Protein AF-A0A917FSA8-F1 (afdb_monomer)

Organism: NCBI:txid1446479

Nearest PDB structures (foldseek):
  3hv8-assembly1_A  TM=9.553E-01  e=1.264E-20  Pseudomonas aeruginosa PAO1
  4ag0-assembly1_B  TM=9.369E-01  e=8.246E-21  Pseudomonas aeruginosa
  3sy8-assembly1_B  TM=5.715E-01  e=2.129E-18  Pseudomonas aeruginosa PAO1
  3sy8-assembly1_C  TM=6.032E-01  e=5.531E-17  Pseudomonas aeruginosa PAO1
  3sy8-assembly1_D  TM=7.973E-01  e=9.256E-14  Pseudomonas aeruginosa PAO1

Sequence (854 aa):
MNAVPTARDNPDMRGLAARITGYCGSHWDINAVWQLRHDVRAAMAAGASDAAGLGALGAIEAVLDGCVAGNRLPGPDERDELQDLAGRVVLHRSADAPAAPDAVDGLVQAAPLQASAEQRFETPPLAYWRRWSDGAEAPALPAGPGPAPDPIQNEPPARMARMNDTSSRKPGNGDGEARFQYQRIYHLTGNGPLSLEVDQLLDQAGLNLELLDNEDDLAELLQALPADLLLVDAEFADRIDKIGTLIAGYRRQNPKYLTAVQILPADIDAGTATERFAMMDALISGSADARGIIARIDQILRFGKSDRYRVLIVEDDRSQAMFAEGILRNAEIGTKVLLDAVNLLPTVKSFKPDLILMDLNMPGASGIELTGLLRQSSEFRNIPIVFLSGESDEDRQMDALEAGGDDFLEKPIRPRRLIAAVQNRIKRHRALQGGGEQAPHDSGLIRRSDMLKLLEARIGAEDQALLFIEINGMNLLKDRLGLSELESLMQEFSAFLAQACDPRPVARFGDASYTLLYQGDCGDAALTAYAEDLRRRVMAQKFEIKGQSVEFRLQIGVCRLSHAKGSTGILINAGERIARQARGEPSGVAVFTPQSSSEVLREEALIRLMADAGHNDCLSHIYQPIVAVAGGSEKQFQTLLRMRDDEGNLVPAAEFIPIAERSDLIVTVDRWSLAKAVSTLAERQAGGDPIKLFVNQSSVTLLDEGQSAWLKNLLKAHSIPQNSLVIEINHNDALLNQQSIREFCQGLIYDGVQFCLSRYNPRNDDADLLESLPISYVKLADRLTSDLARQEVRDQIKALADGAHRRGVEVIGHCIEDAQSAATLWMSGIDFIQGNLVHSASASLEFGFDQSVL

Radius of gyration: 35.79 Å; Cα contacts (8 Å, |Δi|>4): 1157; chains: 1; bounding box: 94×88×105 Å

InterPro domains:
  IPR000160 GGDEF domain [PS50887] (462-594)
  IPR000160 GGDEF domain [SM00267] (425-593)
  IPR001633 EAL domain [PF00563] (615-838)
  IPR001633 EAL domain [PS50883] (603-854)
  IPR001633 EAL domain [SM00052] (602-846)
  IPR001633 EAL domain [cd01948] (623-837)
  IPR001789 Signal transduction response regulator, receiver domain [PF00072] (311-423)
  IPR001789 Signal transduction response regulator, receiver domain [PS50110] (310-426)
  IPR001789 Signal transduction response regulator, receiver domain [SM00448] (309-422)
  IPR011006 CheY-like superfamily [SSF52172] (308-434)
  IPR029787 Nucleotide cyclase [SSF55073] (447-589)
  IPR035919 EAL domain superfamily [G3DSA:3.20.20.450] (607-851)
  IPR035919 EAL domain superfamily [SSF141868] (610-840)
  IPR043128 Reverse transcriptase/Diguanylate cyclase domain [G3DSA:3.30.70.270] (443-606)

Foldseek 3Di:
DDDDDDPDPDPDLVVVLVVLVVCVPPDHDPVSVVVLVVVLVVLLVVLQPDPVSLVSLVSSLVSLVVVLVPPPDPDPVVSVVSVVSSVVSVVSSPDPDDDDDDDDDDDDPPDPPPPDDPDDDPDDPPCNVCVPDPPDDDDDDDDDDDDDDDDDDDDDDDDDDDDDDDDDDDDDDDPDPCPQVDAEEEEQDPPDPQVVLLVVVCVVVVHNYDYHPDVVVVLVCLVVDDHQEYEYEQVCLVVLVVNLVSQVVSCVVDVNHYAYEYEHEQPDDPVVVCVSNVSHQYYHYPVDHSVRVVVVVCVPVVVDHPPQAEEEEEALDPVLQVVLVVLCVVVVHHYDYDNDLVCVVVCCVVRVHLAYEFEQDDPPDGSLVSLLVQCVDPVRVLRAYEYEYQDPPVVSVVSSVLSPHPYYAYPVHDSVRSNVVSVVSSVVSCLVVDDDPDPDPQQLADEPVVVLVVLLVCQQPQQKKKKKKFWPPLVVVCVVQPDVQSVVLVSVVSSVLNVLQPPWHKYAPDPGIIITMDGGDPDPVVVLVSVLVSQVSQQVDWGATPNDTDGIGMAIEMEGSSPQSNDPSSRVVNRVVQSVVLVPPPSSYGYDDPDDPVRVVVLVQLLVCLVCVVPDVQKDWWWFFKAFQQFDDAQETETFIWGQTPVRDTDGCVSRVVSCVVSVSQLSVLVSQLLVLLVVQLVCVVVVRHHAYEGEHELVNLLDPCSLVVSLVSCVVSVGDAQRYEYEDEQVSCQVCVVSNQVSQVSCVVVRYAYEYECDDDDPPGDPSLVRHRHAEYEHHPVLLVPLVDPVSLQVLLVVLVVCVVSNHAYEYEQDDDPVSSVSSVVSNHGIYTHVVQNDTGSDSDDCSNPDHD

Secondary structure (DSSP, 8-state):
-PPPPPS-----HHHHHHHHHHHHHSS--HHHHHHHHHHHHHHHHTT--SHHHHHHHHHHHHHHHHHHHSS--S-HHHHHHHHHHHHHHHHHHT---------------------------SS--TTGGGGS-TTPPPPPPPPPPPPPPPPPP-PPP-----------------TTSTTSTT-EEEEE----HHHHHHHHHHHHTT-EEEEESSHHHHHHHHHHS--SEEEE-GGGGGGHHHHHHHHHHHHHH-SSPPEEEEEEPTT--HHHHHHHTTTSSEEEETTS-HHHHHHHHHHHHHH------EEEEE-S-HHHHHHHHHHHHHTT-EEEEE--GGGHHHHHHHH--SEEEEESEETTEEHHHHHHHHHH-TTTTTS-EEEEES---HHHHHHHHHTT-SEEEESSPPHHHHHHHHHHHHHHHHHHHSS-----TTS-PBPHHHHHHHHHTTTT-TTEEEEEEEETTHHHHHHHH-HHHHHHHHHHHHHHHHHHHTTS-EEE-SSSEEEEEEES---HHHHHHHHHHHHHHHHHPPEEETTEEE---EEEEEEEGGGGTT-HHHHHHHHHHHHHHTTSSTTSEEE-PPPPHHHHHHHHHHHHHHHTTTTS--EEEEEEE-EETT-----EEEEEEEEE-TT--EEEHHHHHHHHHHTT-HHHHHHHHHHHHHHHHHHHHHTT---EEEEE--HHHHTSTTHHHHHHHHHHHHTPPTT-EEEEEEHHHHHHTHHHHHHHHHHHHTTT-EEEEEEE---TTS--HHHHS--SEEEEPHHHHH-TTSHHHHHHHHHHHHHHHTTT-EEEE----SHHHHHHHHHTT-SEE-STTT---BS-----TTT---

Structure (mmCIF, N/CA/C/O backbone):
data_AF-A0A917FSA8-F1
#
_entry.id   AF-A0A917FSA8-F1
#
loop_
_atom_site.group_PDB
_atom_site.id
_atom_site.type_symbol
_atom_site.label_atom_id
_atom_site.label_alt_id
_atom_site.label_comp_id
_atom_site.label_asym_id
_atom_site.label_entity_id
_atom_site.label_seq_id
_atom_site.pdbx_PDB_ins_code
_atom_site.Cartn_x
_atom_site.Cartn_y
_atom_site.Cartn_z
_atom_site.occupancy
_atom_site.B_iso_or_equiv
_atom_site.auth_seq_id
_atom_site.auth_comp_id
_atom_site.auth_asym_id
_atom_site.auth_atom_id
_atom_site.pdbx_PDB_model_num
ATOM 1 N N . MET A 1 1 ? -9.778 -43.072 24.836 1.00 31.38 1 MET A N 1
ATOM 2 C CA . MET A 1 1 ? -9.049 -44.129 24.104 1.00 31.38 1 MET A CA 1
ATOM 3 C C . MET A 1 1 ? -8.585 -43.508 22.800 1.00 31.38 1 MET A C 1
ATOM 5 O O . MET A 1 1 ? -9.339 -43.500 21.840 1.00 31.38 1 MET A O 1
ATOM 9 N N . ASN A 1 2 ? -7.408 -42.885 22.827 1.00 24.94 2 ASN A N 1
ATOM 10 C CA . ASN A 1 2 ? -6.806 -42.246 21.659 1.00 24.94 2 ASN A CA 1
ATOM 11 C C . ASN A 1 2 ? -5.881 -43.261 20.990 1.00 24.94 2 ASN A C 1
ATOM 13 O O . ASN A 1 2 ? -5.062 -43.883 21.667 1.00 24.94 2 ASN A O 1
ATOM 17 N N . ALA A 1 3 ? -6.057 -43.451 19.686 1.00 26.02 3 ALA A N 1
ATOM 18 C CA . ALA A 1 3 ? -5.178 -44.268 18.869 1.00 26.02 3 ALA A CA 1
ATOM 19 C C . ALA A 1 3 ? -3.818 -43.566 18.736 1.00 26.02 3 ALA A C 1
ATOM 21 O O . ALA A 1 3 ? -3.742 -42.420 18.299 1.00 26.02 3 ALA A O 1
ATOM 22 N N . VAL A 1 4 ? -2.767 -44.267 19.152 1.00 27.05 4 VAL A N 1
ATOM 23 C CA . VAL A 1 4 ? -1.362 -43.904 18.949 1.00 27.05 4 VAL A CA 1
ATOM 24 C C . VAL A 1 4 ? -1.005 -44.192 17.480 1.00 27.05 4 VAL A C 1
ATOM 26 O O . VAL A 1 4 ? -1.333 -45.286 17.009 1.00 27.05 4 VAL A O 1
ATOM 29 N N . PRO A 1 5 ? -0.355 -43.274 16.740 1.00 26.09 5 PRO A N 1
ATOM 30 C CA . PRO A 1 5 ? 0.115 -43.549 15.384 1.00 26.09 5 PRO A CA 1
ATOM 31 C C . PRO A 1 5 ? 1.249 -44.584 15.408 1.00 26.09 5 PRO A C 1
ATOM 33 O O . PRO A 1 5 ? 2.185 -44.488 16.197 1.00 26.09 5 PRO A O 1
ATOM 36 N N . THR A 1 6 ? 1.152 -45.594 14.547 1.00 27.88 6 THR A N 1
ATOM 37 C CA . THR A 1 6 ? 2.125 -46.682 14.390 1.00 27.88 6 THR A CA 1
ATOM 38 C C . THR A 1 6 ? 3.403 -46.235 13.675 1.00 27.88 6 THR A C 1
ATOM 40 O O . THR A 1 6 ? 3.336 -45.548 12.660 1.00 27.88 6 THR A O 1
ATOM 43 N N . ALA A 1 7 ? 4.545 -46.721 14.167 1.00 31.36 7 ALA A N 1
ATOM 44 C CA . ALA A 1 7 ? 5.908 -46.517 13.675 1.00 31.36 7 ALA A CA 1
ATOM 45 C C . ALA A 1 7 ? 6.132 -46.951 12.210 1.00 31.36 7 ALA A C 1
ATOM 47 O O . ALA A 1 7 ? 6.525 -48.088 11.940 1.00 31.36 7 ALA A O 1
ATOM 48 N N . ARG A 1 8 ? 5.913 -46.042 11.252 1.00 29.48 8 ARG A N 1
ATOM 49 C CA . ARG A 1 8 ? 6.356 -46.230 9.858 1.00 29.48 8 ARG A CA 1
ATOM 50 C C . ARG A 1 8 ? 7.076 -45.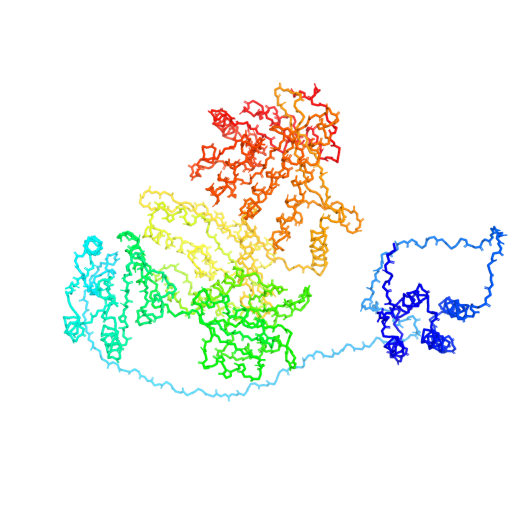052 9.201 1.00 29.48 8 ARG A C 1
ATOM 52 O O . ARG A 1 8 ? 7.517 -45.224 8.073 1.00 29.48 8 ARG A O 1
ATOM 59 N N . ASP A 1 9 ? 7.334 -43.969 9.928 1.00 34.25 9 ASP A N 1
ATOM 60 C CA . ASP A 1 9 ? 8.157 -42.851 9.448 1.00 34.25 9 ASP A CA 1
ATOM 61 C C . ASP A 1 9 ? 9.472 -42.782 10.240 1.00 34.25 9 ASP A C 1
ATOM 63 O O . ASP A 1 9 ? 9.688 -41.884 11.049 1.00 34.25 9 ASP A O 1
ATOM 67 N N . ASN A 1 10 ? 10.341 -43.782 10.058 1.00 39.03 10 ASN A N 1
ATOM 68 C CA . ASN A 1 10 ? 11.721 -43.727 10.549 1.00 39.03 10 ASN A CA 1
ATOM 69 C C . ASN A 1 10 ? 12.629 -43.340 9.362 1.00 39.03 10 ASN A C 1
ATOM 71 O O . ASN A 1 10 ? 12.599 -44.055 8.353 1.00 39.03 10 ASN A O 1
ATOM 75 N N . PRO A 1 11 ? 13.389 -42.226 9.421 1.00 40.94 11 PRO A N 1
ATOM 76 C CA . PRO A 1 11 ? 14.255 -41.780 8.332 1.00 40.94 11 PRO A CA 1
ATOM 77 C C . PRO A 1 11 ? 15.267 -42.862 7.942 1.00 40.94 11 PRO A C 1
ATOM 79 O O . PRO A 1 11 ? 15.727 -43.645 8.768 1.00 40.94 11 PRO A O 1
ATOM 82 N N . ASP A 1 12 ? 15.595 -42.911 6.653 1.00 44.84 12 ASP A N 1
ATOM 83 C CA . ASP A 1 12 ? 16.422 -43.932 6.011 1.00 44.84 12 ASP A CA 1
ATOM 84 C C . ASP A 1 12 ? 17.805 -44.110 6.684 1.00 44.84 12 ASP A C 1
ATOM 86 O O . ASP A 1 12 ? 18.799 -43.461 6.341 1.00 44.84 12 ASP A O 1
ATOM 90 N N . MET A 1 13 ? 17.870 -45.024 7.660 1.00 43.47 13 MET A N 1
ATOM 91 C CA . MET A 1 13 ? 19.068 -45.364 8.441 1.00 43.47 13 MET A CA 1
ATOM 92 C C . MET A 1 13 ? 20.200 -45.955 7.576 1.00 43.47 13 MET A C 1
ATOM 94 O O . MET A 1 13 ? 21.367 -45.895 7.965 1.00 43.47 13 MET A O 1
ATOM 98 N N . ARG A 1 14 ? 19.902 -46.489 6.378 1.00 40.47 14 ARG A N 1
ATOM 99 C CA . ARG A 1 14 ? 20.936 -46.911 5.410 1.00 40.47 14 ARG A CA 1
ATOM 100 C C . ARG A 1 14 ? 21.582 -45.710 4.722 1.00 40.47 14 ARG A C 1
ATOM 102 O O . ARG A 1 14 ? 22.794 -45.720 4.505 1.00 40.47 14 ARG A O 1
ATOM 109 N N . GLY A 1 15 ? 20.797 -44.668 4.446 1.00 42.53 15 GLY A N 1
ATOM 110 C CA . GLY A 1 15 ? 21.296 -43.377 3.977 1.00 42.53 15 GLY A CA 1
ATOM 111 C C . GLY A 1 15 ? 22.234 -42.715 4.988 1.00 42.53 15 GLY A C 1
ATOM 112 O O . GLY A 1 15 ? 23.253 -42.153 4.595 1.00 42.53 15 GLY A O 1
ATOM 113 N N . LEU A 1 16 ? 21.954 -42.852 6.290 1.00 45.69 16 LEU A N 1
ATOM 114 C CA . LEU A 1 16 ? 22.818 -42.342 7.359 1.00 45.69 16 LEU A CA 1
ATOM 115 C C . LEU A 1 16 ? 24.219 -42.977 7.310 1.00 45.69 16 LEU A C 1
ATOM 117 O O . LEU A 1 16 ? 25.209 -42.259 7.218 1.00 45.69 16 LEU A O 1
ATOM 121 N N . ALA A 1 17 ? 24.320 -44.310 7.272 1.00 44.66 17 ALA A N 1
ATOM 122 C CA . ALA A 1 17 ? 25.611 -45.006 7.214 1.00 44.66 17 ALA A CA 1
ATOM 123 C C . ALA A 1 17 ? 26.429 -44.656 5.952 1.00 44.66 17 ALA A C 1
ATOM 125 O O . ALA A 1 17 ? 27.648 -44.472 6.027 1.00 44.66 17 ALA A O 1
ATOM 126 N N . ALA A 1 18 ? 25.765 -44.509 4.798 1.00 45.25 18 ALA A N 1
ATOM 127 C CA . ALA A 1 18 ? 26.407 -44.094 3.550 1.00 45.25 18 ALA A CA 1
ATOM 128 C C . ALA A 1 18 ? 26.937 -42.650 3.618 1.00 45.25 18 ALA A C 1
ATOM 130 O O . ALA A 1 18 ? 28.059 -42.393 3.178 1.00 45.25 18 ALA A O 1
ATOM 131 N N . ARG A 1 19 ? 26.176 -41.728 4.230 1.00 49.44 19 ARG A N 1
ATOM 132 C CA . ARG A 1 19 ? 26.605 -40.340 4.467 1.00 49.44 19 ARG A CA 1
ATOM 133 C C . ARG A 1 19 ? 27.818 -40.277 5.392 1.00 49.44 19 ARG A C 1
ATOM 135 O O . ARG A 1 19 ? 28.802 -39.636 5.041 1.00 49.44 19 ARG A O 1
ATOM 142 N N . ILE A 1 20 ? 27.796 -40.998 6.516 1.00 49.31 20 ILE A N 1
ATOM 143 C CA . ILE A 1 20 ? 28.912 -41.010 7.480 1.00 49.31 20 ILE A CA 1
ATOM 144 C C . ILE A 1 20 ? 30.190 -41.564 6.830 1.00 49.31 20 ILE A C 1
ATOM 146 O O . ILE A 1 20 ? 31.263 -40.980 6.964 1.00 49.31 20 ILE A O 1
ATOM 150 N N . THR A 1 21 ? 30.070 -42.643 6.051 1.00 47.84 21 THR A N 1
ATOM 151 C CA . THR A 1 21 ? 31.205 -43.220 5.309 1.00 47.84 21 THR A CA 1
ATOM 152 C C . THR A 1 21 ? 31.764 -42.235 4.272 1.00 47.84 21 THR A C 1
ATOM 154 O O . THR A 1 21 ? 32.981 -42.153 4.098 1.00 47.84 21 THR A O 1
ATOM 157 N N . GLY A 1 22 ? 30.892 -41.454 3.621 1.00 47.66 22 GLY A N 1
ATOM 158 C CA . GLY A 1 22 ? 31.278 -40.368 2.717 1.00 47.66 22 GLY A CA 1
ATOM 159 C C . GLY A 1 22 ? 32.086 -39.272 3.416 1.00 47.66 22 GLY A C 1
ATOM 160 O O . GLY A 1 22 ? 33.169 -38.927 2.948 1.00 47.66 22 GLY A O 1
ATOM 161 N N . TYR A 1 23 ? 31.625 -38.795 4.576 1.00 47.72 23 TYR A N 1
ATOM 162 C CA . TYR A 1 23 ? 32.303 -37.741 5.342 1.00 47.72 23 TYR A CA 1
ATOM 163 C C . TYR A 1 23 ? 33.694 -38.150 5.849 1.00 47.72 23 TYR A C 1
ATOM 165 O O . TYR A 1 23 ? 34.617 -37.338 5.854 1.00 47.72 23 TYR A O 1
ATOM 173 N N . CYS A 1 24 ? 33.897 -39.416 6.225 1.00 44.81 24 CYS A N 1
ATOM 174 C CA . CYS A 1 24 ? 35.211 -39.896 6.667 1.00 44.81 24 CYS A CA 1
ATOM 175 C C . CYS A 1 24 ? 36.199 -40.154 5.510 1.00 44.81 24 CYS A C 1
ATOM 177 O O . CYS A 1 24 ? 37.411 -40.224 5.738 1.00 44.81 24 CYS A O 1
ATOM 179 N N . GLY A 1 25 ? 35.706 -40.309 4.275 1.00 42.56 25 GLY A N 1
ATOM 180 C CA . GLY A 1 25 ? 36.510 -40.688 3.110 1.00 42.56 25 GLY A CA 1
ATOM 181 C C . GLY A 1 25 ? 37.272 -39.541 2.437 1.00 42.56 25 GLY A C 1
ATOM 182 O O . GLY A 1 25 ? 38.325 -39.788 1.847 1.00 42.56 25 GLY A O 1
ATOM 183 N N . SER A 1 26 ? 36.788 -38.297 2.532 1.00 39.66 26 SER A N 1
ATOM 184 C CA . SER A 1 26 ? 37.217 -37.203 1.639 1.00 39.66 26 SER A CA 1
ATOM 185 C C . SER A 1 26 ? 37.678 -35.907 2.320 1.00 39.66 26 SER A C 1
ATOM 187 O O . SER A 1 26 ? 37.675 -34.876 1.664 1.00 39.66 26 SER A O 1
ATOM 189 N N . HIS A 1 27 ? 38.169 -35.989 3.565 1.00 43.22 27 HIS A N 1
ATOM 190 C CA . HIS A 1 27 ? 38.633 -34.895 4.455 1.00 43.22 27 HIS A CA 1
ATOM 191 C C . HIS A 1 27 ? 37.622 -34.574 5.565 1.00 43.22 27 HIS A C 1
ATOM 193 O O . HIS A 1 27 ? 36.422 -34.543 5.331 1.00 43.22 27 HIS A O 1
ATOM 199 N N . TRP A 1 28 ? 38.132 -34.401 6.791 1.00 43.38 28 TRP A N 1
ATOM 200 C CA . TRP A 1 28 ? 37.326 -34.223 8.003 1.00 43.38 28 TRP A CA 1
ATOM 201 C C . TRP A 1 28 ? 36.492 -32.939 7.940 1.00 43.38 28 TRP A C 1
ATOM 203 O O . TRP A 1 28 ? 37.047 -31.859 7.748 1.00 43.38 28 TRP A O 1
ATOM 213 N N . ASP A 1 29 ? 35.184 -33.069 8.167 1.00 45.50 29 ASP A N 1
ATOM 214 C CA . ASP A 1 29 ? 34.230 -31.965 8.287 1.00 45.50 29 ASP A CA 1
ATOM 215 C C . ASP A 1 29 ? 33.667 -31.939 9.717 1.00 45.50 29 ASP A C 1
ATOM 217 O O . ASP A 1 29 ? 33.065 -32.906 10.187 1.00 45.50 29 ASP A O 1
ATOM 221 N N . ILE A 1 30 ? 33.878 -30.833 10.430 1.00 42.94 30 ILE A N 1
ATOM 222 C CA . ILE A 1 30 ? 33.397 -30.659 11.805 1.00 42.94 30 ILE A CA 1
ATOM 223 C C . ILE A 1 30 ? 31.862 -30.592 11.877 1.00 42.94 30 ILE A C 1
ATOM 225 O O . ILE A 1 30 ? 31.276 -31.007 12.879 1.00 42.94 30 ILE A O 1
ATOM 229 N N . ASN A 1 31 ? 31.202 -30.178 10.788 1.00 42.06 31 ASN A N 1
ATOM 230 C CA . ASN A 1 31 ? 29.746 -30.200 10.676 1.00 42.06 31 ASN A CA 1
ATOM 231 C C . ASN A 1 31 ? 29.219 -31.637 10.644 1.00 42.06 31 ASN A C 1
ATOM 233 O O . ASN A 1 31 ? 28.158 -31.910 11.199 1.00 42.06 31 ASN A O 1
ATOM 237 N N . ALA A 1 32 ? 29.983 -32.579 10.079 1.00 48.00 32 ALA A N 1
ATOM 238 C CA . ALA A 1 32 ? 29.602 -33.987 10.050 1.00 48.00 32 ALA A CA 1
ATOM 239 C C . ALA A 1 32 ? 29.567 -34.600 11.457 1.00 48.00 32 ALA A C 1
ATOM 241 O O . ALA A 1 32 ? 28.665 -35.376 11.753 1.00 48.00 32 ALA A O 1
ATOM 242 N N . VAL A 1 33 ? 30.489 -34.221 12.351 1.00 49.19 33 VAL A N 1
ATOM 243 C CA . VAL A 1 33 ? 30.496 -34.675 13.758 1.00 49.19 33 VAL A CA 1
ATOM 244 C C . VAL A 1 33 ? 29.308 -34.095 14.527 1.00 49.19 3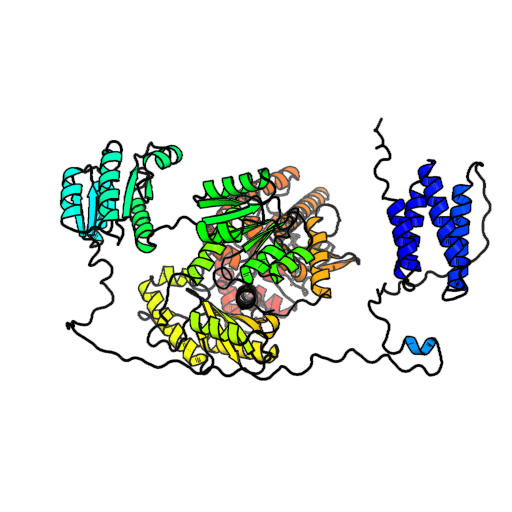3 VAL A C 1
ATOM 246 O O . VAL A 1 33 ? 28.673 -34.790 15.322 1.00 49.19 33 VAL A O 1
ATOM 249 N N . TRP A 1 34 ? 28.970 -32.832 14.264 1.00 48.22 34 TRP A N 1
ATOM 250 C CA . TRP A 1 34 ? 27.841 -32.164 14.908 1.00 48.22 34 TRP A CA 1
ATOM 251 C C . TRP A 1 34 ? 26.495 -32.742 14.446 1.00 48.22 34 TRP A C 1
ATOM 253 O O . TRP A 1 34 ? 25.637 -33.057 15.273 1.00 48.22 34 TRP A O 1
ATOM 263 N N . GLN A 1 35 ? 26.351 -32.986 13.141 1.00 50.59 35 GLN A N 1
ATOM 264 C CA . GLN A 1 35 ? 25.185 -33.645 12.556 1.00 50.59 35 GLN A CA 1
ATOM 265 C C . GLN A 1 35 ? 25.058 -35.094 13.052 1.00 50.59 35 GLN A C 1
ATOM 267 O O . GLN A 1 35 ? 23.983 -35.506 13.477 1.00 50.59 35 GLN A O 1
ATOM 272 N N . LEU A 1 36 ? 26.170 -35.838 13.119 1.00 52.66 36 LEU A N 1
ATOM 273 C CA . LEU A 1 36 ? 26.217 -37.193 13.678 1.00 52.66 36 LEU A CA 1
ATOM 274 C C . LEU A 1 36 ? 25.746 -37.217 15.139 1.00 52.66 36 LEU A C 1
ATOM 276 O O . LEU A 1 36 ? 24.978 -38.090 15.534 1.00 52.66 36 LEU A O 1
ATOM 280 N N . ARG A 1 37 ? 26.166 -36.238 15.950 1.00 53.41 37 ARG A N 1
ATOM 281 C CA . ARG A 1 37 ? 25.733 -36.099 17.348 1.00 53.41 37 ARG A CA 1
ATOM 282 C C . ARG A 1 37 ? 24.230 -35.843 17.454 1.00 53.41 37 ARG A C 1
ATOM 284 O O . ARG A 1 37 ? 23.590 -36.374 18.365 1.00 53.41 37 ARG A O 1
ATOM 291 N N . HIS A 1 38 ? 23.679 -35.028 16.558 1.00 52.69 38 HIS A N 1
ATOM 292 C CA . HIS A 1 38 ? 22.249 -34.743 16.503 1.00 52.69 38 HIS A CA 1
ATOM 293 C C . HIS A 1 38 ? 21.449 -35.990 16.096 1.00 52.69 38 HIS A C 1
ATOM 295 O O . HIS A 1 38 ? 20.512 -36.371 16.797 1.00 52.69 38 HIS A O 1
ATOM 301 N N . ASP A 1 39 ? 21.896 -36.694 15.057 1.00 53.06 39 ASP A N 1
ATOM 302 C CA . ASP A 1 39 ? 21.232 -37.884 14.521 1.00 53.06 39 ASP A CA 1
ATOM 303 C C . ASP A 1 39 ? 21.292 -39.074 15.499 1.00 53.06 39 ASP A C 1
ATOM 305 O O . ASP A 1 39 ? 20.298 -39.775 15.688 1.00 53.06 39 ASP A O 1
ATOM 309 N N . VAL A 1 40 ? 22.414 -39.271 16.207 1.00 55.44 40 VAL A N 1
ATOM 310 C CA . VAL A 1 40 ? 22.535 -40.288 17.271 1.00 55.44 40 VAL A CA 1
ATOM 311 C C . VAL A 1 40 ? 21.614 -39.968 18.448 1.00 55.44 40 VAL A C 1
ATOM 313 O O . VAL A 1 40 ? 20.966 -40.869 18.982 1.00 55.44 40 VAL A O 1
ATOM 316 N N . ARG A 1 41 ? 21.504 -38.694 18.847 1.00 54.88 41 ARG A N 1
ATOM 317 C CA . ARG A 1 41 ? 20.565 -38.271 19.901 1.00 54.88 41 ARG A CA 1
ATOM 318 C C . ARG A 1 41 ? 19.114 -38.488 19.486 1.00 54.88 41 ARG A C 1
ATOM 320 O O . ARG A 1 41 ? 18.344 -38.996 20.297 1.00 54.88 41 ARG A O 1
ATOM 327 N N . ALA A 1 42 ? 18.763 -38.155 18.246 1.00 51.03 42 ALA A N 1
ATOM 328 C CA . ALA A 1 42 ? 17.433 -38.395 17.696 1.00 51.03 42 ALA A CA 1
ATOM 329 C C . ALA A 1 42 ? 17.106 -39.900 17.651 1.00 51.03 42 ALA A C 1
ATOM 331 O O . ALA A 1 42 ? 16.026 -40.306 18.079 1.00 51.03 42 ALA A O 1
ATOM 332 N N . ALA A 1 43 ? 18.060 -40.744 17.243 1.00 52.47 43 ALA A N 1
ATOM 333 C CA . ALA A 1 43 ? 17.900 -42.199 17.216 1.00 52.47 43 ALA A CA 1
ATOM 334 C C . ALA A 1 43 ? 17.772 -42.825 18.620 1.00 52.47 43 ALA A C 1
ATOM 336 O O . ALA A 1 43 ? 16.959 -43.728 18.816 1.00 52.47 43 ALA A O 1
ATOM 337 N N . MET A 1 44 ? 18.530 -42.338 19.611 1.00 52.91 44 MET A N 1
ATOM 338 C CA . MET A 1 44 ? 18.415 -42.787 21.009 1.00 52.91 44 MET A CA 1
ATOM 339 C C . MET A 1 44 ? 17.087 -42.339 21.640 1.00 52.91 44 MET A C 1
ATOM 341 O O . MET A 1 44 ? 16.455 -43.114 22.354 1.00 52.91 44 MET A O 1
ATOM 345 N N . ALA A 1 45 ? 16.627 -41.119 21.334 1.00 51.31 45 ALA A N 1
ATOM 346 C CA . ALA A 1 45 ? 15.348 -40.586 21.808 1.00 51.31 45 ALA A CA 1
ATOM 347 C C . ALA A 1 45 ? 14.131 -41.316 21.209 1.00 51.31 45 ALA A C 1
ATOM 349 O O . ALA A 1 45 ? 13.094 -41.413 21.864 1.00 51.31 45 ALA A O 1
ATOM 350 N N . ALA A 1 46 ? 14.260 -41.866 19.997 1.00 50.34 46 ALA A N 1
ATOM 351 C CA . ALA A 1 46 ? 13.197 -42.604 19.314 1.00 50.34 46 ALA A CA 1
ATOM 352 C C . ALA A 1 46 ? 12.958 -44.030 19.858 1.00 50.34 46 ALA A C 1
ATOM 354 O O . ALA A 1 46 ? 12.020 -44.690 19.415 1.00 50.34 46 ALA A O 1
ATOM 355 N N . GLY A 1 47 ? 13.762 -44.516 20.816 1.00 52.25 47 GLY A N 1
ATOM 356 C CA . GLY A 1 47 ? 13.518 -45.789 21.506 1.00 52.25 47 GLY A CA 1
ATOM 357 C C . GLY A 1 47 ? 13.499 -46.994 20.560 1.00 52.25 47 GLY A C 1
ATOM 358 O O . GLY A 1 47 ? 12.482 -47.678 20.427 1.00 52.25 47 GLY A O 1
ATOM 359 N N . ALA A 1 48 ? 14.622 -47.245 19.887 1.00 49.12 48 ALA A N 1
ATOM 360 C CA . ALA A 1 48 ? 14.767 -48.299 18.890 1.00 49.12 48 ALA A CA 1
ATOM 361 C C . ALA A 1 48 ? 14.673 -49.708 19.522 1.00 49.12 48 ALA A C 1
ATOM 363 O O . ALA A 1 48 ? 15.670 -50.330 19.876 1.00 49.12 48 ALA A O 1
ATOM 364 N N . SER A 1 49 ? 13.444 -50.191 19.696 1.00 46.78 49 SER A N 1
ATOM 365 C CA . SER A 1 49 ? 13.094 -51.454 20.363 1.00 46.78 49 SER A CA 1
ATOM 366 C C . SER A 1 49 ? 12.913 -52.630 19.390 1.00 46.78 49 SER A C 1
ATOM 368 O O . SER A 1 49 ? 12.567 -53.733 19.812 1.00 46.78 49 SER A O 1
ATOM 370 N N . ASP A 1 50 ? 13.168 -52.430 18.092 1.00 48.81 50 ASP A N 1
ATOM 371 C CA . ASP A 1 50 ? 13.095 -53.465 17.061 1.00 48.81 50 ASP A CA 1
ATOM 372 C C . ASP A 1 50 ? 14.482 -53.903 16.542 1.00 48.81 50 ASP A C 1
ATOM 374 O O . ASP A 1 50 ? 15.506 -53.233 16.703 1.00 48.81 50 ASP A O 1
ATOM 378 N N . ALA A 1 51 ? 14.533 -55.080 15.909 1.00 47.69 51 ALA A N 1
ATOM 379 C CA . ALA A 1 51 ? 15.779 -55.669 15.407 1.00 47.69 51 ALA A CA 1
ATOM 380 C C . ALA A 1 51 ? 16.461 -54.818 14.312 1.00 47.69 51 ALA A C 1
ATOM 382 O O . ALA A 1 51 ? 17.671 -54.931 14.108 1.00 47.69 51 ALA A O 1
ATOM 383 N N . ALA A 1 52 ? 15.700 -53.967 13.613 1.00 45.28 52 ALA A N 1
ATOM 384 C CA . ALA A 1 52 ? 16.213 -53.063 12.587 1.00 45.28 52 ALA A CA 1
ATOM 385 C C . ALA A 1 52 ? 16.932 -51.853 13.206 1.00 45.28 52 ALA A C 1
ATOM 387 O O . ALA A 1 52 ? 18.022 -51.491 12.761 1.00 45.28 52 ALA A O 1
ATOM 388 N N . GLY A 1 53 ? 16.369 -51.283 14.269 1.00 50.69 53 GLY A N 1
ATOM 389 C CA . GLY A 1 53 ? 16.949 -50.200 15.048 1.00 50.69 53 GLY A CA 1
ATOM 390 C C . GLY A 1 53 ? 18.214 -50.606 15.808 1.00 50.69 53 GLY A C 1
ATOM 391 O O . GLY A 1 53 ? 19.215 -49.891 15.760 1.00 50.69 53 GLY A O 1
ATOM 392 N N . LEU A 1 54 ? 18.225 -51.805 16.403 1.00 53.44 54 LEU A N 1
ATOM 393 C CA . LEU A 1 54 ? 19.429 -52.408 16.999 1.00 53.44 54 LEU A CA 1
ATOM 394 C C . LEU A 1 54 ? 20.535 -52.655 15.957 1.00 53.44 54 LEU A C 1
ATOM 396 O O . LEU A 1 54 ? 21.716 -52.453 16.244 1.00 53.44 54 LEU A O 1
ATOM 400 N N . GLY A 1 55 ? 20.166 -53.054 14.734 1.00 51.56 55 GLY A N 1
ATOM 401 C CA . GLY A 1 55 ? 21.103 -53.207 13.618 1.00 51.56 55 GLY A CA 1
ATOM 402 C C . GLY A 1 55 ? 21.702 -51.878 13.144 1.00 51.56 55 GLY A C 1
ATOM 403 O O . GLY A 1 55 ? 22.890 -51.818 12.834 1.00 51.56 55 GLY A O 1
ATOM 404 N N . ALA A 1 56 ? 20.906 -50.805 13.129 1.00 52.03 56 ALA A N 1
ATOM 405 C CA . ALA A 1 56 ? 21.361 -49.466 12.766 1.00 52.03 56 ALA A CA 1
ATOM 406 C C . ALA A 1 56 ? 22.279 -48.848 13.837 1.00 52.03 56 ALA A C 1
ATOM 408 O O . ALA A 1 56 ? 23.319 -48.292 13.490 1.00 52.03 56 ALA A O 1
ATOM 409 N N . LEU A 1 57 ? 21.962 -49.026 15.127 1.00 55.56 57 LEU A N 1
ATOM 410 C CA . LEU A 1 57 ? 22.858 -48.653 16.230 1.00 55.56 57 LEU A CA 1
ATOM 411 C C . LEU A 1 57 ? 24.195 -49.406 16.145 1.00 55.56 57 LEU A C 1
ATOM 413 O O . LEU A 1 57 ? 25.241 -48.789 16.306 1.00 55.56 57 LEU A O 1
ATOM 417 N N . GLY A 1 58 ? 24.180 -50.699 15.793 1.00 56.59 58 GLY A N 1
ATOM 418 C CA . GLY A 1 58 ? 25.404 -51.479 15.571 1.00 56.59 58 GLY A CA 1
ATOM 419 C C . GLY A 1 58 ? 26.236 -51.023 14.361 1.00 56.59 58 GLY A C 1
ATOM 420 O O . GLY A 1 58 ? 27.460 -51.125 14.384 1.00 56.59 58 GLY A O 1
ATOM 421 N N . ALA A 1 59 ? 25.602 -50.490 13.310 1.00 55.81 59 ALA A N 1
ATOM 422 C CA . ALA A 1 59 ? 26.313 -49.898 12.174 1.00 55.81 59 ALA A CA 1
ATOM 423 C C . ALA A 1 59 ? 26.958 -48.549 12.539 1.00 55.81 59 ALA A C 1
ATOM 425 O O . ALA A 1 59 ? 28.082 -48.281 12.123 1.00 55.81 59 ALA A O 1
ATOM 426 N N . ILE A 1 60 ? 26.273 -47.726 13.340 1.00 57.91 60 ILE A N 1
ATOM 427 C CA . ILE A 1 60 ? 26.801 -46.458 13.865 1.00 57.91 60 ILE A CA 1
ATOM 428 C C . ILE A 1 60 ? 27.982 -46.719 14.814 1.00 57.91 60 ILE A C 1
ATOM 430 O O . ILE A 1 60 ? 29.018 -46.071 14.685 1.00 57.91 60 ILE A O 1
ATOM 434 N N . GLU A 1 61 ? 27.854 -47.703 15.710 1.00 60.25 61 GLU A N 1
ATOM 435 C CA . GLU A 1 61 ? 28.908 -48.169 16.625 1.00 60.25 61 GLU A CA 1
ATOM 436 C C . GLU A 1 61 ? 30.176 -48.577 15.855 1.00 60.25 61 GLU A C 1
ATOM 438 O O . GLU A 1 61 ? 31.255 -48.059 16.127 1.00 60.25 61 GLU A O 1
ATOM 443 N N . ALA A 1 62 ? 30.046 -49.409 14.814 1.00 59.16 62 ALA A N 1
ATOM 444 C CA . ALA A 1 62 ? 31.183 -49.857 14.006 1.00 59.16 62 ALA A CA 1
ATOM 445 C C . ALA A 1 62 ? 31.914 -48.712 13.277 1.00 59.16 62 ALA A C 1
ATOM 447 O O . ALA A 1 62 ? 33.129 -48.777 13.073 1.00 59.16 62 ALA A O 1
ATOM 448 N N . VAL A 1 63 ? 31.188 -47.663 12.873 1.00 57.88 63 VAL A N 1
ATOM 449 C CA . VAL A 1 63 ? 31.781 -46.484 12.229 1.00 57.88 63 VAL A CA 1
ATOM 450 C C . VAL A 1 63 ? 32.475 -45.587 13.255 1.00 57.88 63 VAL A C 1
ATOM 452 O O . VAL A 1 63 ? 33.605 -45.168 13.010 1.00 57.88 63 VAL A O 1
ATOM 455 N N . LEU A 1 64 ? 31.858 -45.352 14.420 1.00 59.03 64 LEU A N 1
ATOM 456 C CA . LEU A 1 64 ? 32.465 -44.603 15.527 1.00 59.03 64 LEU A CA 1
ATOM 457 C C . LEU A 1 64 ? 33.748 -45.279 16.036 1.00 59.03 64 LEU A C 1
ATOM 459 O O . LEU A 1 64 ? 34.771 -44.609 16.175 1.00 59.03 64 LEU A O 1
ATOM 463 N N . ASP A 1 65 ? 33.737 -46.602 16.214 1.00 61.25 65 ASP A N 1
ATOM 464 C CA . ASP A 1 65 ? 34.921 -47.380 16.595 1.00 61.25 65 ASP A CA 1
ATOM 465 C C . ASP A 1 65 ? 36.026 -47.292 15.535 1.00 61.25 65 ASP A C 1
ATOM 467 O O . ASP A 1 65 ? 37.204 -47.138 15.867 1.00 61.25 65 ASP A O 1
ATOM 471 N N . GLY A 1 66 ? 35.661 -47.319 14.248 1.00 59.34 66 GLY A N 1
ATOM 472 C CA . GLY A 1 66 ? 36.593 -47.094 13.141 1.00 59.34 66 GLY A CA 1
ATOM 473 C C . GLY A 1 66 ? 37.221 -45.695 13.158 1.00 59.34 66 GLY A C 1
ATOM 474 O O . GLY A 1 66 ? 38.419 -45.554 12.895 1.00 59.34 66 GLY A O 1
ATOM 475 N N . CYS A 1 67 ? 36.445 -44.668 13.515 1.00 55.56 67 CYS A N 1
ATOM 476 C CA . CYS A 1 67 ? 36.914 -43.289 13.662 1.00 55.56 67 CYS A CA 1
ATOM 477 C C . CYS A 1 67 ? 37.842 -43.101 14.871 1.00 55.56 67 CYS A C 1
ATOM 479 O O . CYS A 1 67 ? 38.831 -42.380 14.755 1.00 55.56 67 CYS A O 1
ATOM 481 N N . VAL A 1 68 ? 37.557 -43.754 16.004 1.00 55.88 68 VAL A N 1
ATOM 482 C CA . VAL A 1 68 ? 38.378 -43.689 17.228 1.00 55.88 68 VAL A CA 1
ATOM 483 C C . VAL A 1 68 ? 39.669 -44.505 17.088 1.00 55.88 68 VAL A C 1
ATOM 485 O O . VAL A 1 68 ? 40.732 -44.062 17.528 1.00 55.88 68 VAL A O 1
ATOM 488 N N . ALA A 1 69 ? 39.609 -45.678 16.447 1.00 55.88 69 ALA A N 1
ATOM 489 C CA . ALA A 1 69 ? 40.779 -46.518 16.177 1.00 55.88 69 ALA A CA 1
ATOM 490 C C . ALA A 1 69 ? 41.677 -45.947 15.061 1.00 55.88 69 ALA A C 1
ATOM 492 O O . ALA A 1 69 ? 42.889 -46.185 15.043 1.00 55.88 69 ALA A O 1
ATOM 493 N N . GLY A 1 70 ? 41.103 -45.178 14.129 1.00 54.38 70 GLY A N 1
ATOM 494 C CA . GLY A 1 70 ? 41.838 -44.419 13.125 1.00 54.38 70 GLY A CA 1
ATOM 495 C C . GLY A 1 70 ? 42.537 -43.216 13.759 1.00 54.38 70 GLY A C 1
ATOM 496 O O . GLY A 1 70 ? 41.899 -42.331 14.311 1.00 54.38 70 GLY A O 1
ATOM 497 N N . ASN A 1 71 ? 43.864 -43.134 13.655 1.00 46.09 71 ASN A N 1
ATOM 498 C CA . ASN A 1 71 ? 44.684 -42.110 14.322 1.00 46.09 71 ASN A CA 1
ATOM 499 C C . ASN A 1 71 ? 44.562 -40.689 13.695 1.00 46.09 71 ASN A C 1
ATOM 501 O O . ASN A 1 71 ? 45.559 -39.988 13.542 1.00 46.09 71 ASN A O 1
ATOM 505 N N . ARG A 1 72 ? 43.359 -40.279 13.272 1.00 49.31 72 ARG A N 1
ATOM 506 C CA . ARG A 1 72 ? 43.049 -39.027 12.558 1.00 49.31 72 ARG A CA 1
ATOM 507 C C . ARG A 1 72 ? 42.053 -38.131 13.311 1.00 49.31 72 ARG A C 1
ATOM 509 O O . ARG A 1 72 ? 41.304 -37.409 12.670 1.00 49.31 72 ARG A O 1
ATOM 516 N N . LEU A 1 73 ? 42.032 -38.169 14.642 1.00 50.25 73 LEU A N 1
ATOM 517 C CA . LEU A 1 73 ? 41.248 -37.217 15.439 1.00 50.25 73 LEU A CA 1
ATOM 518 C C . LEU A 1 73 ? 42.092 -35.979 15.803 1.00 50.25 73 LEU A C 1
ATOM 520 O O . LEU A 1 73 ? 43.289 -36.150 16.049 1.00 50.25 73 LEU A O 1
ATOM 524 N N . PRO A 1 74 ? 41.520 -34.755 15.817 1.00 40.78 74 PRO A N 1
ATOM 525 C CA . PRO A 1 74 ? 42.285 -33.502 15.902 1.00 40.78 74 PRO A CA 1
ATOM 526 C C . PRO A 1 74 ? 42.960 -33.249 17.260 1.00 40.78 74 PRO A C 1
ATOM 528 O O . PRO A 1 74 ? 43.894 -32.449 17.324 1.00 40.78 74 PRO A O 1
ATOM 531 N N . GLY A 1 75 ? 42.528 -33.940 18.318 1.00 50.75 75 GLY A N 1
ATOM 532 C CA . GLY A 1 75 ? 43.020 -33.769 19.680 1.00 50.75 75 GLY A CA 1
ATOM 533 C C . GLY A 1 75 ? 42.542 -34.878 20.633 1.00 50.75 75 GLY A C 1
ATOM 534 O O . GLY A 1 75 ? 41.771 -35.757 20.234 1.00 50.75 75 GLY A O 1
ATOM 535 N N . PRO A 1 76 ? 43.070 -34.908 21.871 1.00 51.12 76 PRO A N 1
ATOM 536 C CA . PRO A 1 76 ? 42.682 -35.878 22.896 1.00 51.12 76 PRO A CA 1
ATOM 537 C C . PRO A 1 76 ? 41.257 -35.649 23.428 1.00 51.12 76 PRO A C 1
ATOM 539 O O . PRO A 1 76 ? 40.556 -36.628 23.660 1.00 51.12 76 PRO A O 1
ATOM 542 N N . ASP A 1 77 ? 40.793 -34.400 23.521 1.00 51.50 77 ASP A N 1
ATOM 543 C CA . ASP A 1 77 ? 39.465 -34.072 24.059 1.00 51.50 77 ASP A CA 1
ATOM 544 C C . ASP A 1 77 ? 38.339 -34.565 23.130 1.00 51.50 77 ASP A C 1
ATOM 546 O O . ASP A 1 77 ? 37.364 -35.166 23.578 1.00 51.50 77 ASP A O 1
ATOM 550 N N . GLU A 1 78 ? 38.498 -34.416 21.810 1.00 53.41 78 GLU A N 1
ATOM 551 C CA . GLU A 1 78 ? 37.528 -34.913 20.825 1.00 53.41 78 GLU A CA 1
ATOM 552 C C . GLU A 1 78 ? 37.521 -36.446 20.738 1.00 53.41 78 GLU A C 1
ATOM 554 O O . GLU A 1 78 ? 36.503 -37.059 20.403 1.00 53.41 78 GLU A O 1
ATOM 559 N N . ARG A 1 79 ? 38.657 -37.085 21.047 1.00 55.25 79 ARG A N 1
ATOM 560 C CA . ARG A 1 79 ? 38.749 -38.545 21.162 1.00 55.25 79 ARG A CA 1
ATOM 561 C C . ARG A 1 79 ? 37.989 -39.045 22.386 1.00 55.25 79 ARG A C 1
ATOM 563 O O . ARG A 1 79 ? 37.267 -40.033 22.260 1.00 55.25 79 ARG A O 1
ATOM 570 N N . ASP A 1 80 ? 38.117 -38.356 23.514 1.00 56.34 80 ASP A N 1
ATOM 571 C CA . ASP A 1 80 ? 37.413 -38.693 24.750 1.00 56.34 80 ASP A CA 1
ATOM 572 C C . ASP A 1 80 ? 35.895 -38.474 24.600 1.00 56.34 80 ASP A C 1
ATOM 574 O O . ASP A 1 80 ? 35.108 -39.330 25.007 1.00 56.34 80 ASP A O 1
ATOM 578 N N . GLU A 1 81 ? 35.460 -37.402 23.924 1.00 57.72 81 GLU A N 1
ATOM 579 C CA . GLU A 1 81 ? 34.038 -37.169 23.620 1.00 57.72 81 GLU A CA 1
ATOM 580 C C . GLU A 1 81 ? 33.440 -38.230 22.682 1.00 57.72 81 GLU A C 1
ATOM 582 O O . GLU A 1 81 ? 32.313 -38.687 22.896 1.00 57.72 81 GLU A O 1
ATOM 587 N N . LEU A 1 82 ? 34.178 -38.654 21.650 1.00 57.59 82 LEU A N 1
ATOM 588 C CA . LEU A 1 82 ? 33.728 -39.724 20.755 1.00 57.59 82 LEU A CA 1
ATOM 589 C C . LEU A 1 82 ? 33.721 -41.093 21.447 1.00 57.59 82 LEU A C 1
ATOM 591 O O . LEU A 1 82 ? 32.823 -41.892 21.179 1.00 57.59 82 LEU A O 1
ATOM 595 N N . GLN A 1 83 ? 34.661 -41.354 22.362 1.00 60.75 83 GLN A N 1
ATOM 596 C CA . GLN A 1 83 ? 34.645 -42.555 23.205 1.00 60.75 83 GLN A CA 1
ATOM 597 C C . GLN A 1 83 ? 33.468 -42.561 24.187 1.00 60.75 83 GLN A C 1
ATOM 599 O O . GLN A 1 83 ? 32.826 -43.601 24.338 1.00 60.75 83 GLN A O 1
ATOM 604 N N . ASP A 1 84 ? 33.131 -41.424 24.808 1.00 60.72 84 ASP A N 1
ATOM 605 C CA . ASP A 1 84 ? 31.935 -41.297 25.656 1.00 60.72 84 ASP A CA 1
ATOM 606 C C . ASP A 1 84 ? 30.654 -41.532 24.840 1.00 60.72 84 ASP A C 1
ATOM 608 O O . ASP A 1 84 ? 29.766 -42.282 25.253 1.00 60.72 84 ASP A O 1
ATOM 612 N N . LEU A 1 85 ? 30.570 -40.961 23.633 1.00 58.09 85 LEU A N 1
ATOM 613 C CA . LEU A 1 85 ? 29.433 -41.163 22.734 1.00 58.09 85 LEU A CA 1
ATOM 614 C C . LEU A 1 85 ? 29.288 -42.637 22.317 1.00 58.09 85 LEU A C 1
ATOM 616 O O . LEU A 1 85 ? 28.184 -43.182 22.388 1.00 58.09 85 LEU A O 1
ATOM 620 N N . ALA A 1 86 ? 30.388 -43.295 21.938 1.00 60.69 86 ALA A N 1
ATOM 621 C CA . ALA A 1 86 ? 30.403 -44.719 21.603 1.00 60.69 86 ALA A CA 1
ATOM 622 C C . ALA A 1 86 ? 29.981 -45.583 22.807 1.00 60.69 86 ALA A C 1
ATOM 624 O O . ALA A 1 86 ? 29.108 -46.443 22.680 1.00 60.69 86 ALA A O 1
ATOM 625 N N . GLY A 1 87 ? 30.499 -45.289 24.005 1.00 60.22 87 GLY A N 1
ATOM 626 C CA . GLY A 1 87 ? 30.122 -45.980 25.242 1.00 60.22 87 GLY A CA 1
ATOM 627 C C . GLY A 1 87 ? 28.631 -45.857 25.578 1.00 60.22 87 GLY A C 1
ATOM 628 O O . GLY A 1 87 ? 28.001 -46.830 26.002 1.00 60.22 87 GLY A O 1
ATOM 629 N N . ARG A 1 88 ? 28.024 -44.691 25.330 1.00 60.66 88 ARG A N 1
ATOM 630 C CA . ARG A 1 88 ? 26.580 -44.466 25.529 1.00 60.66 88 ARG A CA 1
ATOM 631 C C . ARG A 1 88 ? 25.715 -45.264 24.554 1.00 60.66 88 ARG A C 1
ATOM 633 O O . ARG A 1 88 ? 24.679 -45.784 24.968 1.00 60.66 88 ARG A O 1
ATOM 640 N N . VAL A 1 89 ? 26.143 -45.396 23.296 1.00 58.28 89 VAL A N 1
ATOM 641 C CA . VAL A 1 89 ? 25.462 -46.224 22.282 1.00 58.28 89 VAL A CA 1
ATOM 642 C C . VAL A 1 89 ? 25.493 -47.707 22.682 1.00 58.28 89 VAL A C 1
ATOM 644 O O . VAL A 1 89 ? 24.462 -48.379 22.625 1.00 58.28 89 VAL A O 1
ATOM 647 N N . VAL A 1 90 ? 26.630 -48.197 23.193 1.00 59.19 90 VAL A N 1
ATOM 648 C CA . VAL A 1 90 ? 26.781 -49.570 23.719 1.00 59.19 90 VAL A CA 1
ATOM 649 C C . VAL A 1 90 ? 25.870 -49.824 24.925 1.00 59.19 90 VAL A C 1
ATOM 651 O O . VAL A 1 90 ? 25.195 -50.856 24.996 1.00 59.19 90 VAL A O 1
ATOM 654 N N . LEU A 1 91 ? 25.804 -48.876 25.867 1.00 57.16 91 LEU A N 1
ATOM 655 C CA . LEU A 1 91 ? 24.928 -48.960 27.042 1.00 57.16 91 LEU A CA 1
ATOM 656 C C . LEU A 1 91 ? 23.444 -49.025 26.651 1.00 57.16 91 LEU A C 1
ATOM 658 O O . LEU A 1 91 ? 22.703 -49.823 27.222 1.00 57.16 91 LEU A O 1
ATOM 662 N N . HIS A 1 92 ? 23.016 -48.247 25.652 1.00 55.53 92 HIS A N 1
ATOM 663 C CA . HIS A 1 92 ? 21.639 -48.280 25.144 1.00 55.53 92 HIS A CA 1
ATOM 664 C C . HIS A 1 92 ? 21.294 -49.574 24.396 1.00 55.53 92 HIS A C 1
ATOM 666 O O . HIS A 1 92 ? 20.171 -50.060 24.503 1.00 55.53 92 HIS A O 1
ATOM 672 N N . ARG A 1 93 ? 22.257 -50.182 23.692 1.00 53.00 93 ARG A N 1
ATOM 673 C CA . ARG A 1 93 ? 22.085 -51.488 23.035 1.00 53.00 93 ARG A CA 1
ATOM 674 C C . ARG A 1 93 ? 21.935 -52.650 24.032 1.00 53.00 93 ARG A C 1
ATOM 676 O O . ARG A 1 93 ? 21.376 -53.686 23.682 1.00 53.00 93 ARG A O 1
ATOM 683 N N . SER A 1 94 ? 22.440 -52.487 25.256 1.00 53.72 94 SER A N 1
ATOM 684 C CA . SER A 1 94 ? 22.571 -53.559 26.257 1.00 53.72 94 SER A CA 1
ATOM 685 C C . SER A 1 94 ? 21.415 -53.644 27.270 1.00 53.72 94 SER A C 1
ATOM 687 O O . SER A 1 94 ? 21.482 -54.452 28.197 1.00 53.72 94 SER A O 1
ATOM 689 N N . ALA A 1 95 ? 20.367 -52.823 27.147 1.00 45.59 95 ALA A N 1
ATOM 690 C CA . ALA A 1 95 ? 19.311 -52.723 28.155 1.00 45.59 95 ALA A CA 1
ATOM 691 C C . ALA A 1 95 ? 18.269 -53.858 28.072 1.00 45.59 95 ALA A C 1
ATOM 693 O O . ALA A 1 95 ? 17.222 -53.721 27.447 1.00 45.59 95 ALA A O 1
ATOM 694 N N . ASP A 1 96 ? 18.553 -54.935 28.807 1.00 45.72 96 ASP A N 1
ATOM 695 C CA . ASP A 1 96 ? 17.576 -55.805 29.470 1.00 45.72 96 ASP A CA 1
ATOM 696 C C . ASP A 1 96 ? 18.029 -55.958 30.951 1.00 45.72 96 ASP A C 1
ATOM 698 O O . ASP A 1 96 ? 18.699 -56.927 31.299 1.00 45.72 96 ASP A O 1
ATOM 702 N N . ALA A 1 97 ? 17.783 -54.954 31.821 1.00 27.80 97 ALA A N 1
ATOM 703 C CA . ALA A 1 97 ? 17.909 -55.042 33.299 1.00 27.80 97 ALA A CA 1
ATOM 704 C C . ALA A 1 97 ? 17.304 -53.812 34.051 1.00 27.80 97 ALA A C 1
ATOM 706 O O . ALA A 1 97 ? 17.257 -52.728 33.474 1.00 27.80 97 ALA A O 1
ATOM 707 N N . PRO A 1 98 ? 16.833 -53.954 35.321 1.00 33.41 98 PRO A N 1
ATOM 708 C CA . PRO A 1 98 ? 15.709 -53.191 35.900 1.00 33.41 98 PRO A CA 1
ATOM 709 C C . PRO A 1 98 ? 16.078 -51.998 36.825 1.00 33.41 98 PRO A C 1
ATOM 711 O O . PRO A 1 98 ? 17.241 -51.746 37.117 1.00 33.41 98 PRO A O 1
ATOM 714 N N . ALA A 1 99 ? 15.050 -51.266 37.286 1.00 41.41 99 ALA A N 1
ATOM 715 C CA . ALA A 1 99 ? 15.090 -49.904 37.851 1.00 41.41 99 ALA A CA 1
ATOM 716 C C . ALA A 1 99 ? 15.463 -49.708 39.356 1.00 41.41 99 ALA A C 1
ATOM 718 O O . ALA A 1 99 ? 14.987 -50.458 40.207 1.00 41.41 99 ALA A O 1
ATOM 719 N N . ALA A 1 100 ? 16.134 -48.558 39.614 1.00 33.16 100 ALA A N 1
ATOM 720 C CA . ALA A 1 100 ? 16.218 -47.669 40.818 1.00 33.16 100 ALA A CA 1
ATOM 721 C C . ALA A 1 100 ? 16.963 -48.168 42.099 1.00 33.16 100 ALA A C 1
ATOM 723 O O . ALA A 1 100 ? 17.132 -49.381 42.204 1.00 33.16 100 ALA A O 1
ATOM 724 N N . PRO A 1 101 ? 17.373 -47.333 43.115 1.00 38.72 101 PRO A N 1
ATOM 725 C CA . PRO A 1 101 ? 17.190 -45.871 43.367 1.00 38.72 101 PRO A CA 1
ATOM 726 C C . PRO A 1 101 ? 18.406 -45.060 43.970 1.00 38.72 101 PRO A C 1
ATOM 728 O O . PRO A 1 101 ? 19.414 -45.627 44.373 1.00 38.72 101 PRO A O 1
ATOM 731 N N . ASP A 1 102 ? 18.257 -43.721 44.040 1.00 31.81 102 ASP A N 1
ATOM 732 C CA . ASP A 1 102 ? 18.907 -42.645 44.850 1.00 31.81 102 ASP A CA 1
ATOM 733 C C . ASP A 1 102 ? 20.323 -42.777 45.480 1.00 31.81 102 ASP A C 1
ATOM 735 O O . ASP A 1 102 ? 20.512 -43.525 46.436 1.00 31.81 102 ASP A O 1
ATOM 739 N N . ALA A 1 103 ? 21.253 -41.876 45.090 1.00 25.64 103 ALA A N 1
ATOM 740 C CA . ALA A 1 103 ? 22.164 -41.118 45.986 1.00 25.64 103 ALA A CA 1
ATOM 741 C C . ALA A 1 103 ? 23.003 -40.040 45.239 1.00 25.64 103 ALA A C 1
ATOM 743 O O . ALA A 1 103 ? 24.003 -40.334 44.595 1.00 25.64 103 ALA A O 1
ATOM 744 N N . VAL A 1 104 ? 22.519 -38.798 45.336 1.00 28.92 104 VAL A N 1
ATOM 745 C CA . VAL A 1 104 ? 23.169 -37.487 45.583 1.00 28.92 104 VAL A CA 1
ATOM 746 C C . VAL A 1 104 ? 24.703 -37.309 45.437 1.00 28.92 104 VAL A C 1
ATOM 748 O O . VAL A 1 104 ? 25.490 -38.013 46.058 1.00 28.92 104 VAL A O 1
ATOM 751 N N . ASP A 1 105 ? 25.037 -36.213 44.735 1.00 26.75 105 ASP A N 1
ATOM 752 C CA . ASP A 1 105 ? 26.227 -35.336 44.759 1.00 26.75 105 ASP A CA 1
ATOM 753 C C . ASP A 1 105 ? 27.640 -35.903 44.577 1.00 26.75 105 ASP A C 1
ATOM 755 O O . ASP A 1 105 ? 28.190 -36.604 45.423 1.00 26.75 105 ASP A O 1
ATOM 759 N N . GLY A 1 106 ? 28.321 -35.376 43.550 1.00 22.64 106 GLY A N 1
ATOM 760 C CA . GLY A 1 106 ? 29.781 -35.350 43.537 1.00 22.64 106 GLY A CA 1
ATOM 761 C C . GLY A 1 106 ? 30.444 -35.102 42.186 1.00 22.64 106 GLY A C 1
ATOM 762 O O . GLY A 1 106 ? 31.135 -35.991 41.717 1.00 22.64 106 GLY A O 1
ATOM 763 N N . LEU A 1 107 ? 30.331 -33.867 41.669 1.00 23.47 107 LEU A N 1
ATOM 764 C CA . LEU A 1 107 ? 31.337 -33.171 40.833 1.00 23.47 107 LEU A CA 1
ATOM 765 C C . LEU A 1 107 ? 31.568 -33.764 39.419 1.00 23.47 107 LEU A C 1
ATOM 767 O O . LEU A 1 107 ? 31.898 -34.923 39.246 1.00 23.47 107 LEU A O 1
ATOM 771 N N . VAL A 1 108 ? 31.449 -33.005 38.329 1.00 27.19 108 VAL A N 1
ATOM 772 C CA . VAL A 1 108 ? 32.122 -31.726 38.075 1.00 27.19 108 VAL A CA 1
ATOM 773 C C . VAL A 1 108 ? 31.184 -30.767 37.341 1.00 27.19 108 VAL A C 1
ATOM 775 O O . VAL A 1 108 ? 30.587 -31.103 36.322 1.00 27.19 108 VAL A O 1
ATOM 778 N N . GLN A 1 109 ? 31.105 -29.540 37.858 1.00 29.61 109 GLN A N 1
ATOM 779 C CA . GLN A 1 109 ? 30.678 -28.365 37.108 1.00 29.61 109 GLN A CA 1
ATOM 780 C C . GLN A 1 109 ? 31.572 -28.210 35.868 1.00 29.61 109 GLN A C 1
ATOM 782 O O . GLN A 1 109 ? 32.657 -27.638 35.954 1.00 29.61 109 GLN A O 1
ATOM 787 N N . ALA A 1 110 ? 31.127 -28.697 34.711 1.00 26.06 110 ALA A N 1
ATOM 788 C CA . ALA A 1 110 ? 31.525 -28.070 33.462 1.00 26.06 110 ALA A CA 1
ATOM 789 C C . ALA A 1 110 ? 30.738 -26.757 33.390 1.00 26.06 110 ALA A C 1
ATOM 791 O O . ALA A 1 110 ? 29.507 -26.762 33.462 1.00 26.06 110 ALA A O 1
ATOM 792 N N . ALA A 1 111 ? 31.454 -25.635 33.370 1.00 21.89 111 ALA A N 1
ATOM 793 C CA . ALA A 1 111 ? 30.878 -24.304 33.237 1.00 21.89 111 ALA A CA 1
ATOM 794 C C . ALA A 1 111 ? 29.832 -24.273 32.104 1.00 21.89 111 ALA A C 1
ATOM 796 O O . ALA A 1 111 ? 30.010 -24.984 31.111 1.00 21.89 111 ALA A O 1
ATOM 797 N N . PRO A 1 112 ? 28.771 -23.449 32.192 1.00 24.33 112 PRO A N 1
ATOM 798 C CA . PRO A 1 112 ? 27.997 -23.148 31.001 1.00 24.33 112 PRO A CA 1
ATOM 799 C C . PRO A 1 112 ? 28.987 -22.555 29.997 1.00 24.33 112 PRO A C 1
ATOM 801 O O . PRO A 1 112 ? 29.561 -21.493 30.248 1.00 24.33 112 PRO A O 1
ATOM 804 N N . LEU A 1 113 ? 29.251 -23.267 28.900 1.00 25.97 113 LEU A N 1
ATOM 805 C CA . LEU A 1 113 ? 29.900 -22.663 27.748 1.00 25.97 113 LEU A CA 1
ATOM 806 C C . LEU A 1 113 ? 29.028 -21.462 27.393 1.00 25.97 113 LEU A C 1
ATOM 808 O O . LEU A 1 113 ? 27.860 -21.619 27.034 1.00 25.97 113 LEU A O 1
ATOM 812 N N . GLN A 1 114 ? 29.569 -20.264 27.620 1.00 26.80 114 GLN A N 1
ATOM 813 C CA . GLN A 1 114 ? 28.964 -19.024 27.168 1.00 26.80 114 GLN A CA 1
ATOM 814 C C . GLN A 1 114 ? 28.575 -19.217 25.709 1.00 26.80 114 GLN A C 1
ATOM 816 O O . GLN A 1 114 ? 29.398 -19.669 24.908 1.00 26.80 114 GLN A O 1
ATOM 821 N N . ALA A 1 115 ? 27.326 -18.872 25.401 1.00 33.97 115 ALA A N 1
ATOM 822 C CA . ALA A 1 115 ? 26.841 -18.688 24.050 1.00 33.97 115 ALA A CA 1
ATOM 823 C C . ALA A 1 115 ? 27.815 -17.756 23.317 1.00 33.97 115 ALA A C 1
ATOM 825 O O . ALA A 1 115 ? 27.787 -16.536 23.465 1.00 33.97 115 ALA A O 1
ATOM 826 N N . SER A 1 116 ? 28.747 -18.358 22.593 1.00 27.02 116 SER A N 1
ATOM 827 C CA . SER A 1 116 ? 29.501 -17.704 21.545 1.00 27.02 116 SER A CA 1
ATOM 828 C C . SER A 1 116 ? 28.719 -18.030 20.289 1.00 27.02 116 SER A C 1
ATOM 830 O O . SER A 1 116 ? 28.435 -19.197 20.031 1.00 27.02 116 SER A O 1
ATOM 832 N N . ALA A 1 117 ? 28.282 -16.976 19.602 1.00 31.91 117 ALA A N 1
ATOM 833 C CA . ALA A 1 117 ? 27.522 -17.036 18.366 1.00 31.91 117 ALA A CA 1
ATOM 834 C C . ALA A 1 117 ? 28.007 -18.194 17.483 1.00 31.91 117 ALA A C 1
ATOM 836 O O . ALA A 1 117 ? 29.203 -18.295 17.195 1.00 31.91 117 ALA A O 1
ATOM 837 N N . GLU A 1 118 ? 27.079 -19.072 17.105 1.00 33.03 118 GLU A N 1
ATOM 838 C CA . GLU A 1 118 ? 27.304 -20.210 16.219 1.00 33.03 118 GLU A CA 1
ATOM 839 C C . GLU A 1 118 ? 27.704 -19.695 14.830 1.00 33.03 118 GLU A C 1
ATOM 841 O O . GLU A 1 118 ? 26.900 -19.552 13.915 1.00 33.03 118 GLU A O 1
ATOM 846 N N . GLN A 1 119 ? 28.981 -19.356 14.681 1.00 33.94 119 GLN A N 1
ATOM 847 C CA . GLN A 1 119 ? 29.581 -18.988 13.414 1.00 33.94 119 GLN A CA 1
ATOM 848 C C . GLN A 1 119 ? 29.836 -20.280 12.632 1.00 33.94 119 GLN A C 1
ATOM 850 O O . GLN A 1 119 ? 30.770 -21.030 12.926 1.00 33.94 119 GLN A O 1
ATOM 855 N N . ARG A 1 120 ? 29.009 -20.552 11.618 1.00 32.97 120 ARG A N 1
ATOM 856 C CA . ARG A 1 120 ? 29.393 -21.474 10.545 1.00 32.97 120 ARG A CA 1
ATOM 857 C C . ARG A 1 120 ? 30.559 -20.838 9.789 1.00 32.97 120 ARG A C 1
ATOM 859 O O . ARG A 1 120 ? 30.423 -19.758 9.222 1.00 32.97 120 ARG A O 1
ATOM 866 N N . PHE A 1 121 ? 31.723 -21.480 9.807 1.00 30.38 121 PHE A N 1
ATOM 867 C CA . PHE A 1 121 ? 32.874 -21.033 9.026 1.00 30.38 121 PHE A CA 1
ATOM 868 C C . PHE A 1 121 ? 32.831 -21.687 7.644 1.00 30.38 121 PHE A C 1
ATOM 870 O O . PHE A 1 121 ? 33.229 -22.838 7.487 1.00 30.38 121 PHE A O 1
ATOM 877 N N . GLU A 1 122 ? 32.371 -20.946 6.637 1.00 36.16 122 GLU A N 1
ATOM 878 C CA . GLU A 1 122 ? 32.320 -21.410 5.241 1.00 36.16 122 GLU A CA 1
ATOM 879 C C . GLU A 1 122 ? 33.695 -21.385 4.539 1.00 36.16 122 GLU A C 1
ATOM 881 O O . GLU A 1 122 ? 33.844 -21.883 3.425 1.00 36.16 122 GLU A O 1
ATOM 886 N N . THR A 1 123 ? 34.752 -20.847 5.164 1.00 31.70 123 THR A N 1
ATOM 887 C CA . THR A 1 123 ? 36.132 -20.960 4.645 1.00 31.70 123 THR A CA 1
ATOM 888 C C . THR A 1 123 ? 37.170 -20.792 5.766 1.00 31.70 123 THR A C 1
ATOM 890 O O . THR A 1 123 ? 37.005 -19.908 6.612 1.00 31.70 123 THR A O 1
ATOM 893 N N . PRO A 1 124 ? 38.261 -21.592 5.814 1.00 36.47 124 PRO A N 1
ATOM 894 C CA . PRO A 1 124 ? 39.282 -21.420 6.843 1.00 36.47 124 PRO A CA 1
ATOM 895 C C . PRO A 1 124 ? 40.023 -20.074 6.691 1.00 36.47 124 PRO A C 1
ATOM 897 O O . PRO A 1 124 ? 40.286 -19.648 5.564 1.00 36.47 124 PRO A O 1
ATOM 900 N N . PRO A 1 125 ? 40.437 -19.415 7.795 1.00 42.25 125 PRO A N 1
ATOM 901 C CA . PRO A 1 125 ? 41.192 -18.162 7.741 1.00 42.25 125 PRO A CA 1
ATOM 902 C C . PRO A 1 125 ? 42.476 -18.281 6.907 1.00 42.25 125 PRO A C 1
ATOM 904 O O . PRO A 1 125 ? 43.132 -19.322 6.919 1.00 42.25 125 PRO A O 1
ATOM 907 N N . LEU A 1 126 ? 42.906 -17.178 6.279 1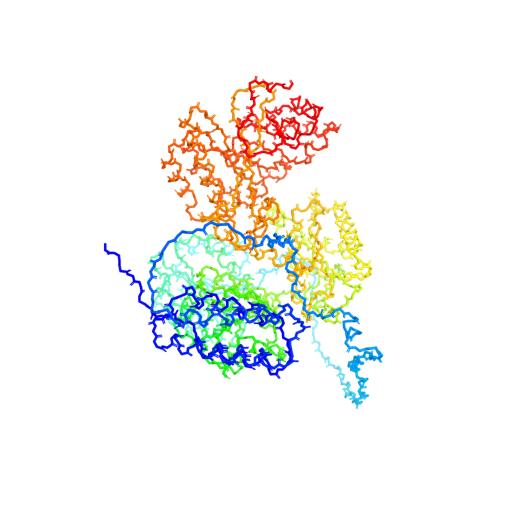.00 36.34 126 LEU A N 1
ATOM 908 C CA . LEU A 1 126 ? 44.035 -17.090 5.326 1.00 36.34 126 LEU A CA 1
ATOM 909 C C . LEU A 1 126 ? 45.401 -17.631 5.824 1.00 36.34 126 LEU A C 1
ATOM 911 O O . LEU A 1 126 ? 46.338 -17.749 5.039 1.00 36.34 126 LEU A O 1
ATOM 915 N N . ALA A 1 127 ? 45.532 -17.992 7.105 1.00 37.59 127 ALA A N 1
ATOM 916 C CA . ALA A 1 127 ? 46.743 -18.551 7.714 1.00 37.59 127 ALA A CA 1
ATOM 917 C C . ALA A 1 127 ? 46.541 -19.914 8.417 1.00 37.59 127 ALA A C 1
ATOM 919 O O . ALA A 1 127 ? 47.452 -20.388 9.096 1.00 37.59 127 ALA A O 1
ATOM 920 N N . TYR A 1 128 ? 45.379 -20.556 8.263 1.00 43.03 128 TYR A N 1
ATOM 921 C CA . TYR A 1 128 ? 45.001 -21.789 8.969 1.00 43.03 128 TYR A CA 1
ATOM 922 C C . TYR A 1 128 ? 45.993 -22.951 8.758 1.00 43.03 128 TYR A C 1
ATOM 924 O O . TYR A 1 128 ? 46.324 -23.675 9.697 1.00 43.03 128 TYR A O 1
ATOM 932 N N . TRP A 1 129 ? 46.567 -23.066 7.558 1.00 38.22 129 TRP A N 1
ATOM 933 C CA . TRP A 1 129 ? 47.523 -24.119 7.185 1.00 38.22 129 TRP A CA 1
ATOM 934 C C . TRP A 1 129 ? 48.853 -24.055 7.956 1.00 38.22 129 TRP A C 1
ATOM 936 O O . TRP A 1 129 ? 49.511 -25.077 8.136 1.00 38.22 129 TRP A O 1
ATOM 946 N N . ARG A 1 130 ? 49.245 -22.875 8.466 1.00 38.72 130 ARG A N 1
ATOM 947 C CA . ARG A 1 130 ? 50.521 -22.684 9.185 1.00 38.72 130 ARG A CA 1
ATOM 948 C C . ARG A 1 130 ? 50.561 -23.359 10.556 1.00 38.72 130 ARG A C 1
ATOM 950 O O . ARG A 1 130 ? 51.637 -23.494 11.122 1.00 38.72 130 ARG A O 1
ATOM 957 N N . ARG A 1 131 ? 49.418 -23.799 11.091 1.00 39.81 131 ARG A N 1
ATOM 958 C CA . ARG A 1 131 ? 49.353 -24.518 12.375 1.00 39.81 131 ARG A CA 1
ATOM 959 C C . ARG A 1 131 ? 49.801 -25.980 12.292 1.00 39.81 131 ARG A C 1
ATOM 961 O O . ARG A 1 131 ? 49.962 -26.602 13.334 1.00 39.81 131 ARG A O 1
ATOM 968 N N . TRP A 1 132 ? 50.009 -26.513 11.087 1.00 38.41 132 TRP A N 1
ATOM 969 C CA . TRP A 1 132 ? 50.200 -27.951 10.872 1.00 38.41 132 TRP A CA 1
ATOM 970 C C . TRP A 1 132 ? 51.594 -28.343 10.341 1.00 38.41 132 TRP A C 1
ATOM 972 O O . TRP A 1 132 ? 51.886 -29.533 10.268 1.00 38.41 132 TRP A O 1
ATOM 982 N N . SER A 1 133 ? 52.482 -27.379 10.048 1.00 35.31 133 SER A N 1
ATOM 983 C CA . SER A 1 133 ? 53.944 -27.577 9.942 1.00 35.31 133 SER A CA 1
ATOM 984 C C . SER A 1 133 ? 54.681 -26.239 9.784 1.00 35.31 133 SER A C 1
ATOM 986 O O . SER A 1 133 ? 54.257 -25.412 8.970 1.00 35.31 133 SER A O 1
ATOM 988 N N . ASP A 1 134 ? 55.816 -26.049 10.462 1.00 37.38 134 ASP A N 1
ATOM 989 C CA . ASP A 1 134 ? 56.702 -24.901 10.220 1.00 37.38 134 ASP A CA 1
ATOM 990 C C . ASP A 1 134 ? 57.287 -24.967 8.794 1.00 37.38 134 ASP A C 1
ATOM 992 O O . ASP A 1 134 ? 58.157 -25.788 8.507 1.00 37.38 134 ASP A O 1
ATOM 996 N N . GLY A 1 135 ? 56.809 -24.097 7.893 1.00 48.38 135 GLY A N 1
ATOM 997 C CA . GLY A 1 135 ? 57.433 -23.847 6.582 1.00 48.38 135 GLY A CA 1
ATOM 998 C C . GLY A 1 135 ? 56.620 -24.152 5.314 1.00 48.38 135 GLY A C 1
ATOM 999 O O . GLY A 1 135 ? 57.198 -24.105 4.233 1.00 48.38 135 GLY A O 1
ATOM 1000 N N . ALA A 1 136 ? 55.315 -24.437 5.382 1.00 35.34 136 ALA A N 1
ATOM 1001 C CA . ALA A 1 136 ? 54.513 -24.660 4.169 1.00 35.34 136 ALA A CA 1
ATOM 1002 C C . ALA A 1 136 ? 54.076 -23.337 3.490 1.00 35.34 136 ALA A C 1
ATOM 1004 O O . ALA A 1 136 ? 53.424 -22.495 4.116 1.00 35.34 136 ALA A O 1
ATOM 1005 N N . GLU A 1 137 ? 54.419 -23.158 2.207 1.00 42.59 137 GLU A N 1
ATOM 1006 C CA . GLU A 1 137 ? 53.928 -22.056 1.361 1.00 42.59 137 GLU A CA 1
ATOM 1007 C C . GLU A 1 137 ? 52.468 -22.271 0.931 1.00 42.59 137 GLU A C 1
ATOM 1009 O O . GLU A 1 137 ? 52.012 -23.398 0.738 1.00 42.59 137 GLU A O 1
ATOM 1014 N N . ALA A 1 138 ? 51.725 -21.166 0.805 1.00 39.69 138 ALA A N 1
ATOM 1015 C CA . ALA A 1 138 ? 50.307 -21.174 0.450 1.00 39.69 138 ALA A CA 1
ATOM 1016 C C . ALA A 1 138 ? 50.081 -21.734 -0.972 1.00 39.69 138 ALA A C 1
ATOM 1018 O O . ALA A 1 138 ? 50.894 -21.467 -1.860 1.00 39.69 138 ALA A O 1
ATOM 1019 N N . PRO A 1 139 ? 48.976 -22.459 -1.230 1.00 37.31 139 PRO A N 1
ATOM 1020 C CA . PRO A 1 139 ? 48.675 -22.920 -2.576 1.00 37.31 139 PRO A CA 1
ATOM 1021 C C . PRO A 1 139 ? 48.356 -21.722 -3.478 1.00 37.31 139 PRO A C 1
ATOM 1023 O O . PRO A 1 139 ? 47.596 -20.829 -3.099 1.00 37.31 139 PRO A O 1
ATOM 1026 N N . ALA A 1 140 ? 48.954 -21.695 -4.670 1.00 37.44 140 ALA A N 1
ATOM 1027 C CA . ALA A 1 140 ? 48.703 -20.650 -5.654 1.00 37.44 140 ALA A CA 1
ATOM 1028 C C . ALA A 1 140 ? 47.257 -20.731 -6.172 1.00 37.44 140 ALA A C 1
ATOM 1030 O O . ALA A 1 140 ? 46.771 -21.807 -6.520 1.00 37.44 140 ALA A O 1
ATOM 1031 N N . LEU A 1 141 ? 46.589 -19.577 -6.228 1.00 34.12 141 LEU A N 1
ATOM 1032 C CA . LEU A 1 141 ? 45.247 -19.424 -6.795 1.00 34.12 141 LEU A CA 1
ATOM 1033 C C . LEU A 1 141 ? 45.224 -19.845 -8.282 1.00 34.12 141 LEU A C 1
ATOM 1035 O O . LEU A 1 141 ? 46.222 -19.640 -8.980 1.00 34.12 141 LEU A O 1
ATOM 1039 N N . PRO A 1 142 ? 44.102 -20.385 -8.800 1.00 33.47 142 PRO A N 1
ATOM 1040 C CA . PRO A 1 142 ? 43.975 -20.698 -10.219 1.00 33.47 142 PRO A CA 1
ATOM 1041 C C . PRO A 1 142 ? 44.124 -19.420 -11.054 1.00 33.47 142 PRO A C 1
ATOM 1043 O O . PRO A 1 142 ? 43.536 -18.386 -10.735 1.00 33.47 142 PRO A O 1
ATOM 1046 N N . ALA A 1 143 ? 44.918 -19.490 -12.122 1.00 35.84 143 ALA A N 1
ATOM 1047 C CA . ALA A 1 143 ? 45.107 -18.381 -13.049 1.00 35.84 143 ALA A CA 1
ATOM 1048 C C . ALA A 1 143 ? 43.776 -17.990 -13.718 1.00 35.84 143 ALA A C 1
ATOM 1050 O O . ALA A 1 143 ? 43.007 -18.857 -14.134 1.00 35.84 143 ALA A O 1
ATOM 1051 N N . GLY A 1 144 ? 43.525 -16.682 -13.825 1.00 38.28 144 GLY A N 1
ATOM 1052 C CA . GLY A 1 144 ? 42.364 -16.126 -14.523 1.00 38.28 144 GLY A CA 1
ATOM 1053 C C . GLY A 1 144 ? 42.306 -16.499 -16.015 1.00 38.28 144 GLY A C 1
ATOM 1054 O O . GLY A 1 144 ? 43.257 -17.072 -16.556 1.00 38.28 144 GLY A O 1
ATOM 1055 N N . PRO A 1 145 ? 41.197 -16.172 -16.705 1.00 35.16 145 PRO A N 1
ATOM 1056 C CA . PRO A 1 145 ? 41.031 -16.513 -18.110 1.00 35.16 145 PRO A CA 1
ATOM 1057 C C . PRO A 1 145 ? 42.103 -15.814 -18.957 1.00 35.16 145 PRO A C 1
ATOM 1059 O O . PRO A 1 145 ? 42.333 -14.612 -18.820 1.00 35.16 145 PRO A O 1
ATOM 1062 N N . GLY A 1 146 ? 42.773 -16.580 -19.822 1.00 36.03 146 GLY A N 1
ATOM 1063 C CA . GLY A 1 146 ? 43.757 -16.063 -20.775 1.00 36.03 146 GLY A CA 1
ATOM 1064 C C . GLY A 1 146 ? 43.140 -15.127 -21.828 1.00 36.03 146 GLY A C 1
ATOM 1065 O O . GLY A 1 146 ? 41.917 -15.074 -21.973 1.00 36.03 146 GLY A O 1
ATOM 1066 N N . PRO A 1 147 ? 43.973 -14.381 -22.577 1.00 33.28 147 PRO A N 1
ATOM 1067 C CA . PRO A 1 147 ? 43.497 -13.424 -23.569 1.00 33.28 147 PRO A CA 1
ATOM 1068 C C . PRO A 1 147 ? 42.776 -14.122 -24.733 1.00 33.28 147 PRO A C 1
ATOM 1070 O O . PRO A 1 147 ? 43.155 -15.215 -25.158 1.00 33.28 147 PRO A O 1
ATOM 1073 N N . ALA A 1 148 ? 41.733 -13.462 -25.241 1.00 31.08 148 ALA A N 1
ATOM 1074 C CA . ALA A 1 148 ? 40.923 -13.903 -26.373 1.00 31.08 148 ALA A CA 1
ATOM 1075 C C . ALA A 1 148 ? 41.742 -13.994 -27.682 1.00 31.08 148 ALA A C 1
ATOM 1077 O O . ALA A 1 148 ? 42.656 -13.190 -27.879 1.00 31.08 148 ALA A O 1
ATOM 1078 N N . PRO A 1 149 ? 41.418 -14.933 -28.592 1.00 35.62 149 PRO A N 1
ATOM 1079 C CA . PRO A 1 149 ? 42.051 -15.016 -29.906 1.00 35.62 149 PRO A CA 1
ATOM 1080 C C . PRO A 1 149 ? 41.581 -13.890 -30.845 1.00 35.62 149 PRO A C 1
ATOM 1082 O O . PRO A 1 149 ? 40.461 -13.391 -30.727 1.00 35.62 149 PRO A O 1
ATOM 1085 N N . ASP A 1 150 ? 42.453 -13.519 -31.789 1.00 32.12 150 ASP A N 1
ATOM 1086 C CA . ASP A 1 150 ? 42.261 -12.421 -32.745 1.00 32.12 150 ASP A CA 1
ATOM 1087 C C . ASP A 1 150 ? 40.998 -12.561 -33.626 1.00 32.12 150 ASP A C 1
ATOM 1089 O O . ASP A 1 150 ? 40.621 -13.672 -34.020 1.00 32.12 150 ASP A O 1
ATOM 1093 N N . PRO A 1 151 ? 40.359 -11.436 -34.006 1.00 31.97 151 PRO A N 1
ATOM 1094 C CA . PRO A 1 151 ? 39.144 -11.442 -34.808 1.00 31.97 151 PRO A CA 1
ATOM 1095 C C . PRO A 1 151 ? 39.411 -11.814 -36.273 1.00 31.97 151 PRO A C 1
ATOM 1097 O O . PRO A 1 151 ? 40.221 -11.201 -36.972 1.00 31.97 151 PRO A O 1
ATOM 1100 N N . ILE A 1 152 ? 38.643 -12.789 -36.760 1.00 32.19 152 ILE A N 1
ATOM 1101 C CA . ILE A 1 152 ? 38.525 -13.140 -38.177 1.00 32.19 152 ILE A CA 1
ATOM 1102 C C . ILE A 1 152 ? 37.869 -11.966 -38.920 1.00 32.19 152 ILE A C 1
ATOM 1104 O O . ILE A 1 152 ? 36.741 -11.572 -38.623 1.00 32.19 152 ILE A O 1
ATOM 1108 N N . GLN A 1 153 ? 38.590 -11.415 -39.895 1.00 31.19 153 GLN A N 1
ATOM 1109 C CA . GLN A 1 153 ? 38.120 -10.376 -40.809 1.00 31.19 153 GLN A CA 1
ATOM 1110 C C . GLN A 1 153 ? 37.113 -10.961 -41.808 1.00 31.19 153 GLN A C 1
ATOM 1112 O O . GLN A 1 153 ? 37.439 -11.914 -42.508 1.00 31.19 153 GLN A O 1
ATOM 1117 N N . ASN A 1 154 ? 35.930 -10.353 -41.925 1.00 31.69 154 ASN A N 1
ATOM 1118 C CA . ASN A 1 154 ? 35.051 -10.528 -43.081 1.00 31.69 154 ASN A CA 1
ATOM 1119 C C . ASN A 1 154 ? 34.596 -9.155 -43.595 1.00 31.69 154 ASN A C 1
ATOM 1121 O O . ASN A 1 154 ? 34.029 -8.349 -42.857 1.00 31.69 154 ASN A O 1
ATOM 1125 N N . GLU A 1 155 ? 34.897 -8.906 -44.869 1.00 28.41 155 GLU A N 1
ATOM 1126 C CA . GLU A 1 155 ? 34.559 -7.706 -45.637 1.00 28.41 155 GLU A CA 1
ATOM 1127 C C . GLU A 1 155 ? 33.040 -7.556 -45.877 1.00 28.41 155 GLU A C 1
ATOM 1129 O O . GLU A 1 155 ? 32.312 -8.551 -45.925 1.00 28.41 155 GLU A O 1
ATOM 1134 N N . PRO A 1 156 ? 32.537 -6.322 -46.083 1.00 28.47 156 PRO A N 1
ATOM 1135 C CA . PRO A 1 156 ? 31.121 -6.063 -46.327 1.00 28.47 156 PRO A CA 1
ATOM 1136 C C . PRO A 1 156 ? 30.761 -6.153 -47.823 1.00 28.47 156 PRO A C 1
ATOM 1138 O O . PRO A 1 156 ? 31.500 -5.622 -48.658 1.00 28.47 156 PRO A O 1
ATOM 1141 N N . PRO A 1 157 ? 29.587 -6.691 -48.210 1.00 30.11 157 PRO A N 1
ATOM 1142 C CA . PRO A 1 157 ? 29.099 -6.509 -49.564 1.00 30.11 157 PRO A CA 1
ATOM 1143 C C . PRO A 1 157 ? 28.375 -5.161 -49.728 1.00 30.11 157 PRO A C 1
ATOM 1145 O O . PRO A 1 157 ? 27.448 -4.801 -49.005 1.00 30.11 157 PRO A O 1
ATOM 1148 N N . ALA A 1 158 ? 28.880 -4.438 -50.724 1.00 27.50 158 ALA A N 1
ATOM 1149 C CA . ALA A 1 158 ? 28.335 -3.366 -51.551 1.00 27.50 158 ALA A CA 1
ATOM 1150 C C . ALA A 1 158 ? 26.900 -2.835 -51.320 1.00 27.50 158 ALA A C 1
ATOM 1152 O O . ALA A 1 158 ? 25.895 -3.539 -51.403 1.00 27.50 158 ALA A O 1
ATOM 1153 N N . ARG A 1 159 ? 26.840 -1.496 -51.245 1.00 28.22 159 ARG A N 1
ATOM 1154 C CA . ARG A 1 159 ? 25.690 -0.633 -51.562 1.00 28.22 159 ARG A CA 1
ATOM 1155 C C . ARG A 1 159 ? 25.139 -0.919 -52.968 1.00 28.22 159 ARG A C 1
ATOM 1157 O O . ARG A 1 159 ? 25.896 -0.868 -53.934 1.00 28.22 159 ARG A O 1
ATOM 1164 N N . MET A 1 160 ? 23.815 -0.999 -53.098 1.00 25.12 160 MET A N 1
ATOM 1165 C CA . MET A 1 160 ? 23.117 -0.597 -54.326 1.00 25.12 160 MET A CA 1
ATOM 1166 C C . MET A 1 160 ? 22.077 0.487 -54.038 1.00 25.12 160 MET A C 1
ATOM 1168 O O . MET A 1 160 ? 21.461 0.543 -52.977 1.00 25.12 160 MET A O 1
ATOM 1172 N N . ALA A 1 161 ? 22.003 1.408 -54.993 1.00 25.84 161 ALA A N 1
ATOM 1173 C CA . ALA A 1 161 ? 21.424 2.732 -54.901 1.00 25.84 161 ALA A CA 1
ATOM 1174 C C . ALA A 1 161 ? 19.938 2.799 -55.298 1.00 25.84 161 ALA A C 1
ATOM 1176 O O . ALA A 1 161 ? 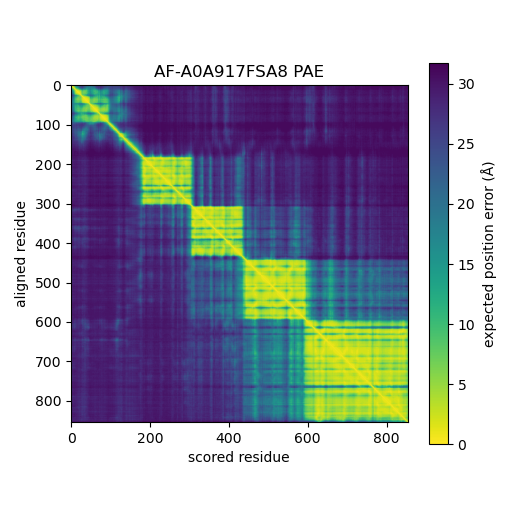19.381 1.896 -55.913 1.00 25.84 161 ALA A O 1
ATOM 1177 N N . ARG A 1 162 ? 19.360 3.944 -54.922 1.00 28.69 162 ARG A N 1
ATOM 1178 C CA . ARG A 1 162 ? 18.007 4.476 -55.151 1.00 28.69 162 ARG A CA 1
ATOM 1179 C C . ARG A 1 162 ? 17.622 4.629 -56.631 1.00 28.69 162 ARG A C 1
ATOM 1181 O O . ARG A 1 162 ? 18.495 4.935 -57.433 1.00 28.69 162 ARG A O 1
ATOM 1188 N N . MET A 1 163 ? 16.311 4.633 -56.911 1.00 23.30 163 MET A N 1
ATOM 1189 C CA . MET A 1 163 ? 15.572 5.622 -57.743 1.00 23.30 163 MET A CA 1
ATOM 1190 C C . MET A 1 163 ? 14.070 5.253 -57.742 1.00 23.30 163 MET A C 1
ATOM 1192 O O . MET A 1 163 ? 13.738 4.104 -58.002 1.00 23.30 163 MET A O 1
ATOM 1196 N N . ASN A 1 164 ? 13.195 6.068 -57.133 1.00 25.19 164 ASN A N 1
ATOM 1197 C CA . ASN A 1 164 ? 12.422 7.206 -57.687 1.00 25.19 164 ASN A CA 1
ATOM 1198 C C . ASN A 1 164 ? 11.329 6.795 -58.692 1.00 25.19 164 ASN A C 1
ATOM 1200 O O . ASN A 1 164 ? 11.675 6.320 -59.765 1.00 25.19 164 ASN A O 1
ATOM 1204 N N . ASP A 1 165 ? 10.048 7.039 -58.371 1.00 25.23 165 ASP A N 1
ATOM 1205 C CA . ASP A 1 165 ? 9.245 8.158 -58.925 1.00 25.23 165 ASP A CA 1
ATOM 1206 C C . ASP A 1 165 ? 7.830 8.203 -58.281 1.00 25.23 165 ASP A C 1
ATOM 1208 O O . ASP A 1 165 ? 7.205 7.169 -58.067 1.00 25.23 165 ASP A O 1
ATOM 1212 N N . THR A 1 166 ? 7.465 9.311 -57.623 1.00 24.52 166 THR A N 1
ATOM 1213 C CA . THR A 1 166 ? 6.550 10.395 -58.070 1.00 24.52 166 THR A CA 1
ATOM 1214 C C . THR A 1 166 ? 5.046 10.101 -57.963 1.00 24.52 166 THR A C 1
ATOM 1216 O O . THR A 1 166 ? 4.436 9.422 -58.774 1.00 24.52 166 THR A O 1
ATOM 1219 N N . SER A 1 167 ? 4.388 10.763 -57.008 1.00 26.31 167 SER A N 1
ATOM 1220 C CA . SER A 1 167 ? 3.284 11.672 -57.341 1.00 26.31 167 SER A CA 1
ATOM 1221 C C . SER A 1 167 ? 2.972 12.599 -56.168 1.00 26.31 167 SER A C 1
ATOM 1223 O O . SER A 1 167 ? 2.985 12.241 -54.995 1.00 26.31 167 SER A O 1
ATOM 1225 N N . SER A 1 168 ? 2.793 13.854 -56.538 1.00 25.88 168 SER A N 1
ATOM 1226 C CA . SER A 1 168 ? 2.647 15.046 -55.727 1.00 25.88 168 SER A CA 1
ATOM 1227 C C . SER A 1 168 ? 1.178 15.345 -55.434 1.00 25.88 168 SER A C 1
ATOM 1229 O O . SER A 1 168 ? 0.359 15.347 -56.350 1.00 25.88 168 SER A O 1
ATOM 1231 N N . ARG A 1 169 ? 0.869 15.733 -54.189 1.00 24.16 169 ARG A N 1
ATOM 1232 C CA . ARG A 1 169 ? -0.056 16.841 -53.868 1.00 24.16 169 ARG A CA 1
ATOM 1233 C C . ARG A 1 169 ? -0.030 17.170 -52.369 1.00 24.16 169 ARG A C 1
ATOM 1235 O O . ARG A 1 169 ? -0.354 16.329 -51.544 1.00 24.16 169 ARG A O 1
ATOM 1242 N N . LYS A 1 170 ? 0.331 18.418 -52.041 1.00 31.83 170 LYS A N 1
ATOM 1243 C CA . LYS A 1 170 ? -0.065 19.104 -50.794 1.00 31.83 170 LYS A CA 1
ATOM 1244 C C . LYS A 1 170 ? -1.533 19.544 -50.928 1.00 31.83 170 LYS A C 1
ATOM 1246 O O . LYS A 1 170 ? -1.934 19.909 -52.036 1.00 31.83 170 LYS A O 1
ATOM 1251 N N . PRO A 1 171 ? -2.317 19.495 -49.844 1.00 30.03 171 PRO A N 1
ATOM 1252 C CA . PRO A 1 171 ? -2.516 20.642 -48.940 1.00 30.03 171 PRO A CA 1
ATOM 1253 C C . PRO A 1 171 ? -2.247 20.205 -47.480 1.00 30.03 171 PRO A C 1
ATOM 1255 O O . PRO A 1 171 ? -2.182 19.018 -47.213 1.00 30.03 171 PRO A O 1
ATOM 1258 N N . GLY A 1 172 ? -1.951 21.031 -46.481 1.00 26.16 172 GLY A N 1
ATOM 1259 C CA . GLY A 1 172 ? -2.376 22.394 -46.183 1.00 26.16 172 GLY A CA 1
ATOM 1260 C C . GLY A 1 172 ? -2.975 22.357 -44.769 1.00 26.16 172 GLY A C 1
ATOM 1261 O O . GLY A 1 172 ? -4.062 21.828 -44.607 1.00 26.16 172 GLY A O 1
ATOM 1262 N N . ASN A 1 173 ? -2.203 22.844 -43.791 1.00 36.56 173 ASN A N 1
ATOM 1263 C CA . ASN A 1 173 ? -2.438 22.952 -42.341 1.00 36.56 173 ASN A CA 1
ATOM 1264 C C . ASN A 1 173 ? -3.876 22.781 -41.810 1.00 36.56 173 ASN A C 1
ATOM 1266 O O . ASN A 1 173 ? -4.751 23.582 -42.138 1.00 36.56 173 ASN A O 1
ATOM 1270 N N . GLY A 1 174 ? -4.034 21.861 -40.849 1.00 28.66 174 GLY A N 1
ATOM 1271 C CA . GLY A 1 174 ? -5.180 21.802 -39.939 1.00 28.66 174 GLY A CA 1
ATOM 1272 C C . GLY A 1 174 ? -5.254 20.508 -39.121 1.00 28.66 174 GLY A C 1
ATOM 1273 O O . GLY A 1 174 ? -6.246 19.800 -39.227 1.00 28.66 174 GLY A O 1
ATOM 1274 N N . ASP A 1 175 ? -4.235 20.173 -38.321 1.00 34.28 175 ASP A N 1
ATOM 1275 C CA . ASP A 1 175 ? -4.226 18.905 -37.573 1.00 34.28 175 ASP A CA 1
ATOM 1276 C C . ASP A 1 175 ? -4.595 19.112 -36.099 1.00 34.28 175 ASP A C 1
ATOM 1278 O O . ASP A 1 175 ? -3.759 19.423 -35.253 1.00 34.28 175 ASP A O 1
ATOM 1282 N N . GLY A 1 176 ? -5.891 18.936 -35.832 1.00 33.47 176 GLY A N 1
ATOM 1283 C CA . GLY A 1 176 ? -6.499 18.854 -34.501 1.00 33.47 176 GLY A CA 1
ATOM 1284 C C . GLY A 1 176 ? -7.908 18.234 -34.494 1.00 33.47 176 GLY A C 1
ATOM 1285 O O . GLY A 1 176 ? -8.314 17.690 -33.476 1.00 33.47 176 GLY A O 1
ATOM 1286 N N . GLU A 1 177 ? -8.634 18.222 -35.623 1.00 31.25 177 GLU A N 1
ATOM 1287 C CA . GLU A 1 177 ? -10.040 17.755 -35.670 1.00 31.25 177 GLU A CA 1
ATOM 1288 C C . GLU A 1 177 ? -10.320 16.570 -36.625 1.00 31.25 177 GLU A C 1
ATOM 1290 O O . GLU A 1 177 ? -11.444 16.083 -36.697 1.00 31.25 177 GLU A O 1
ATOM 1295 N N . ALA A 1 178 ? -9.332 16.026 -37.342 1.00 32.44 178 ALA A N 1
ATOM 1296 C CA . ALA A 1 178 ? -9.598 15.157 -38.499 1.00 32.44 178 ALA A CA 1
ATOM 1297 C C . ALA A 1 178 ? -9.409 13.635 -38.288 1.00 32.44 178 ALA A C 1
ATOM 1299 O O . ALA A 1 178 ? -9.014 12.942 -39.225 1.00 32.44 178 ALA A O 1
ATOM 1300 N N . ARG A 1 179 ? -9.680 13.059 -37.103 1.00 39.19 179 ARG A N 1
ATOM 1301 C CA . ARG A 1 179 ? -9.588 11.583 -36.934 1.00 39.19 179 ARG A CA 1
ATOM 1302 C C . ARG A 1 179 ? -10.866 10.799 -37.253 1.00 39.19 179 ARG A C 1
ATOM 1304 O O . ARG A 1 179 ? -10.756 9.622 -37.577 1.00 39.19 179 ARG A O 1
ATOM 1311 N N . PHE A 1 180 ? -12.036 11.439 -37.262 1.00 39.00 180 PHE A N 1
ATOM 1312 C CA . PHE A 1 180 ? -13.303 10.800 -37.663 1.00 39.00 180 PHE A CA 1
ATOM 1313 C C . PHE A 1 180 ? -13.649 10.971 -39.149 1.00 39.00 180 PHE A C 1
ATOM 1315 O O . PHE A 1 180 ? -14.588 10.360 -39.643 1.00 39.00 180 PHE A O 1
ATOM 1322 N N . GLN A 1 181 ? -12.858 11.739 -39.901 1.00 38.41 181 GLN A N 1
ATOM 1323 C CA . GLN A 1 181 ? -13.240 12.229 -41.229 1.00 38.41 181 GLN A CA 1
ATOM 1324 C C . GLN A 1 181 ? -13.270 11.166 -42.351 1.00 38.41 181 GLN A C 1
ATOM 1326 O O . GLN A 1 181 ? -13.577 11.505 -43.491 1.00 38.41 181 GLN A O 1
ATOM 1331 N N . TYR A 1 182 ? -12.971 9.891 -42.059 1.00 42.88 182 TYR A N 1
ATOM 1332 C CA . TYR A 1 182 ? -12.877 8.833 -43.078 1.00 42.88 182 TYR A CA 1
ATOM 1333 C C . TYR A 1 182 ? -13.407 7.448 -42.665 1.00 42.88 182 TYR A C 1
ATOM 1335 O O . TYR A 1 182 ? -13.223 6.516 -43.443 1.00 42.88 182 TYR A O 1
ATOM 1343 N N . GLN A 1 183 ? -14.048 7.280 -41.498 1.00 61.75 183 GLN A N 1
ATOM 1344 C CA . GLN A 1 183 ? -14.595 5.970 -41.104 1.00 61.75 183 GLN A CA 1
ATOM 1345 C C . GLN A 1 183 ? -16.016 5.788 -41.642 1.00 61.75 183 GLN A C 1
ATOM 1347 O O . GLN A 1 183 ? -16.910 6.563 -41.294 1.00 61.75 183 GLN A O 1
ATOM 1352 N N . ARG A 1 184 ? -16.216 4.780 -42.499 1.00 76.50 184 ARG A N 1
ATOM 1353 C CA . ARG A 1 184 ? -17.536 4.430 -43.043 1.00 76.50 184 ARG A CA 1
ATOM 1354 C C . ARG A 1 184 ? -18.155 3.309 -42.216 1.00 76.50 184 ARG A C 1
ATOM 1356 O O . ARG A 1 184 ? -17.566 2.233 -42.087 1.00 76.50 184 ARG A O 1
ATOM 1363 N N . ILE A 1 185 ? -19.333 3.575 -41.664 1.00 86.00 185 ILE A N 1
ATOM 1364 C CA . ILE A 1 185 ? -20.068 2.678 -40.777 1.00 86.00 185 ILE A CA 1
ATOM 1365 C C . ILE A 1 185 ? -21.329 2.225 -41.492 1.00 86.00 185 ILE A C 1
ATOM 1367 O O . ILE A 1 185 ? -22.126 3.052 -41.920 1.00 86.00 185 ILE A O 1
ATOM 1371 N N . TYR A 1 186 ? -21.517 0.916 -41.590 1.00 90.50 186 TYR A N 1
ATOM 1372 C CA . TYR A 1 186 ? -22.777 0.328 -42.021 1.00 90.50 186 TYR A CA 1
ATOM 1373 C C . TYR A 1 186 ? -23.545 -0.131 -40.797 1.00 90.50 186 TYR A C 1
ATOM 1375 O O . TYR A 1 186 ? -22.982 -0.795 -39.928 1.00 90.50 186 TYR A O 1
ATOM 1383 N N . HIS A 1 187 ? -24.825 0.203 -40.727 1.00 91.31 187 HIS A N 1
ATOM 1384 C CA . HIS A 1 187 ? -25.699 -0.294 -39.680 1.00 91.31 187 HIS A CA 1
ATOM 1385 C C . HIS A 1 187 ? -26.887 -1.012 -40.305 1.00 91.31 187 HIS A C 1
ATOM 1387 O O . HIS A 1 187 ? -27.735 -0.397 -40.944 1.00 91.31 187 HIS A O 1
ATOM 1393 N N . LEU A 1 188 ? -26.916 -2.332 -40.132 1.00 90.06 188 LEU A N 1
ATOM 1394 C CA . LEU A 1 188 ? -28.043 -3.176 -40.495 1.00 90.06 188 LEU A CA 1
ATOM 1395 C C . LEU A 1 188 ? -29.081 -3.084 -39.371 1.00 90.06 188 LEU A C 1
ATOM 1397 O O . LEU A 1 188 ? -28.942 -3.755 -38.343 1.00 90.06 188 LEU A O 1
ATOM 1401 N N . THR A 1 189 ? -30.051 -2.191 -39.557 1.00 88.25 189 THR A N 1
ATOM 1402 C CA . THR A 1 189 ? -30.934 -1.675 -38.503 1.00 88.25 189 THR A CA 1
ATOM 1403 C C . THR A 1 189 ? -32.375 -2.133 -38.693 1.00 88.25 189 THR A C 1
ATOM 1405 O O . THR A 1 189 ? -32.895 -2.190 -39.806 1.00 88.25 189 THR A O 1
ATOM 1408 N N . GLY A 1 190 ? -33.027 -2.489 -37.586 1.00 81.00 190 GLY A N 1
ATOM 1409 C CA . GLY A 1 190 ? -34.464 -2.779 -37.539 1.00 81.00 190 GLY A CA 1
ATOM 1410 C C . GLY A 1 190 ? -35.325 -1.518 -37.412 1.00 81.00 190 GLY A C 1
ATOM 1411 O O . GLY A 1 190 ? -36.554 -1.584 -37.408 1.00 81.00 190 GLY A O 1
ATOM 1412 N N . ASN A 1 191 ? -34.680 -0.349 -37.289 1.00 80.31 191 ASN A N 1
ATOM 1413 C CA . ASN A 1 191 ? -35.298 0.935 -36.949 1.00 80.31 191 ASN A CA 1
ATOM 1414 C C . ASN A 1 191 ? -36.025 0.922 -35.586 1.00 80.31 191 ASN A C 1
ATOM 1416 O O . ASN A 1 191 ? -37.005 1.642 -35.372 1.00 80.31 191 ASN A O 1
ATOM 1420 N N . GLY A 1 192 ? -35.540 0.107 -34.644 1.00 80.56 192 GLY A N 1
ATOM 1421 C CA . GLY A 1 192 ? -36.043 0.066 -33.274 1.00 80.56 192 GLY A CA 1
ATOM 1422 C C . GLY A 1 192 ? -35.711 1.341 -32.475 1.00 80.56 192 GLY A C 1
ATOM 1423 O O . GLY A 1 192 ? -34.845 2.122 -32.870 1.00 80.56 192 GLY A O 1
ATOM 1424 N N . PRO A 1 193 ? -36.355 1.568 -31.311 1.00 78.56 193 PRO A N 1
ATOM 1425 C CA . PRO A 1 193 ? -36.132 2.772 -30.502 1.00 78.56 193 PRO A CA 1
ATOM 1426 C C . PRO A 1 193 ? -34.674 2.959 -30.058 1.00 78.56 193 PRO A C 1
ATOM 1428 O O . PRO A 1 193 ? -34.175 4.079 -30.047 1.00 78.56 193 PRO A O 1
ATOM 1431 N N . LEU A 1 194 ? -33.997 1.857 -29.715 1.00 80.31 194 LEU A N 1
ATOM 1432 C CA . LEU A 1 194 ? -32.590 1.847 -29.308 1.00 80.31 194 LEU A CA 1
ATOM 1433 C C . LEU A 1 194 ? -31.662 2.128 -30.497 1.00 80.31 194 LEU A C 1
ATOM 1435 O O . LEU A 1 194 ? -30.740 2.928 -30.373 1.00 80.31 194 LEU A O 1
ATOM 1439 N N . SER A 1 195 ? -31.943 1.521 -31.652 1.00 83.62 195 SER A N 1
ATOM 1440 C CA . SER A 1 195 ? -31.190 1.706 -32.894 1.00 83.62 195 SER A CA 1
ATOM 1441 C C . SER A 1 195 ? -31.242 3.158 -33.358 1.00 83.62 195 SER A C 1
ATOM 1443 O O . SER A 1 195 ? -30.202 3.746 -33.619 1.00 83.62 195 SER A O 1
ATOM 1445 N N . LEU A 1 196 ? -32.427 3.780 -33.324 1.00 84.75 196 LEU A N 1
ATOM 1446 C CA . LEU A 1 196 ? -32.610 5.198 -33.653 1.00 84.75 196 LEU A CA 1
ATOM 1447 C C . LEU A 1 196 ? -31.805 6.130 -32.738 1.00 84.75 196 LEU A C 1
ATOM 1449 O O . LEU A 1 196 ? -31.283 7.145 -33.197 1.00 84.75 196 LEU A O 1
ATOM 1453 N N . GLU A 1 197 ? -31.708 5.814 -31.445 1.00 83.94 197 GLU A N 1
ATOM 1454 C CA . GLU A 1 197 ? -30.914 6.604 -30.498 1.00 83.94 197 GLU A CA 1
ATOM 1455 C C . GLU A 1 197 ? -29.406 6.417 -30.738 1.00 83.94 197 GLU A C 1
ATOM 1457 O O . GLU A 1 197 ? -28.652 7.390 -30.715 1.00 83.94 197 GLU A O 1
ATOM 1462 N N . VAL A 1 198 ? -28.963 5.191 -31.036 1.00 83.00 198 VAL A N 1
ATOM 1463 C CA . VAL A 1 198 ? -27.573 4.893 -31.422 1.00 83.00 198 VAL A CA 1
ATOM 1464 C C . VAL A 1 198 ? -27.204 5.605 -32.728 1.00 83.00 198 VAL A C 1
ATOM 1466 O O . VAL A 1 198 ? -26.162 6.255 -32.782 1.00 83.00 198 VAL A O 1
ATOM 1469 N N . ASP A 1 199 ? -28.072 5.567 -33.739 1.00 86.50 199 ASP A N 1
ATOM 1470 C CA . ASP A 1 199 ? -27.877 6.225 -35.036 1.00 86.50 199 ASP A CA 1
ATOM 1471 C C . ASP A 1 199 ? -27.736 7.738 -34.887 1.00 86.50 199 ASP A C 1
ATOM 1473 O O . ASP A 1 199 ? -26.801 8.335 -35.421 1.00 86.50 199 ASP A O 1
ATOM 1477 N N . GLN A 1 200 ? -28.610 8.361 -34.089 1.00 82.94 200 GLN A N 1
ATOM 1478 C CA . GLN A 1 200 ? -28.528 9.791 -33.788 1.00 82.94 200 GLN A CA 1
ATOM 1479 C C . GLN A 1 200 ? -27.216 10.163 -33.093 1.00 82.94 200 GLN A C 1
ATOM 1481 O O . GLN A 1 200 ? -26.647 11.213 -33.386 1.00 82.94 200 GLN A O 1
ATOM 1486 N N . LEU A 1 201 ? -26.730 9.330 -32.169 1.00 79.19 201 LEU A N 1
ATOM 1487 C CA . LEU A 1 201 ? -25.474 9.583 -31.462 1.00 79.19 201 LEU A CA 1
ATOM 1488 C C . LEU A 1 201 ? -24.246 9.388 -32.365 1.00 79.19 201 LEU A C 1
ATOM 1490 O O . LEU A 1 201 ? -23.284 10.147 -32.242 1.00 79.19 201 LEU A O 1
ATOM 1494 N N . LEU A 1 202 ? -24.274 8.414 -33.280 1.00 79.56 202 LEU A N 1
ATOM 1495 C CA . LEU A 1 202 ? -23.210 8.200 -34.267 1.00 79.56 202 LEU A CA 1
ATOM 1496 C C . LEU A 1 202 ? -23.156 9.335 -35.299 1.00 79.56 202 LEU A C 1
ATOM 1498 O O . LEU A 1 202 ? -22.066 9.813 -35.620 1.00 79.56 202 LEU A O 1
ATOM 1502 N N . ASP A 1 203 ? -24.312 9.809 -35.765 1.00 78.75 203 ASP A N 1
ATOM 1503 C CA . ASP A 1 203 ? -24.414 10.944 -36.690 1.00 78.75 203 ASP A CA 1
ATOM 1504 C C . ASP A 1 203 ? -23.936 12.252 -36.027 1.00 78.75 203 ASP A C 1
ATOM 1506 O O . ASP A 1 203 ? -23.119 12.987 -36.584 1.00 78.75 203 ASP A O 1
ATOM 1510 N N . GLN A 1 204 ? -24.324 12.497 -34.767 1.00 74.75 204 GLN A N 1
ATOM 1511 C CA . GLN A 1 204 ? -23.830 13.633 -33.969 1.00 74.75 204 GLN A CA 1
ATOM 1512 C C . GLN A 1 204 ? -22.311 13.607 -33.741 1.00 74.75 204 GLN A C 1
ATOM 1514 O O . GLN A 1 204 ? -21.699 14.665 -33.581 1.00 74.75 204 GLN A O 1
ATOM 1519 N N . ALA A 1 205 ? -21.695 12.424 -33.735 1.00 63.75 205 ALA A N 1
ATOM 1520 C CA . ALA A 1 205 ? -20.246 12.259 -33.634 1.00 63.75 205 ALA A CA 1
ATOM 1521 C C . ALA A 1 205 ? -19.502 12.542 -34.959 1.00 63.75 205 ALA A C 1
ATOM 1523 O O . ALA A 1 205 ? -18.270 12.499 -34.985 1.00 63.75 205 ALA A O 1
ATOM 1524 N N . GLY A 1 206 ? -20.219 12.861 -36.046 1.00 62.69 206 GLY A N 1
ATOM 1525 C CA . GLY A 1 206 ? -19.642 13.211 -37.346 1.00 62.69 206 GLY A CA 1
ATOM 1526 C C . GLY A 1 206 ? -19.123 12.011 -38.145 1.00 62.69 206 GLY A C 1
ATOM 1527 O O . GLY A 1 206 ? -18.227 12.174 -38.976 1.00 62.69 206 GLY A O 1
ATOM 1528 N N . LEU A 1 207 ? -19.644 10.810 -37.873 1.00 69.94 207 LEU A N 1
ATOM 1529 C CA . LEU A 1 207 ? -19.276 9.565 -38.551 1.00 69.94 207 LEU A CA 1
ATOM 1530 C C . LEU A 1 207 ? -20.087 9.386 -39.841 1.00 69.94 207 LEU A C 1
ATOM 1532 O O . LEU A 1 207 ? -21.244 9.785 -39.919 1.00 69.94 207 LEU A O 1
ATOM 1536 N N . ASN A 1 208 ? -19.498 8.758 -40.863 1.00 74.44 208 ASN A N 1
ATOM 1537 C CA . ASN A 1 208 ? -20.201 8.489 -42.119 1.00 74.44 208 ASN A CA 1
ATOM 1538 C C . ASN A 1 208 ? -21.026 7.198 -41.989 1.00 74.44 208 ASN A C 1
ATOM 1540 O O . ASN A 1 208 ? -20.515 6.110 -42.265 1.00 74.44 208 ASN A O 1
ATOM 1544 N N . LEU A 1 209 ? -22.260 7.337 -41.497 1.00 84.81 209 LEU A N 1
ATOM 1545 C CA . LEU A 1 209 ? -23.198 6.250 -41.221 1.00 84.81 209 LEU A CA 1
ATOM 1546 C C . LEU A 1 209 ? -24.125 5.986 -42.418 1.00 84.81 209 LEU A C 1
ATOM 1548 O O . LEU A 1 209 ? -24.790 6.894 -42.910 1.00 84.81 209 LEU A O 1
ATOM 1552 N N . GLU A 1 210 ? -24.206 4.729 -42.848 1.00 87.44 210 GLU A N 1
ATOM 1553 C CA . GLU A 1 210 ? -25.125 4.258 -43.886 1.00 87.44 210 GLU A CA 1
ATOM 1554 C C . GLU A 1 210 ? -26.041 3.178 -43.293 1.00 87.44 210 GLU A C 1
ATOM 1556 O O . GLU A 1 210 ? -25.576 2.159 -42.772 1.00 87.44 210 GLU A O 1
ATOM 1561 N N . LEU A 1 211 ? -27.347 3.445 -43.320 1.00 88.81 211 LEU A N 1
ATOM 1562 C CA . LEU A 1 211 ? -28.380 2.589 -42.739 1.00 88.81 211 LEU A CA 1
ATOM 1563 C C . LEU A 1 211 ? -28.863 1.583 -43.781 1.00 88.81 211 LEU A C 1
ATOM 1565 O O . LEU A 1 211 ? -29.125 1.956 -44.925 1.00 88.81 211 LEU A O 1
ATOM 1569 N N . LEU A 1 212 ? -28.982 0.321 -43.378 1.00 90.19 212 LEU A N 1
ATOM 1570 C CA . LEU A 1 212 ? -29.353 -0.796 -44.241 1.00 90.19 212 LEU A CA 1
ATOM 1571 C C . LEU A 1 212 ? -30.544 -1.533 -43.650 1.00 90.19 212 LEU A C 1
ATOM 1573 O O . LEU A 1 212 ? -30.513 -1.927 -42.485 1.00 90.19 212 LEU A O 1
ATOM 1577 N N . ASP A 1 213 ? -31.562 -1.762 -44.476 1.00 84.38 213 ASP A N 1
ATOM 1578 C CA . ASP A 1 213 ? -32.810 -2.397 -44.047 1.00 84.38 213 ASP A CA 1
ATOM 1579 C C . ASP A 1 213 ? -32.782 -3.924 -44.245 1.00 84.38 213 ASP A C 1
ATOM 1581 O O . ASP A 1 213 ? -33.617 -4.656 -43.707 1.00 84.38 213 ASP A O 1
ATOM 1585 N N . ASN A 1 214 ? -31.850 -4.441 -45.055 1.00 85.75 214 ASN A N 1
ATOM 1586 C CA . ASN A 1 214 ? -31.733 -5.871 -45.329 1.00 85.75 214 ASN A CA 1
ATOM 1587 C C . ASN A 1 214 ? -30.306 -6.300 -45.716 1.00 85.75 214 ASN A C 1
ATOM 1589 O O . ASN A 1 214 ? -29.443 -5.499 -46.074 1.00 85.75 214 ASN A O 1
ATOM 1593 N N . GLU A 1 215 ? -30.043 -7.606 -45.636 1.00 86.75 215 GLU A N 1
ATOM 1594 C CA . GLU A 1 215 ? -28.715 -8.149 -45.919 1.00 86.75 215 GLU A CA 1
ATOM 1595 C C . GLU A 1 215 ? -28.326 -8.173 -47.413 1.00 86.75 215 GLU A C 1
ATOM 1597 O O . GLU A 1 215 ? -27.151 -8.375 -47.725 1.00 86.75 215 GLU A O 1
ATOM 1602 N N . ASP A 1 216 ? -29.276 -7.979 -48.333 1.00 86.25 216 ASP A N 1
ATOM 1603 C CA . ASP A 1 216 ? -28.981 -7.878 -49.766 1.00 86.25 216 ASP A CA 1
ATOM 1604 C C . ASP A 1 216 ? -28.387 -6.488 -50.088 1.00 86.25 216 ASP A C 1
ATOM 1606 O O . ASP A 1 216 ? -27.395 -6.412 -50.816 1.00 86.25 216 ASP A O 1
ATOM 1610 N N . ASP A 1 217 ? -28.869 -5.424 -49.433 1.00 86.38 217 ASP A N 1
ATOM 1611 C CA . ASP A 1 217 ? -28.279 -4.074 -49.486 1.00 86.38 217 ASP A CA 1
ATOM 1612 C C . ASP A 1 217 ? -26.845 -4.074 -48.929 1.00 86.38 217 ASP A C 1
ATOM 1614 O O . ASP A 1 217 ? -25.926 -3.490 -49.509 1.00 86.38 217 ASP A O 1
ATOM 1618 N N . LEU A 1 218 ? -26.619 -4.808 -47.830 1.00 87.44 218 LEU A N 1
ATOM 1619 C CA . LEU A 1 218 ? -25.281 -5.015 -47.269 1.00 87.44 218 LEU A CA 1
ATOM 1620 C C . LEU A 1 218 ? -24.346 -5.700 -48.274 1.00 87.44 218 LEU A C 1
ATOM 1622 O O . LEU A 1 218 ? -23.173 -5.335 -48.380 1.00 87.44 218 LEU A O 1
ATOM 1626 N N . ALA A 1 219 ? -24.844 -6.692 -49.014 1.00 86.19 219 ALA A N 1
ATOM 1627 C CA . ALA A 1 219 ? -24.061 -7.388 -50.027 1.00 86.19 219 ALA A CA 1
ATOM 1628 C C . ALA A 1 219 ? -23.694 -6.473 -51.208 1.00 86.19 219 ALA A C 1
ATOM 1630 O O . ALA A 1 219 ? -22.572 -6.566 -51.712 1.00 86.19 219 ALA A O 1
ATOM 1631 N N . GLU A 1 220 ? -24.610 -5.601 -51.636 1.00 84.94 220 GLU A N 1
ATOM 1632 C CA . GLU A 1 220 ? -24.379 -4.625 -52.705 1.00 84.94 220 GLU A CA 1
ATOM 1633 C C . GLU A 1 220 ? -23.363 -3.555 -52.279 1.00 84.94 220 GLU A C 1
ATOM 1635 O O . GLU A 1 220 ? -22.365 -3.326 -52.971 1.00 84.94 220 GLU A O 1
ATOM 1640 N N . LEU A 1 221 ? -23.537 -2.962 -51.095 1.00 83.81 221 LEU A N 1
ATOM 1641 C CA . LEU A 1 221 ? -22.647 -1.908 -50.611 1.00 83.81 221 LEU A CA 1
ATOM 1642 C C . LEU A 1 221 ? -21.249 -2.403 -50.270 1.00 83.81 221 LEU A C 1
ATOM 1644 O O . LEU A 1 221 ? -20.280 -1.724 -50.603 1.00 83.81 221 LEU A O 1
ATOM 1648 N N . LEU A 1 222 ? -21.105 -3.589 -49.671 1.00 81.38 222 LEU A N 1
ATOM 1649 C CA . LEU A 1 222 ? -19.782 -4.169 -49.417 1.00 81.38 222 LEU A CA 1
ATOM 1650 C C . LEU A 1 222 ? -19.021 -4.488 -50.716 1.00 81.38 222 LEU A C 1
ATOM 1652 O O . LEU A 1 222 ? -17.793 -4.567 -50.695 1.00 81.38 222 LEU A O 1
ATOM 1656 N N . GLN A 1 223 ? -19.709 -4.662 -51.850 1.00 79.50 223 GLN A N 1
ATOM 1657 C CA . GLN A 1 223 ? -19.057 -4.801 -53.159 1.00 79.50 223 GLN A CA 1
ATOM 1658 C C . GLN A 1 223 ? -18.656 -3.452 -53.763 1.00 79.50 223 GLN A C 1
ATOM 1660 O O . GLN A 1 223 ? -17.647 -3.375 -54.467 1.00 79.50 223 GLN A O 1
ATOM 1665 N N . ALA A 1 224 ? -19.427 -2.397 -53.501 1.00 76.69 224 ALA A N 1
ATOM 1666 C CA . ALA A 1 224 ? -19.201 -1.074 -54.071 1.00 76.69 224 ALA A CA 1
ATOM 1667 C C . ALA A 1 224 ? -18.185 -0.236 -53.277 1.00 76.69 224 ALA A C 1
ATOM 1669 O O . ALA A 1 224 ? -17.360 0.468 -53.865 1.00 76.69 224 ALA A O 1
ATOM 1670 N N . LEU A 1 225 ? -18.254 -0.283 -51.945 1.00 74.31 225 LEU A N 1
ATOM 1671 C CA . LEU A 1 225 ? -17.580 0.648 -51.048 1.00 74.31 225 LEU A CA 1
ATOM 1672 C C . LEU A 1 225 ? -17.082 -0.056 -49.774 1.00 74.31 225 LEU A C 1
ATOM 1674 O O . LEU A 1 225 ? -17.830 -0.809 -49.148 1.00 74.31 225 LEU A O 1
ATOM 1678 N N . PRO A 1 226 ? -15.838 0.211 -49.336 1.00 71.56 226 PRO A N 1
ATOM 1679 C CA . PRO A 1 226 ? -15.327 -0.398 -48.124 1.00 71.56 226 PRO A CA 1
ATOM 1680 C C . PRO A 1 226 ? -15.936 0.235 -46.872 1.00 71.56 226 PRO A C 1
ATOM 1682 O O . PRO A 1 226 ? -16.080 1.459 -46.815 1.00 71.56 226 PRO A O 1
ATOM 1685 N N . ALA A 1 227 ? -16.232 -0.604 -45.879 1.00 78.00 227 ALA A N 1
ATOM 1686 C CA . ALA A 1 227 ? -16.664 -0.202 -44.542 1.00 78.00 227 ALA A CA 1
ATOM 1687 C C . ALA A 1 227 ? -15.647 -0.614 -43.470 1.00 78.00 227 ALA A C 1
ATOM 1689 O O . ALA A 1 227 ? -14.992 -1.658 -43.582 1.00 78.00 227 ALA A O 1
ATOM 1690 N N . ASP A 1 228 ? -15.545 0.212 -42.430 1.00 74.94 228 ASP A N 1
ATOM 1691 C CA . ASP A 1 228 ? -14.662 0.019 -41.275 1.00 74.94 228 ASP A CA 1
ATOM 1692 C C . ASP A 1 228 ? -15.392 -0.681 -40.117 1.00 74.94 228 ASP A C 1
ATOM 1694 O O . ASP A 1 228 ? -14.802 -1.501 -39.404 1.00 74.94 228 ASP A O 1
ATOM 1698 N N . LEU A 1 229 ? -16.694 -0.410 -39.973 1.00 82.88 229 LEU A N 1
ATOM 1699 C CA . LEU A 1 229 ? -17.575 -0.988 -38.959 1.00 82.88 229 LEU A CA 1
ATOM 1700 C C . LEU A 1 229 ? -18.907 -1.421 -39.582 1.00 82.88 229 LEU A C 1
ATOM 1702 O O . LEU A 1 229 ? -19.501 -0.682 -40.361 1.00 82.88 229 LEU A O 1
ATOM 1706 N N . LEU A 1 230 ? -19.378 -2.602 -39.193 1.00 88.31 230 LEU A N 1
ATOM 1707 C CA . LEU A 1 230 ? -20.719 -3.113 -39.426 1.00 88.31 230 LEU A CA 1
ATOM 1708 C C . LEU A 1 230 ? -21.399 -3.326 -38.072 1.00 88.31 230 LEU A C 1
ATOM 1710 O O . LEU A 1 230 ? -20.966 -4.171 -37.287 1.00 88.31 230 LEU A O 1
ATOM 1714 N N . LEU A 1 231 ? -22.460 -2.575 -37.813 1.00 89.12 231 LEU A N 1
ATOM 1715 C CA . LEU A 1 231 ? -23.375 -2.797 -36.700 1.00 89.12 231 LEU A CA 1
ATOM 1716 C C . LEU A 1 231 ? -24.543 -3.657 -37.184 1.00 89.12 231 LEU A C 1
ATOM 1718 O O . LEU A 1 231 ? -25.063 -3.432 -38.277 1.00 89.12 231 LEU A O 1
ATOM 1722 N N . VAL A 1 232 ? -24.932 -4.650 -36.389 1.00 91.00 232 VAL A N 1
ATOM 1723 C CA . VAL A 1 232 ? -26.050 -5.547 -36.692 1.00 91.00 232 VAL A CA 1
ATOM 1724 C C . VAL A 1 232 ? -27.003 -5.576 -35.510 1.00 91.00 232 VAL A C 1
ATOM 1726 O O . VAL A 1 232 ? -26.630 -6.002 -34.412 1.00 91.00 232 VAL A O 1
ATOM 1729 N N . ASP A 1 233 ? -28.237 -5.148 -35.748 1.00 89.94 233 ASP A N 1
ATOM 1730 C CA . ASP A 1 233 ? -29.281 -5.146 -34.735 1.00 89.94 233 ASP A CA 1
ATOM 1731 C C . ASP A 1 233 ? -29.733 -6.551 -34.333 1.00 89.94 233 ASP A C 1
ATOM 1733 O O . ASP A 1 233 ? -29.616 -7.537 -35.071 1.00 89.94 233 ASP A O 1
ATOM 1737 N N . ALA A 1 234 ? -30.329 -6.616 -33.144 1.00 84.75 234 ALA A N 1
ATOM 1738 C CA . ALA A 1 234 ? -30.901 -7.822 -32.561 1.00 84.75 234 ALA A CA 1
ATOM 1739 C C . ALA A 1 234 ? -31.934 -8.511 -33.475 1.00 84.75 234 ALA A C 1
ATOM 1741 O O . ALA A 1 234 ? -32.020 -9.737 -33.488 1.00 84.75 234 ALA A O 1
ATOM 1742 N N . GLU A 1 235 ? -32.676 -7.747 -34.282 1.00 84.69 235 GLU A N 1
ATOM 1743 C CA . GLU A 1 235 ? -33.700 -8.261 -35.205 1.00 84.69 235 GLU A CA 1
ATOM 1744 C C . GLU A 1 235 ? -33.125 -9.134 -36.335 1.00 84.69 235 GLU A C 1
ATOM 1746 O O . GLU A 1 235 ? -33.820 -9.988 -36.887 1.00 84.69 235 GLU A O 1
ATOM 1751 N N . PHE A 1 236 ? -31.832 -8.988 -36.641 1.00 86.25 236 PHE A N 1
ATOM 1752 C CA . PHE A 1 236 ? -31.144 -9.778 -37.666 1.00 86.25 236 PHE A CA 1
ATOM 1753 C C . PHE A 1 236 ? -30.455 -11.032 -37.108 1.00 86.25 236 PHE A C 1
ATOM 1755 O O . PHE A 1 236 ? -29.831 -11.783 -37.863 1.00 86.25 236 PHE A O 1
ATOM 1762 N N . ALA A 1 237 ? -30.611 -11.316 -35.810 1.00 78.75 237 ALA A N 1
ATOM 1763 C CA . ALA A 1 237 ? -30.020 -12.471 -35.134 1.00 78.75 237 ALA A CA 1
ATOM 1764 C C . ALA A 1 237 ? -30.362 -13.828 -35.782 1.00 78.75 237 ALA A C 1
ATOM 1766 O O . ALA A 1 237 ? -29.566 -14.770 -35.737 1.00 78.75 237 ALA A O 1
ATOM 1767 N N . ASP A 1 238 ? -31.537 -13.951 -36.401 1.00 79.69 238 ASP A N 1
ATOM 1768 C CA . ASP A 1 238 ? -31.971 -15.173 -37.093 1.00 79.69 238 ASP A CA 1
ATOM 1769 C C . ASP A 1 238 ? -31.386 -15.317 -38.508 1.00 79.69 238 ASP A C 1
ATOM 1771 O O . ASP A 1 238 ? -31.427 -16.399 -39.088 1.00 79.69 238 ASP A O 1
ATOM 1775 N N . ARG A 1 239 ? -30.791 -14.255 -39.065 1.00 83.88 239 ARG A N 1
ATOM 1776 C CA . ARG A 1 239 ? -30.188 -14.233 -40.415 1.00 83.88 239 ARG A CA 1
ATOM 1777 C C . ARG A 1 239 ? -28.661 -14.263 -40.394 1.00 83.88 239 ARG A C 1
ATOM 1779 O O . ARG A 1 239 ? -27.997 -14.038 -41.409 1.00 83.88 239 ARG A O 1
ATOM 1786 N N . ILE A 1 240 ? -28.100 -14.554 -39.231 1.00 82.69 240 ILE A N 1
ATOM 1787 C CA . ILE A 1 240 ? -26.697 -14.316 -38.920 1.00 82.69 240 ILE A CA 1
ATOM 1788 C C . ILE A 1 240 ? -25.740 -15.195 -39.735 1.00 82.69 240 ILE A C 1
ATOM 1790 O O . ILE A 1 240 ? -24.658 -14.743 -40.095 1.00 82.69 240 ILE A O 1
ATOM 1794 N N . ASP A 1 241 ? -26.164 -16.389 -40.158 1.00 80.38 241 ASP A N 1
ATOM 1795 C CA . ASP A 1 241 ? -25.380 -17.256 -41.051 1.00 80.38 241 ASP A CA 1
ATOM 1796 C C . ASP A 1 241 ? -25.172 -16.634 -42.446 1.00 80.38 241 ASP A C 1
ATOM 1798 O O . ASP A 1 241 ? -24.078 -16.697 -43.024 1.00 80.38 241 ASP A O 1
ATOM 1802 N N . LYS A 1 242 ? -26.211 -15.979 -42.989 1.00 83.56 242 LYS A N 1
ATOM 1803 C CA . LYS A 1 242 ? -26.148 -15.283 -44.285 1.00 83.56 242 LYS A CA 1
ATOM 1804 C C . LYS A 1 242 ? -25.251 -14.046 -44.176 1.00 83.56 242 LYS A C 1
ATOM 1806 O O . LYS A 1 242 ? -24.343 -13.882 -44.991 1.00 83.56 242 LYS A O 1
ATOM 1811 N N . ILE A 1 243 ? -25.423 -13.245 -43.122 1.00 86.12 243 ILE A N 1
ATOM 1812 C CA . ILE A 1 243 ? -24.593 -12.062 -42.828 1.00 86.12 243 ILE A CA 1
ATOM 1813 C C . ILE A 1 243 ? -23.126 -12.463 -42.598 1.00 86.12 243 ILE A C 1
ATOM 1815 O O . ILE A 1 243 ? -22.210 -11.874 -43.174 1.00 86.12 243 ILE A O 1
ATOM 1819 N N . GLY A 1 244 ? -22.888 -13.529 -41.834 1.00 82.00 244 GLY A N 1
ATOM 1820 C CA . GLY A 1 244 ? -21.562 -14.093 -41.589 1.00 82.00 244 GLY A CA 1
ATOM 1821 C C . GLY A 1 244 ? -20.854 -14.524 -42.873 1.00 82.00 244 GLY A C 1
ATOM 1822 O O . GLY A 1 244 ? -19.654 -14.290 -43.031 1.00 82.00 244 GLY A O 1
ATOM 1823 N N . THR A 1 245 ? -21.597 -15.085 -43.831 1.00 84.12 245 THR A N 1
ATOM 1824 C CA . THR A 1 245 ? -21.061 -15.454 -45.150 1.00 84.12 245 THR A CA 1
ATOM 1825 C C . THR A 1 245 ? -20.613 -14.224 -45.947 1.00 84.12 245 THR A C 1
ATOM 1827 O O . THR A 1 245 ? -19.539 -14.253 -46.558 1.00 84.12 245 THR A O 1
ATOM 1830 N N . LEU A 1 246 ? -21.384 -13.132 -45.904 1.00 84.94 246 LEU A N 1
ATOM 1831 C CA . LEU A 1 246 ? -21.036 -11.859 -46.548 1.00 84.94 246 LEU A CA 1
ATOM 1832 C C . LEU A 1 246 ? -19.774 -11.243 -45.930 1.00 84.94 246 LEU A C 1
ATOM 1834 O O . LEU A 1 246 ? -18.833 -10.913 -46.654 1.00 84.94 246 LEU A O 1
ATOM 1838 N N . ILE A 1 247 ? -19.698 -11.192 -44.596 1.00 82.88 247 ILE A N 1
ATOM 1839 C CA . ILE A 1 247 ? -18.522 -10.706 -43.855 1.00 82.88 247 ILE A CA 1
ATOM 1840 C C . ILE A 1 247 ? -17.278 -11.534 -44.209 1.00 82.88 247 ILE A C 1
ATOM 1842 O O . ILE A 1 247 ? -16.218 -10.984 -44.518 1.00 82.88 247 ILE A O 1
ATOM 1846 N N . ALA A 1 248 ? -17.393 -12.866 -44.211 1.00 78.00 248 ALA A N 1
ATOM 1847 C CA . ALA A 1 248 ? -16.288 -13.766 -44.540 1.00 78.00 248 ALA A CA 1
ATOM 1848 C C . ALA A 1 248 ? -15.850 -13.668 -46.014 1.00 78.00 248 ALA A C 1
ATOM 1850 O O . ALA A 1 248 ? -14.676 -13.882 -46.336 1.00 78.00 248 ALA A O 1
ATOM 1851 N N . GLY A 1 249 ? -16.779 -13.374 -46.927 1.00 80.31 249 GLY A N 1
ATOM 1852 C CA . GLY A 1 249 ? -16.487 -13.077 -48.329 1.00 80.31 249 GLY A CA 1
ATOM 1853 C C . GLY A 1 249 ? -15.709 -11.771 -48.481 1.00 80.31 249 GLY A C 1
ATOM 1854 O O . GLY A 1 249 ? -14.628 -11.762 -49.072 1.00 80.31 249 GLY A O 1
ATOM 1855 N N . TYR A 1 250 ? -16.206 -10.699 -47.866 1.00 79.69 250 TYR A N 1
ATOM 1856 C CA . TYR A 1 250 ? -15.602 -9.371 -47.921 1.00 79.69 250 TYR A CA 1
ATOM 1857 C C . TYR A 1 250 ? -14.193 -9.342 -47.305 1.00 79.69 250 TYR A C 1
ATOM 1859 O O . TYR A 1 250 ? -13.251 -8.855 -47.931 1.00 79.69 250 TYR A O 1
ATOM 1867 N N . ARG A 1 251 ? -14.000 -9.955 -46.128 1.00 76.94 251 ARG A N 1
ATOM 1868 C CA . ARG A 1 251 ? -12.691 -10.042 -45.446 1.00 76.94 251 ARG A CA 1
ATOM 1869 C C . ARG A 1 251 ? -11.625 -10.784 -46.251 1.00 76.94 251 ARG A C 1
ATOM 1871 O O . ARG A 1 251 ? -10.441 -10.496 -46.102 1.00 76.94 251 ARG A O 1
ATOM 1878 N N . ARG A 1 252 ? -12.021 -11.739 -47.101 1.00 73.88 252 ARG A N 1
ATOM 1879 C CA . ARG A 1 252 ? -11.087 -12.436 -48.002 1.00 73.88 252 ARG A CA 1
ATOM 1880 C C . ARG A 1 252 ? -10.575 -11.532 -49.120 1.00 73.88 252 ARG A C 1
ATOM 1882 O O . ARG A 1 252 ? -9.454 -11.729 -49.575 1.00 73.88 252 ARG A O 1
ATOM 1889 N N . GLN A 1 253 ? -11.387 -10.575 -49.563 1.00 66.94 253 GLN A N 1
ATOM 1890 C CA . GLN A 1 253 ? -11.064 -9.676 -50.673 1.00 66.94 253 GLN A CA 1
ATOM 1891 C C . GLN A 1 253 ? -10.435 -8.358 -50.194 1.00 66.94 253 GLN A C 1
ATOM 1893 O O . GLN A 1 253 ? -9.637 -7.770 -50.919 1.00 66.94 253 GLN A O 1
ATOM 1898 N N . ASN A 1 254 ? -10.721 -7.937 -48.957 1.00 64.25 254 ASN A N 1
ATOM 1899 C CA . ASN A 1 254 ? -10.254 -6.687 -48.361 1.00 64.25 254 ASN A CA 1
ATOM 1900 C C . ASN A 1 254 ? -9.508 -6.954 -47.033 1.00 64.25 254 ASN A C 1
ATOM 1902 O O . ASN A 1 254 ? -10.136 -7.048 -45.978 1.00 64.25 254 ASN A O 1
ATOM 1906 N N . PRO A 1 255 ? -8.162 -7.064 -47.041 1.00 48.38 255 PRO A N 1
ATOM 1907 C CA . PRO A 1 255 ? -7.368 -7.393 -45.848 1.00 48.38 255 PRO A CA 1
ATOM 1908 C C . PRO A 1 255 ? -7.205 -6.235 -44.840 1.00 48.38 255 PRO A C 1
ATOM 1910 O O . PRO A 1 255 ? -6.555 -6.413 -43.810 1.00 48.38 255 PRO A O 1
ATOM 1913 N N . LYS A 1 256 ? -7.788 -5.055 -45.105 1.00 52.31 256 LYS A N 1
ATOM 1914 C CA . LYS A 1 256 ? -8.029 -4.006 -44.099 1.00 52.31 256 LYS A CA 1
ATOM 1915 C C . LYS A 1 256 ? -9.406 -4.286 -43.491 1.00 52.31 256 LYS A C 1
ATOM 1917 O O . LYS A 1 256 ? -10.423 -4.077 -44.137 1.00 52.31 256 LYS A O 1
ATOM 1922 N N . TYR A 1 257 ? -9.403 -4.918 -42.325 1.00 61.50 257 TYR A N 1
ATOM 1923 C CA . TYR A 1 257 ? -10.526 -5.704 -41.817 1.00 61.50 257 TYR A CA 1
ATOM 1924 C C . TYR A 1 257 ? -11.753 -4.866 -41.420 1.00 61.50 257 TYR A C 1
ATOM 1926 O O . TYR A 1 257 ? -11.632 -3.965 -40.599 1.00 61.50 257 TYR A O 1
ATOM 1934 N N . LEU A 1 258 ? -12.926 -5.253 -41.935 1.00 72.69 258 LEU A N 1
ATOM 1935 C CA . LEU A 1 258 ? -14.248 -4.843 -41.445 1.00 72.69 258 LEU A CA 1
ATOM 1936 C C . LEU A 1 258 ? -14.468 -5.369 -40.020 1.00 72.69 258 LEU A C 1
ATOM 1938 O O . LEU A 1 258 ? -14.407 -6.591 -39.825 1.00 72.69 258 LEU A O 1
ATOM 1942 N N . THR A 1 259 ? -14.757 -4.475 -39.072 1.00 78.56 259 THR A N 1
ATOM 1943 C CA . THR A 1 259 ? -15.181 -4.833 -37.707 1.00 78.56 259 THR A CA 1
ATOM 1944 C C . THR A 1 259 ? -16.690 -5.070 -37.693 1.00 78.56 259 THR A C 1
ATOM 1946 O O . THR A 1 259 ? -17.425 -4.200 -38.132 1.00 78.56 259 THR A O 1
ATOM 1949 N N . ALA A 1 260 ? -17.172 -6.216 -37.222 1.00 82.62 260 ALA A N 1
ATOM 1950 C CA . ALA A 1 260 ? -18.591 -6.564 -37.162 1.00 82.62 260 ALA A CA 1
ATOM 1951 C C . ALA A 1 260 ? -19.043 -6.738 -35.707 1.00 82.62 260 ALA A C 1
ATOM 1953 O O . ALA A 1 260 ? -18.474 -7.545 -34.969 1.00 82.62 260 ALA A O 1
ATOM 1954 N N . VAL A 1 261 ? -20.062 -5.989 -35.294 1.00 85.12 261 VAL A N 1
ATOM 1955 C CA . VAL A 1 261 ? -20.584 -5.974 -33.924 1.00 85.12 261 VAL A CA 1
ATOM 1956 C C . VAL A 1 261 ? -22.066 -6.319 -33.943 1.00 85.12 261 VAL A C 1
ATOM 1958 O O . VAL A 1 261 ? -22.838 -5.692 -34.665 1.00 85.12 261 VAL A O 1
ATOM 1961 N N . GLN A 1 262 ? -22.461 -7.288 -33.120 1.00 87.50 262 GLN A N 1
ATOM 1962 C CA . GLN A 1 262 ? -23.857 -7.686 -32.959 1.00 87.50 262 GLN A CA 1
ATOM 1963 C C . GLN A 1 262 ? -24.430 -7.112 -31.666 1.00 87.50 262 GLN A C 1
ATOM 1965 O O . GLN A 1 262 ? -23.898 -7.360 -30.581 1.00 87.50 262 GLN A O 1
ATOM 1970 N N . ILE A 1 263 ? -25.557 -6.415 -31.775 1.00 86.44 263 ILE A N 1
ATOM 1971 C CA . ILE A 1 263 ? -26.403 -6.070 -30.634 1.00 86.44 263 ILE A CA 1
ATOM 1972 C C . ILE A 1 263 ? -27.332 -7.260 -30.382 1.00 86.44 263 ILE A C 1
ATOM 1974 O O . ILE A 1 263 ? -28.014 -7.736 -31.288 1.00 86.44 263 ILE A O 1
ATOM 1978 N N . LEU A 1 264 ? -27.318 -7.801 -29.168 1.00 81.62 264 LEU A N 1
ATOM 1979 C CA . LEU A 1 264 ? -28.149 -8.936 -28.772 1.00 81.62 264 LEU A CA 1
ATOM 1980 C C . LEU A 1 264 ? -29.492 -8.451 -28.213 1.00 81.62 264 LEU A C 1
ATOM 1982 O O . LEU A 1 264 ? -29.533 -7.390 -27.605 1.00 81.62 264 LEU A O 1
ATOM 1986 N N . PRO A 1 265 ? -30.583 -9.220 -28.325 1.00 75.12 265 PRO A N 1
ATOM 1987 C CA . PRO A 1 265 ? -31.776 -9.004 -27.508 1.00 75.12 265 PRO A CA 1
ATOM 1988 C C . PRO A 1 265 ? -31.454 -9.005 -25.999 1.00 75.12 265 PRO A C 1
ATOM 1990 O O . PRO A 1 265 ? -30.542 -9.704 -25.552 1.00 75.12 265 PRO A O 1
ATOM 1993 N N . ALA A 1 266 ? -32.205 -8.236 -25.202 1.00 69.25 266 ALA A N 1
ATOM 1994 C CA . ALA A 1 266 ? -31.966 -8.076 -23.759 1.00 69.25 266 ALA A CA 1
ATOM 1995 C C . ALA A 1 266 ? -32.177 -9.361 -22.926 1.00 69.25 266 ALA A C 1
ATOM 1997 O O . ALA A 1 266 ? -31.781 -9.408 -21.764 1.00 69.25 266 ALA A O 1
ATOM 1998 N N . ASP A 1 267 ? -32.813 -10.382 -23.499 1.00 66.94 267 ASP A N 1
ATOM 1999 C CA . ASP A 1 267 ? -33.196 -11.647 -22.869 1.00 66.94 267 ASP A CA 1
ATOM 2000 C C . ASP A 1 267 ? -32.251 -12.822 -23.189 1.00 66.94 267 ASP A C 1
ATOM 2002 O O . ASP A 1 267 ? -32.487 -13.938 -22.723 1.00 66.94 267 ASP A O 1
ATOM 2006 N N . ILE A 1 268 ? -31.171 -12.600 -23.951 1.00 64.19 268 ILE A N 1
ATOM 2007 C CA . ILE A 1 268 ? -30.207 -13.656 -24.296 1.00 64.19 268 ILE A CA 1
ATOM 2008 C C . ILE A 1 268 ? -29.033 -13.698 -23.307 1.00 64.19 268 ILE A C 1
ATOM 2010 O O . ILE A 1 268 ? -28.265 -12.745 -23.184 1.00 64.19 268 ILE A O 1
ATOM 2014 N N . ASP A 1 269 ? -28.824 -14.865 -22.688 1.00 55.56 269 ASP A N 1
ATOM 2015 C CA . ASP A 1 269 ? -27.634 -15.163 -21.885 1.00 55.56 269 ASP A CA 1
ATOM 2016 C C . ASP A 1 269 ? -26.361 -15.204 -22.754 1.00 55.56 269 ASP A C 1
ATOM 2018 O O . ASP A 1 269 ? -26.271 -15.950 -23.741 1.00 55.56 269 ASP A O 1
ATOM 2022 N N . ALA A 1 270 ? -25.338 -14.440 -22.349 1.00 49.25 270 ALA A N 1
ATOM 2023 C CA . ALA A 1 270 ? -24.080 -14.257 -23.086 1.00 49.25 270 ALA A CA 1
ATOM 2024 C C . ALA A 1 270 ? -23.330 -15.576 -23.379 1.00 49.25 270 ALA A C 1
ATOM 2026 O O . ALA A 1 270 ? -22.659 -15.701 -24.408 1.00 49.25 270 ALA A O 1
ATOM 2027 N N . GLY A 1 271 ? -23.486 -16.587 -22.514 1.00 51.75 271 GLY A N 1
ATOM 2028 C CA . GLY A 1 271 ? -22.881 -17.913 -22.690 1.00 51.75 271 GLY A CA 1
ATOM 2029 C C . GLY A 1 271 ? -23.407 -18.657 -23.923 1.00 51.75 271 GLY A C 1
ATOM 2030 O O . GLY A 1 271 ? -22.622 -19.173 -24.712 1.00 51.75 271 GLY A O 1
ATOM 2031 N N . THR A 1 272 ? -24.723 -18.643 -24.145 1.00 54.78 272 THR A N 1
ATOM 2032 C CA . THR A 1 272 ? -25.381 -19.245 -25.323 1.00 54.78 272 THR A CA 1
ATOM 2033 C C . THR A 1 272 ? -25.202 -18.425 -26.603 1.00 54.78 272 THR A C 1
ATOM 2035 O O . THR A 1 272 ? -25.205 -18.981 -27.700 1.00 54.78 272 THR A O 1
ATOM 2038 N N . ALA A 1 273 ? -25.020 -17.106 -26.488 1.00 57.97 273 ALA A N 1
ATOM 2039 C CA . ALA A 1 273 ? -24.804 -16.227 -27.638 1.00 57.97 273 ALA A CA 1
ATOM 2040 C C . ALA A 1 273 ? -23.416 -16.416 -28.276 1.00 57.97 273 ALA A C 1
ATOM 2042 O O . ALA A 1 273 ? -23.270 -16.353 -29.495 1.00 57.97 273 ALA A O 1
ATOM 2043 N N . THR A 1 274 ? -22.389 -16.692 -27.472 1.00 58.47 274 THR A N 1
ATOM 2044 C CA . THR A 1 274 ? -20.998 -16.724 -27.956 1.00 58.47 274 THR A CA 1
ATOM 2045 C C . THR A 1 274 ? -20.761 -17.795 -29.032 1.00 58.47 274 THR A C 1
ATOM 2047 O O . THR A 1 274 ? -20.003 -17.562 -29.973 1.00 58.47 274 THR A O 1
ATOM 2050 N N . GLU A 1 275 ? -21.444 -18.942 -28.950 1.00 60.91 275 GLU A N 1
ATOM 2051 C CA . GLU A 1 275 ? -21.363 -19.998 -29.971 1.00 60.91 275 GLU A CA 1
ATOM 2052 C C . GLU A 1 275 ? -22.143 -19.646 -31.247 1.00 60.91 275 GLU A C 1
ATOM 2054 O O . GLU A 1 275 ? -21.654 -19.876 -32.353 1.00 60.91 275 GLU A O 1
ATOM 2059 N N . ARG A 1 276 ? -23.332 -19.041 -31.111 1.00 65.81 276 ARG A N 1
ATOM 2060 C CA . ARG A 1 276 ? -24.215 -18.686 -32.236 1.00 65.81 276 ARG A CA 1
ATOM 2061 C C . ARG A 1 276 ? -23.675 -17.531 -33.085 1.00 65.81 276 ARG A C 1
ATOM 2063 O O . ARG A 1 276 ? -23.904 -17.502 -34.289 1.00 65.81 276 ARG A O 1
ATOM 2070 N N . PHE A 1 277 ? -22.957 -16.592 -32.471 1.00 73.25 277 PHE A N 1
ATOM 2071 C CA . PHE A 1 277 ? -22.480 -15.363 -33.114 1.00 73.25 277 PHE A CA 1
ATOM 2072 C C . PHE A 1 277 ? -20.951 -15.325 -33.286 1.00 73.25 277 PHE A C 1
ATOM 2074 O O . PHE A 1 277 ? -20.359 -14.253 -33.379 1.00 73.25 277 PHE A O 1
ATOM 2081 N N . ALA A 1 278 ? -20.291 -16.487 -33.351 1.00 63.41 278 ALA A N 1
ATOM 2082 C CA . ALA A 1 278 ? -18.827 -16.614 -33.377 1.00 63.41 278 ALA A CA 1
ATOM 2083 C C . ALA A 1 278 ? -18.112 -15.889 -34.545 1.00 63.41 278 ALA A C 1
ATOM 2085 O O . ALA A 1 278 ? -16.899 -15.694 -34.508 1.00 63.41 278 ALA A O 1
ATOM 2086 N N . MET A 1 279 ? -18.847 -15.519 -35.593 1.00 67.50 279 MET A N 1
ATOM 2087 C CA . MET A 1 279 ? -18.380 -14.757 -36.757 1.00 67.50 279 MET A CA 1
ATOM 2088 C C . MET A 1 279 ? -18.374 -13.233 -36.550 1.00 67.50 279 MET A C 1
ATOM 2090 O O . MET A 1 279 ? -17.808 -12.519 -37.381 1.00 67.50 279 MET A O 1
ATOM 2094 N N . MET A 1 280 ? -18.992 -12.745 -35.472 1.00 76.69 280 MET A N 1
ATOM 2095 C CA . MET A 1 280 ? -18.950 -11.347 -35.042 1.00 76.69 280 MET A CA 1
ATOM 2096 C C . MET A 1 280 ? -17.693 -11.096 -34.206 1.00 76.69 280 MET A C 1
ATOM 2098 O O . MET A 1 280 ? -17.227 -11.979 -33.486 1.00 76.69 280 MET A O 1
ATOM 2102 N N . ASP A 1 281 ? -17.140 -9.887 -34.279 1.00 67.62 281 ASP A N 1
ATOM 2103 C CA . ASP A 1 281 ? -15.944 -9.526 -33.508 1.00 67.62 281 ASP A CA 1
ATOM 2104 C C . ASP A 1 281 ? -16.280 -9.090 -32.080 1.00 67.62 281 ASP A C 1
ATOM 2106 O O . ASP A 1 281 ? -15.434 -9.193 -31.191 1.00 67.62 281 ASP A O 1
ATOM 2110 N N . ALA A 1 282 ? -17.503 -8.608 -31.851 1.00 73.12 282 ALA A N 1
ATOM 2111 C CA . ALA A 1 282 ? -18.001 -8.267 -30.527 1.00 73.12 282 ALA A CA 1
ATOM 2112 C C . ALA A 1 282 ? -19.518 -8.454 -30.431 1.00 73.12 282 ALA A C 1
ATOM 2114 O O . ALA A 1 282 ? -20.247 -8.247 -31.402 1.00 73.12 282 ALA A O 1
ATOM 2115 N N . LEU A 1 283 ? -19.975 -8.801 -29.228 1.00 78.25 283 LEU A N 1
ATOM 2116 C CA . LEU A 1 283 ? -21.386 -8.864 -28.863 1.00 78.25 283 LEU A CA 1
ATOM 2117 C C . LEU A 1 283 ? -21.661 -7.781 -27.818 1.00 78.25 283 LEU A C 1
ATOM 2119 O O . LEU A 1 283 ? -20.898 -7.636 -26.858 1.00 78.25 283 LEU A O 1
ATOM 2123 N N . ILE A 1 284 ? -22.733 -7.019 -28.000 1.00 77.94 284 ILE A N 1
ATOM 2124 C CA . ILE A 1 284 ? -23.188 -6.003 -27.050 1.00 77.94 284 ILE A CA 1
ATOM 2125 C C . ILE A 1 284 ? -24.579 -6.400 -26.565 1.00 77.94 284 ILE A C 1
ATOM 2127 O O . ILE A 1 284 ? -25.450 -6.713 -27.370 1.00 77.94 284 ILE A O 1
ATOM 2131 N N . SER A 1 285 ? -24.790 -6.408 -25.248 1.00 76.56 285 SER A N 1
ATOM 2132 C CA . SER A 1 285 ? -26.110 -6.696 -24.679 1.00 76.56 285 SER A CA 1
ATOM 2133 C C . SER A 1 285 ? -27.109 -5.606 -25.067 1.00 76.56 285 SER A C 1
ATOM 2135 O O . SER A 1 285 ? -26.839 -4.429 -24.835 1.00 76.56 285 SER A O 1
ATOM 2137 N N . GLY A 1 286 ? -28.289 -5.978 -25.561 1.00 63.75 286 GLY A N 1
ATOM 2138 C CA . GLY A 1 286 ? -29.398 -5.044 -25.805 1.00 63.75 286 GLY A CA 1
ATOM 2139 C C . GLY A 1 286 ? -30.101 -4.571 -24.538 1.00 63.75 286 GLY A C 1
ATOM 2140 O O . GLY A 1 286 ? -31.041 -3.791 -24.623 1.00 63.75 286 GLY A O 1
ATOM 2141 N N . SER A 1 287 ? -29.655 -5.016 -23.357 1.00 65.19 287 SER A N 1
ATOM 2142 C CA . SER A 1 287 ? -30.002 -4.376 -22.084 1.00 65.19 287 SER A CA 1
ATOM 2143 C C . SER A 1 287 ? -29.209 -3.083 -21.833 1.00 65.19 287 SER A C 1
ATOM 2145 O O . SER A 1 287 ? -29.475 -2.400 -20.846 1.00 65.19 287 SER A O 1
ATOM 2147 N N . ALA A 1 288 ? -28.193 -2.782 -22.653 1.00 64.62 288 ALA A N 1
ATOM 2148 C CA . ALA A 1 288 ? -27.434 -1.538 -22.575 1.00 64.62 288 ALA A CA 1
ATOM 2149 C C . ALA A 1 288 ? -28.226 -0.376 -23.193 1.00 64.62 288 ALA A C 1
ATOM 2151 O O . ALA A 1 288 ? -28.916 -0.546 -24.196 1.00 64.62 288 ALA A O 1
ATOM 2152 N N . ASP A 1 289 ? -28.099 0.813 -22.604 1.00 75.56 289 ASP A N 1
ATOM 2153 C CA . ASP A 1 289 ? -28.622 2.044 -23.191 1.00 75.56 289 ASP A CA 1
ATOM 2154 C C . ASP A 1 289 ? -27.755 2.501 -24.379 1.00 75.56 289 ASP A C 1
ATOM 2156 O O . ASP A 1 289 ? -26.618 2.051 -24.561 1.00 75.56 289 ASP A O 1
ATOM 2160 N N . ALA A 1 290 ? -28.272 3.419 -25.201 1.00 76.12 290 ALA A N 1
ATOM 2161 C CA . ALA A 1 290 ? -27.571 3.877 -26.401 1.00 76.12 290 ALA A CA 1
ATOM 2162 C C . ALA A 1 290 ? -26.172 4.437 -26.082 1.00 76.12 290 ALA A C 1
ATOM 2164 O O . ALA A 1 290 ? -25.209 4.167 -26.797 1.00 76.12 290 ALA A O 1
ATOM 2165 N N . ARG A 1 291 ? -26.015 5.142 -24.953 1.00 71.69 291 ARG A N 1
ATOM 2166 C CA . ARG A 1 291 ? -24.713 5.661 -24.498 1.00 71.69 291 ARG A CA 1
ATOM 2167 C C . ARG A 1 291 ? -23.728 4.552 -24.138 1.00 71.69 291 ARG A C 1
ATOM 2169 O O . ARG A 1 291 ? -22.554 4.661 -24.492 1.00 71.69 291 ARG A O 1
ATOM 2176 N N . GLY A 1 292 ? -24.177 3.492 -23.467 1.00 67.56 292 GLY A N 1
ATOM 2177 C CA . GLY A 1 292 ? -23.362 2.317 -23.170 1.00 67.56 292 GLY A CA 1
ATOM 2178 C C . GLY A 1 292 ? -22.914 1.580 -24.433 1.00 67.56 292 GLY A C 1
ATOM 2179 O O . GLY A 1 292 ? -21.753 1.176 -24.526 1.00 67.56 292 GLY A O 1
ATOM 2180 N N . ILE A 1 293 ? -23.793 1.475 -25.435 1.00 74.94 293 ILE A N 1
ATOM 2181 C CA . ILE A 1 293 ? -23.469 0.898 -26.749 1.00 74.94 293 ILE A CA 1
ATOM 2182 C C . ILE A 1 293 ? -22.391 1.734 -27.447 1.00 74.94 293 ILE A C 1
ATOM 2184 O O . ILE A 1 293 ? -21.370 1.187 -27.861 1.00 74.94 293 ILE A O 1
ATOM 2188 N N . ILE A 1 294 ? -22.554 3.060 -27.497 1.00 74.88 294 ILE A N 1
ATOM 2189 C CA . ILE A 1 294 ? -21.566 3.975 -28.089 1.00 74.88 294 ILE A CA 1
ATOM 2190 C C . ILE A 1 294 ? -20.223 3.902 -27.361 1.00 74.88 294 ILE A C 1
ATOM 2192 O O . ILE A 1 294 ? -19.191 3.796 -28.014 1.00 74.88 294 ILE A O 1
ATOM 2196 N N . ALA A 1 295 ? -20.208 3.896 -26.025 1.00 62.38 295 ALA A N 1
ATOM 2197 C CA . ALA A 1 295 ? -18.970 3.769 -25.253 1.00 62.38 295 ALA A CA 1
ATOM 2198 C C . ALA A 1 295 ? -18.244 2.446 -25.547 1.00 62.38 295 ALA A C 1
ATOM 2200 O O . ALA A 1 295 ? -17.013 2.396 -25.609 1.00 62.38 295 ALA A O 1
ATOM 2201 N N . ARG A 1 296 ? -19.002 1.366 -25.766 1.00 63.09 296 ARG A N 1
ATOM 2202 C CA . ARG A 1 296 ? -18.442 0.061 -26.115 1.00 63.09 296 ARG A CA 1
ATOM 2203 C C . ARG A 1 296 ? -17.924 0.020 -27.552 1.00 63.09 296 ARG A C 1
ATOM 2205 O O . ARG A 1 296 ? -16.843 -0.519 -27.772 1.00 63.09 296 ARG A O 1
ATOM 2212 N N . ILE A 1 297 ? -18.643 0.617 -28.501 1.00 71.44 297 ILE A N 1
ATOM 2213 C CA . ILE A 1 297 ? -18.190 0.789 -29.889 1.00 71.44 297 ILE A CA 1
ATOM 2214 C C . ILE A 1 297 ? -16.917 1.640 -29.925 1.00 71.44 297 ILE A C 1
ATOM 2216 O O . ILE A 1 297 ? -15.939 1.241 -30.547 1.00 71.44 297 ILE A O 1
ATOM 2220 N N . ASP A 1 298 ? -16.879 2.757 -29.198 1.00 64.12 298 ASP A N 1
ATOM 2221 C CA . ASP A 1 298 ? -15.712 3.635 -29.079 1.00 64.12 298 ASP A CA 1
ATOM 2222 C C . ASP A 1 298 ? -14.503 2.880 -28.508 1.00 64.12 298 ASP A C 1
ATOM 2224 O O . ASP A 1 298 ? -13.399 2.973 -29.041 1.00 64.12 298 ASP A O 1
ATOM 2228 N N . GLN A 1 299 ? -14.709 2.030 -27.498 1.00 57.00 299 GLN A N 1
ATOM 2229 C CA . GLN A 1 299 ? -13.663 1.142 -26.995 1.00 57.00 299 GLN A CA 1
ATOM 2230 C C . GLN A 1 299 ? -13.165 0.165 -28.079 1.00 57.00 299 GLN A C 1
ATOM 2232 O O . GLN A 1 299 ? -11.959 -0.005 -28.247 1.00 57.00 299 GLN A O 1
ATOM 2237 N N . ILE A 1 300 ? -14.067 -0.463 -28.836 1.00 59.97 300 ILE A N 1
ATOM 2238 C CA . ILE A 1 300 ? -13.709 -1.414 -29.901 1.00 59.97 300 ILE A CA 1
ATOM 2239 C C . ILE A 1 300 ? -12.932 -0.711 -31.029 1.00 59.97 300 ILE A C 1
ATOM 2241 O O . ILE A 1 300 ? -11.898 -1.213 -31.476 1.00 59.97 300 ILE A O 1
ATOM 2245 N N . LEU A 1 301 ? -13.381 0.473 -31.450 1.00 61.91 301 LEU A N 1
ATOM 2246 C CA . LEU A 1 301 ? -12.769 1.254 -32.526 1.00 61.91 301 LEU A CA 1
ATOM 2247 C C . LEU A 1 301 ? -11.421 1.867 -32.123 1.00 61.91 301 LEU A C 1
ATOM 2249 O O . LEU A 1 301 ? -10.496 1.888 -32.935 1.00 61.91 301 LEU A O 1
ATOM 2253 N N . ARG A 1 302 ? -11.271 2.339 -30.876 1.00 52.47 302 ARG A N 1
ATOM 2254 C CA . ARG A 1 302 ? -10.017 2.945 -30.383 1.00 52.47 302 ARG A CA 1
ATOM 2255 C C . ARG A 1 302 ? -8.883 1.946 -30.229 1.00 52.47 302 ARG A C 1
ATOM 2257 O O . ARG A 1 302 ? -7.727 2.318 -30.423 1.00 52.47 302 ARG A O 1
ATOM 2264 N N . PHE A 1 303 ? -9.195 0.706 -29.859 1.00 47.25 303 PHE A N 1
ATOM 2265 C CA . PHE A 1 303 ? -8.171 -0.299 -29.579 1.00 47.25 303 PHE A CA 1
ATOM 2266 C C . PHE A 1 303 ? -7.894 -1.246 -30.752 1.00 47.25 303 PHE A C 1
ATOM 2268 O O . PHE A 1 303 ? -6.856 -1.906 -30.734 1.00 47.25 303 PHE A O 1
ATOM 2275 N N . GLY A 1 304 ? -8.737 -1.260 -31.795 1.00 43.06 304 GLY A N 1
ATOM 2276 C CA . GLY A 1 304 ? -8.567 -2.141 -32.955 1.00 43.06 304 GLY A CA 1
ATOM 2277 C C . GLY A 1 304 ? -8.567 -3.629 -32.570 1.00 43.06 304 GLY A C 1
ATOM 2278 O O . GLY A 1 304 ? -8.621 -3.978 -31.395 1.00 43.06 304 GLY A O 1
ATOM 2279 N N . LYS A 1 305 ? -8.555 -4.523 -33.570 1.00 38.75 305 LYS A N 1
ATOM 2280 C CA . LYS A 1 305 ? -8.614 -5.995 -33.427 1.00 38.75 305 LYS A CA 1
ATOM 2281 C C . LYS A 1 305 ? -8.094 -6.533 -32.085 1.00 38.75 305 LYS A C 1
ATOM 2283 O O . LYS A 1 305 ? -6.891 -6.535 -31.824 1.00 38.75 305 LYS A O 1
ATOM 2288 N N . SER A 1 306 ? -9.002 -7.103 -31.296 1.00 39.25 306 SER A N 1
ATOM 2289 C CA . SER A 1 306 ? -8.630 -8.055 -30.255 1.00 39.25 306 SER A CA 1
ATOM 2290 C C . SER A 1 306 ? -8.013 -9.283 -30.929 1.00 39.25 306 SER A C 1
ATOM 2292 O O . SER A 1 306 ? -8.717 -10.189 -31.369 1.00 39.25 306 SER A O 1
ATOM 2294 N N . ASP A 1 307 ? -6.685 -9.341 -31.008 1.00 44.03 307 ASP A N 1
ATOM 2295 C CA . ASP A 1 307 ? -6.035 -10.641 -30.896 1.00 44.03 307 ASP A CA 1
ATOM 2296 C C . ASP A 1 307 ? -6.326 -11.109 -29.469 1.00 44.03 307 ASP A C 1
ATOM 2298 O O . ASP A 1 307 ? -5.692 -10.621 -28.525 1.00 44.03 307 ASP A O 1
ATOM 2302 N N . ARG A 1 308 ? -7.304 -12.011 -29.295 1.00 59.84 308 ARG A N 1
ATOM 2303 C CA . ARG A 1 308 ? -7.518 -12.717 -28.020 1.00 59.84 308 ARG A CA 1
ATOM 2304 C C . ARG A 1 308 ? -6.150 -13.147 -27.492 1.00 59.84 308 ARG A C 1
ATOM 2306 O O . ARG A 1 308 ? -5.370 -13.734 -28.243 1.00 59.84 308 ARG A O 1
ATOM 2313 N N . TYR A 1 309 ? -5.828 -12.795 -26.248 1.00 75.88 309 TYR A N 1
ATOM 2314 C CA . TYR A 1 309 ? -4.539 -13.136 -25.644 1.00 75.88 309 TYR A CA 1
ATOM 2315 C C . TYR A 1 309 ? -4.270 -14.633 -25.797 1.00 75.88 309 TYR A C 1
ATOM 2317 O O . TYR A 1 309 ? -5.160 -15.431 -25.520 1.00 75.88 309 TYR A O 1
ATOM 2325 N N . ARG A 1 310 ? -3.078 -15.015 -26.261 1.00 81.31 310 ARG A N 1
ATOM 2326 C CA . ARG A 1 310 ? -2.693 -16.417 -26.448 1.00 81.31 310 ARG A CA 1
ATOM 2327 C C . ARG A 1 310 ? -1.701 -16.849 -25.384 1.00 81.31 310 ARG A C 1
ATOM 2329 O O . ARG A 1 310 ? -0.581 -16.350 -25.353 1.00 81.31 310 ARG A O 1
ATOM 2336 N N . VAL A 1 311 ? -2.081 -17.809 -24.555 1.00 90.75 311 VAL A N 1
ATOM 2337 C CA . VAL A 1 311 ? -1.231 -18.343 -23.486 1.00 90.75 311 VAL A CA 1
ATOM 2338 C C . VAL A 1 311 ? -0.894 -19.798 -23.766 1.00 90.75 311 VAL A C 1
ATOM 2340 O O . VAL A 1 311 ? -1.784 -20.623 -23.978 1.00 90.75 311 VAL A O 1
ATOM 2343 N N . LEU A 1 312 ? 0.398 -20.115 -23.787 1.00 93.69 312 LEU A N 1
ATOM 2344 C CA . LEU A 1 312 ? 0.878 -21.495 -23.816 1.00 93.69 312 LEU A CA 1
ATOM 2345 C C . LEU A 1 312 ? 1.086 -21.959 -22.374 1.00 93.69 312 LEU A C 1
ATOM 2347 O O . LEU A 1 312 ? 1.824 -21.312 -21.643 1.00 93.69 312 LEU A O 1
ATOM 2351 N N . ILE A 1 313 ? 0.447 -23.053 -21.977 1.00 93.38 313 ILE A N 1
ATOM 2352 C CA . ILE A 1 313 ? 0.577 -23.656 -20.647 1.00 93.38 313 ILE A CA 1
ATOM 2353 C C . ILE A 1 313 ? 1.479 -24.881 -20.785 1.00 93.38 313 ILE A C 1
ATOM 2355 O O . ILE A 1 313 ? 1.169 -25.761 -21.586 1.00 93.38 313 ILE A O 1
ATOM 2359 N N . VAL A 1 314 ? 2.577 -24.928 -20.039 1.00 92.56 314 VAL A N 1
ATOM 2360 C CA . VAL A 1 314 ? 3.543 -26.032 -20.011 1.00 92.56 314 VAL A CA 1
ATOM 2361 C C . VAL A 1 314 ? 3.522 -26.624 -18.608 1.00 92.56 314 VAL A C 1
ATOM 2363 O O . VAL A 1 314 ? 3.956 -25.970 -17.667 1.00 92.56 314 VAL A O 1
ATOM 2366 N N . GLU A 1 315 ? 2.939 -27.809 -18.469 1.00 88.31 315 GLU A N 1
ATOM 2367 C CA . GLU A 1 315 ? 2.597 -28.419 -17.180 1.00 88.31 315 GL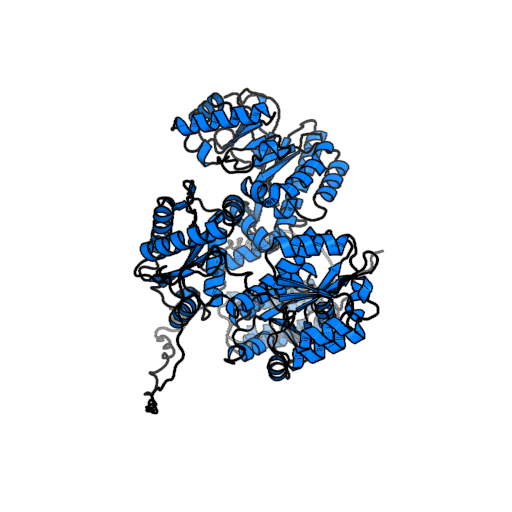U A CA 1
ATOM 2368 C C . GLU A 1 315 ? 2.444 -29.929 -17.384 1.00 88.31 315 GLU A C 1
ATOM 2370 O O . GLU A 1 315 ? 1.636 -30.339 -18.219 1.00 88.31 315 GLU A O 1
ATOM 2375 N N . ASP A 1 316 ? 3.204 -30.758 -16.665 1.00 86.12 316 ASP A N 1
ATOM 2376 C CA . ASP A 1 316 ? 3.168 -32.215 -16.841 1.00 86.12 316 ASP A CA 1
ATOM 2377 C C . ASP A 1 316 ? 1.941 -32.855 -16.170 1.00 86.12 316 ASP A C 1
ATOM 2379 O O . ASP A 1 316 ? 1.414 -33.864 -16.661 1.00 86.12 316 ASP A O 1
ATOM 2383 N N . ASP A 1 317 ? 1.412 -32.237 -15.108 1.00 85.38 317 ASP A N 1
ATOM 2384 C CA . ASP A 1 317 ? 0.175 -32.675 -14.478 1.00 85.38 317 ASP A CA 1
ATOM 2385 C C . ASP A 1 317 ? -1.049 -32.203 -15.278 1.00 85.38 317 ASP A C 1
ATOM 2387 O O . ASP A 1 317 ? -1.494 -31.050 -15.249 1.00 85.38 317 ASP A O 1
ATOM 2391 N N . ARG A 1 318 ? -1.687 -33.157 -15.962 1.00 83.94 318 ARG A N 1
ATOM 2392 C CA . ARG A 1 318 ? -2.886 -32.905 -16.771 1.00 83.94 318 ARG A CA 1
ATOM 2393 C C . ARG A 1 318 ? -4.025 -32.232 -15.995 1.00 83.94 318 ARG A C 1
ATOM 2395 O O . ARG A 1 318 ? -4.786 -31.475 -16.594 1.00 83.94 318 ARG A O 1
ATOM 2402 N N . SER A 1 319 ? -4.200 -32.533 -14.711 1.00 77.88 319 SER A N 1
ATOM 2403 C CA . SER A 1 319 ? -5.274 -31.948 -13.903 1.00 77.88 319 SER A CA 1
ATOM 2404 C C . SER A 1 319 ? -5.010 -30.470 -13.601 1.00 77.88 319 SER A C 1
ATOM 2406 O O . SER A 1 319 ? -5.916 -29.646 -13.747 1.00 77.88 319 SER A O 1
ATOM 2408 N N . GLN A 1 320 ? -3.759 -30.119 -13.296 1.00 83.81 320 GLN A N 1
ATOM 2409 C CA . GLN A 1 320 ? -3.325 -28.743 -13.047 1.00 83.81 320 GLN A CA 1
ATOM 2410 C C . GLN A 1 320 ? -3.357 -27.909 -14.330 1.00 83.81 320 GLN A C 1
ATOM 2412 O O . GLN A 1 320 ? -3.862 -26.782 -14.336 1.00 83.81 320 GLN A O 1
ATOM 2417 N N . ALA A 1 321 ? -2.933 -28.502 -15.447 1.00 85.69 321 ALA A N 1
ATOM 2418 C CA . ALA A 1 321 ? -2.979 -27.858 -16.751 1.00 85.69 321 ALA A CA 1
ATOM 2419 C C . ALA A 1 321 ? -4.418 -27.515 -17.168 1.00 85.69 321 ALA A C 1
ATOM 2421 O O . ALA A 1 321 ? -4.691 -26.399 -17.610 1.00 85.69 321 ALA A O 1
ATOM 2422 N N . MET A 1 322 ? -5.357 -28.451 -16.976 1.00 79.25 322 MET A N 1
ATOM 2423 C CA . MET A 1 322 ? -6.783 -28.248 -17.269 1.00 79.25 322 MET A CA 1
ATOM 2424 C C . MET A 1 322 ? -7.420 -27.204 -16.345 1.00 79.25 322 MET A C 1
ATOM 2426 O O . MET A 1 322 ? -8.285 -26.444 -16.780 1.00 79.25 322 MET A O 1
ATOM 2430 N N . PHE A 1 323 ? -6.985 -27.131 -15.085 1.00 79.31 323 PHE A N 1
ATOM 2431 C CA . PHE A 1 323 ? -7.438 -26.110 -14.142 1.00 79.31 323 PHE A CA 1
ATOM 2432 C C . PHE A 1 323 ? -7.014 -24.700 -14.583 1.00 79.31 323 PHE A C 1
ATOM 2434 O O . PHE A 1 323 ? -7.862 -23.813 -14.708 1.00 79.31 323 PHE A O 1
ATOM 2441 N N . ALA A 1 324 ? -5.728 -24.500 -14.894 1.00 78.50 324 ALA A N 1
ATOM 2442 C CA . ALA A 1 324 ? -5.223 -23.228 -15.414 1.00 78.50 324 ALA A CA 1
ATOM 2443 C C . ALA A 1 324 ? -5.868 -22.865 -16.765 1.00 78.50 324 ALA A C 1
ATOM 2445 O O . ALA A 1 324 ? -6.257 -21.715 -16.987 1.00 78.50 324 ALA A O 1
ATOM 2446 N N . GLU A 1 325 ? -6.047 -23.852 -17.648 1.00 85.75 325 GLU A N 1
ATOM 2447 C CA . GLU A 1 325 ? -6.715 -23.679 -18.936 1.00 85.75 325 GLU A CA 1
ATOM 2448 C C . GLU A 1 325 ? -8.172 -23.223 -18.773 1.00 85.75 325 GLU A C 1
ATOM 2450 O O . GLU A 1 325 ? -8.585 -22.269 -19.435 1.00 85.75 325 GLU A O 1
ATOM 2455 N N . GLY A 1 326 ? -8.939 -23.857 -17.881 1.00 63.56 326 GLY A N 1
ATOM 2456 C CA . GLY A 1 326 ? -10.336 -23.511 -17.616 1.00 63.56 326 GLY A CA 1
ATOM 2457 C C . GLY A 1 326 ? -10.504 -22.085 -17.088 1.00 63.56 326 GLY A C 1
ATOM 2458 O O . GLY A 1 326 ? -11.371 -21.350 -17.561 1.00 63.56 326 GLY A O 1
ATOM 2459 N N . ILE A 1 327 ? -9.632 -21.655 -16.168 1.00 71.38 327 ILE A N 1
ATOM 2460 C CA . ILE A 1 327 ? -9.634 -20.283 -15.636 1.00 71.38 327 ILE A CA 1
ATOM 2461 C C . ILE A 1 327 ? -9.386 -19.261 -16.750 1.00 71.38 327 ILE A C 1
ATOM 2463 O O . ILE A 1 327 ? -10.111 -18.272 -16.858 1.00 71.38 327 ILE A O 1
ATOM 2467 N N . LEU A 1 328 ? -8.365 -19.488 -17.579 1.00 76.50 328 LEU A N 1
ATOM 2468 C CA . LEU A 1 328 ? -7.970 -18.544 -18.622 1.00 76.50 328 LEU A CA 1
ATOM 2469 C C . LEU A 1 328 ? -8.982 -18.504 -19.777 1.00 76.50 328 LEU A C 1
ATOM 2471 O O . LEU A 1 328 ? -9.291 -17.421 -20.273 1.00 76.50 328 LEU A O 1
ATOM 2475 N N . ARG A 1 329 ? -9.576 -19.644 -20.155 1.00 74.06 329 ARG A N 1
ATOM 2476 C CA . ARG A 1 329 ? -10.644 -19.688 -21.171 1.00 74.06 329 ARG A CA 1
ATOM 2477 C C . ARG A 1 329 ? -11.897 -18.932 -20.737 1.00 74.06 329 ARG A C 1
ATOM 2479 O O . ARG A 1 329 ? -12.468 -18.219 -21.556 1.00 74.06 329 ARG A O 1
ATOM 2486 N N . ASN A 1 330 ? -12.281 -19.021 -19.460 1.00 60.62 330 ASN A N 1
ATOM 2487 C CA . ASN A 1 330 ? -13.396 -18.241 -18.905 1.00 60.62 330 ASN A CA 1
ATOM 2488 C C . ASN A 1 330 ? -13.141 -16.724 -18.942 1.00 60.62 330 ASN A C 1
ATOM 2490 O O . ASN A 1 330 ? -14.087 -15.945 -18.919 1.00 60.62 330 ASN A O 1
ATOM 2494 N N . ALA A 1 331 ? -11.876 -16.302 -19.018 1.00 52.28 331 ALA A N 1
ATOM 2495 C CA . ALA A 1 331 ? -11.471 -14.910 -19.211 1.00 52.28 331 ALA A CA 1
ATOM 2496 C C . ALA A 1 331 ? -11.245 -14.544 -20.694 1.00 52.28 331 ALA A C 1
ATOM 2498 O O . ALA A 1 331 ? -10.575 -13.552 -20.982 1.00 52.28 331 ALA A O 1
ATOM 2499 N N . GLU A 1 332 ? -11.767 -15.354 -21.624 1.00 62.81 332 GLU A N 1
ATOM 2500 C CA . GLU A 1 332 ? -11.674 -15.178 -23.082 1.00 62.81 332 GLU A CA 1
ATOM 2501 C C . GLU A 1 332 ? -10.234 -15.203 -23.645 1.00 62.81 332 GLU A C 1
ATOM 2503 O O . GLU A 1 332 ? -9.959 -14.697 -24.738 1.00 62.81 332 GLU A O 1
ATOM 2508 N N . ILE A 1 333 ? -9.298 -15.829 -22.924 1.00 73.62 333 ILE A N 1
ATOM 2509 C CA . ILE A 1 333 ? -7.900 -16.005 -23.337 1.00 73.62 333 ILE A CA 1
ATOM 2510 C C . ILE A 1 333 ? -7.774 -17.321 -24.117 1.00 73.62 333 ILE A C 1
ATOM 2512 O O . ILE A 1 333 ? -8.180 -18.386 -23.652 1.00 73.62 333 ILE A O 1
ATOM 2516 N N . GLY A 1 334 ? -7.194 -17.261 -25.317 1.00 73.12 334 GLY A N 1
ATOM 2517 C CA . GLY A 1 334 ? -6.880 -18.435 -26.124 1.00 73.12 334 GLY A CA 1
ATOM 2518 C C . GLY A 1 334 ? -5.733 -19.228 -25.504 1.00 73.12 334 GLY A C 1
ATOM 2519 O O . GLY A 1 334 ? -4.651 -18.695 -25.284 1.00 73.12 334 GLY A O 1
ATOM 2520 N N . THR A 1 335 ? -5.939 -20.511 -25.240 1.00 86.00 335 THR A N 1
ATOM 2521 C CA . THR A 1 335 ? -4.964 -21.350 -24.536 1.00 86.00 335 THR A CA 1
ATOM 2522 C C . THR A 1 335 ? -4.551 -22.562 -25.358 1.00 86.00 335 THR A C 1
ATOM 2524 O O . THR A 1 335 ? -5.316 -23.076 -26.177 1.00 86.00 335 THR A O 1
ATOM 2527 N N . LYS A 1 336 ? -3.318 -23.023 -25.146 1.00 89.00 336 LYS A N 1
ATOM 2528 C CA . LYS A 1 336 ? -2.841 -24.328 -25.610 1.00 89.00 336 LYS A CA 1
ATOM 2529 C C . LYS A 1 336 ? -2.043 -24.977 -24.491 1.00 89.00 336 LYS A C 1
ATOM 2531 O O . LYS A 1 336 ? -1.176 -24.326 -23.923 1.00 89.00 336 LYS A O 1
ATOM 2536 N N . VAL A 1 337 ? -2.337 -26.238 -24.194 1.00 89.94 337 VAL A N 1
ATOM 2537 C CA . VAL A 1 337 ? -1.645 -27.016 -23.160 1.00 89.94 337 VAL A CA 1
ATOM 2538 C C . VAL A 1 337 ? -0.575 -27.899 -23.792 1.00 89.94 337 VAL A C 1
ATOM 2540 O O . VAL A 1 337 ? -0.799 -28.515 -24.838 1.00 89.94 337 VAL A O 1
ATOM 2543 N N . LEU A 1 338 ? 0.576 -27.963 -23.134 1.00 90.31 338 LEU A N 1
ATOM 2544 C CA . LEU A 1 338 ? 1.705 -28.812 -23.454 1.00 90.31 338 LEU A CA 1
ATOM 2545 C C . LEU A 1 338 ? 2.084 -29.616 -22.205 1.00 90.31 338 LEU A C 1
ATOM 2547 O O . LEU A 1 338 ? 2.483 -29.034 -21.204 1.00 90.31 338 LEU A O 1
ATOM 2551 N N . LEU A 1 339 ? 1.945 -30.942 -22.280 1.00 84.00 339 LEU A N 1
ATOM 2552 C CA . LEU A 1 339 ? 2.252 -31.848 -21.163 1.00 84.00 339 LEU A CA 1
ATOM 2553 C C . LEU A 1 339 ? 3.703 -32.352 -21.176 1.00 84.00 339 LEU A C 1
ATOM 2555 O O . LEU A 1 339 ? 4.121 -33.047 -20.258 1.00 84.00 339 LEU A O 1
ATOM 2559 N N . ASP A 1 340 ? 4.460 -32.064 -22.241 1.00 79.31 340 ASP A N 1
ATOM 2560 C CA . ASP A 1 340 ? 5.836 -32.519 -22.406 1.00 79.31 340 ASP A CA 1
ATOM 2561 C C . ASP A 1 340 ? 6.794 -31.395 -22.829 1.00 79.31 340 ASP A C 1
ATOM 2563 O O . ASP A 1 340 ? 6.521 -30.565 -23.695 1.00 79.31 340 ASP A O 1
ATOM 2567 N N . ALA A 1 341 ? 7.981 -31.383 -22.228 1.00 74.62 341 ALA A N 1
ATOM 2568 C CA . ALA A 1 341 ? 8.994 -30.361 -22.480 1.00 74.62 341 ALA A CA 1
ATOM 2569 C C . ALA A 1 341 ? 9.601 -30.429 -23.901 1.00 74.62 341 ALA A C 1
ATOM 2571 O O . ALA A 1 341 ? 10.027 -29.417 -24.462 1.00 74.62 341 ALA A O 1
ATOM 2572 N N . VAL A 1 342 ? 9.615 -31.619 -24.517 1.00 77.75 342 VAL A N 1
ATOM 2573 C CA . VAL A 1 342 ? 10.283 -31.897 -25.807 1.00 77.75 342 VAL A CA 1
ATOM 2574 C C . VAL A 1 342 ? 9.679 -31.091 -26.963 1.00 77.75 342 VAL A C 1
ATOM 2576 O O . VAL A 1 342 ? 10.385 -30.697 -27.893 1.00 77.75 342 VAL A O 1
ATOM 2579 N N . ASN A 1 343 ? 8.379 -30.799 -26.906 1.00 81.31 343 ASN A N 1
ATOM 2580 C CA . ASN A 1 343 ? 7.651 -30.134 -27.985 1.00 81.31 343 ASN A CA 1
ATOM 2581 C C . ASN A 1 343 ? 7.499 -28.615 -27.784 1.00 81.31 343 ASN A C 1
ATOM 2583 O O . ASN A 1 343 ? 6.736 -27.975 -28.519 1.00 81.31 343 ASN A O 1
ATOM 2587 N N . LEU A 1 344 ? 8.235 -28.015 -26.840 1.00 87.12 344 LEU A N 1
ATOM 2588 C CA . LEU A 1 344 ? 8.125 -26.594 -26.499 1.00 87.12 344 LEU A CA 1
ATOM 2589 C C . LEU A 1 344 ? 8.409 -25.674 -27.695 1.00 87.12 344 LEU A C 1
ATOM 2591 O O . LEU A 1 344 ? 7.533 -24.918 -28.113 1.00 87.12 344 LEU A O 1
ATOM 2595 N N . LEU A 1 345 ? 9.597 -25.761 -28.302 1.00 86.00 345 LEU A N 1
ATOM 2596 C CA . LEU A 1 345 ? 9.995 -24.867 -29.401 1.00 86.00 345 LEU A CA 1
ATOM 2597 C C . LEU A 1 345 ? 9.104 -24.997 -30.660 1.00 86.00 345 LEU A C 1
ATOM 2599 O O . LEU A 1 345 ? 8.665 -23.964 -31.178 1.00 86.00 345 LEU A O 1
ATOM 2603 N N . PRO A 1 346 ? 8.761 -26.210 -31.155 1.00 84.50 346 PRO A N 1
ATOM 2604 C CA . PRO A 1 346 ? 7.804 -26.362 -32.257 1.00 84.50 346 PRO A CA 1
ATOM 2605 C C . PRO A 1 346 ? 6.424 -25.765 -31.944 1.00 84.50 346 PRO A C 1
ATOM 2607 O O . PRO A 1 346 ? 5.766 -25.181 -32.816 1.00 84.50 346 PRO A O 1
ATOM 2610 N N . THR A 1 347 ? 5.980 -25.886 -30.691 1.00 83.44 347 THR A N 1
ATOM 2611 C CA . THR A 1 347 ? 4.682 -25.370 -30.251 1.00 83.44 347 THR A CA 1
ATOM 2612 C C . THR A 1 347 ? 4.691 -23.853 -30.147 1.00 83.44 347 THR A C 1
ATOM 2614 O O . THR A 1 347 ? 3.787 -23.224 -30.688 1.00 83.44 347 THR A O 1
ATOM 2617 N N . VAL A 1 348 ? 5.727 -23.248 -29.561 1.00 86.69 348 VAL A N 1
ATOM 2618 C CA . VAL A 1 348 ? 5.896 -21.785 -29.514 1.00 86.69 348 VAL A CA 1
ATOM 2619 C C . VAL A 1 348 ? 5.902 -21.200 -30.930 1.00 86.69 348 VAL A C 1
ATOM 2621 O O . VAL A 1 348 ? 5.193 -20.231 -31.197 1.00 86.69 348 VAL A O 1
ATOM 2624 N N . LYS A 1 349 ? 6.597 -21.840 -31.877 1.00 82.44 349 LYS A N 1
ATOM 2625 C CA . LYS A 1 349 ? 6.672 -21.383 -33.274 1.00 82.44 349 LYS A CA 1
ATOM 2626 C C . LYS A 1 349 ? 5.333 -21.441 -34.021 1.00 82.44 349 LYS A C 1
ATOM 2628 O O . LYS A 1 349 ? 5.028 -20.553 -34.817 1.00 82.44 349 LYS A O 1
ATOM 2633 N N . SER A 1 350 ? 4.537 -22.486 -33.790 1.00 79.56 350 SER A N 1
ATOM 2634 C CA . SER A 1 350 ? 3.243 -22.685 -34.465 1.00 79.56 350 SER A CA 1
ATOM 2635 C C . SER A 1 350 ? 2.093 -21.926 -33.798 1.00 79.56 350 SER A C 1
ATOM 2637 O O . SER A 1 350 ? 1.273 -21.324 -34.487 1.00 79.56 350 SER A O 1
ATOM 2639 N N . PHE A 1 351 ? 2.037 -21.934 -32.466 1.00 81.69 351 PHE A N 1
ATOM 2640 C CA . PHE A 1 351 ? 0.983 -21.301 -31.672 1.00 81.69 351 PHE A CA 1
ATOM 2641 C C . PHE A 1 351 ? 1.201 -19.792 -31.492 1.00 81.69 351 PHE A C 1
ATOM 2643 O O . PHE A 1 351 ? 0.223 -19.051 -31.406 1.00 81.69 351 PHE A O 1
ATOM 2650 N N . LYS A 1 352 ? 2.466 -19.340 -31.506 1.00 79.31 352 LYS A N 1
ATOM 2651 C CA . LYS A 1 352 ? 2.899 -17.946 -31.302 1.00 79.31 352 LYS A CA 1
ATOM 2652 C C . LYS A 1 352 ? 2.309 -17.326 -30.021 1.00 79.31 352 LYS A C 1
ATOM 2654 O O . LYS A 1 352 ? 1.541 -16.375 -30.110 1.00 79.31 352 LYS A O 1
ATOM 2659 N N . PRO A 1 353 ? 2.599 -17.873 -28.832 1.00 86.06 353 PRO A N 1
ATOM 2660 C CA . PRO A 1 353 ? 2.022 -17.363 -27.592 1.00 86.06 353 PRO A CA 1
ATOM 2661 C C . PRO A 1 353 ? 2.426 -15.908 -27.312 1.00 86.06 353 PRO A C 1
ATOM 2663 O O . PRO A 1 353 ? 3.552 -15.507 -27.594 1.00 86.06 353 PRO A O 1
ATOM 2666 N N . ASP A 1 354 ? 1.508 -15.147 -26.716 1.00 78.12 354 ASP A N 1
ATOM 2667 C CA . ASP A 1 354 ? 1.776 -13.840 -26.107 1.00 78.12 354 ASP A CA 1
ATOM 2668 C C . ASP A 1 354 ? 2.413 -13.972 -24.713 1.00 78.12 354 ASP A C 1
ATOM 2670 O O . ASP A 1 354 ? 2.990 -13.010 -24.215 1.00 78.12 354 ASP A O 1
ATOM 2674 N N . LEU A 1 355 ? 2.265 -15.138 -24.070 1.00 91.56 355 LEU A N 1
ATOM 2675 C CA . LEU A 1 355 ? 2.843 -15.487 -22.770 1.00 91.56 355 LEU A CA 1
ATOM 2676 C C . LEU A 1 355 ? 2.946 -17.006 -22.612 1.00 91.56 355 LEU A C 1
ATOM 2678 O O . LEU A 1 355 ? 2.098 -17.748 -23.119 1.00 91.56 355 LEU A O 1
ATOM 2682 N N . ILE A 1 356 ? 3.963 -17.462 -21.884 1.00 93.06 356 ILE A N 1
ATOM 2683 C CA . ILE A 1 356 ? 4.136 -18.866 -21.501 1.00 93.06 356 ILE A CA 1
ATOM 2684 C C . ILE A 1 356 ? 3.938 -18.989 -19.989 1.00 93.06 356 ILE A C 1
ATOM 2686 O O . ILE A 1 356 ? 4.603 -18.310 -19.213 1.00 93.06 356 ILE A O 1
ATOM 2690 N N . LEU A 1 357 ? 3.003 -19.840 -19.584 1.00 91.81 357 LEU A N 1
ATOM 2691 C CA . LEU A 1 357 ? 2.809 -20.268 -18.206 1.00 91.81 357 LEU A CA 1
ATOM 2692 C C . LEU A 1 357 ? 3.568 -21.589 -18.038 1.00 91.81 357 LEU A C 1
ATOM 2694 O O . LEU A 1 357 ? 3.259 -22.543 -18.748 1.00 91.81 357 LEU A O 1
ATOM 2698 N N . MET A 1 358 ? 4.583 -21.622 -17.181 1.00 90.44 358 MET A N 1
ATOM 2699 C CA . MET A 1 358 ? 5.571 -22.703 -17.119 1.00 90.44 358 MET A CA 1
ATOM 2700 C C . MET A 1 358 ? 5.600 -23.326 -15.728 1.00 90.44 358 MET A C 1
ATOM 2702 O O . MET A 1 358 ? 5.855 -22.612 -14.765 1.00 90.44 358 MET A O 1
ATOM 2706 N N . ASP A 1 359 ? 5.401 -24.633 -15.607 1.00 88.12 359 ASP A N 1
ATOM 2707 C CA . ASP A 1 359 ? 5.660 -25.315 -14.342 1.00 88.12 359 ASP A CA 1
ATOM 2708 C C . ASP A 1 359 ? 7.163 -25.390 -14.043 1.00 88.12 359 ASP A C 1
ATOM 2710 O O . ASP A 1 359 ? 7.992 -25.553 -14.943 1.00 88.12 359 ASP A O 1
ATOM 2714 N N . LEU A 1 360 ? 7.529 -25.238 -12.773 1.00 81.38 360 LEU A N 1
ATOM 2715 C CA . LEU A 1 360 ? 8.927 -25.222 -12.344 1.00 81.38 360 LEU A CA 1
ATOM 2716 C C . LEU A 1 360 ? 9.493 -26.649 -12.233 1.00 81.38 360 LEU A C 1
ATOM 2718 O O . LEU A 1 360 ? 10.622 -26.901 -12.673 1.00 81.38 360 LEU A O 1
ATOM 2722 N N . ASN A 1 361 ? 8.681 -27.589 -11.737 1.00 74.44 361 ASN A N 1
ATOM 2723 C CA . ASN A 1 361 ? 9.077 -28.964 -11.433 1.00 74.44 361 ASN A CA 1
ATOM 2724 C C . ASN A 1 361 ? 8.372 -29.976 -12.348 1.00 74.44 361 ASN A C 1
ATOM 2726 O O . ASN A 1 361 ? 7.337 -30.513 -11.980 1.00 74.44 361 ASN A O 1
ATOM 2730 N N . MET A 1 362 ? 8.985 -30.309 -13.491 1.00 78.12 362 MET A N 1
ATOM 2731 C CA . MET A 1 362 ? 8.486 -31.355 -14.394 1.00 78.12 362 MET A CA 1
ATOM 2732 C C . MET A 1 362 ? 9.425 -32.583 -14.422 1.00 78.12 362 MET A C 1
ATOM 2734 O O . MET A 1 362 ? 10.654 -32.441 -14.416 1.00 78.12 362 MET A O 1
ATOM 2738 N N . PRO A 1 363 ? 8.903 -33.821 -14.509 1.00 59.56 363 PRO A N 1
ATOM 2739 C CA . PRO A 1 363 ? 9.709 -35.026 -14.664 1.00 59.56 363 PRO A CA 1
ATOM 2740 C C . PRO A 1 363 ? 10.509 -35.014 -15.977 1.00 59.56 363 PRO A C 1
ATOM 2742 O O . PRO A 1 363 ? 9.950 -35.087 -17.070 1.00 59.56 363 PRO A O 1
ATOM 2745 N N . GLY A 1 364 ? 11.841 -34.982 -15.876 1.00 57.28 364 GLY A N 1
ATOM 2746 C CA . GLY A 1 364 ? 12.758 -35.120 -17.017 1.00 57.28 364 GLY A CA 1
ATOM 2747 C C . GLY A 1 364 ? 13.259 -33.817 -17.655 1.00 57.28 364 GLY A C 1
ATOM 2748 O O . GLY A 1 364 ? 14.127 -33.903 -18.521 1.00 57.28 364 GLY A O 1
ATOM 2749 N N . ALA A 1 365 ? 12.771 -32.644 -17.233 1.00 63.62 365 ALA A N 1
ATOM 2750 C CA . ALA A 1 365 ? 13.314 -31.324 -17.587 1.00 63.62 365 ALA A CA 1
ATOM 2751 C C . ALA A 1 365 ? 12.846 -30.264 -16.573 1.00 63.62 365 ALA A C 1
ATOM 2753 O O . ALA A 1 365 ? 11.672 -30.259 -16.213 1.00 63.62 365 ALA A O 1
ATOM 2754 N N . SER A 1 366 ? 13.712 -29.340 -16.145 1.00 75.94 366 SER A N 1
ATOM 2755 C CA . SER A 1 366 ? 13.284 -28.231 -15.271 1.00 75.94 366 SER A CA 1
ATOM 2756 C C . SER A 1 366 ? 12.719 -27.057 -16.084 1.00 75.94 366 SER A C 1
ATOM 2758 O O . SER A 1 366 ? 13.257 -26.704 -17.138 1.00 75.94 366 SER A O 1
ATOM 2760 N N . GLY A 1 367 ? 11.674 -26.386 -15.580 1.00 76.19 367 GLY A N 1
ATOM 2761 C CA . GLY A 1 367 ? 11.144 -25.158 -16.192 1.00 76.19 367 GLY A CA 1
ATOM 2762 C C . GLY A 1 367 ? 12.203 -24.054 -16.354 1.00 76.19 367 GLY A C 1
ATOM 2763 O O . GLY A 1 367 ? 12.148 -23.259 -17.299 1.00 76.19 367 GLY A O 1
ATOM 2764 N N . ILE A 1 368 ? 13.212 -24.048 -15.478 1.00 79.19 368 ILE A N 1
ATOM 2765 C CA . ILE A 1 368 ? 14.364 -23.136 -15.505 1.00 79.19 368 ILE A CA 1
ATOM 2766 C C . ILE A 1 368 ? 15.253 -23.426 -16.726 1.00 79.19 368 ILE A C 1
ATOM 2768 O O . ILE A 1 368 ? 15.590 -22.520 -17.492 1.00 79.19 368 ILE A O 1
ATOM 2772 N N . GLU A 1 369 ? 15.562 -24.699 -16.984 1.00 79.62 369 GLU A N 1
ATOM 2773 C CA . GLU A 1 369 ? 16.358 -25.129 -18.144 1.00 79.62 369 GLU A CA 1
ATOM 2774 C C . GLU A 1 369 ? 15.656 -24.784 -19.466 1.00 79.62 369 GLU A C 1
ATOM 2776 O O . GLU A 1 369 ? 16.274 -24.267 -20.402 1.00 79.62 369 GLU A O 1
ATOM 2781 N N . LEU A 1 370 ? 14.340 -25.010 -19.534 1.00 81.75 370 LEU A N 1
ATOM 2782 C CA . LEU A 1 370 ? 13.520 -24.680 -20.703 1.00 81.75 370 LEU A CA 1
ATOM 2783 C C . LEU A 1 370 ? 13.456 -23.176 -20.966 1.00 81.75 370 LEU A C 1
ATOM 2785 O O . LEU A 1 370 ? 13.470 -22.738 -22.121 1.00 81.75 370 LEU A O 1
ATOM 2789 N N . THR A 1 371 ? 13.433 -22.381 -19.901 1.00 83.06 371 THR A N 1
ATOM 2790 C CA . THR A 1 371 ? 13.509 -20.924 -19.990 1.00 83.06 371 THR A CA 1
ATOM 2791 C C . THR A 1 371 ? 14.861 -20.486 -20.544 1.00 83.06 371 THR A C 1
ATOM 2793 O O . THR A 1 371 ? 14.898 -19.699 -21.493 1.00 83.06 371 THR A O 1
ATOM 2796 N N . GLY A 1 372 ? 15.961 -21.087 -20.081 1.00 76.38 372 GLY A N 1
ATOM 2797 C CA . GLY A 1 372 ? 17.291 -20.875 -20.656 1.00 76.38 372 GLY A CA 1
ATOM 2798 C C . GLY A 1 372 ? 17.335 -21.124 -22.171 1.00 76.38 372 GLY A C 1
ATOM 2799 O O . GLY A 1 372 ? 17.863 -20.300 -22.922 1.00 76.38 372 GLY A O 1
ATOM 2800 N N . LEU A 1 373 ? 16.702 -22.201 -22.653 1.00 79.88 373 LEU A N 1
ATOM 2801 C CA . LEU A 1 373 ? 16.602 -22.503 -24.089 1.00 79.88 373 LEU A CA 1
ATOM 2802 C C . LEU A 1 373 ? 15.802 -21.445 -24.868 1.00 79.88 373 LEU A C 1
ATOM 2804 O O . LEU A 1 373 ? 16.209 -21.036 -25.960 1.00 79.88 373 LEU A O 1
ATOM 2808 N N . LEU A 1 374 ? 14.681 -20.966 -24.317 1.00 79.88 374 LEU A N 1
ATOM 2809 C CA . LEU A 1 374 ? 13.876 -19.905 -24.933 1.00 79.88 374 LEU A CA 1
ATOM 2810 C C . LEU A 1 374 ? 14.642 -18.578 -25.010 1.00 79.88 374 LEU A C 1
ATOM 2812 O O . LEU A 1 374 ? 14.568 -17.888 -26.029 1.00 79.88 374 LEU A O 1
ATOM 2816 N N . ARG A 1 375 ? 15.422 -18.238 -23.975 1.00 78.62 375 ARG A N 1
ATOM 2817 C CA . ARG A 1 375 ? 16.231 -17.008 -23.928 1.00 78.62 375 ARG A CA 1
ATOM 2818 C C . ARG A 1 375 ? 17.443 -17.050 -24.865 1.00 78.62 375 ARG A C 1
ATOM 2820 O O . ARG A 1 375 ? 17.846 -16.007 -25.388 1.00 78.62 375 ARG A O 1
ATOM 2827 N N . GLN A 1 376 ? 17.985 -18.230 -25.167 1.00 73.69 376 GLN A N 1
ATOM 2828 C CA . GLN A 1 376 ? 19.038 -18.391 -26.180 1.00 73.69 376 GLN A CA 1
ATOM 2829 C C . GLN A 1 376 ? 18.533 -18.141 -27.614 1.00 73.69 376 GLN A C 1
ATOM 2831 O O . GLN A 1 376 ? 19.309 -17.695 -28.461 1.00 73.69 376 GLN A O 1
ATOM 2836 N N . SER A 1 377 ? 17.239 -18.343 -27.888 1.00 72.31 377 SER A N 1
ATOM 2837 C CA . SER A 1 377 ? 16.633 -18.068 -29.198 1.00 72.31 377 SER A CA 1
ATOM 2838 C C . SER A 1 377 ? 16.320 -16.581 -29.392 1.00 72.31 377 SER A C 1
ATOM 2840 O O . SER A 1 377 ? 15.499 -16.012 -28.676 1.00 72.31 377 SER A O 1
ATOM 2842 N N . SER A 1 378 ? 16.892 -15.946 -30.418 1.00 63.75 378 SER A N 1
ATOM 2843 C CA . SER A 1 378 ? 16.606 -14.541 -30.758 1.00 63.75 378 SER A CA 1
ATOM 2844 C C . SER A 1 378 ? 15.147 -14.281 -31.156 1.00 63.75 378 SER A C 1
ATOM 2846 O O . SER A 1 378 ? 14.673 -13.158 -31.007 1.00 63.75 378 SER A O 1
ATOM 2848 N N . GLU A 1 379 ? 14.424 -15.302 -31.627 1.00 67.81 379 GLU A N 1
ATOM 2849 C CA . GLU A 1 379 ? 13.015 -15.195 -32.033 1.00 67.81 379 GLU A CA 1
ATOM 2850 C C . GLU A 1 379 ? 12.056 -15.197 -30.827 1.00 67.81 379 GLU A C 1
ATOM 2852 O O . GLU A 1 379 ? 10.987 -14.596 -30.891 1.00 67.81 379 GLU A O 1
ATOM 2857 N N . PHE A 1 380 ? 12.433 -15.843 -29.715 1.00 76.19 380 PHE A N 1
ATOM 2858 C CA . PHE A 1 380 ? 11.539 -16.090 -28.570 1.00 76.19 380 PHE A CA 1
ATOM 2859 C C . PHE A 1 380 ? 12.022 -15.466 -27.255 1.00 76.19 380 PHE A C 1
ATOM 2861 O O . PHE A 1 380 ? 11.283 -15.479 -26.270 1.00 76.19 380 PHE A O 1
ATOM 2868 N N . ARG A 1 381 ? 13.222 -14.866 -27.239 1.00 71.50 381 ARG A N 1
ATOM 2869 C CA . ARG A 1 381 ? 13.858 -14.287 -26.043 1.00 71.50 381 ARG A CA 1
ATOM 2870 C C . ARG A 1 381 ? 12.969 -13.310 -25.278 1.00 71.50 381 ARG A C 1
ATOM 2872 O O . ARG A 1 381 ? 13.104 -13.234 -24.065 1.00 71.50 381 ARG A O 1
ATOM 2879 N N . ASN A 1 382 ? 12.060 -12.613 -25.954 1.00 70.44 382 ASN A N 1
ATOM 2880 C CA . ASN A 1 382 ? 11.246 -11.559 -25.348 1.00 70.44 382 ASN A CA 1
ATOM 2881 C C . ASN A 1 382 ? 9.846 -12.014 -24.913 1.00 70.44 382 ASN A C 1
ATOM 2883 O O . ASN A 1 382 ? 9.118 -11.200 -24.352 1.00 70.44 382 ASN A O 1
ATOM 2887 N N . ILE A 1 383 ? 9.441 -13.261 -25.191 1.00 80.31 383 ILE A N 1
ATOM 2888 C CA . ILE A 1 383 ? 8.118 -13.764 -24.787 1.00 80.31 383 ILE A CA 1
ATOM 2889 C C . ILE A 1 383 ? 8.076 -13.832 -23.253 1.00 80.31 383 ILE A C 1
ATOM 2891 O O . ILE A 1 383 ? 8.991 -14.422 -22.670 1.00 80.31 383 ILE A O 1
ATOM 2895 N N . PRO A 1 384 ? 7.057 -13.260 -22.589 1.00 80.19 384 PRO A N 1
ATOM 2896 C CA . PRO A 1 384 ? 6.984 -13.268 -21.141 1.00 80.19 384 PRO A CA 1
ATOM 2897 C C . PRO A 1 384 ? 6.719 -14.686 -20.621 1.00 80.19 384 PRO A C 1
ATOM 2899 O O . PRO A 1 384 ? 5.866 -15.397 -21.162 1.00 80.19 384 PRO A O 1
ATOM 2902 N N . ILE A 1 385 ? 7.441 -15.086 -19.575 1.00 87.19 385 ILE A N 1
ATOM 2903 C CA . ILE A 1 385 ? 7.343 -16.400 -18.931 1.00 87.19 385 ILE A CA 1
ATOM 2904 C C . ILE A 1 385 ? 6.926 -16.203 -17.474 1.00 87.19 385 ILE A C 1
ATOM 2906 O O . ILE A 1 385 ? 7.613 -15.523 -16.715 1.00 87.19 385 ILE A O 1
ATOM 2910 N N . VAL A 1 386 ? 5.798 -16.797 -17.090 1.00 85.19 386 VAL A N 1
ATOM 2911 C CA . VAL A 1 386 ? 5.309 -16.824 -15.707 1.00 85.19 386 VAL A CA 1
ATOM 2912 C C . VAL A 1 386 ? 5.456 -18.240 -15.178 1.00 85.19 386 VAL A C 1
ATOM 2914 O O . VAL A 1 386 ? 4.862 -19.163 -15.737 1.00 85.19 386 VAL A O 1
ATOM 2917 N N . PHE A 1 387 ? 6.227 -18.411 -14.110 1.00 85.94 387 PHE A N 1
ATOM 2918 C CA . PHE A 1 387 ? 6.412 -19.712 -13.480 1.00 85.94 387 PHE A CA 1
ATOM 2919 C C . PHE A 1 387 ? 5.247 -20.076 -12.565 1.00 85.94 387 PHE A C 1
ATOM 2921 O O . PHE A 1 387 ? 4.679 -19.210 -11.904 1.00 85.94 387 PHE A O 1
ATOM 2928 N N . LEU A 1 388 ? 4.905 -21.357 -12.501 1.00 83.94 388 LEU A N 1
ATOM 2929 C CA . LEU A 1 388 ? 4.047 -21.932 -11.477 1.00 83.94 388 LEU A CA 1
ATOM 2930 C C . LEU A 1 388 ? 4.926 -22.779 -10.552 1.00 83.94 388 LEU A C 1
ATOM 2932 O O . LEU A 1 388 ? 5.632 -23.654 -11.039 1.00 83.94 388 LEU A O 1
ATOM 2936 N N . SER A 1 389 ? 4.904 -22.528 -9.243 1.00 75.44 389 SER A N 1
ATOM 2937 C CA . SER A 1 389 ? 5.695 -23.294 -8.262 1.00 75.44 389 SER A CA 1
ATOM 2938 C C . SER A 1 389 ? 4.802 -23.860 -7.167 1.00 75.44 389 SER A C 1
ATOM 2940 O O . SER A 1 389 ? 3.949 -23.144 -6.656 1.00 75.44 389 SER A O 1
ATOM 2942 N N . GLY A 1 390 ? 4.993 -25.129 -6.795 1.00 65.50 390 GLY A N 1
ATOM 2943 C CA . GLY A 1 390 ? 4.379 -25.734 -5.603 1.00 65.50 390 GLY A CA 1
ATOM 2944 C C . GLY A 1 390 ? 5.262 -25.700 -4.350 1.00 65.50 390 GLY A C 1
ATOM 2945 O O . GLY A 1 390 ? 4.794 -26.083 -3.283 1.00 65.50 390 GLY A O 1
ATOM 2946 N N . GLU A 1 391 ? 6.521 -25.271 -4.477 1.00 56.22 391 GLU A N 1
ATOM 2947 C CA . GLU A 1 391 ? 7.480 -25.129 -3.374 1.00 56.22 391 GLU A CA 1
ATOM 2948 C C . GLU A 1 391 ? 7.639 -23.645 -3.007 1.00 56.22 391 GLU A C 1
ATOM 2950 O O . GLU A 1 391 ? 7.821 -22.790 -3.883 1.00 56.22 391 GLU A O 1
ATOM 2955 N N . SER A 1 392 ? 7.614 -23.360 -1.703 1.00 51.22 392 SER A N 1
ATOM 2956 C CA . SER A 1 392 ? 7.930 -22.060 -1.093 1.00 51.22 392 SER A CA 1
ATOM 2957 C C . SER A 1 392 ? 9.445 -21.831 -0.957 1.00 51.22 392 SER A C 1
ATOM 2959 O O . SER A 1 392 ? 9.881 -21.090 -0.084 1.00 51.22 392 SER A O 1
ATOM 2961 N N . ASP A 1 393 ? 10.248 -22.540 -1.752 1.00 49.78 393 ASP A N 1
ATOM 2962 C CA . ASP A 1 393 ? 11.708 -22.469 -1.740 1.00 49.78 393 ASP A CA 1
ATOM 2963 C C . ASP A 1 393 ? 12.155 -21.234 -2.543 1.00 49.78 393 ASP A C 1
ATOM 2965 O O . ASP A 1 393 ? 12.086 -21.215 -3.779 1.00 49.78 393 ASP A O 1
ATOM 2969 N N . GLU A 1 394 ? 12.522 -20.170 -1.825 1.00 53.72 394 GLU A N 1
ATOM 2970 C CA . GLU A 1 394 ? 12.863 -18.855 -2.382 1.00 53.72 394 GLU A CA 1
ATOM 2971 C C . GLU A 1 394 ? 14.125 -18.901 -3.258 1.00 53.72 394 GLU A C 1
ATOM 2973 O O . GLU A 1 394 ? 14.191 -18.183 -4.260 1.00 53.72 394 GLU A O 1
ATOM 2978 N N . ASP A 1 395 ? 15.058 -19.822 -2.989 1.00 55.56 395 ASP A N 1
ATOM 2979 C CA . ASP A 1 395 ? 16.259 -20.020 -3.809 1.00 55.56 395 ASP A CA 1
ATOM 2980 C C . ASP A 1 395 ? 15.883 -20.461 -5.232 1.00 55.56 395 ASP A C 1
ATOM 2982 O O . ASP A 1 395 ? 16.386 -19.926 -6.221 1.00 55.56 395 ASP A O 1
ATOM 2986 N N . ARG A 1 396 ? 14.899 -21.360 -5.371 1.00 58.22 396 ARG A N 1
ATOM 2987 C CA . ARG A 1 396 ? 14.404 -21.805 -6.686 1.00 58.22 396 ARG A CA 1
ATOM 2988 C C . ARG A 1 396 ? 13.590 -20.748 -7.417 1.00 58.22 396 ARG A C 1
ATOM 2990 O O . ARG A 1 396 ? 13.614 -20.693 -8.649 1.00 58.22 396 ARG A O 1
ATOM 2997 N N . GLN A 1 397 ? 12.851 -19.918 -6.684 1.00 58.69 397 GLN A N 1
ATOM 2998 C CA . GLN A 1 397 ? 12.124 -18.787 -7.266 1.00 58.69 397 GLN A CA 1
ATOM 2999 C C . GLN A 1 397 ? 13.103 -17.720 -7.771 1.00 58.69 397 GLN A C 1
ATOM 3001 O O . GLN A 1 397 ? 12.904 -17.155 -8.852 1.00 58.69 397 GLN A O 1
ATOM 3006 N N . MET A 1 398 ? 14.193 -17.495 -7.034 1.00 54.72 398 MET A N 1
ATOM 3007 C CA . MET A 1 398 ? 15.285 -16.621 -7.436 1.00 54.72 398 MET A CA 1
ATOM 3008 C C . MET A 1 398 ? 16.023 -17.180 -8.657 1.00 54.72 398 MET A C 1
ATOM 3010 O O . MET A 1 398 ? 16.162 -16.451 -9.637 1.00 54.72 398 MET A O 1
ATOM 3014 N N . ASP A 1 399 ? 16.359 -18.473 -8.685 1.00 59.78 399 ASP A N 1
ATOM 3015 C CA . ASP A 1 399 ? 16.951 -19.146 -9.852 1.00 59.78 399 ASP A CA 1
ATOM 3016 C C . ASP A 1 399 ? 16.057 -19.041 -11.101 1.00 59.78 399 ASP A C 1
ATOM 3018 O O . ASP A 1 399 ? 16.534 -18.824 -12.219 1.00 59.78 399 ASP A O 1
ATOM 3022 N N . ALA A 1 400 ? 14.737 -19.152 -10.931 1.00 57.84 400 ALA A N 1
ATOM 3023 C CA . ALA A 1 400 ? 13.772 -19.018 -12.018 1.00 57.84 400 ALA A CA 1
ATOM 3024 C C . ALA A 1 400 ? 13.728 -17.588 -12.593 1.00 57.84 400 ALA A C 1
ATOM 3026 O O . ALA A 1 400 ? 13.646 -17.400 -13.813 1.00 57.84 400 ALA A O 1
ATOM 3027 N N . LEU A 1 401 ? 13.833 -16.565 -11.741 1.00 60.16 401 LEU A N 1
ATOM 3028 C CA . LEU A 1 401 ? 13.955 -15.170 -12.175 1.00 60.16 401 LEU A CA 1
ATOM 3029 C C . LEU A 1 401 ? 15.327 -14.888 -12.808 1.00 60.16 401 LEU A C 1
ATOM 3031 O O . LEU A 1 401 ? 15.393 -14.221 -13.842 1.00 60.16 401 LEU A O 1
ATOM 3035 N N . GLU A 1 402 ? 16.409 -15.434 -12.249 1.00 53.09 402 GLU A N 1
ATOM 3036 C CA . GLU A 1 402 ? 17.770 -15.309 -12.785 1.00 53.09 402 GLU A CA 1
ATOM 3037 C C . GLU A 1 402 ? 17.928 -15.988 -14.152 1.00 53.09 402 GLU A C 1
ATOM 3039 O O . GLU A 1 402 ? 18.603 -15.455 -15.035 1.00 53.09 402 GLU A O 1
ATOM 3044 N N . ALA A 1 403 ? 17.221 -17.095 -14.392 1.00 57.50 403 ALA A N 1
ATOM 3045 C CA . ALA A 1 403 ? 17.145 -17.739 -15.702 1.00 57.50 403 ALA A CA 1
ATOM 3046 C C . ALA A 1 403 ? 16.343 -16.933 -16.742 1.00 57.50 403 ALA A C 1
ATOM 3048 O O . ALA A 1 403 ? 16.347 -17.268 -17.931 1.00 57.50 403 ALA A O 1
ATOM 3049 N N . GLY A 1 404 ? 15.684 -15.849 -16.323 1.00 54.31 404 GLY A N 1
ATOM 3050 C CA . GLY A 1 404 ? 14.967 -14.920 -17.187 1.00 54.31 404 GLY A CA 1
ATOM 3051 C C . GLY A 1 404 ? 13.447 -15.047 -17.133 1.00 54.31 404 GLY A C 1
ATOM 3052 O O . GLY A 1 404 ? 12.806 -14.697 -18.124 1.00 54.31 404 GLY A O 1
ATOM 3053 N N . GLY A 1 405 ? 12.870 -15.546 -16.037 1.00 66.75 405 GLY A N 1
ATOM 3054 C CA . GLY A 1 405 ? 11.433 -15.459 -15.757 1.00 66.75 405 GLY A CA 1
ATOM 3055 C C . GLY A 1 405 ? 10.941 -14.025 -15.552 1.00 66.75 405 GLY A C 1
ATOM 3056 O O . GLY A 1 405 ? 11.667 -13.169 -15.052 1.00 66.75 405 GLY A O 1
ATOM 3057 N N . ASP A 1 406 ? 9.692 -13.756 -15.928 1.00 63.94 406 ASP A N 1
ATOM 3058 C CA . ASP A 1 406 ? 9.057 -12.438 -15.789 1.00 63.94 406 ASP A CA 1
ATOM 3059 C C . ASP A 1 406 ? 8.206 -12.312 -14.518 1.00 63.94 406 ASP A C 1
ATOM 3061 O O . ASP A 1 406 ? 7.888 -11.196 -14.087 1.00 63.94 406 ASP A O 1
ATOM 3065 N N . ASP A 1 407 ? 7.774 -13.449 -13.972 1.00 69.31 407 ASP A N 1
ATOM 3066 C CA . ASP A 1 407 ? 6.969 -13.555 -12.759 1.00 69.31 407 ASP A CA 1
ATOM 3067 C C . ASP A 1 407 ? 6.923 -15.007 -12.267 1.00 69.31 407 ASP A C 1
ATOM 3069 O O . ASP A 1 407 ? 7.228 -15.934 -13.024 1.00 69.31 407 ASP A O 1
ATOM 3073 N N . PHE A 1 408 ? 6.439 -15.211 -11.045 1.00 77.44 408 PHE A N 1
ATOM 3074 C CA . PHE A 1 408 ? 6.067 -16.533 -10.549 1.00 77.44 408 PHE A CA 1
ATOM 3075 C C . PHE A 1 408 ? 4.725 -16.486 -9.806 1.00 77.44 408 PHE A C 1
ATOM 3077 O O . PHE A 1 408 ? 4.296 -15.453 -9.291 1.00 77.44 408 PHE A O 1
ATOM 3084 N N . LEU A 1 409 ? 4.031 -17.618 -9.776 1.00 74.00 409 LEU A N 1
ATOM 3085 C CA . LEU A 1 409 ? 2.772 -17.822 -9.078 1.00 74.00 409 LEU A CA 1
ATOM 3086 C C . LEU A 1 409 ? 2.856 -19.108 -8.262 1.00 74.00 409 LEU A C 1
ATOM 3088 O O . LEU A 1 409 ? 3.149 -20.180 -8.789 1.00 74.00 409 LEU A O 1
ATOM 3092 N N . GLU A 1 410 ? 2.557 -18.999 -6.975 1.00 76.94 410 GLU A N 1
ATOM 3093 C CA . GLU A 1 410 ? 2.523 -20.141 -6.069 1.00 76.94 410 GLU A CA 1
ATOM 3094 C C . GLU A 1 410 ? 1.237 -20.965 -6.266 1.00 76.94 410 GLU A C 1
ATOM 3096 O O . GLU A 1 410 ? 0.131 -20.422 -6.394 1.00 76.94 410 GLU A O 1
ATOM 3101 N N . LYS A 1 411 ? 1.382 -22.291 -6.319 1.00 78.12 411 LYS A N 1
ATOM 3102 C CA . LYS A 1 411 ? 0.299 -23.275 -6.355 1.00 78.12 411 LYS A CA 1
ATOM 3103 C C . LYS A 1 411 ? -0.125 -23.578 -4.902 1.00 78.12 411 LYS A C 1
ATOM 3105 O O . LYS A 1 411 ? 0.740 -23.885 -4.091 1.00 78.12 411 LYS A O 1
ATOM 3110 N N . PRO A 1 412 ? -1.431 -23.562 -4.556 1.00 67.38 412 PRO A N 1
ATOM 3111 C CA . PRO A 1 412 ? -2.587 -23.443 -5.444 1.00 67.38 412 PRO A CA 1
ATOM 3112 C C . PRO A 1 412 ? -2.905 -21.994 -5.849 1.00 67.38 412 PRO A C 1
ATOM 3114 O O . PRO A 1 412 ? -3.072 -21.096 -5.024 1.00 67.38 412 PRO A O 1
ATOM 3117 N N . ILE A 1 413 ? -3.092 -21.788 -7.153 1.00 70.75 413 ILE A N 1
ATOM 3118 C CA . ILE A 1 413 ? -3.246 -20.455 -7.740 1.00 70.75 413 ILE A CA 1
ATOM 3119 C C . ILE A 1 413 ? -4.713 -20.013 -7.674 1.00 70.75 413 ILE A C 1
ATOM 3121 O O . ILE A 1 413 ? -5.607 -20.680 -8.200 1.00 70.75 413 ILE A O 1
ATOM 3125 N N . ARG A 1 414 ? -4.980 -18.837 -7.092 1.00 69.19 414 ARG A N 1
ATOM 3126 C CA . ARG A 1 414 ? -6.328 -18.239 -7.099 1.00 69.19 414 ARG A CA 1
ATOM 3127 C C . ARG A 1 414 ? -6.707 -17.739 -8.509 1.00 69.19 414 ARG A C 1
ATOM 3129 O O . ARG A 1 414 ? -5.920 -16.996 -9.103 1.00 69.19 414 ARG A O 1
ATOM 3136 N N . PRO A 1 415 ? -7.929 -18.009 -9.021 1.00 61.84 415 PRO A N 1
ATOM 3137 C CA . PRO A 1 415 ? -8.323 -17.656 -10.393 1.00 61.84 415 PRO A CA 1
ATOM 3138 C C . PRO A 1 415 ? -8.128 -16.182 -10.773 1.00 61.84 415 PRO A C 1
ATOM 3140 O O . PRO A 1 415 ? -7.584 -15.879 -11.834 1.00 61.84 415 PRO A O 1
ATOM 3143 N N . ARG A 1 416 ? -8.507 -15.249 -9.886 1.00 56.12 416 ARG A N 1
ATOM 3144 C CA . ARG A 1 416 ? -8.355 -13.802 -10.133 1.00 56.12 416 ARG A CA 1
ATOM 3145 C C . ARG A 1 416 ? -6.883 -13.387 -10.254 1.00 56.12 416 ARG A C 1
ATOM 3147 O O . ARG A 1 416 ? -6.567 -12.550 -11.096 1.00 56.12 416 ARG A O 1
ATOM 3154 N N . ARG A 1 417 ? -5.987 -13.998 -9.464 1.00 59.56 417 ARG A N 1
ATOM 3155 C CA . ARG A 1 417 ? -4.539 -13.722 -9.481 1.00 59.56 417 ARG A CA 1
ATOM 3156 C C . ARG A 1 417 ? -3.898 -14.233 -10.771 1.00 59.56 417 ARG A C 1
ATOM 3158 O O . ARG A 1 417 ? -3.141 -13.492 -11.388 1.00 59.56 417 ARG A O 1
ATOM 3165 N N . LEU A 1 418 ? -4.281 -15.429 -11.230 1.00 68.75 418 LEU A N 1
ATOM 3166 C CA . LEU A 1 418 ? -3.824 -15.978 -12.512 1.00 68.75 418 LEU A CA 1
ATOM 3167 C C . LEU A 1 418 ? -4.218 -15.075 -13.690 1.00 68.75 418 LEU A C 1
ATOM 3169 O O . LEU A 1 418 ? -3.367 -14.705 -14.496 1.00 68.75 418 LEU A O 1
ATOM 3173 N N . ILE A 1 419 ? -5.491 -14.668 -13.763 1.00 63.81 419 ILE A N 1
ATOM 3174 C CA . ILE A 1 419 ? -5.992 -13.800 -14.840 1.00 63.81 419 ILE A CA 1
ATOM 3175 C C . ILE A 1 419 ? -5.275 -12.445 -14.822 1.00 63.81 419 ILE A C 1
ATOM 3177 O O . ILE A 1 419 ? -4.795 -11.992 -15.861 1.00 63.81 419 ILE A O 1
ATOM 3181 N N . ALA A 1 420 ? -5.166 -11.806 -13.653 1.00 52.47 420 ALA A N 1
ATOM 3182 C CA . ALA A 1 420 ? -4.534 -10.496 -13.526 1.00 52.47 420 ALA A CA 1
ATOM 3183 C C . ALA A 1 420 ? -3.040 -10.531 -13.886 1.00 52.47 420 ALA A C 1
ATOM 3185 O O . ALA A 1 420 ? -2.577 -9.668 -14.633 1.00 52.47 420 ALA A O 1
ATOM 3186 N N . ALA A 1 421 ? -2.296 -11.534 -13.406 1.00 62.66 421 ALA A N 1
ATOM 3187 C CA . ALA A 1 421 ? -0.879 -11.702 -13.719 1.00 62.66 421 ALA A CA 1
ATOM 3188 C C . ALA A 1 421 ? -0.671 -11.881 -15.229 1.00 62.66 421 ALA A C 1
ATOM 3190 O O . ALA A 1 421 ? 0.067 -11.117 -15.853 1.00 62.66 421 ALA A O 1
ATOM 3191 N N . VAL A 1 422 ? -1.408 -12.808 -15.843 1.00 74.00 422 VAL A N 1
ATOM 3192 C CA . VAL A 1 422 ? -1.333 -13.080 -17.283 1.00 74.00 422 VAL A CA 1
ATOM 3193 C C . VAL A 1 422 ? -1.700 -11.845 -18.110 1.00 74.00 422 VAL A C 1
ATOM 3195 O O . VAL A 1 422 ? -0.939 -11.441 -18.989 1.00 74.00 422 VAL A O 1
ATOM 3198 N N . GLN A 1 423 ? -2.828 -11.194 -17.818 1.00 61.97 423 GLN A N 1
ATOM 3199 C CA . GLN A 1 423 ? -3.268 -10.019 -18.572 1.00 61.97 423 GLN A CA 1
ATOM 3200 C C . GLN A 1 423 ? -2.298 -8.846 -18.431 1.00 61.97 423 GLN A C 1
ATOM 3202 O O . GLN A 1 423 ? -2.000 -8.188 -19.424 1.00 61.97 423 GLN A O 1
ATOM 3207 N N . ASN A 1 424 ? -1.779 -8.577 -17.231 1.00 52.47 424 ASN A N 1
ATOM 3208 C CA . ASN A 1 424 ? -0.834 -7.482 -17.020 1.00 52.47 424 ASN A CA 1
ATOM 3209 C C . ASN A 1 424 ? 0.483 -7.725 -17.761 1.00 52.47 424 ASN A C 1
ATOM 3211 O O . ASN A 1 424 ? 1.009 -6.804 -18.385 1.00 52.47 424 ASN A O 1
ATOM 3215 N N . ARG A 1 425 ? 0.999 -8.958 -17.748 1.00 69.50 425 ARG A N 1
ATOM 3216 C CA . ARG A 1 425 ? 2.242 -9.315 -18.447 1.00 69.50 425 ARG A CA 1
ATOM 3217 C C . ARG A 1 425 ? 2.070 -9.272 -19.961 1.00 69.50 425 ARG A C 1
ATOM 3219 O O . ARG A 1 425 ? 2.915 -8.688 -20.633 1.00 69.50 425 ARG A O 1
ATOM 3226 N N . ILE A 1 426 ? 0.949 -9.760 -20.492 1.00 62.62 426 ILE A N 1
ATOM 3227 C CA . ILE A 1 426 ? 0.653 -9.663 -21.928 1.00 62.62 426 ILE A CA 1
ATOM 3228 C C . ILE A 1 426 ? 0.423 -8.212 -22.350 1.00 62.62 426 ILE A C 1
ATOM 3230 O O . ILE A 1 426 ? 0.961 -7.794 -23.369 1.00 62.62 426 ILE A O 1
ATOM 3234 N N . LYS A 1 427 ? -0.314 -7.406 -21.573 1.00 56.41 427 LYS A N 1
ATOM 3235 C CA . LYS A 1 427 ? -0.489 -5.968 -21.848 1.00 56.41 427 LYS A CA 1
ATOM 3236 C C . LYS A 1 427 ? 0.848 -5.238 -21.871 1.00 56.41 427 LYS A C 1
ATOM 3238 O O . LYS A 1 427 ? 1.082 -4.455 -22.783 1.00 56.41 427 LYS A O 1
ATOM 3243 N N . ARG A 1 428 ? 1.743 -5.525 -20.920 1.00 57.06 428 ARG A N 1
ATOM 3244 C CA . ARG A 1 428 ? 3.106 -4.970 -20.891 1.00 57.06 428 ARG A CA 1
ATOM 3245 C C . ARG A 1 428 ? 3.937 -5.443 -22.080 1.00 57.06 428 ARG A C 1
ATOM 3247 O O . ARG A 1 428 ? 4.558 -4.614 -22.728 1.00 57.06 428 ARG A O 1
ATOM 3254 N N . HIS A 1 429 ? 3.918 -6.735 -22.404 1.00 59.00 429 HIS A N 1
ATOM 3255 C CA . HIS A 1 429 ? 4.646 -7.289 -23.546 1.00 59.00 429 HIS A CA 1
ATOM 3256 C C . HIS A 1 429 ? 4.129 -6.742 -24.881 1.00 59.00 429 HIS A C 1
ATOM 3258 O O . HIS A 1 429 ? 4.913 -6.324 -25.725 1.00 59.00 429 HIS A O 1
ATOM 3264 N N . ARG A 1 430 ? 2.811 -6.624 -25.051 1.00 55.62 430 ARG A N 1
ATOM 3265 C CA . ARG A 1 430 ? 2.211 -5.963 -26.212 1.00 55.62 430 ARG A CA 1
ATOM 3266 C C . ARG A 1 430 ? 2.490 -4.467 -26.223 1.00 55.62 430 ARG A C 1
ATOM 3268 O O . ARG A 1 430 ? 2.766 -3.953 -27.286 1.00 55.62 430 ARG A O 1
ATOM 3275 N N . ALA A 1 431 ? 2.551 -3.783 -25.083 1.00 47.66 431 ALA A N 1
ATOM 3276 C CA . ALA A 1 431 ? 3.025 -2.396 -25.017 1.00 47.66 431 ALA A CA 1
ATOM 3277 C C . ALA A 1 431 ? 4.540 -2.257 -25.286 1.00 47.66 431 ALA A C 1
ATOM 3279 O O . ALA A 1 431 ? 5.015 -1.165 -25.592 1.00 47.66 431 ALA A O 1
ATOM 3280 N N . LEU A 1 432 ? 5.317 -3.339 -25.157 1.00 47.75 432 LEU A N 1
ATOM 3281 C CA . LEU A 1 432 ? 6.720 -3.427 -25.583 1.00 47.75 432 LEU A CA 1
ATOM 3282 C C . LEU A 1 432 ? 6.845 -3.753 -27.088 1.00 47.75 432 LEU A C 1
ATOM 3284 O O . LEU A 1 432 ? 7.866 -3.420 -27.682 1.00 47.75 432 LEU A O 1
ATOM 3288 N N . GLN A 1 433 ? 5.827 -4.374 -27.702 1.00 45.75 433 GLN A N 1
ATOM 3289 C CA . GLN A 1 433 ? 5.825 -4.867 -29.094 1.00 45.75 433 GLN A CA 1
ATOM 3290 C C . GLN A 1 433 ? 4.939 -4.054 -30.067 1.00 45.75 433 GLN A C 1
ATOM 3292 O O . GLN A 1 433 ? 5.153 -4.100 -31.274 1.00 45.75 433 GLN A O 1
ATOM 3297 N N . GLY A 1 434 ? 3.946 -3.308 -29.579 1.00 38.31 434 GLY A N 1
ATOM 3298 C CA . GLY A 1 434 ? 2.893 -2.667 -30.367 1.00 38.31 434 GLY A CA 1
ATOM 3299 C C . GLY A 1 434 ? 2.371 -1.387 -29.711 1.00 38.31 434 GLY A C 1
ATOM 3300 O O . GLY A 1 434 ? 1.590 -1.434 -28.767 1.00 38.31 434 GLY A O 1
ATOM 3301 N N . GLY A 1 435 ? 2.775 -0.235 -30.254 1.00 35.31 435 GLY A N 1
ATOM 3302 C CA . GLY A 1 435 ? 2.131 1.058 -30.000 1.00 35.31 435 GLY A CA 1
ATOM 3303 C C . GLY A 1 435 ? 3.082 2.167 -29.547 1.00 35.31 435 GLY A C 1
ATOM 3304 O O . GLY A 1 435 ? 3.403 2.263 -28.368 1.00 35.31 435 GLY A O 1
ATOM 3305 N N . GLY A 1 436 ? 3.465 3.044 -30.486 1.00 35.72 436 GLY A N 1
ATOM 3306 C CA . GLY A 1 436 ? 4.050 4.361 -30.196 1.00 35.72 436 GLY A CA 1
ATOM 3307 C C . GLY A 1 436 ? 5.476 4.593 -30.699 1.00 35.72 436 GLY A C 1
ATOM 3308 O O . GLY A 1 436 ? 6.344 4.987 -29.931 1.00 35.72 436 GLY A O 1
ATOM 3309 N N . GLU A 1 437 ? 5.729 4.405 -31.995 1.00 38.38 437 GLU A N 1
ATOM 3310 C CA . GLU A 1 437 ? 6.996 4.738 -32.678 1.00 38.38 437 GLU A CA 1
ATOM 3311 C C . GLU A 1 437 ? 7.310 6.249 -32.790 1.00 38.38 437 GLU A C 1
ATOM 3313 O O . GLU A 1 437 ? 8.167 6.659 -33.574 1.00 38.38 437 GLU A O 1
ATOM 3318 N N . GLN A 1 438 ? 6.665 7.109 -32.004 1.00 39.28 438 GLN A N 1
ATOM 3319 C CA . GLN A 1 438 ? 6.881 8.551 -32.070 1.00 39.28 438 GLN A CA 1
ATOM 3320 C C . GLN A 1 438 ? 7.454 9.063 -30.750 1.00 39.28 438 GLN A C 1
ATOM 3322 O O . GLN A 1 438 ? 6.736 9.331 -29.792 1.00 39.28 438 GLN A O 1
ATOM 3327 N N . ALA A 1 439 ? 8.775 9.271 -30.731 1.00 40.50 439 ALA A N 1
ATOM 3328 C CA . ALA A 1 439 ? 9.266 10.460 -30.045 1.00 40.50 439 ALA A CA 1
ATOM 3329 C C . ALA A 1 439 ? 8.550 11.656 -30.702 1.00 40.50 439 ALA A C 1
ATOM 3331 O O . ALA A 1 439 ? 8.495 11.683 -31.939 1.00 40.50 439 ALA A O 1
ATOM 3332 N N . PRO A 1 440 ? 7.974 12.601 -29.941 1.00 43.12 440 PRO A N 1
ATOM 3333 C CA . PRO A 1 440 ? 7.458 13.823 -30.530 1.00 43.12 440 PRO A CA 1
ATOM 3334 C C . PRO A 1 440 ? 8.575 14.442 -31.371 1.00 43.12 440 PRO A C 1
ATOM 3336 O O . PRO A 1 440 ? 9.680 14.675 -30.870 1.00 43.12 440 PRO A O 1
ATOM 3339 N N . HIS A 1 441 ? 8.320 14.660 -32.659 1.00 43.72 441 HIS A N 1
ATOM 3340 C CA . HIS A 1 441 ? 9.177 15.535 -33.445 1.00 43.72 441 HIS A CA 1
ATOM 3341 C C . HIS A 1 441 ? 9.140 16.898 -32.722 1.00 43.72 441 HIS A C 1
ATOM 3343 O O . HIS A 1 441 ? 8.065 17.473 -32.634 1.00 43.72 441 HIS A O 1
ATOM 3349 N N . ASP A 1 442 ? 10.273 17.316 -32.137 1.00 51.53 442 ASP A N 1
ATOM 3350 C CA . ASP A 1 442 ? 10.530 18.515 -31.297 1.00 51.53 442 ASP A CA 1
ATOM 3351 C C . ASP A 1 442 ? 10.617 18.386 -29.756 1.00 51.53 442 ASP A C 1
ATOM 3353 O O . ASP A 1 442 ? 11.003 19.363 -29.120 1.00 51.53 442 ASP A O 1
ATOM 3357 N N . SER A 1 443 ? 10.409 17.230 -29.101 1.00 62.53 443 SER A N 1
ATOM 3358 C CA . SER A 1 443 ? 10.531 17.187 -27.617 1.00 62.53 443 SER A CA 1
ATOM 3359 C C . SER A 1 443 ? 11.950 16.981 -27.067 1.00 62.53 443 SER A C 1
ATOM 3361 O O . SER A 1 443 ? 12.121 16.921 -25.855 1.00 62.53 443 SER A O 1
ATOM 3363 N N . GLY A 1 444 ? 12.960 16.765 -27.914 1.00 74.31 444 GLY A N 1
ATOM 3364 C CA . GLY A 1 444 ? 14.332 16.451 -27.475 1.00 74.31 444 GLY A CA 1
ATOM 3365 C C . GLY A 1 444 ? 14.516 15.078 -26.800 1.00 74.31 444 GLY A C 1
ATOM 3366 O O . GLY A 1 444 ? 15.624 14.749 -26.384 1.00 74.31 444 GLY A O 1
ATOM 3367 N N . LEU A 1 445 ? 13.463 14.257 -26.709 1.00 87.81 445 LEU A N 1
ATOM 3368 C CA . LEU A 1 445 ? 13.521 12.908 -26.134 1.00 87.81 445 LEU A CA 1
ATOM 3369 C C . LEU A 1 445 ? 13.974 11.881 -27.174 1.00 87.81 445 LEU A C 1
ATOM 3371 O O . LEU A 1 445 ? 13.602 11.957 -28.347 1.00 87.81 445 LEU A O 1
ATOM 3375 N N . ILE A 1 446 ? 14.716 10.868 -26.731 1.00 89.06 446 ILE A N 1
ATOM 3376 C CA . ILE A 1 446 ? 15.023 9.709 -27.571 1.00 89.06 446 ILE A CA 1
ATOM 3377 C C . ILE A 1 446 ? 13.843 8.735 -27.587 1.00 89.06 446 ILE A C 1
ATOM 3379 O O . ILE A 1 446 ? 12.993 8.723 -26.690 1.00 89.06 446 ILE A O 1
ATOM 3383 N N . ARG A 1 447 ? 13.794 7.872 -28.604 1.00 79.56 447 ARG A N 1
ATOM 3384 C CA . ARG A 1 447 ? 12.763 6.834 -28.673 1.00 79.56 447 ARG A CA 1
ATOM 3385 C C . ARG A 1 447 ? 12.989 5.815 -27.566 1.00 79.56 447 ARG A C 1
ATOM 3387 O O . ARG A 1 447 ? 14.124 5.453 -27.258 1.00 79.56 447 ARG A O 1
ATOM 3394 N N . ARG A 1 448 ? 11.897 5.263 -27.038 1.00 76.56 448 ARG A N 1
ATOM 3395 C CA . ARG A 1 448 ? 11.942 4.163 -26.066 1.00 76.56 448 ARG A CA 1
ATOM 3396 C C . ARG A 1 448 ? 12.777 2.983 -26.568 1.00 76.56 448 ARG A C 1
ATOM 3398 O O . ARG A 1 448 ? 13.589 2.456 -25.820 1.00 76.56 448 ARG A O 1
ATOM 3405 N N . SER A 1 449 ? 12.632 2.611 -27.842 1.00 73.56 449 SER A N 1
ATOM 3406 C CA . SER A 1 449 ? 13.437 1.559 -28.478 1.00 73.56 449 SER A CA 1
ATOM 3407 C C . SER A 1 449 ? 14.936 1.851 -28.439 1.00 73.56 449 SER A C 1
ATOM 3409 O O . SER A 1 449 ? 15.740 0.937 -28.287 1.00 73.56 449 SER A O 1
ATOM 3411 N N . ASP A 1 450 ? 15.317 3.120 -28.578 1.00 82.44 450 ASP A N 1
ATOM 3412 C CA . ASP A 1 450 ? 16.716 3.537 -28.579 1.00 82.44 450 ASP A CA 1
ATOM 3413 C C . ASP A 1 450 ? 17.260 3.571 -27.149 1.00 82.44 450 ASP A C 1
ATOM 3415 O O . ASP A 1 450 ? 18.384 3.137 -26.919 1.00 82.44 450 ASP A O 1
ATOM 3419 N N . MET A 1 451 ? 16.438 3.973 -26.173 1.00 88.62 451 MET A N 1
ATOM 3420 C CA . MET A 1 451 ? 16.769 3.843 -24.752 1.00 88.62 451 MET A CA 1
ATOM 3421 C C . MET A 1 451 ? 17.003 2.384 -24.357 1.00 88.62 451 MET A C 1
ATOM 3423 O O . MET A 1 451 ? 18.008 2.084 -23.725 1.00 88.62 451 MET A O 1
ATOM 3427 N N . LEU A 1 452 ? 16.121 1.465 -24.761 1.00 82.50 452 LEU A N 1
ATOM 3428 C CA . LEU A 1 452 ? 16.288 0.037 -24.470 1.00 82.50 452 LEU A CA 1
ATOM 3429 C C . LEU A 1 452 ? 17.597 -0.505 -25.050 1.00 82.50 452 LEU A C 1
ATOM 3431 O O . LEU A 1 452 ? 18.358 -1.133 -24.324 1.00 82.50 452 LEU A O 1
ATOM 3435 N N . LYS A 1 453 ? 17.918 -0.171 -26.307 1.00 82.56 453 LYS A N 1
ATOM 3436 C CA . LYS A 1 453 ? 19.204 -0.538 -26.926 1.00 82.56 453 LYS A CA 1
ATOM 3437 C C . LYS A 1 453 ? 20.405 0.055 -26.185 1.00 82.56 453 LYS A C 1
ATOM 3439 O O . LYS A 1 453 ? 21.422 -0.616 -26.041 1.00 82.56 453 LYS A O 1
ATOM 3444 N N . LEU A 1 454 ? 20.309 1.307 -25.725 1.00 88.94 454 LEU A N 1
ATOM 3445 C CA . LEU A 1 454 ? 21.365 1.943 -24.931 1.00 88.94 454 LEU A CA 1
ATOM 3446 C C . LEU A 1 454 ? 21.557 1.246 -23.584 1.00 88.94 454 LEU A C 1
ATOM 3448 O O . LEU A 1 454 ? 22.697 1.056 -23.172 1.00 88.94 454 LEU A O 1
ATOM 3452 N N . LEU A 1 455 ? 20.469 0.858 -22.916 1.00 87.81 455 LEU A N 1
ATOM 3453 C CA . LEU A 1 455 ? 20.528 0.122 -21.656 1.00 87.81 455 LEU A CA 1
ATOM 3454 C C . LEU A 1 455 ? 21.113 -1.275 -21.863 1.00 87.81 455 LEU A C 1
ATOM 3456 O O . LEU A 1 455 ? 22.027 -1.639 -21.134 1.00 87.81 455 LEU A O 1
ATOM 3460 N N . GLU A 1 456 ? 20.646 -2.024 -22.868 1.00 83.00 456 GLU A N 1
ATOM 3461 C CA . GLU A 1 456 ? 21.169 -3.351 -23.231 1.00 83.00 456 GLU A CA 1
ATOM 3462 C C . GLU A 1 456 ? 22.678 -3.318 -23.503 1.00 83.00 456 GLU A C 1
ATOM 3464 O O . GLU A 1 456 ? 23.420 -4.164 -23.010 1.00 83.00 456 GLU A O 1
ATOM 3469 N N . ALA A 1 457 ? 23.153 -2.308 -24.235 1.00 86.00 457 ALA A N 1
ATOM 3470 C CA . ALA A 1 457 ? 24.569 -2.157 -24.562 1.00 86.00 457 ALA A CA 1
ATOM 3471 C C . ALA A 1 457 ? 25.457 -1.783 -23.361 1.00 86.00 457 ALA A C 1
ATOM 3473 O O . ALA A 1 457 ? 26.681 -1.803 -23.487 1.00 86.00 457 ALA A O 1
ATOM 3474 N N . ARG A 1 458 ? 24.868 -1.384 -22.228 1.00 86.88 458 ARG A N 1
ATOM 3475 C CA . ARG A 1 458 ? 25.587 -0.819 -21.072 1.00 86.88 458 ARG A CA 1
ATOM 3476 C C . ARG A 1 458 ? 25.280 -1.528 -19.754 1.00 86.88 458 ARG A C 1
ATOM 3478 O O . ARG A 1 458 ? 25.665 -1.041 -18.692 1.00 86.88 458 ARG A O 1
ATOM 3485 N N . ILE A 1 459 ? 24.596 -2.669 -19.809 1.00 82.25 459 ILE A N 1
ATOM 3486 C CA . ILE A 1 459 ? 24.352 -3.531 -18.649 1.00 82.25 459 ILE A CA 1
ATOM 3487 C C . ILE A 1 459 ? 25.678 -3.810 -17.930 1.00 82.25 459 ILE A C 1
ATOM 3489 O O . ILE A 1 459 ? 26.672 -4.148 -18.569 1.00 82.25 459 ILE A O 1
ATOM 3493 N N . GLY A 1 460 ? 25.689 -3.680 -16.602 1.00 77.31 460 GLY A N 1
ATOM 3494 C CA . GLY A 1 460 ? 26.885 -3.915 -15.794 1.00 77.31 460 GLY A CA 1
ATOM 3495 C C . GLY A 1 460 ? 27.791 -2.693 -15.604 1.00 77.31 460 GLY A C 1
ATOM 3496 O O . GLY A 1 460 ? 28.716 -2.772 -14.804 1.00 77.31 460 GLY A O 1
ATOM 3497 N N . ALA A 1 461 ? 27.541 -1.568 -16.286 1.00 86.56 461 ALA A N 1
ATOM 3498 C CA . ALA A 1 461 ? 28.347 -0.357 -16.119 1.00 86.56 461 ALA A CA 1
ATOM 3499 C C . ALA A 1 461 ? 28.263 0.200 -14.683 1.00 86.56 461 ALA A C 1
ATOM 3501 O O . ALA A 1 461 ? 27.171 0.370 -14.134 1.00 86.56 461 ALA A O 1
ATOM 3502 N N . GLU A 1 462 ? 29.421 0.511 -14.094 1.00 85.75 462 GLU A N 1
ATOM 3503 C CA . GLU A 1 462 ? 29.537 1.031 -12.722 1.00 85.75 462 GLU A CA 1
ATOM 3504 C C . GLU A 1 462 ? 29.350 2.555 -12.635 1.00 85.75 462 GLU A C 1
ATOM 3506 O O . GLU A 1 462 ? 28.958 3.070 -11.592 1.00 85.75 462 GLU A O 1
ATOM 3511 N N . ASP A 1 463 ? 29.585 3.279 -13.733 1.00 90.44 463 ASP A N 1
ATOM 3512 C CA . ASP A 1 463 ? 29.472 4.741 -13.841 1.00 90.44 463 ASP A CA 1
ATOM 3513 C C . ASP A 1 463 ? 28.111 5.203 -14.397 1.00 90.44 463 ASP A C 1
ATOM 3515 O O . ASP A 1 463 ? 27.952 6.362 -14.803 1.00 90.44 463 ASP A O 1
ATOM 3519 N N . GLN A 1 464 ? 27.124 4.298 -14.459 1.00 93.81 464 GLN A N 1
ATOM 3520 C CA . GLN A 1 464 ? 25.799 4.590 -15.007 1.00 93.81 464 GLN A CA 1
ATOM 3521 C C . GLN A 1 464 ? 24.646 4.073 -14.147 1.00 93.81 464 GLN A C 1
ATOM 3523 O O . GLN A 1 464 ? 24.700 3.005 -13.533 1.00 93.81 464 GLN A O 1
ATOM 3528 N N . ALA A 1 465 ? 23.548 4.828 -14.168 1.00 94.44 465 ALA A N 1
ATOM 3529 C CA . ALA A 1 465 ? 22.310 4.485 -13.480 1.00 94.44 465 ALA A CA 1
ATOM 3530 C C . ALA A 1 465 ? 21.081 4.786 -14.349 1.00 94.44 465 ALA A C 1
ATOM 3532 O O . ALA A 1 465 ? 21.063 5.729 -15.138 1.00 94.44 465 ALA A O 1
ATOM 3533 N N . LEU A 1 466 ? 20.030 3.991 -14.180 1.00 94.81 466 LEU A N 1
ATOM 3534 C CA . LEU A 1 466 ? 18.697 4.256 -14.690 1.00 94.81 466 LEU A CA 1
ATOM 3535 C C . LEU A 1 466 ? 17.922 5.036 -13.630 1.00 94.81 466 LEU A C 1
ATOM 3537 O O . LEU A 1 466 ? 17.774 4.573 -12.500 1.00 94.81 466 LEU A O 1
ATOM 3541 N N . LEU A 1 467 ? 17.394 6.196 -14.004 1.00 96.75 467 LEU A N 1
ATOM 3542 C CA . LEU A 1 467 ? 16.391 6.905 -13.221 1.00 96.75 467 LEU A CA 1
ATOM 3543 C C . LEU A 1 467 ? 15.034 6.668 -13.877 1.00 96.75 467 LEU A C 1
ATOM 3545 O O . LEU A 1 467 ? 14.811 7.064 -15.023 1.00 96.75 467 LEU A O 1
ATOM 3549 N N . PHE A 1 468 ? 14.137 6.018 -13.147 1.00 94.56 468 PHE A N 1
ATOM 3550 C CA . PHE A 1 468 ? 12.744 5.847 -13.523 1.00 94.56 468 PHE A CA 1
ATOM 3551 C C . PHE A 1 468 ? 11.923 6.956 -12.870 1.00 94.56 468 PHE A C 1
ATOM 3553 O O . PHE A 1 468 ? 11.879 7.068 -11.648 1.00 94.56 468 PHE A O 1
ATOM 3560 N N . ILE A 1 469 ? 11.306 7.800 -13.686 1.00 94.88 469 ILE A N 1
ATOM 3561 C CA . ILE A 1 469 ? 10.619 9.021 -13.272 1.00 94.88 469 ILE A CA 1
ATOM 3562 C C . ILE A 1 469 ? 9.124 8.822 -13.520 1.00 94.88 469 ILE A C 1
ATOM 3564 O O . ILE A 1 469 ? 8.718 8.565 -14.651 1.00 94.88 469 ILE A O 1
ATOM 3568 N N . GLU A 1 470 ? 8.302 8.969 -12.487 1.00 91.19 470 GLU A N 1
ATOM 3569 C CA . GLU A 1 470 ? 6.842 8.878 -12.564 1.00 91.19 470 GLU A CA 1
ATOM 3570 C C . GLU A 1 470 ? 6.212 10.223 -12.174 1.00 91.19 470 GLU A C 1
ATOM 3572 O O . GLU A 1 470 ? 6.603 10.845 -11.183 1.00 91.19 470 GLU A O 1
ATOM 3577 N N . ILE A 1 471 ? 5.246 10.692 -12.968 1.00 87.50 471 ILE A N 1
ATOM 3578 C CA . ILE A 1 471 ? 4.445 11.880 -12.662 1.00 87.50 471 ILE A CA 1
ATOM 3579 C C . ILE A 1 471 ? 3.257 11.486 -11.788 1.00 87.50 471 ILE A C 1
ATOM 3581 O O . ILE A 1 471 ? 2.471 10.602 -12.133 1.00 87.50 471 ILE A O 1
ATOM 3585 N N . ASN A 1 472 ? 3.060 12.219 -10.696 1.00 79.38 472 ASN A N 1
ATOM 3586 C CA . ASN A 1 472 ? 1.947 11.991 -9.784 1.00 79.38 472 ASN A CA 1
ATOM 3587 C C . ASN A 1 472 ? 0.639 12.610 -10.290 1.00 79.38 472 ASN A C 1
ATOM 3589 O O . ASN A 1 472 ? 0.634 13.691 -10.873 1.00 79.38 472 ASN A O 1
ATOM 3593 N N . GLY A 1 473 ? -0.490 11.968 -9.973 1.00 68.94 473 GLY A N 1
ATOM 3594 C CA . GLY A 1 473 ? -1.819 12.570 -10.137 1.00 68.94 473 GLY A CA 1
ATOM 3595 C C . GLY A 1 473 ? -2.289 12.723 -11.587 1.00 68.94 473 GLY A C 1
ATOM 3596 O O . GLY A 1 473 ? -3.172 13.534 -11.850 1.00 68.94 473 GLY A O 1
ATOM 3597 N N . MET A 1 474 ? -1.739 11.944 -12.526 1.00 72.19 474 MET A N 1
ATOM 3598 C CA . MET A 1 474 ? -2.076 12.054 -13.952 1.00 72.19 474 MET A CA 1
ATOM 3599 C C . MET A 1 474 ? -3.576 11.879 -14.237 1.00 72.19 474 MET A C 1
ATOM 3601 O O . MET A 1 474 ? -4.126 12.590 -15.071 1.00 72.19 474 MET A O 1
ATOM 3605 N N . ASN A 1 475 ? -4.252 10.974 -13.520 1.00 62.25 475 ASN A N 1
ATOM 3606 C CA . ASN A 1 475 ? -5.693 10.753 -13.689 1.00 62.25 475 ASN A CA 1
ATOM 3607 C C . ASN A 1 475 ? -6.511 11.994 -13.298 1.00 62.25 475 ASN A C 1
ATOM 3609 O O . ASN A 1 475 ? -7.395 12.392 -14.043 1.00 62.25 475 ASN A O 1
ATOM 3613 N N . LEU A 1 476 ? -6.147 12.671 -12.203 1.00 64.44 476 LEU A N 1
ATOM 3614 C CA . LEU A 1 476 ? -6.808 13.911 -11.778 1.00 64.44 476 LEU A CA 1
ATOM 3615 C C . LEU A 1 476 ? -6.595 15.040 -12.795 1.00 64.44 476 LEU A C 1
ATOM 3617 O O . LEU A 1 476 ? -7.521 15.785 -13.108 1.00 64.44 476 LEU A O 1
ATOM 3621 N N . LEU A 1 477 ? -5.382 15.150 -13.350 1.00 69.19 477 LEU A N 1
ATOM 3622 C CA . LEU A 1 477 ? -5.090 16.113 -14.415 1.00 69.19 477 LEU A CA 1
ATOM 3623 C C . LEU A 1 477 ? -5.886 15.810 -15.685 1.00 69.19 477 LEU A C 1
ATOM 3625 O O . LEU A 1 477 ? -6.400 16.733 -16.314 1.00 69.19 477 LEU A O 1
ATOM 3629 N N . LYS A 1 478 ? -6.023 14.529 -16.038 1.00 67.75 478 LYS A N 1
ATOM 3630 C CA . LYS A 1 478 ? -6.820 14.075 -17.178 1.00 67.75 478 LYS A CA 1
ATOM 3631 C C . LYS A 1 478 ? -8.293 14.441 -17.022 1.00 67.75 478 LYS A C 1
ATOM 3633 O O . LYS A 1 478 ? -8.869 14.996 -17.954 1.00 67.75 478 LYS A O 1
ATOM 3638 N N . ASP A 1 479 ? -8.870 14.170 -15.855 1.00 64.19 479 ASP A N 1
ATOM 3639 C CA . ASP A 1 479 ? -10.279 14.448 -15.568 1.00 64.19 479 ASP A CA 1
ATOM 3640 C C . ASP A 1 479 ? -10.565 15.957 -15.553 1.00 64.19 479 ASP A C 1
ATOM 3642 O O . ASP A 1 479 ? -11.621 16.398 -16.004 1.00 64.19 479 ASP A O 1
ATOM 3646 N N . ARG A 1 480 ? -9.602 16.766 -15.090 1.00 73.00 480 ARG A N 1
ATOM 3647 C CA . ARG A 1 480 ? -9.724 18.229 -15.027 1.00 73.00 480 ARG A CA 1
ATOM 3648 C C . ARG A 1 480 ? -9.531 18.924 -16.376 1.00 73.00 480 ARG A C 1
ATOM 3650 O O . ARG A 1 480 ? -10.239 19.886 -16.664 1.00 73.00 480 ARG A O 1
ATOM 3657 N N . LEU A 1 481 ? -8.524 18.523 -17.153 1.00 72.69 481 LEU A N 1
ATOM 3658 C CA . LEU A 1 481 ? -8.096 19.253 -18.353 1.00 72.69 481 LEU A CA 1
ATOM 3659 C C . LEU A 1 481 ? -8.730 18.721 -19.639 1.00 72.69 481 LEU A C 1
ATOM 3661 O O . LEU A 1 481 ? -8.843 19.480 -20.598 1.00 72.69 481 LEU A O 1
ATOM 3665 N N . GLY A 1 482 ? -9.162 17.458 -19.654 1.00 64.88 482 GLY A N 1
ATOM 3666 C CA . GLY A 1 482 ? -9.498 16.754 -20.887 1.00 64.88 482 GLY A CA 1
ATOM 3667 C C . GLY A 1 482 ? -8.254 16.182 -21.577 1.00 64.88 482 GLY A C 1
ATOM 3668 O O . GLY A 1 482 ? -7.112 16.504 -21.244 1.00 64.88 482 GLY A O 1
ATOM 3669 N N . LEU A 1 483 ? -8.470 15.268 -22.527 1.00 62.34 483 LEU A N 1
ATOM 3670 C CA . LEU A 1 483 ? -7.389 14.483 -23.134 1.00 62.34 483 LEU A CA 1
ATOM 3671 C C . LEU A 1 483 ? -6.457 15.328 -24.017 1.00 62.34 483 LEU A C 1
ATOM 3673 O O . LEU A 1 483 ? -5.242 15.161 -23.945 1.00 62.34 483 LEU A O 1
ATOM 3677 N N . SER A 1 484 ? -7.016 16.229 -24.826 1.00 69.50 484 SER A N 1
ATOM 3678 C CA . SER A 1 484 ? -6.259 17.033 -25.795 1.00 69.50 484 SER A CA 1
ATOM 3679 C C . SER A 1 484 ? -5.324 18.026 -25.103 1.00 69.50 484 SER A C 1
ATOM 3681 O O . SER A 1 484 ? -4.160 18.179 -25.467 1.00 69.50 484 SER A O 1
ATOM 3683 N N . GLU A 1 485 ? -5.819 18.681 -24.058 1.00 76.69 485 GLU A N 1
ATOM 3684 C CA . GLU A 1 485 ? -5.057 19.622 -23.248 1.00 76.69 485 GLU A CA 1
ATOM 3685 C C . GLU A 1 485 ? -3.984 18.897 -22.444 1.00 76.69 485 GLU A C 1
ATOM 3687 O O . GLU A 1 485 ? -2.844 19.353 -22.390 1.00 76.69 485 GLU A O 1
ATOM 3692 N N . LEU A 1 486 ? -4.314 17.735 -21.874 1.00 78.81 486 LEU A N 1
ATOM 3693 C CA . LEU A 1 486 ? -3.321 16.911 -21.201 1.00 78.81 486 LEU A CA 1
ATOM 3694 C C . LEU A 1 486 ? -2.181 16.529 -22.150 1.00 78.81 486 LEU A C 1
ATOM 3696 O O . LEU A 1 486 ? -1.019 16.591 -21.763 1.00 78.81 486 LEU A O 1
ATOM 3700 N N . GLU A 1 487 ? -2.488 16.163 -23.394 1.00 79.12 487 GLU A N 1
ATOM 3701 C CA . GLU A 1 487 ? -1.467 15.816 -24.381 1.00 79.12 487 GLU A CA 1
ATOM 3702 C C . GLU A 1 487 ? -0.539 17.001 -24.690 1.00 79.12 487 GLU A C 1
ATOM 3704 O O . GLU A 1 487 ? 0.682 16.838 -24.652 1.00 79.12 487 GLU A O 1
ATOM 3709 N N . SER A 1 488 ? -1.094 18.199 -24.901 1.00 81.56 488 SER A N 1
ATOM 3710 C CA . SER A 1 488 ? -0.308 19.425 -25.110 1.00 81.56 488 SER A CA 1
ATOM 3711 C C . SER A 1 488 ? 0.578 19.754 -23.906 1.00 81.56 488 SER A C 1
ATOM 3713 O O . SER A 1 488 ? 1.757 20.068 -24.066 1.00 81.56 488 SER A O 1
ATOM 3715 N N . LEU A 1 489 ? 0.035 19.644 -22.692 1.00 86.62 489 LEU A N 1
ATOM 3716 C CA . LEU A 1 489 ? 0.782 19.861 -21.455 1.00 86.62 489 LEU A CA 1
ATOM 3717 C C . LEU A 1 489 ? 1.928 18.846 -21.309 1.00 86.62 489 LEU A C 1
ATOM 3719 O O . LEU A 1 489 ? 3.040 19.188 -20.911 1.00 86.62 489 LEU A O 1
ATOM 3723 N N . MET A 1 490 ? 1.673 17.587 -21.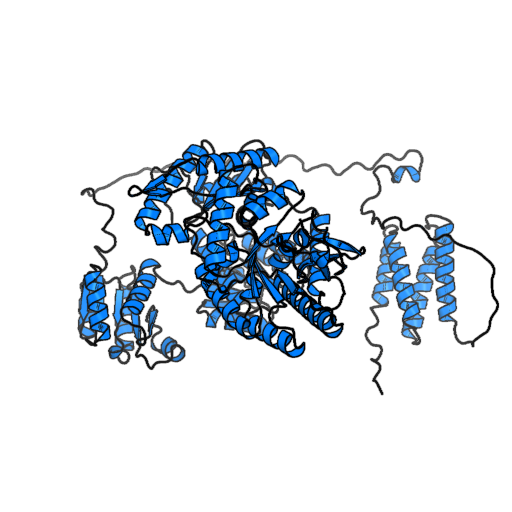664 1.00 86.44 490 MET A N 1
ATOM 3724 C CA . MET A 1 490 ? 2.670 16.521 -21.614 1.00 86.44 490 MET A CA 1
ATOM 3725 C C . MET A 1 490 ? 3.779 16.687 -22.654 1.00 86.44 490 MET A C 1
ATOM 3727 O O . MET A 1 490 ? 4.910 16.260 -22.405 1.00 86.44 490 MET A O 1
ATOM 3731 N N . GLN A 1 491 ? 3.493 17.309 -23.799 1.00 85.06 491 GLN A N 1
ATOM 3732 C CA . GLN A 1 491 ? 4.516 17.688 -24.776 1.00 85.06 491 GLN A CA 1
ATOM 3733 C C . GLN A 1 491 ? 5.434 18.787 -24.224 1.00 85.06 491 GLN A C 1
ATOM 3735 O O . GLN A 1 491 ? 6.656 18.644 -24.303 1.00 85.06 491 GLN A O 1
ATOM 3740 N N . GLU A 1 492 ? 4.874 19.824 -23.596 1.00 87.75 492 GLU A N 1
ATOM 3741 C CA . GLU A 1 492 ? 5.652 20.889 -22.945 1.00 87.75 492 GLU A CA 1
ATOM 3742 C C . GLU A 1 492 ? 6.514 20.335 -21.800 1.00 87.75 492 GLU A C 1
ATOM 3744 O O . GLU A 1 492 ? 7.716 20.602 -21.726 1.00 87.75 492 GLU A O 1
ATOM 3749 N N . PHE A 1 493 ? 5.933 19.469 -20.964 1.00 92.06 493 PHE A N 1
ATOM 3750 C CA . PHE A 1 493 ? 6.663 18.754 -19.920 1.00 92.06 493 PHE A CA 1
ATOM 3751 C C . PHE A 1 493 ? 7.808 17.907 -20.486 1.00 92.06 493 PHE A C 1
ATOM 3753 O O . PHE A 1 493 ? 8.918 17.932 -19.956 1.00 92.06 493 PHE A O 1
ATOM 3760 N N . SER A 1 494 ? 7.561 17.172 -21.574 1.00 91.62 494 SER A N 1
ATOM 3761 C CA . SER A 1 494 ? 8.574 16.334 -22.227 1.00 91.62 494 SER A CA 1
ATOM 3762 C C . SER A 1 494 ? 9.766 17.159 -22.716 1.00 91.62 494 SER A C 1
ATOM 3764 O O . SER A 1 494 ? 10.909 16.758 -22.501 1.00 91.62 494 SER A O 1
ATOM 3766 N N . ALA A 1 495 ? 9.503 18.313 -23.339 1.00 89.75 495 ALA A N 1
ATOM 3767 C CA . ALA A 1 495 ? 10.538 19.228 -23.815 1.00 89.75 495 ALA A CA 1
ATOM 3768 C C . ALA A 1 495 ? 11.349 19.828 -22.658 1.00 89.75 495 ALA A C 1
ATOM 3770 O O . ALA A 1 495 ? 12.582 19.839 -22.700 1.00 89.75 495 ALA A O 1
ATOM 3771 N N . PHE A 1 496 ? 10.668 20.257 -21.590 1.00 93.31 496 PHE A N 1
ATOM 3772 C CA . PHE A 1 496 ? 11.324 20.739 -20.377 1.00 93.31 496 PHE A CA 1
ATOM 3773 C C . PHE A 1 496 ? 12.217 19.662 -19.752 1.00 93.31 496 PHE A C 1
ATOM 3775 O O . PHE A 1 496 ? 13.370 19.933 -19.417 1.00 93.31 496 PHE A O 1
ATOM 3782 N N . LEU A 1 497 ? 11.712 18.432 -19.616 1.00 93.88 497 LEU A N 1
ATOM 3783 C CA . LEU A 1 497 ? 12.460 17.334 -19.009 1.00 93.88 497 LEU A CA 1
ATOM 3784 C C . LEU A 1 497 ? 13.705 16.979 -19.833 1.00 93.88 497 LEU A C 1
ATOM 3786 O O . LEU A 1 497 ? 14.775 16.787 -19.260 1.00 93.88 497 LEU A O 1
ATOM 3790 N N . ALA A 1 498 ? 13.592 16.949 -21.165 1.00 92.25 498 ALA A N 1
ATOM 3791 C CA . ALA A 1 498 ? 14.734 16.739 -22.053 1.00 92.25 498 ALA A CA 1
ATOM 3792 C C . ALA A 1 498 ? 15.814 17.813 -21.846 1.00 92.25 498 ALA A C 1
ATOM 3794 O O . ALA A 1 498 ? 16.980 17.488 -21.626 1.00 92.25 498 ALA A O 1
ATOM 3795 N N . GLN A 1 499 ? 15.418 19.090 -21.829 1.00 92.31 499 GLN A N 1
ATOM 3796 C CA . GLN A 1 499 ? 16.335 20.210 -21.612 1.00 92.31 499 GLN A CA 1
ATOM 3797 C C . GLN A 1 499 ? 16.966 20.183 -20.212 1.00 92.31 499 GLN A C 1
ATOM 3799 O O . GLN A 1 499 ? 18.153 20.460 -20.053 1.00 92.31 499 GLN A O 1
ATOM 3804 N N . ALA A 1 500 ? 16.190 19.829 -19.187 1.00 92.62 500 ALA A N 1
ATOM 3805 C CA . ALA A 1 500 ? 16.665 19.736 -17.812 1.00 92.62 500 ALA A CA 1
ATOM 3806 C C . ALA A 1 500 ? 17.694 18.608 -17.611 1.00 92.62 500 ALA A C 1
ATOM 3808 O O . ALA A 1 500 ? 18.479 18.656 -16.655 1.00 92.62 500 ALA A O 1
ATOM 3809 N N . CYS A 1 501 ? 17.689 17.599 -18.478 1.00 93.56 501 CYS A N 1
ATOM 3810 C CA . CYS A 1 501 ? 18.563 16.438 -18.385 1.00 93.56 501 CYS A CA 1
ATOM 3811 C C . CYS A 1 501 ? 19.755 16.464 -19.355 1.00 93.56 501 CYS A C 1
ATOM 3813 O O . CYS A 1 501 ? 20.685 15.684 -19.144 1.00 93.56 501 CYS A O 1
ATOM 3815 N N . ASP A 1 502 ? 19.773 17.351 -20.354 1.00 89.38 502 ASP A N 1
ATOM 3816 C CA . ASP A 1 502 ? 20.838 17.464 -21.363 1.00 89.38 502 ASP A CA 1
ATOM 3817 C C . ASP A 1 502 ? 22.253 17.527 -20.730 1.00 89.38 502 ASP A C 1
ATOM 3819 O O . ASP A 1 502 ? 22.451 18.221 -19.724 1.00 89.38 502 ASP A O 1
ATOM 3823 N N . PRO A 1 503 ? 23.250 16.771 -21.243 1.00 91.44 503 PRO A N 1
ATOM 3824 C CA . PRO A 1 503 ? 23.236 15.920 -22.444 1.00 91.44 503 PRO A CA 1
ATOM 3825 C C . PRO A 1 503 ? 22.776 14.468 -22.209 1.00 91.44 503 PRO A C 1
ATOM 3827 O O . PRO A 1 503 ? 23.040 13.588 -23.032 1.00 91.44 503 PRO A O 1
ATOM 3830 N N . ARG A 1 504 ? 22.146 14.159 -21.069 1.00 94.38 504 ARG A N 1
ATOM 3831 C CA . ARG A 1 504 ? 21.765 12.782 -20.725 1.00 94.38 504 ARG A CA 1
ATOM 3832 C C . ARG A 1 504 ? 20.492 12.366 -21.470 1.00 94.38 504 ARG A C 1
ATOM 3834 O O . ARG A 1 504 ? 19.516 13.116 -21.459 1.00 94.38 504 ARG A O 1
ATOM 3841 N N . PRO A 1 505 ? 20.456 11.168 -22.083 1.00 93.62 505 PRO A N 1
ATOM 3842 C CA . PRO A 1 505 ? 19.302 10.756 -22.861 1.00 93.62 505 PRO A CA 1
ATOM 3843 C C . PRO A 1 505 ? 18.110 10.443 -21.956 1.00 93.62 505 PRO A C 1
ATOM 3845 O O . PRO A 1 505 ? 18.231 9.723 -20.962 1.00 93.62 505 PRO A O 1
ATOM 3848 N N . VAL A 1 506 ? 16.945 10.947 -22.356 1.00 94.88 506 VAL A N 1
ATOM 3849 C CA . VAL A 1 506 ? 15.655 10.696 -21.711 1.00 94.88 506 VAL A CA 1
ATOM 3850 C C . VAL A 1 506 ? 14.703 10.112 -22.741 1.00 94.88 506 VAL A C 1
ATOM 3852 O O . VAL A 1 506 ? 14.652 10.574 -23.880 1.00 94.88 506 VAL A O 1
ATOM 3855 N N . ALA A 1 507 ? 13.934 9.109 -22.339 1.00 90.88 507 ALA A N 1
ATOM 3856 C CA . ALA A 1 507 ? 12.852 8.550 -23.134 1.00 90.88 507 ALA A CA 1
ATOM 3857 C C . ALA A 1 507 ? 11.551 8.571 -22.342 1.00 90.88 507 ALA A C 1
ATOM 3859 O O . ALA A 1 507 ? 11.541 8.340 -21.133 1.00 90.88 507 ALA A O 1
ATOM 3860 N N . ARG A 1 508 ? 10.440 8.787 -23.042 1.00 86.81 508 ARG A N 1
ATOM 3861 C CA . ARG A 1 508 ? 9.113 8.522 -22.492 1.00 86.81 508 ARG A CA 1
ATOM 3862 C C . ARG A 1 508 ? 8.874 7.011 -22.505 1.00 86.81 508 ARG A C 1
ATOM 3864 O O . ARG A 1 508 ? 9.046 6.368 -23.541 1.00 86.81 508 ARG A O 1
ATOM 3871 N N . PHE A 1 509 ? 8.528 6.445 -21.354 1.00 77.12 509 PHE A N 1
ATOM 3872 C CA . PHE A 1 509 ? 8.368 5.000 -21.164 1.00 77.12 509 PHE A CA 1
ATOM 3873 C C . PHE A 1 509 ? 6.895 4.572 -21.075 1.00 77.12 509 PHE A C 1
ATOM 3875 O O . PHE A 1 509 ? 6.568 3.438 -21.422 1.00 77.12 509 PHE A O 1
ATOM 3882 N N . GLY A 1 510 ? 6.011 5.492 -20.684 1.00 68.25 510 GLY A N 1
ATOM 3883 C CA . GLY A 1 510 ? 4.560 5.315 -20.644 1.00 68.25 510 GLY A CA 1
ATOM 3884 C C . GLY A 1 510 ? 3.825 6.657 -20.593 1.00 68.25 510 GLY A C 1
ATOM 3885 O O . GLY A 1 510 ? 4.415 7.716 -20.828 1.00 68.25 510 GLY A O 1
ATOM 3886 N N . ASP A 1 511 ? 2.533 6.626 -20.265 1.00 66.75 511 ASP A N 1
ATOM 3887 C CA . ASP A 1 511 ? 1.681 7.824 -20.290 1.00 66.75 511 ASP A CA 1
ATOM 3888 C C . ASP A 1 511 ? 2.159 8.902 -19.310 1.00 66.75 511 ASP A C 1
ATOM 3890 O O . ASP A 1 511 ? 2.190 10.079 -19.666 1.00 66.75 511 ASP A O 1
ATOM 3894 N N . ALA A 1 512 ? 2.604 8.488 -18.122 1.00 77.38 512 ALA A N 1
ATOM 3895 C CA . ALA A 1 512 ? 3.091 9.353 -17.046 1.00 77.38 512 ALA A CA 1
ATOM 3896 C C . ALA A 1 512 ? 4.524 9.018 -16.595 1.00 77.38 512 ALA A C 1
ATOM 3898 O O . ALA A 1 512 ? 4.965 9.506 -15.557 1.00 77.38 512 ALA A O 1
ATOM 3899 N N . SER A 1 513 ? 5.241 8.172 -17.339 1.00 87.19 513 SER A N 1
ATOM 3900 C CA . SER A 1 513 ? 6.550 7.660 -16.931 1.00 87.19 513 SER A CA 1
ATOM 3901 C C . SER A 1 513 ? 7.643 7.932 -17.957 1.00 87.19 513 SER A C 1
ATOM 3903 O O . SER A 1 513 ? 7.438 7.854 -19.172 1.00 87.19 513 SER A O 1
ATOM 3905 N N . TYR A 1 514 ? 8.830 8.233 -17.443 1.00 93.75 514 TYR A N 1
ATOM 3906 C CA . TYR A 1 514 ? 10.032 8.548 -18.200 1.00 93.75 514 TYR A CA 1
ATOM 3907 C C . TYR A 1 514 ? 11.213 7.766 -17.641 1.00 93.75 514 TYR A C 1
ATOM 3909 O O . TYR A 1 514 ? 11.270 7.434 -16.461 1.00 93.75 514 TYR A O 1
ATOM 3917 N N . THR A 1 515 ? 12.179 7.496 -18.501 1.00 94.19 515 THR A N 1
ATOM 3918 C CA . THR A 1 515 ? 13.446 6.868 -18.137 1.00 94.19 515 THR A CA 1
ATOM 3919 C C . THR A 1 515 ? 14.581 7.777 -18.555 1.00 94.19 515 THR A C 1
ATOM 3921 O O . THR A 1 515 ? 14.623 8.215 -19.706 1.00 94.19 515 THR A O 1
ATOM 3924 N N . LEU A 1 516 ? 15.504 8.023 -17.639 1.00 96.00 516 LEU A N 1
ATOM 3925 C CA . LEU A 1 516 ? 16.724 8.786 -17.852 1.00 96.00 516 LEU A CA 1
ATOM 3926 C C . LEU A 1 516 ? 17.920 7.853 -17.648 1.00 96.00 516 LEU A C 1
ATOM 3928 O O . LEU A 1 516 ? 17.999 7.161 -16.634 1.00 96.00 516 LEU A O 1
ATOM 3932 N N . LEU A 1 517 ? 18.871 7.878 -18.579 1.00 95.38 517 LEU A N 1
ATOM 3933 C CA . LEU A 1 517 ? 20.160 7.215 -18.398 1.00 95.38 517 LEU A CA 1
ATOM 3934 C C . LEU A 1 517 ? 21.169 8.218 -17.839 1.00 95.38 517 LEU A C 1
ATOM 3936 O O . LEU A 1 517 ? 21.658 9.103 -18.544 1.00 95.38 517 LEU A O 1
ATOM 3940 N N . TYR A 1 518 ? 21.462 8.084 -16.554 1.00 95.44 518 TYR A N 1
ATOM 3941 C CA . TYR A 1 518 ? 22.478 8.864 -15.873 1.00 95.44 518 TYR A CA 1
ATOM 3942 C C . TYR A 1 518 ? 23.869 8.298 -16.146 1.00 95.44 518 TYR A C 1
ATOM 3944 O O . TYR A 1 518 ? 24.086 7.092 -16.067 1.00 95.44 518 TYR A O 1
ATOM 3952 N N . GLN A 1 519 ? 24.806 9.199 -16.432 1.00 92.44 519 GLN A N 1
ATOM 3953 C CA . GLN A 1 519 ? 26.232 8.919 -16.526 1.00 92.44 519 GLN A CA 1
ATOM 3954 C C . GLN A 1 519 ? 26.987 9.886 -15.609 1.00 92.44 519 GLN A C 1
ATOM 3956 O O . GLN A 1 519 ? 26.720 11.098 -15.636 1.00 92.44 519 GLN A O 1
ATOM 3961 N N . GLY A 1 520 ? 27.897 9.351 -14.795 1.00 90.06 520 GLY A N 1
ATOM 3962 C CA . GLY A 1 520 ? 28.680 10.112 -13.826 1.00 90.06 520 GLY A CA 1
ATOM 3963 C C . GLY A 1 520 ? 28.967 9.324 -12.549 1.00 90.06 520 GLY A C 1
ATOM 3964 O O . GLY A 1 520 ? 29.055 8.100 -12.562 1.00 90.06 520 GLY A O 1
ATOM 3965 N N . ASP A 1 521 ? 29.099 10.043 -11.435 1.00 90.62 521 ASP A N 1
ATOM 3966 C CA . ASP A 1 521 ? 29.278 9.432 -10.119 1.00 90.62 521 ASP A CA 1
ATOM 3967 C C . ASP A 1 521 ? 27.995 8.709 -9.689 1.00 90.62 521 ASP A C 1
ATOM 3969 O O . ASP A 1 521 ? 26.959 9.332 -9.448 1.00 90.62 521 ASP A O 1
ATOM 3973 N N . CYS A 1 522 ? 28.073 7.380 -9.619 1.00 89.94 522 CYS A N 1
ATOM 3974 C CA . CYS A 1 522 ? 26.967 6.523 -9.210 1.00 89.94 522 CYS A CA 1
ATOM 3975 C C . CYS A 1 522 ? 26.987 6.176 -7.712 1.00 89.94 522 CYS A C 1
ATOM 3977 O O . CYS A 1 522 ? 26.293 5.249 -7.289 1.00 89.94 522 CYS A O 1
ATOM 3979 N N . GLY A 1 523 ? 27.732 6.914 -6.884 1.00 87.12 523 GLY A N 1
ATOM 3980 C CA . GLY A 1 523 ? 27.569 6.879 -5.431 1.00 87.12 523 GLY A CA 1
ATOM 3981 C C . GLY A 1 523 ? 26.148 7.281 -5.014 1.00 87.12 523 GLY A C 1
ATOM 3982 O O . GLY A 1 523 ? 25.549 8.177 -5.609 1.00 87.12 523 GLY A O 1
ATOM 3983 N N . ASP A 1 524 ? 25.589 6.634 -3.984 1.00 84.81 524 ASP A N 1
ATOM 3984 C CA . ASP A 1 524 ? 24.177 6.835 -3.596 1.00 84.81 524 ASP A CA 1
ATOM 3985 C C . ASP A 1 524 ? 23.867 8.296 -3.256 1.00 84.81 524 ASP A C 1
ATOM 3987 O O . ASP A 1 524 ? 22.830 8.822 -3.659 1.00 84.81 524 ASP A O 1
ATOM 3991 N N . ALA A 1 525 ? 24.797 8.988 -2.593 1.00 86.88 525 ALA A N 1
ATOM 3992 C CA . ALA A 1 525 ? 24.662 10.407 -2.281 1.00 86.88 525 ALA A CA 1
ATOM 3993 C C . ALA A 1 525 ? 24.606 11.286 -3.545 1.00 86.88 525 ALA A C 1
ATOM 3995 O O . ALA A 1 525 ? 23.782 12.196 -3.623 1.00 86.88 525 ALA A O 1
ATOM 3996 N N . ALA A 1 526 ? 25.444 11.005 -4.549 1.00 91.38 526 ALA A N 1
ATOM 3997 C CA . ALA A 1 526 ? 25.486 11.764 -5.798 1.00 91.38 526 ALA A CA 1
ATOM 3998 C C . ALA A 1 526 ? 24.225 11.533 -6.645 1.00 91.38 526 ALA A C 1
ATOM 4000 O O . ALA A 1 526 ? 23.625 12.487 -7.150 1.00 91.38 526 ALA A O 1
ATOM 4001 N N . LEU A 1 527 ? 23.788 10.276 -6.744 1.00 92.94 527 LEU A N 1
ATOM 4002 C CA . LEU A 1 527 ? 22.561 9.891 -7.437 1.00 92.94 527 LEU A CA 1
ATOM 4003 C C . LEU A 1 527 ? 21.318 10.504 -6.786 1.00 92.94 527 LEU A C 1
ATOM 4005 O O . LEU A 1 527 ? 20.475 11.070 -7.486 1.00 92.94 527 LEU A O 1
ATOM 4009 N N . THR A 1 528 ? 21.233 10.441 -5.455 1.00 91.50 528 THR A N 1
ATOM 4010 C CA . THR A 1 528 ? 20.135 11.039 -4.685 1.00 91.50 528 THR A CA 1
ATOM 4011 C C . THR A 1 528 ? 20.108 12.550 -4.881 1.00 91.50 528 THR A C 1
ATOM 4013 O O . THR A 1 528 ? 19.078 13.095 -5.274 1.00 91.50 528 THR A O 1
ATOM 4016 N N . ALA A 1 529 ? 21.250 13.226 -4.719 1.00 93.31 529 ALA A N 1
ATOM 4017 C CA . ALA A 1 529 ? 21.345 14.673 -4.898 1.00 93.31 529 ALA A CA 1
ATOM 4018 C C . ALA A 1 529 ? 20.937 15.115 -6.313 1.00 93.31 529 ALA A C 1
ATOM 4020 O O . ALA A 1 529 ? 20.243 16.122 -6.473 1.00 93.31 529 ALA A O 1
ATOM 4021 N N . TYR A 1 530 ? 21.325 14.358 -7.345 1.00 95.06 530 TYR A N 1
ATOM 4022 C CA . TYR A 1 530 ? 20.923 14.644 -8.721 1.00 95.06 530 TYR A CA 1
ATOM 4023 C C . TYR A 1 530 ? 19.413 14.461 -8.938 1.00 95.06 530 TYR A C 1
ATOM 4025 O O . TYR A 1 530 ? 18.771 15.318 -9.549 1.00 95.06 530 TYR A O 1
ATOM 4033 N N . ALA A 1 531 ? 18.832 13.368 -8.438 1.00 95.19 531 ALA A N 1
ATOM 4034 C CA . ALA A 1 531 ? 17.400 13.105 -8.556 1.00 95.19 531 ALA A CA 1
ATOM 4035 C C . ALA A 1 531 ? 16.562 14.160 -7.809 1.00 95.19 531 ALA A C 1
ATOM 4037 O O . ALA A 1 531 ? 15.581 14.674 -8.353 1.00 95.19 531 ALA A O 1
ATOM 4038 N N . GLU A 1 532 ? 16.976 14.551 -6.602 1.00 93.88 532 GLU A N 1
ATOM 4039 C CA . GLU A 1 532 ? 16.334 15.621 -5.835 1.00 93.88 532 GLU A CA 1
ATOM 4040 C C . GLU A 1 532 ? 16.453 16.982 -6.530 1.00 93.88 532 GLU A C 1
ATOM 4042 O O . GLU A 1 532 ? 15.491 17.753 -6.548 1.00 93.88 532 GLU A O 1
ATOM 4047 N N . ASP A 1 533 ? 17.604 17.282 -7.140 1.00 94.38 533 ASP A N 1
ATOM 4048 C CA . ASP A 1 533 ? 17.785 18.493 -7.937 1.00 94.38 533 ASP A CA 1
ATOM 4049 C C . ASP A 1 533 ? 16.861 18.536 -9.155 1.00 94.38 533 ASP A C 1
ATOM 4051 O O . ASP A 1 533 ? 16.170 19.535 -9.372 1.00 94.38 533 ASP A O 1
ATOM 4055 N N . LEU A 1 534 ? 16.792 17.438 -9.910 1.00 94.62 534 LEU A N 1
ATOM 4056 C CA . LEU A 1 534 ? 15.889 17.314 -11.050 1.00 94.62 534 LEU A CA 1
ATOM 4057 C C . LEU A 1 534 ? 14.434 17.534 -10.623 1.00 94.62 534 LEU A C 1
ATOM 4059 O O . LEU A 1 534 ? 13.720 18.327 -11.240 1.00 94.62 534 LEU A O 1
ATOM 4063 N N . ARG A 1 535 ? 14.011 16.893 -9.529 1.00 92.81 535 ARG A N 1
ATOM 4064 C CA . ARG A 1 535 ? 12.671 17.063 -8.959 1.00 92.81 535 ARG A CA 1
ATOM 4065 C C . ARG A 1 535 ? 12.409 18.517 -8.569 1.00 92.81 535 ARG A C 1
ATOM 4067 O O . ARG A 1 535 ? 11.362 19.053 -8.919 1.00 92.81 535 ARG A O 1
ATOM 4074 N N . ARG A 1 536 ? 13.361 19.183 -7.907 1.00 91.94 536 ARG A N 1
ATOM 4075 C CA . ARG A 1 536 ? 13.241 20.594 -7.508 1.00 91.94 536 ARG A CA 1
ATOM 4076 C C . ARG A 1 536 ? 13.086 21.520 -8.713 1.00 91.94 536 ARG A C 1
ATOM 4078 O O . ARG A 1 536 ? 12.249 22.417 -8.674 1.00 91.94 536 ARG A O 1
ATOM 4085 N N . ARG A 1 537 ? 13.858 21.298 -9.783 1.00 93.06 537 ARG A N 1
ATOM 4086 C CA . ARG A 1 537 ? 13.767 22.083 -11.027 1.00 93.06 537 ARG A CA 1
ATOM 4087 C C . ARG A 1 537 ? 12.421 21.896 -11.722 1.00 93.06 537 ARG A C 1
ATOM 4089 O O . ARG A 1 537 ? 11.826 22.884 -12.133 1.00 93.06 537 ARG A O 1
ATOM 4096 N N . VAL A 1 538 ? 11.917 20.664 -11.787 1.00 91.88 538 VAL A N 1
ATOM 4097 C CA . VAL A 1 538 ? 10.582 20.373 -12.337 1.00 91.88 538 VAL A CA 1
ATOM 4098 C C . VAL A 1 538 ? 9.481 21.026 -11.504 1.00 91.88 538 VAL A C 1
ATOM 4100 O O . VAL A 1 538 ? 8.588 21.648 -12.064 1.00 91.88 538 VAL A O 1
ATOM 4103 N N . MET A 1 539 ? 9.560 20.940 -10.175 1.00 88.38 539 MET A N 1
ATOM 4104 C CA . MET A 1 539 ? 8.564 21.542 -9.280 1.00 88.38 539 MET A CA 1
ATOM 4105 C C . MET A 1 539 ? 8.583 23.077 -9.292 1.00 88.38 539 MET A C 1
ATOM 4107 O O . MET A 1 539 ? 7.582 23.696 -8.952 1.00 88.38 539 MET A O 1
ATOM 4111 N N . ALA A 1 540 ? 9.705 23.700 -9.659 1.00 88.94 540 ALA A N 1
ATOM 4112 C CA . ALA A 1 540 ? 9.800 25.150 -9.812 1.00 88.94 540 ALA A CA 1
ATOM 4113 C C . ALA A 1 540 ? 9.216 25.652 -11.146 1.00 88.94 540 ALA A C 1
ATOM 4115 O O . ALA A 1 540 ? 8.925 26.844 -11.272 1.00 88.94 540 ALA A O 1
ATOM 4116 N N . GLN A 1 541 ? 9.057 24.768 -12.135 1.00 89.75 541 GLN A N 1
ATOM 4117 C CA . GLN A 1 541 ? 8.519 25.115 -13.442 1.00 89.75 541 GLN A CA 1
ATOM 4118 C C . GLN A 1 541 ? 6.992 25.208 -13.385 1.00 89.75 541 GLN A C 1
ATOM 4120 O O . GLN A 1 541 ? 6.306 24.271 -12.974 1.00 89.75 541 GLN A O 1
ATOM 4125 N N . LYS A 1 542 ? 6.460 26.339 -13.853 1.00 87.94 542 LYS A N 1
ATOM 4126 C CA . LYS A 1 542 ? 5.024 26.537 -14.050 1.00 87.94 542 LYS A CA 1
ATOM 4127 C C . LYS A 1 542 ? 4.683 26.255 -15.499 1.00 87.94 542 LYS A C 1
ATOM 4129 O O . LYS A 1 542 ? 5.241 26.891 -16.390 1.00 87.94 542 LYS A O 1
ATOM 4134 N N . PHE A 1 543 ? 3.782 25.309 -15.713 1.00 87.81 543 PHE A N 1
ATOM 4135 C CA . PHE A 1 543 ? 3.278 24.978 -17.037 1.00 87.81 543 PHE A CA 1
ATOM 4136 C C . PHE A 1 543 ? 1.935 25.676 -17.222 1.00 87.81 543 PHE A C 1
ATOM 4138 O O . PHE A 1 543 ? 1.037 25.507 -16.395 1.00 87.81 543 PHE A O 1
ATOM 4145 N N . GLU A 1 544 ? 1.799 26.498 -18.258 1.00 84.56 544 GLU A N 1
ATOM 4146 C CA . GLU A 1 544 ? 0.573 27.259 -18.498 1.00 84.56 544 GLU A CA 1
ATOM 4147 C C . GLU A 1 544 ? -0.260 26.608 -19.595 1.00 84.56 544 GLU A C 1
ATOM 4149 O O . GLU A 1 544 ? 0.150 26.535 -20.750 1.00 84.56 544 GLU A O 1
ATOM 4154 N N . ILE A 1 545 ? -1.485 26.201 -19.258 1.00 81.19 545 ILE A N 1
ATOM 4155 C CA . ILE A 1 545 ? -2.433 25.692 -20.244 1.00 81.19 545 ILE A CA 1
ATOM 4156 C C . ILE A 1 545 ? -3.812 26.316 -20.055 1.00 81.19 545 ILE A C 1
ATOM 4158 O O . ILE A 1 545 ? -4.379 26.306 -18.965 1.00 81.19 545 ILE A O 1
ATOM 4162 N N . LYS A 1 546 ? -4.344 26.934 -21.119 1.00 73.75 546 LYS A N 1
ATOM 4163 C CA . LYS A 1 546 ? -5.611 27.700 -21.100 1.00 73.75 546 LYS A CA 1
ATOM 4164 C C . LYS A 1 546 ? -5.698 28.742 -19.964 1.00 73.75 546 LYS A C 1
ATOM 4166 O O . LYS A 1 546 ? -6.763 28.953 -19.389 1.00 73.75 546 LYS A O 1
ATOM 4171 N N . GLY A 1 547 ? -4.579 29.389 -19.628 1.00 72.75 547 GLY A N 1
ATOM 4172 C CA . GLY A 1 547 ? -4.514 30.374 -18.539 1.00 72.75 547 GLY A CA 1
ATOM 4173 C C . GLY A 1 547 ? -4.559 29.769 -17.130 1.00 72.75 547 GLY A C 1
ATOM 4174 O O . GLY A 1 547 ? -4.681 30.511 -16.157 1.00 72.75 547 GLY A O 1
ATOM 4175 N N . GLN A 1 548 ? -4.463 28.442 -17.003 1.00 74.12 548 GLN A N 1
ATOM 4176 C CA . GLN A 1 548 ? -4.265 27.754 -15.732 1.00 74.12 548 GLN A CA 1
ATOM 4177 C C . GLN A 1 548 ? -2.799 27.361 -15.576 1.00 74.12 548 GLN A C 1
ATOM 4179 O O . GLN A 1 548 ? -2.202 26.804 -16.495 1.00 74.12 548 GLN A O 1
ATOM 4184 N N . SER A 1 549 ? -2.245 27.601 -14.389 1.00 83.00 549 SER A N 1
ATOM 4185 C CA . SER A 1 549 ? -0.927 27.091 -14.015 1.00 83.00 549 SER A CA 1
ATOM 4186 C C . SER A 1 549 ? -1.066 25.659 -13.503 1.00 83.00 549 SER A C 1
ATOM 4188 O O . SER A 1 549 ? -1.852 25.395 -12.591 1.00 83.00 549 SER A O 1
ATOM 4190 N N . VAL A 1 550 ? -0.290 24.745 -14.072 1.00 84.69 550 VAL A N 1
ATOM 4191 C CA . VAL A 1 550 ? -0.150 23.360 -13.624 1.00 84.69 550 VAL A CA 1
ATOM 4192 C C . VAL A 1 550 ? 1.265 23.152 -13.101 1.00 84.69 550 VAL A C 1
ATOM 4194 O O . VAL A 1 550 ? 2.244 23.567 -13.721 1.00 84.69 550 VAL A O 1
ATOM 4197 N N . GLU A 1 551 ? 1.363 22.509 -11.942 1.00 84.56 551 GLU A N 1
ATOM 4198 C CA . GLU A 1 551 ? 2.628 22.146 -11.309 1.00 84.56 551 GLU A CA 1
ATOM 4199 C C . GLU A 1 551 ? 2.744 20.624 -11.265 1.00 84.56 551 GLU A C 1
ATOM 4201 O O . GLU A 1 551 ? 1.854 19.930 -10.764 1.00 84.56 551 GLU A O 1
ATOM 4206 N N . PHE A 1 552 ? 3.857 20.095 -11.772 1.00 86.62 552 PHE A N 1
ATOM 4207 C CA . PHE A 1 552 ? 4.119 18.663 -11.740 1.00 86.62 552 PHE A CA 1
ATOM 4208 C C . PHE A 1 552 ? 4.884 18.259 -10.488 1.00 86.62 552 PHE A C 1
ATOM 4210 O O . PHE A 1 552 ? 5.795 18.943 -10.022 1.00 86.62 552 PHE A O 1
ATOM 4217 N N . ARG A 1 553 ? 4.544 17.079 -9.971 1.00 84.00 553 ARG A N 1
ATOM 4218 C CA . ARG A 1 553 ? 5.305 16.412 -8.915 1.00 84.00 553 ARG A CA 1
ATOM 4219 C C . ARG A 1 553 ? 5.788 15.075 -9.423 1.00 84.00 553 ARG A C 1
ATOM 4221 O O . ARG A 1 553 ? 5.019 14.337 -10.035 1.00 84.00 553 ARG A O 1
ATOM 4228 N N . LEU A 1 554 ? 7.046 14.782 -9.124 1.00 89.19 554 LEU A N 1
ATOM 4229 C CA . LEU A 1 554 ? 7.709 13.568 -9.566 1.00 89.19 554 LEU A CA 1
ATOM 4230 C C . LEU A 1 554 ? 8.044 12.657 -8.394 1.00 89.19 554 LEU A C 1
ATOM 4232 O O . LEU A 1 554 ? 8.369 13.132 -7.297 1.00 89.19 554 LEU A O 1
ATOM 4236 N N . GLN A 1 555 ? 8.006 11.365 -8.692 1.00 90.25 555 GLN A N 1
ATOM 4237 C CA . GLN A 1 555 ? 8.653 10.299 -7.944 1.00 90.25 555 GLN A CA 1
ATOM 4238 C C . GLN A 1 555 ? 9.764 9.710 -8.797 1.00 90.25 555 GLN A C 1
ATOM 4240 O O . GLN A 1 555 ? 9.586 9.520 -10.001 1.00 90.25 555 GLN A O 1
ATOM 4245 N N . ILE A 1 556 ? 10.920 9.461 -8.187 1.00 94.75 556 ILE A N 1
ATOM 4246 C CA . ILE A 1 556 ? 12.091 8.974 -8.912 1.00 94.75 556 ILE A CA 1
ATOM 4247 C C . ILE A 1 556 ? 12.649 7.742 -8.212 1.00 94.75 556 ILE A C 1
ATOM 4249 O O . ILE A 1 556 ? 13.069 7.808 -7.058 1.00 94.75 556 ILE A O 1
ATOM 4253 N N . GLY A 1 557 ? 12.673 6.628 -8.936 1.00 92.31 557 GLY A N 1
ATOM 4254 C CA . GLY A 1 557 ? 13.390 5.423 -8.552 1.00 92.31 557 GLY A CA 1
ATOM 4255 C C . GLY A 1 557 ? 14.733 5.359 -9.258 1.00 92.31 557 GLY A C 1
ATOM 4256 O O . GLY A 1 557 ? 14.798 5.515 -10.476 1.00 92.31 557 GLY A O 1
ATOM 4257 N N . VAL A 1 558 ? 15.810 5.134 -8.513 1.00 93.62 558 VAL A N 1
ATOM 4258 C CA . VAL A 1 558 ? 17.169 5.086 -9.065 1.00 93.62 558 VAL A CA 1
ATOM 4259 C C . VAL A 1 558 ? 17.715 3.666 -9.006 1.00 93.62 558 VAL A C 1
ATOM 4261 O O . VAL A 1 558 ? 17.640 3.026 -7.966 1.00 93.62 558 VAL A O 1
ATOM 4264 N N . CYS A 1 559 ? 18.285 3.158 -10.098 1.00 90.75 559 CYS A N 1
ATOM 4265 C CA . CYS A 1 559 ? 18.895 1.827 -10.165 1.00 90.75 559 CYS A CA 1
ATOM 4266 C C . CYS A 1 559 ? 20.241 1.876 -10.890 1.00 90.75 559 CYS A C 1
ATOM 4268 O O . CYS A 1 559 ? 20.298 2.271 -12.052 1.00 90.75 559 CYS A O 1
ATOM 4270 N N . ARG A 1 560 ? 21.327 1.435 -10.246 1.00 91.19 560 ARG A N 1
ATOM 4271 C CA . ARG A 1 560 ? 22.635 1.298 -10.912 1.00 91.19 560 ARG A CA 1
ATOM 4272 C C . ARG A 1 560 ? 22.580 0.220 -11.992 1.00 91.19 560 ARG A C 1
ATOM 4274 O O . ARG A 1 560 ? 21.994 -0.841 -11.772 1.00 91.19 560 ARG A O 1
ATOM 4281 N N . LEU A 1 561 ? 23.222 0.458 -13.137 1.00 88.75 561 LEU A N 1
ATOM 4282 C CA . LEU A 1 561 ? 23.273 -0.530 -14.224 1.00 88.75 561 LEU A CA 1
ATOM 4283 C C . LEU A 1 561 ? 24.102 -1.765 -13.839 1.00 88.75 561 LEU A C 1
ATOM 4285 O O . LEU A 1 561 ? 23.832 -2.854 -14.351 1.00 88.75 561 LEU A O 1
ATOM 4289 N N . SER A 1 562 ? 25.043 -1.629 -12.901 1.00 81.81 562 SER A N 1
ATOM 4290 C CA . SER A 1 562 ? 25.776 -2.744 -12.287 1.00 81.81 562 SER A CA 1
ATOM 4291 C C . SER A 1 562 ? 24.863 -3.773 -11.609 1.00 81.81 562 SER A C 1
ATOM 4293 O O . SER A 1 562 ? 25.201 -4.952 -11.551 1.00 81.81 562 SER A O 1
ATOM 4295 N N . HIS A 1 563 ? 23.668 -3.374 -11.163 1.00 76.62 563 HIS A N 1
ATOM 4296 C CA . HIS A 1 563 ? 22.712 -4.267 -10.502 1.00 76.62 563 HIS A CA 1
ATOM 4297 C C . HIS A 1 563 ? 21.782 -5.019 -11.476 1.00 76.62 563 HIS A C 1
ATOM 4299 O O . HIS A 1 563 ? 20.940 -5.797 -11.040 1.00 76.62 563 HIS A O 1
ATOM 4305 N N . ALA A 1 564 ? 21.907 -4.814 -12.793 1.00 64.38 564 ALA A N 1
ATOM 4306 C CA . ALA A 1 564 ? 20.979 -5.360 -13.791 1.00 64.38 564 ALA A CA 1
ATOM 4307 C C . ALA A 1 564 ? 21.107 -6.878 -14.055 1.00 64.38 564 ALA A C 1
ATOM 4309 O O . ALA A 1 564 ? 20.306 -7.409 -14.822 1.00 64.38 564 ALA A O 1
ATOM 4310 N N . LYS A 1 565 ? 22.110 -7.571 -13.486 1.00 66.44 565 LYS A N 1
ATOM 4311 C CA . LYS A 1 565 ? 22.360 -9.025 -13.648 1.00 66.44 565 LYS A CA 1
ATOM 4312 C C . LYS A 1 565 ? 22.150 -9.552 -15.092 1.00 66.44 565 LYS A C 1
ATOM 4314 O O . LYS A 1 565 ? 21.577 -10.613 -15.299 1.00 66.44 565 LYS A O 1
ATOM 4319 N N . GLY A 1 566 ? 22.573 -8.806 -16.119 1.00 56.50 566 GLY A N 1
ATOM 4320 C CA . GLY A 1 566 ? 22.463 -9.246 -17.521 1.00 56.50 566 GLY A CA 1
ATOM 4321 C C . GLY A 1 566 ? 21.147 -8.914 -18.246 1.00 56.50 566 GLY A C 1
ATOM 4322 O O . GLY A 1 566 ? 21.063 -9.156 -19.448 1.00 56.50 566 GLY A O 1
ATOM 4323 N N . SER A 1 567 ? 20.139 -8.335 -17.577 1.00 67.25 567 SER A N 1
ATOM 4324 C CA . SER A 1 567 ? 18.819 -8.065 -18.171 1.00 67.25 567 SER A CA 1
ATOM 4325 C C . SER A 1 567 ? 18.333 -6.627 -17.965 1.00 67.25 567 SER A C 1
ATOM 4327 O O . SER A 1 567 ? 18.126 -6.154 -16.847 1.00 67.25 567 SER A O 1
ATOM 4329 N N . THR A 1 568 ? 18.038 -5.938 -19.070 1.00 66.69 568 THR A N 1
ATOM 4330 C CA . THR A 1 568 ? 17.396 -4.612 -19.057 1.00 66.69 568 THR A CA 1
ATOM 4331 C C . THR A 1 568 ? 15.991 -4.651 -18.451 1.00 66.69 568 THR A C 1
ATOM 4333 O O . THR A 1 568 ? 15.564 -3.678 -17.831 1.00 66.69 568 THR A O 1
ATOM 4336 N N . GLY A 1 569 ? 15.279 -5.777 -18.578 1.00 55.91 569 GLY A N 1
ATOM 4337 C CA . GLY A 1 569 ? 13.952 -5.956 -17.984 1.00 55.91 569 GLY A CA 1
ATOM 4338 C C . GLY A 1 569 ? 13.983 -5.900 -16.455 1.00 55.91 569 GLY A C 1
ATOM 4339 O O . GLY A 1 569 ? 13.147 -5.228 -15.853 1.00 55.91 569 GLY A O 1
ATOM 4340 N N . ILE A 1 570 ? 14.991 -6.524 -15.832 1.00 60.44 570 ILE A N 1
ATOM 4341 C CA . ILE A 1 570 ? 15.195 -6.492 -14.373 1.00 60.44 570 ILE A CA 1
ATOM 4342 C C . ILE A 1 570 ? 15.419 -5.052 -13.902 1.00 60.44 570 ILE A C 1
ATOM 4344 O O . ILE A 1 570 ? 14.762 -4.603 -12.965 1.00 60.44 570 ILE A O 1
ATOM 4348 N N . LEU A 1 571 ? 16.292 -4.307 -14.587 1.00 72.44 571 LEU A N 1
ATOM 4349 C CA . LEU A 1 571 ? 16.624 -2.924 -14.238 1.00 72.44 571 LEU A CA 1
ATOM 4350 C C . LEU A 1 571 ? 15.403 -1.992 -14.304 1.00 72.44 571 LEU A C 1
ATOM 4352 O O . LEU A 1 571 ? 15.200 -1.170 -13.415 1.00 72.44 571 LEU A O 1
ATOM 4356 N N . ILE A 1 572 ? 14.578 -2.130 -15.344 1.00 71.75 572 ILE A N 1
ATOM 4357 C CA . ILE A 1 572 ? 13.360 -1.326 -15.511 1.00 71.75 572 ILE A CA 1
ATOM 4358 C C . ILE A 1 572 ? 12.336 -1.665 -14.430 1.00 71.75 572 ILE A C 1
ATOM 4360 O O . ILE A 1 572 ? 11.782 -0.755 -13.816 1.00 71.75 572 ILE A O 1
ATOM 4364 N N . ASN A 1 573 ? 12.112 -2.955 -14.167 1.00 62.31 573 ASN A N 1
ATOM 4365 C CA . ASN A 1 573 ? 11.171 -3.399 -13.140 1.00 62.31 573 ASN A CA 1
ATOM 4366 C C . ASN A 1 573 ? 11.610 -2.939 -11.742 1.00 62.31 573 ASN A C 1
ATOM 4368 O O . ASN A 1 573 ? 10.783 -2.481 -10.953 1.00 62.31 573 ASN A O 1
ATOM 4372 N N . ALA A 1 574 ? 12.910 -3.020 -11.446 1.00 68.19 574 ALA A N 1
ATOM 4373 C CA . ALA A 1 574 ? 13.481 -2.492 -10.214 1.00 68.19 574 ALA A CA 1
ATOM 4374 C C . ALA A 1 574 ? 13.285 -0.971 -10.128 1.00 68.19 574 ALA A C 1
ATOM 4376 O O . ALA A 1 574 ? 12.781 -0.486 -9.118 1.00 68.19 574 ALA A O 1
ATOM 4377 N N . GLY A 1 575 ? 13.584 -0.232 -11.201 1.00 79.56 575 GLY A N 1
ATOM 4378 C CA . GLY A 1 575 ? 13.401 1.220 -11.264 1.00 79.56 575 GLY A CA 1
ATOM 4379 C C . GLY A 1 575 ? 11.956 1.646 -11.010 1.00 79.56 575 GLY A C 1
ATOM 4380 O O . GLY A 1 575 ? 11.713 2.523 -10.185 1.00 79.56 575 GLY A O 1
ATOM 4381 N N . GLU A 1 576 ? 10.991 0.984 -11.650 1.00 72.75 576 GLU A N 1
ATOM 4382 C CA . GLU A 1 576 ? 9.560 1.231 -11.443 1.00 72.75 576 GLU A CA 1
ATOM 4383 C C . GLU A 1 576 ? 9.133 0.932 -9.997 1.00 72.75 576 GLU A C 1
ATOM 4385 O O . GLU A 1 576 ? 8.456 1.741 -9.358 1.00 72.75 576 GLU A O 1
ATOM 4390 N N . ARG A 1 577 ? 9.547 -0.220 -9.450 1.00 69.81 577 ARG A N 1
ATOM 4391 C CA . ARG A 1 577 ? 9.229 -0.617 -8.069 1.00 69.81 577 ARG A CA 1
ATOM 4392 C C . ARG A 1 577 ? 9.757 0.403 -7.062 1.00 69.81 577 ARG A C 1
ATOM 4394 O O . ARG A 1 577 ? 9.041 0.772 -6.136 1.00 69.81 577 ARG A O 1
ATOM 4401 N N . ILE A 1 578 ? 10.981 0.878 -7.262 1.00 80.44 578 ILE A N 1
ATOM 4402 C CA . ILE A 1 578 ? 11.628 1.842 -6.371 1.00 80.44 578 ILE A CA 1
ATOM 4403 C C . ILE A 1 578 ? 11.016 3.238 -6.530 1.00 80.44 578 ILE A C 1
ATOM 4405 O O . ILE A 1 578 ? 10.800 3.920 -5.532 1.00 80.44 578 ILE A O 1
ATOM 4409 N N . ALA A 1 579 ? 10.618 3.637 -7.742 1.00 77.75 579 ALA A N 1
ATOM 4410 C CA . ALA A 1 579 ? 9.854 4.870 -7.950 1.00 77.75 579 ALA A CA 1
ATOM 4411 C C . ALA A 1 579 ? 8.516 4.837 -7.191 1.00 77.75 579 ALA A C 1
ATOM 4413 O O . ALA A 1 579 ? 8.121 5.825 -6.575 1.00 77.75 579 ALA A O 1
ATOM 4414 N N . ARG A 1 580 ? 7.852 3.674 -7.148 1.00 69.00 580 ARG A N 1
ATOM 4415 C CA . ARG A 1 580 ? 6.650 3.473 -6.330 1.00 69.00 580 ARG A CA 1
ATOM 4416 C C . ARG A 1 580 ? 6.958 3.516 -4.833 1.00 69.00 580 ARG A C 1
ATOM 4418 O O . ARG A 1 580 ? 6.204 4.119 -4.085 1.00 69.00 580 ARG A O 1
ATOM 4425 N N . GLN A 1 581 ? 8.059 2.938 -4.367 1.00 68.62 581 GLN A N 1
ATOM 4426 C CA . GLN A 1 581 ? 8.447 3.064 -2.956 1.00 68.62 581 GLN A CA 1
ATOM 4427 C C . GLN A 1 581 ? 8.689 4.532 -2.562 1.00 68.62 581 GLN A C 1
ATOM 4429 O O . GLN A 1 581 ? 8.264 4.970 -1.493 1.00 68.62 581 GLN A O 1
ATOM 4434 N N . ALA A 1 582 ? 9.251 5.327 -3.476 1.00 77.56 582 ALA A N 1
ATOM 4435 C CA . ALA A 1 582 ? 9.499 6.750 -3.275 1.00 77.56 582 ALA A CA 1
ATOM 4436 C C . ALA A 1 582 ? 8.227 7.594 -3.027 1.00 77.56 582 ALA A C 1
ATOM 4438 O O . ALA A 1 582 ? 8.350 8.764 -2.665 1.00 77.56 582 ALA A O 1
ATOM 4439 N N . ARG A 1 583 ? 6.999 7.048 -3.170 1.00 70.75 583 ARG A N 1
ATOM 4440 C CA . ARG A 1 583 ? 5.760 7.764 -2.779 1.00 70.75 583 ARG A CA 1
ATOM 4441 C C . ARG A 1 583 ? 5.713 8.074 -1.286 1.00 70.75 583 ARG A C 1
ATOM 4443 O O . ARG A 1 583 ? 5.131 9.090 -0.911 1.00 70.75 583 ARG A O 1
ATOM 4450 N N . GLY A 1 584 ? 6.264 7.178 -0.465 1.00 56.78 584 GLY A N 1
ATOM 4451 C CA . GLY A 1 584 ? 6.276 7.297 0.993 1.00 56.78 584 GLY A CA 1
ATOM 4452 C C . GLY A 1 584 ? 7.370 8.221 1.525 1.00 56.78 584 GLY A C 1
ATOM 4453 O O . GLY A 1 584 ? 7.279 8.668 2.666 1.00 56.78 584 GLY A O 1
ATOM 4454 N N . GLU A 1 585 ? 8.363 8.543 0.695 1.00 71.94 585 GLU A N 1
ATOM 4455 C CA . GLU A 1 585 ? 9.526 9.328 1.094 1.00 71.94 585 GLU A CA 1
ATOM 4456 C C . GLU A 1 585 ? 9.269 10.840 0.974 1.00 71.94 585 GLU A C 1
ATOM 4458 O O . GLU A 1 585 ? 8.787 11.306 -0.068 1.00 71.94 585 GLU A O 1
ATOM 4463 N N . PRO A 1 586 ? 9.649 11.662 1.973 1.00 68.50 586 PRO A N 1
ATOM 4464 C CA . PRO A 1 586 ? 9.544 13.122 1.881 1.00 68.50 586 PRO A CA 1
ATOM 4465 C C . PRO A 1 586 ? 10.298 13.705 0.670 1.00 68.50 586 PRO A C 1
ATOM 4467 O O . PRO A 1 586 ? 9.839 14.664 0.033 1.00 68.50 586 PRO A O 1
ATOM 4470 N N . SER A 1 587 ? 11.438 13.097 0.321 1.00 76.44 587 SER A N 1
ATOM 4471 C CA . SER A 1 587 ? 12.276 13.466 -0.828 1.00 76.44 587 SER A CA 1
ATOM 4472 C C . SER A 1 587 ? 11.627 13.131 -2.175 1.00 76.44 587 SER A C 1
ATOM 4474 O O . SER A 1 587 ? 11.998 13.726 -3.188 1.00 76.44 587 SER A O 1
ATOM 4476 N N . GLY A 1 588 ? 10.648 12.217 -2.216 1.00 81.25 588 GLY A N 1
ATOM 4477 C CA . GLY A 1 588 ? 10.096 11.670 -3.459 1.00 81.25 588 GLY A CA 1
ATOM 4478 C C . GLY A 1 588 ? 11.123 10.908 -4.305 1.00 81.25 588 GLY A C 1
ATOM 4479 O O . GLY A 1 588 ? 10.896 10.712 -5.499 1.00 81.25 588 GLY A O 1
ATOM 4480 N N . VAL A 1 589 ? 12.257 10.522 -3.716 1.00 88.69 589 VAL A N 1
ATOM 4481 C CA . VAL A 1 589 ? 13.363 9.818 -4.370 1.00 88.69 589 VAL A CA 1
ATOM 4482 C C . VAL A 1 589 ? 13.716 8.592 -3.540 1.00 88.69 589 VAL A C 1
ATOM 4484 O O . VAL A 1 589 ? 13.872 8.698 -2.327 1.00 88.69 589 VAL A O 1
ATOM 4487 N N . ALA A 1 590 ? 13.892 7.449 -4.197 1.00 85.19 590 ALA A N 1
ATOM 4488 C CA . ALA A 1 590 ? 14.441 6.250 -3.577 1.00 85.19 590 ALA A CA 1
ATOM 4489 C C . ALA A 1 590 ? 15.518 5.636 -4.480 1.00 85.19 590 ALA A C 1
ATOM 4491 O O . ALA A 1 590 ? 15.404 5.653 -5.709 1.00 85.19 590 ALA A O 1
ATOM 4492 N N . VAL A 1 591 ? 16.571 5.096 -3.869 1.00 87.00 591 VAL A N 1
ATOM 4493 C CA . VAL A 1 591 ? 17.677 4.436 -4.570 1.00 87.00 591 VAL A CA 1
ATOM 4494 C C . VAL A 1 591 ? 17.619 2.939 -4.303 1.00 87.00 591 VAL A C 1
ATOM 4496 O O . VAL A 1 591 ? 17.395 2.506 -3.177 1.00 87.00 591 VAL A O 1
ATOM 4499 N N . PHE A 1 592 ? 17.790 2.146 -5.356 1.00 81.25 592 PHE A N 1
ATOM 4500 C CA . PHE A 1 592 ? 17.845 0.699 -5.269 1.00 81.25 592 PHE A CA 1
ATOM 4501 C C . PHE A 1 592 ? 19.164 0.253 -4.644 1.00 81.25 592 PHE A C 1
ATOM 4503 O O . PHE A 1 592 ? 20.215 0.278 -5.295 1.00 81.25 592 PHE A O 1
ATOM 4510 N N . THR A 1 593 ? 19.067 -0.227 -3.412 1.00 68.31 593 THR A N 1
ATOM 4511 C CA . THR A 1 593 ? 20.139 -0.938 -2.722 1.00 68.31 593 THR A CA 1
ATOM 4512 C C . THR A 1 593 ? 19.874 -2.441 -2.848 1.00 68.31 593 THR A C 1
ATOM 4514 O O . THR A 1 593 ? 18.783 -2.882 -2.480 1.00 68.31 593 THR A O 1
ATOM 4517 N N . PRO A 1 594 ? 20.810 -3.241 -3.392 1.00 62.38 594 PRO A N 1
ATOM 4518 C CA . PRO A 1 594 ? 20.701 -4.693 -3.350 1.00 62.38 594 PRO A CA 1
ATOM 4519 C C . PRO A 1 594 ? 20.665 -5.128 -1.888 1.00 62.38 594 PRO A C 1
ATOM 4521 O O . PRO A 1 594 ? 21.519 -4.700 -1.113 1.00 62.38 594 PRO A O 1
ATOM 4524 N N . GLN A 1 595 ? 19.695 -5.962 -1.525 1.00 55.75 595 GLN A N 1
ATOM 4525 C CA . GLN A 1 595 ? 19.653 -6.531 -0.185 1.00 55.75 595 GLN A CA 1
ATOM 4526 C C . GLN A 1 595 ? 20.877 -7.428 0.010 1.00 55.75 595 GLN A C 1
ATOM 4528 O O . GLN A 1 595 ? 21.223 -8.240 -0.852 1.00 55.75 595 GLN A O 1
ATOM 4533 N N . SER A 1 596 ? 21.561 -7.244 1.132 1.00 53.69 596 SER A N 1
ATOM 4534 C CA . SER A 1 596 ? 22.590 -8.165 1.604 1.00 53.69 596 SER A CA 1
ATOM 4535 C C . SER A 1 596 ? 21.976 -9.531 1.918 1.00 53.69 596 SER A C 1
ATOM 4537 O O . SER A 1 596 ? 20.793 -9.625 2.244 1.00 53.69 596 SER A O 1
ATOM 4539 N N . SER A 1 597 ? 22.780 -10.597 1.890 1.00 56.50 597 SER A N 1
ATOM 4540 C CA . SER A 1 597 ? 22.320 -11.934 2.297 1.00 56.50 597 SER A CA 1
ATOM 4541 C C . SER A 1 597 ? 21.722 -11.940 3.710 1.00 56.50 597 SER A C 1
ATOM 4543 O O . SER A 1 597 ? 20.731 -12.616 3.956 1.00 56.50 597 SER A O 1
ATOM 4545 N N . SER A 1 598 ? 22.252 -11.124 4.628 1.00 55.44 598 SER A N 1
ATOM 4546 C CA . SER A 1 598 ? 21.684 -10.940 5.969 1.00 55.44 598 SER A CA 1
ATOM 4547 C C . SER A 1 598 ? 20.310 -10.266 5.982 1.00 55.44 598 SER A C 1
ATOM 4549 O O . SER A 1 598 ? 19.494 -10.586 6.841 1.00 55.44 598 SER A O 1
ATOM 4551 N N . GLU A 1 599 ? 20.041 -9.330 5.069 1.00 61.19 599 GLU A N 1
ATOM 4552 C CA . GLU A 1 599 ? 18.739 -8.654 4.984 1.00 61.19 599 GLU A CA 1
ATOM 4553 C C . GLU A 1 599 ? 17.675 -9.560 4.369 1.00 61.19 599 GLU A C 1
ATOM 4555 O O . GLU A 1 599 ? 16.546 -9.543 4.845 1.00 61.19 599 GLU A O 1
ATOM 4560 N N . VAL A 1 600 ? 18.043 -10.380 3.377 1.00 65.50 600 VAL A N 1
ATOM 4561 C CA . VAL A 1 600 ? 17.144 -11.391 2.795 1.00 65.50 600 VAL A CA 1
ATOM 4562 C C . VAL A 1 600 ? 16.735 -12.407 3.862 1.00 65.50 600 VAL A C 1
ATOM 4564 O O . VAL A 1 600 ? 15.549 -12.558 4.134 1.00 65.50 600 VAL A O 1
ATOM 4567 N N . LEU A 1 601 ? 17.706 -12.988 4.577 1.00 70.88 601 LEU A N 1
ATOM 4568 C CA . LEU A 1 601 ? 17.434 -13.921 5.679 1.00 70.88 601 LEU A CA 1
ATOM 4569 C C . LEU A 1 601 ? 16.584 -13.290 6.794 1.00 70.88 601 LEU A C 1
ATOM 4571 O O . LEU A 1 601 ? 15.747 -13.956 7.406 1.00 70.88 601 LEU A O 1
ATOM 4575 N N . ARG A 1 602 ? 16.786 -11.997 7.083 1.00 78.38 602 ARG A N 1
ATOM 4576 C CA . ARG A 1 602 ? 15.970 -11.279 8.069 1.00 78.38 602 ARG A CA 1
ATOM 4577 C C . ARG A 1 602 ? 14.544 -11.047 7.567 1.00 78.38 602 ARG A C 1
ATOM 4579 O O . ARG A 1 602 ? 13.611 -11.188 8.353 1.00 78.38 602 ARG A O 1
ATOM 4586 N N . GLU A 1 603 ? 14.362 -10.714 6.292 1.00 75.94 603 GLU A N 1
ATOM 4587 C CA . GLU A 1 603 ? 13.041 -10.575 5.672 1.00 75.94 603 GLU A CA 1
ATOM 4588 C C . GLU A 1 603 ? 12.284 -11.914 5.676 1.00 75.94 603 GLU A C 1
ATOM 4590 O O . GLU A 1 603 ? 11.155 -11.955 6.165 1.00 75.94 603 GLU A O 1
ATOM 4595 N N . GLU A 1 604 ? 12.928 -13.016 5.280 1.00 78.00 604 GLU A N 1
ATOM 4596 C CA . GLU A 1 604 ? 12.381 -14.382 5.353 1.00 78.00 604 GLU A CA 1
ATOM 4597 C C . GLU A 1 604 ? 11.941 -14.763 6.776 1.00 78.00 604 GLU A C 1
ATOM 4599 O O . GLU A 1 604 ? 10.835 -15.270 6.994 1.00 78.00 604 GLU A O 1
ATOM 4604 N N . ALA A 1 605 ? 12.778 -14.477 7.781 1.00 83.44 605 ALA A N 1
ATOM 4605 C CA . ALA A 1 605 ? 12.443 -14.738 9.179 1.00 83.44 605 ALA A CA 1
ATOM 4606 C C . ALA A 1 605 ? 11.193 -13.957 9.622 1.00 83.44 605 ALA A C 1
ATOM 4608 O O . ALA A 1 605 ? 10.309 -14.519 10.276 1.00 83.44 605 ALA A O 1
ATOM 4609 N N . LEU A 1 606 ? 11.075 -12.684 9.230 1.00 83.69 606 LEU A N 1
ATOM 4610 C CA . LEU A 1 606 ? 9.899 -11.862 9.527 1.00 83.69 606 LEU A CA 1
ATOM 4611 C C . LEU A 1 606 ? 8.646 -12.365 8.794 1.00 83.69 606 LEU A C 1
ATOM 4613 O O . LEU A 1 606 ? 7.569 -12.385 9.391 1.00 83.69 606 LEU A O 1
ATOM 4617 N N . ILE A 1 607 ? 8.765 -12.805 7.537 1.00 83.94 607 ILE A N 1
ATOM 4618 C CA . ILE A 1 607 ? 7.660 -13.405 6.769 1.00 83.94 607 ILE A CA 1
ATOM 4619 C C . ILE A 1 607 ? 7.135 -14.649 7.484 1.00 83.94 607 ILE A C 1
ATOM 4621 O O . ILE A 1 607 ? 5.930 -14.747 7.730 1.00 83.94 607 ILE A O 1
ATOM 4625 N N . ARG A 1 608 ? 8.031 -15.554 7.896 1.00 87.44 608 ARG A N 1
ATOM 4626 C CA . ARG A 1 608 ? 7.671 -16.758 8.658 1.00 87.44 608 ARG A CA 1
ATOM 4627 C C . ARG A 1 608 ? 6.927 -16.408 9.949 1.00 87.44 608 ARG A C 1
ATOM 4629 O O . ARG A 1 608 ? 5.872 -16.972 10.228 1.00 87.44 608 ARG A O 1
ATOM 4636 N N . LEU A 1 609 ? 7.437 -15.440 10.714 1.00 86.69 609 LEU A N 1
ATOM 4637 C CA . LEU A 1 609 ? 6.803 -14.984 11.956 1.00 86.69 609 LEU A CA 1
ATOM 4638 C C . LEU A 1 609 ? 5.411 -14.379 11.718 1.00 86.69 609 LEU A C 1
ATOM 4640 O O . LEU A 1 609 ? 4.507 -14.610 12.521 1.00 86.69 609 LEU A O 1
ATOM 4644 N N . MET A 1 610 ? 5.216 -13.630 10.628 1.00 86.81 610 MET A N 1
ATOM 4645 C CA . MET A 1 610 ? 3.914 -13.058 10.257 1.00 86.81 610 MET A CA 1
ATOM 4646 C C . MET A 1 610 ? 2.912 -14.108 9.786 1.00 86.81 610 MET A C 1
ATOM 4648 O O . MET A 1 610 ? 1.733 -14.016 10.133 1.00 86.81 610 MET A O 1
ATOM 4652 N N . ALA A 1 611 ? 3.360 -15.095 9.010 1.00 82.94 611 ALA A N 1
ATOM 4653 C CA . ALA A 1 611 ? 2.511 -16.184 8.538 1.00 82.94 611 ALA A CA 1
ATOM 4654 C C . ALA A 1 611 ? 1.916 -16.981 9.715 1.00 82.94 611 ALA A C 1
ATOM 4656 O O . ALA A 1 611 ? 0.729 -17.312 9.702 1.00 82.94 611 ALA A O 1
ATOM 4657 N N . ASP A 1 612 ? 2.700 -17.168 10.780 1.00 79.69 612 ASP A N 1
ATOM 4658 C CA . ASP A 1 612 ? 2.295 -17.866 12.004 1.00 79.69 612 ASP A CA 1
ATOM 4659 C C . ASP A 1 612 ? 1.741 -16.944 13.108 1.00 79.69 612 ASP A C 1
ATOM 4661 O O . ASP A 1 612 ? 1.570 -17.372 14.256 1.00 79.69 612 ASP A O 1
ATOM 4665 N N . ALA A 1 613 ? 1.407 -15.686 12.798 1.00 69.88 613 ALA A N 1
ATOM 4666 C CA . ALA A 1 613 ? 0.976 -14.690 13.787 1.00 69.88 613 ALA A CA 1
ATOM 4667 C C . ALA A 1 613 ? -0.233 -15.118 14.645 1.00 69.88 613 ALA A C 1
ATOM 4669 O O . ALA A 1 613 ? -0.416 -14.628 15.759 1.00 69.88 613 ALA A O 1
ATOM 4670 N N . GLY A 1 614 ? -1.056 -16.050 14.154 1.00 62.25 614 GLY A N 1
ATOM 4671 C CA . GLY A 1 614 ? -2.171 -16.628 14.907 1.00 62.25 614 GLY A CA 1
ATOM 4672 C C . GLY A 1 614 ? -1.777 -17.618 16.015 1.00 62.25 614 GLY A C 1
ATOM 4673 O O . GLY A 1 614 ? -2.619 -17.904 16.862 1.00 62.25 614 GLY A O 1
ATOM 4674 N N . HIS A 1 615 ? -0.541 -18.135 16.024 1.00 62.53 615 HIS A N 1
ATOM 4675 C CA . HIS A 1 615 ? -0.117 -19.242 16.896 1.00 62.53 615 HIS A CA 1
ATOM 4676 C C . HIS A 1 615 ? 1.096 -18.934 17.795 1.00 62.53 615 HIS A C 1
ATOM 4678 O O . HIS A 1 615 ? 1.201 -19.540 18.858 1.00 62.53 615 HIS A O 1
ATOM 4684 N N . ASN A 1 616 ? 1.989 -18.008 17.417 1.00 61.28 616 ASN A N 1
ATOM 4685 C CA . ASN A 1 616 ? 3.333 -17.913 18.020 1.00 61.28 616 ASN A CA 1
ATOM 4686 C C . ASN A 1 616 ? 3.587 -16.737 18.990 1.00 61.28 616 ASN A C 1
ATOM 4688 O O . ASN A 1 616 ? 4.744 -16.466 19.294 1.00 61.28 616 ASN A O 1
ATOM 4692 N N . ASP A 1 617 ? 2.564 -16.015 19.475 1.00 73.25 617 ASP A N 1
ATOM 4693 C CA . ASP A 1 617 ? 2.719 -14.836 20.369 1.00 73.25 617 ASP A CA 1
ATOM 4694 C C . ASP A 1 617 ? 3.785 -13.811 19.893 1.00 73.25 617 ASP A C 1
ATOM 4696 O O . ASP A 1 617 ? 4.329 -13.017 20.668 1.00 73.25 617 ASP A O 1
ATOM 4700 N N . CYS A 1 618 ? 4.091 -13.813 18.590 1.00 86.25 618 CYS A N 1
ATOM 4701 C CA . CYS A 1 618 ? 5.154 -13.010 17.998 1.00 86.25 618 CYS A CA 1
ATOM 4702 C C . CYS A 1 618 ? 4.725 -11.549 17.857 1.00 86.25 618 CYS A C 1
ATOM 4704 O O . CYS A 1 618 ? 5.548 -10.649 17.985 1.00 86.25 618 CYS A O 1
ATOM 4706 N N . LEU A 1 619 ? 3.437 -11.284 17.642 1.00 92.56 619 LEU A N 1
ATOM 4707 C CA . LEU A 1 619 ? 2.893 -9.936 17.588 1.00 92.56 619 LEU A CA 1
ATOM 4708 C C . LEU A 1 619 ? 2.448 -9.472 18.978 1.00 92.56 619 LEU A C 1
ATOM 4710 O O . LEU A 1 619 ? 1.909 -10.223 19.788 1.00 92.56 619 LEU A O 1
ATOM 4714 N N . SER A 1 620 ? 2.646 -8.187 19.257 1.00 92.44 620 SER A N 1
ATOM 4715 C CA . SER A 1 620 ? 2.151 -7.540 20.470 1.00 92.44 620 SER A CA 1
ATOM 4716 C C . SER A 1 620 ? 1.743 -6.093 20.201 1.00 92.44 620 SER A C 1
ATOM 4718 O O . SER A 1 620 ? 2.223 -5.446 19.268 1.00 92.44 620 SER A O 1
ATOM 4720 N N . HIS A 1 621 ? 0.835 -5.574 21.026 1.00 94.62 621 HIS A N 1
ATOM 4721 C CA . HIS A 1 621 ? 0.507 -4.151 21.052 1.00 94.62 621 HIS A CA 1
ATOM 4722 C C . HIS A 1 621 ? 1.300 -3.464 22.152 1.00 94.62 621 HIS A C 1
ATOM 4724 O O . HIS A 1 621 ? 1.349 -3.943 23.285 1.00 94.62 621 HIS A O 1
ATOM 4730 N N . ILE A 1 622 ? 1.857 -2.306 21.821 1.00 94.44 622 ILE A N 1
ATOM 4731 C CA . ILE A 1 622 ? 2.206 -1.290 22.809 1.00 94.44 622 ILE A CA 1
ATOM 4732 C C . ILE A 1 622 ? 1.271 -0.096 22.625 1.00 94.44 622 ILE A C 1
ATOM 4734 O O . ILE A 1 622 ? 0.719 0.118 21.544 1.00 94.44 622 ILE A O 1
ATOM 4738 N N . TYR A 1 623 ? 1.090 0.678 23.681 1.00 95.56 623 TYR A N 1
ATOM 4739 C CA . TYR A 1 623 ? 0.066 1.702 23.777 1.00 95.56 623 TYR A CA 1
ATOM 4740 C C . TYR A 1 623 ? 0.694 3.060 24.047 1.00 95.56 623 TYR A C 1
ATOM 4742 O O . TYR A 1 623 ? 1.602 3.183 24.872 1.00 95.56 623 TYR A O 1
ATOM 4750 N N . GLN A 1 624 ? 0.203 4.087 23.361 1.00 94.12 624 GLN A N 1
ATOM 4751 C CA . GLN A 1 624 ? 0.575 5.472 23.632 1.00 94.12 624 GLN A CA 1
ATOM 4752 C C . GLN A 1 624 ? -0.681 6.306 23.912 1.00 94.12 624 GLN A C 1
ATOM 4754 O O . GLN A 1 624 ? -1.597 6.283 23.089 1.00 94.12 624 GLN A O 1
ATOM 4759 N N . PRO A 1 625 ? -0.758 7.023 25.045 1.00 94.75 625 PRO A N 1
ATOM 4760 C CA . PRO A 1 625 ? -1.942 7.796 25.410 1.00 94.75 625 PRO A CA 1
ATOM 4761 C C . PRO A 1 625 ? -2.168 8.987 24.470 1.00 94.75 625 PRO A C 1
ATOM 4763 O O . PRO A 1 625 ? -1.218 9.611 23.990 1.00 94.75 625 PRO A O 1
ATOM 4766 N N . ILE A 1 626 ? -3.442 9.304 24.240 1.00 94.69 626 ILE A N 1
ATOM 4767 C CA . ILE A 1 626 ? -3.904 10.487 23.504 1.00 94.69 626 ILE A CA 1
ATOM 4768 C C . ILE A 1 626 ? -4.666 11.366 24.504 1.00 94.69 626 ILE A C 1
ATOM 4770 O O . ILE A 1 626 ? -5.675 10.947 25.060 1.00 94.69 626 ILE A O 1
ATOM 4774 N N . VAL A 1 627 ? -4.188 12.574 24.787 1.00 91.81 627 VAL A N 1
ATOM 4775 C CA . VAL A 1 627 ? -4.683 13.375 25.923 1.00 91.81 627 VAL A CA 1
ATOM 4776 C C . VAL A 1 627 ? -5.443 14.600 25.443 1.00 91.81 627 VAL A C 1
ATOM 4778 O O . VAL A 1 627 ? -4.987 15.295 24.540 1.00 91.81 627 VAL A O 1
ATOM 4781 N N . ALA A 1 628 ? -6.599 14.867 26.055 1.00 91.44 628 ALA A N 1
ATOM 4782 C CA . ALA A 1 628 ? -7.386 16.067 25.787 1.00 91.44 628 ALA A CA 1
ATOM 4783 C C . ALA A 1 628 ? -6.645 17.307 26.296 1.00 91.44 628 ALA A C 1
ATOM 4785 O O . ALA A 1 628 ? -6.290 17.372 27.473 1.00 91.44 628 ALA A O 1
ATOM 4786 N N . VAL A 1 629 ? -6.447 18.315 25.444 1.00 87.50 629 VAL A N 1
ATOM 4787 C CA . VAL A 1 629 ? -5.724 19.534 25.855 1.00 87.50 629 VAL A CA 1
ATOM 4788 C C . VAL A 1 629 ? -6.504 20.351 26.883 1.00 87.50 629 VAL A C 1
ATOM 4790 O O . VAL A 1 629 ? -5.911 20.992 27.741 1.00 87.50 629 VAL A O 1
ATOM 4793 N N . ALA A 1 630 ? -7.838 20.294 26.831 1.00 81.12 630 ALA A N 1
ATOM 4794 C CA . ALA A 1 630 ? -8.724 20.975 27.774 1.00 81.12 630 ALA A CA 1
ATOM 4795 C C . ALA A 1 630 ? -8.909 20.207 29.101 1.00 81.12 630 ALA A C 1
ATOM 4797 O O . ALA A 1 630 ? -9.702 20.622 29.947 1.00 81.12 630 ALA A O 1
ATOM 4798 N N . GLY A 1 631 ? -8.190 19.093 29.280 1.00 76.94 631 GLY A N 1
ATOM 4799 C CA . GLY A 1 631 ? -8.409 18.139 30.358 1.00 76.94 631 GLY A CA 1
ATOM 4800 C C . GLY A 1 631 ? -9.582 17.198 30.067 1.00 76.94 631 GLY A C 1
ATOM 4801 O O . GLY A 1 631 ? -10.532 17.528 29.359 1.00 76.94 631 GLY A O 1
ATOM 4802 N N . GLY A 1 632 ? -9.509 15.987 30.609 1.00 79.88 632 GLY A N 1
ATOM 4803 C CA . GLY A 1 632 ? -10.520 14.957 30.405 1.00 79.88 632 GLY A CA 1
ATOM 4804 C C . GLY A 1 632 ? -10.143 13.673 31.127 1.00 79.88 632 GLY A C 1
ATOM 4805 O O . GLY A 1 632 ? -8.976 13.431 31.402 1.00 79.88 632 GLY A O 1
ATOM 4806 N N . SER A 1 633 ? -11.138 12.850 31.450 1.00 80.94 633 SER A N 1
ATOM 4807 C CA . SER A 1 633 ? -10.923 11.550 32.106 1.00 80.94 633 SER A CA 1
ATOM 4808 C C . SER A 1 633 ? -11.088 10.361 31.157 1.00 80.94 633 SER A C 1
ATOM 4810 O O . SER A 1 633 ? -10.948 9.216 31.585 1.00 80.94 633 SER A O 1
ATOM 4812 N N . GLU A 1 634 ? -11.382 10.612 29.875 1.00 89.06 634 GLU A N 1
ATOM 4813 C CA . GLU A 1 634 ? -11.515 9.548 28.883 1.00 89.06 634 GLU A CA 1
ATOM 4814 C C . GLU A 1 634 ? -10.148 8.909 28.617 1.00 89.06 634 GLU A C 1
ATOM 4816 O O . GLU A 1 634 ? -9.216 9.551 28.131 1.00 89.06 634 GLU A O 1
ATOM 4821 N N . LYS A 1 635 ? -10.033 7.624 28.956 1.00 92.88 635 LYS A N 1
ATOM 4822 C CA . LYS A 1 635 ? -8.809 6.848 28.781 1.00 92.88 635 LYS A CA 1
ATOM 4823 C C . LYS A 1 635 ? -8.718 6.360 27.347 1.00 92.88 635 LYS A C 1
ATOM 4825 O O . LYS A 1 635 ? -9.405 5.411 26.973 1.00 92.88 635 LYS A O 1
ATOM 4830 N N . GLN A 1 636 ? -7.861 6.979 26.550 1.00 95.19 636 GLN A N 1
ATOM 4831 C CA . GLN A 1 636 ? -7.732 6.648 25.136 1.00 95.19 636 GLN A CA 1
ATOM 4832 C C . GLN A 1 636 ? -6.275 6.475 24.713 1.00 95.19 636 GLN A C 1
ATOM 4834 O O . GLN A 1 636 ? -5.386 7.225 25.124 1.00 95.19 636 GLN A O 1
ATOM 4839 N N . PHE A 1 637 ? -6.032 5.460 23.890 1.00 97.12 637 PHE A N 1
ATOM 4840 C CA . PHE A 1 637 ? -4.688 5.063 23.499 1.00 97.12 637 PHE A CA 1
ATOM 4841 C C . PHE A 1 637 ? -4.605 4.726 22.016 1.00 97.12 637 PHE A C 1
ATOM 4843 O O . PHE A 1 637 ? -5.467 4.048 21.458 1.00 97.12 637 PHE A O 1
ATOM 4850 N N . GLN A 1 638 ? -3.495 5.117 21.402 1.00 96.56 638 GLN A N 1
ATOM 4851 C CA . GLN A 1 638 ? -3.031 4.545 20.151 1.00 96.56 638 GLN A CA 1
ATOM 4852 C C . GLN A 1 638 ? -2.462 3.153 20.394 1.00 96.56 638 GLN A C 1
ATOM 4854 O O . GLN A 1 638 ? -1.554 2.994 21.210 1.00 96.56 638 GLN A O 1
ATOM 4859 N N . THR A 1 639 ? -2.921 2.175 19.618 1.00 96.62 639 THR A N 1
ATOM 4860 C CA . THR A 1 639 ? -2.243 0.883 19.484 1.00 96.62 639 THR A CA 1
ATOM 4861 C C . THR A 1 639 ? -1.108 1.000 18.469 1.00 96.62 639 THR A C 1
ATOM 4863 O O . THR A 1 639 ? -1.272 1.551 17.376 1.00 96.62 639 THR A O 1
ATOM 4866 N N . LEU A 1 640 ? 0.068 0.507 18.843 1.00 92.69 640 LEU A N 1
ATOM 4867 C CA . LEU A 1 640 ? 1.247 0.436 17.991 1.00 92.69 640 LEU A CA 1
ATOM 4868 C C . LEU A 1 640 ? 1.708 -1.014 17.942 1.00 92.69 640 LEU A C 1
ATOM 4870 O O . LEU A 1 640 ? 2.030 -1.616 18.969 1.00 92.69 640 LEU A O 1
ATOM 4874 N N . LEU A 1 641 ? 1.749 -1.568 16.736 1.00 92.50 641 LEU A N 1
ATOM 4875 C CA . LEU A 1 641 ? 2.127 -2.956 16.539 1.00 92.50 641 LEU A CA 1
ATOM 4876 C C . LEU A 1 641 ? 3.640 -3.136 16.728 1.00 92.50 641 LEU A C 1
ATOM 4878 O O . LEU A 1 641 ? 4.455 -2.315 16.285 1.00 92.50 641 LEU A O 1
ATOM 4882 N N . ARG A 1 642 ? 4.011 -4.211 17.413 1.00 91.81 642 ARG A N 1
ATOM 4883 C CA . ARG A 1 642 ? 5.381 -4.692 17.570 1.00 91.81 642 ARG A CA 1
ATOM 4884 C C . ARG A 1 642 ? 5.421 -6.176 17.270 1.00 91.81 642 ARG A C 1
ATOM 4886 O O . ARG A 1 642 ? 4.455 -6.881 17.549 1.00 91.81 642 ARG A O 1
ATOM 4893 N N . MET A 1 643 ? 6.547 -6.633 16.754 1.00 91.44 643 MET A N 1
ATOM 4894 C CA . MET A 1 643 ? 6.829 -8.048 16.568 1.00 91.44 643 MET A CA 1
ATOM 4895 C C . MET A 1 643 ? 8.027 -8.433 17.424 1.00 91.44 643 MET A C 1
ATOM 4897 O O . MET A 1 643 ? 8.887 -7.597 17.663 1.00 91.44 643 MET A O 1
ATOM 4901 N N . ARG A 1 644 ? 8.078 -9.659 17.924 1.00 89.69 644 ARG A N 1
ATOM 4902 C CA . ARG A 1 644 ? 9.270 -10.243 18.531 1.00 89.69 644 ARG A CA 1
ATOM 4903 C C . ARG A 1 644 ? 9.919 -11.141 17.496 1.00 89.69 644 ARG A C 1
ATOM 4905 O O . ARG A 1 644 ? 9.231 -12.003 16.953 1.00 89.69 644 ARG A O 1
ATOM 4912 N N . ASP A 1 645 ? 11.194 -10.905 17.211 1.00 84.25 645 ASP A N 1
ATOM 4913 C CA . ASP A 1 645 ? 11.977 -11.842 16.408 1.00 84.25 645 ASP A CA 1
ATOM 4914 C C . ASP A 1 645 ? 12.372 -13.085 17.225 1.00 84.25 645 ASP A C 1
ATOM 4916 O O . ASP A 1 645 ? 12.062 -13.183 18.416 1.00 84.25 645 ASP A O 1
ATOM 4920 N N . ASP A 1 646 ? 13.033 -14.051 16.582 1.00 80.12 646 ASP A N 1
ATOM 4921 C CA . ASP A 1 646 ? 13.441 -15.316 17.216 1.00 80.12 646 ASP A CA 1
ATOM 4922 C C . ASP A 1 646 ? 14.395 -15.110 18.407 1.00 80.12 646 ASP A C 1
ATOM 4924 O O . ASP A 1 646 ? 14.479 -15.948 19.305 1.00 80.12 646 ASP A O 1
ATOM 4928 N N . GLU A 1 647 ? 15.094 -13.974 18.440 1.00 79.75 647 GLU A N 1
ATOM 4929 C CA . GLU A 1 647 ? 15.991 -13.569 19.524 1.00 79.75 647 GLU A CA 1
ATOM 4930 C C . GLU A 1 647 ? 15.242 -12.856 20.667 1.00 79.75 647 GLU A C 1
ATOM 4932 O O . GLU A 1 647 ? 15.814 -12.575 21.723 1.00 79.75 647 GLU A O 1
ATOM 4937 N N . GLY A 1 648 ? 13.946 -12.581 20.486 1.00 81.31 648 GLY A N 1
ATOM 4938 C CA . GLY A 1 648 ? 13.083 -11.892 21.441 1.00 81.31 648 GLY A CA 1
ATOM 4939 C C . GLY A 1 648 ? 13.142 -10.364 21.361 1.00 81.31 648 GLY A C 1
ATOM 4940 O O . GLY A 1 648 ? 12.532 -9.694 22.202 1.00 81.31 648 GLY A O 1
ATOM 4941 N N . ASN A 1 649 ? 13.836 -9.795 20.372 1.00 84.38 649 ASN A N 1
ATOM 4942 C CA . ASN A 1 649 ? 13.932 -8.351 20.189 1.00 84.38 649 ASN A CA 1
ATOM 4943 C C . ASN A 1 649 ? 12.627 -7.789 19.617 1.00 84.38 649 ASN A C 1
ATOM 4945 O O . ASN A 1 649 ? 11.992 -8.393 18.754 1.00 84.38 649 ASN A O 1
ATOM 4949 N N . LEU A 1 650 ? 12.233 -6.594 20.070 1.00 84.12 650 LEU A N 1
ATOM 4950 C CA . LEU A 1 650 ? 11.042 -5.917 19.556 1.00 84.12 650 LEU A CA 1
ATOM 4951 C C . LEU A 1 650 ? 11.336 -5.202 18.234 1.00 84.12 650 LEU A C 1
ATOM 4953 O O . LEU A 1 650 ? 11.979 -4.155 18.204 1.00 84.12 650 LEU A O 1
ATOM 4957 N N . VAL A 1 651 ? 10.763 -5.729 17.163 1.00 86.38 651 VAL A N 1
ATOM 4958 C CA . VAL A 1 651 ? 10.776 -5.180 15.813 1.00 86.38 651 VAL A CA 1
ATOM 4959 C C . VAL A 1 651 ? 9.598 -4.203 15.637 1.00 86.38 651 VAL A C 1
ATOM 4961 O O . VAL A 1 651 ? 8.442 -4.547 15.929 1.00 86.38 651 VAL A O 1
ATOM 4964 N N . PRO A 1 652 ? 9.841 -2.954 15.201 1.00 82.75 652 PRO A N 1
ATOM 4965 C CA . PRO A 1 652 ? 8.790 -1.968 14.976 1.00 82.75 652 PRO A CA 1
ATOM 4966 C C . PRO A 1 652 ? 8.002 -2.241 13.689 1.00 82.75 652 PRO A C 1
ATOM 4968 O O . PRO A 1 652 ? 8.548 -2.705 12.694 1.00 82.75 652 PRO A O 1
ATOM 4971 N N . ALA A 1 653 ? 6.726 -1.842 13.668 1.00 82.62 653 ALA A N 1
ATOM 4972 C CA . ALA A 1 653 ? 5.859 -1.956 12.488 1.00 82.62 653 ALA A CA 1
ATOM 4973 C C . ALA A 1 653 ? 6.454 -1.340 11.209 1.00 82.62 653 ALA A C 1
ATOM 4975 O O . ALA A 1 653 ? 6.232 -1.860 10.125 1.00 82.62 653 ALA A O 1
ATOM 4976 N N . ALA A 1 654 ? 7.243 -0.267 11.321 1.00 74.44 654 ALA A N 1
ATOM 4977 C CA . ALA A 1 654 ? 7.887 0.362 10.168 1.00 74.44 654 ALA A CA 1
ATOM 4978 C C . ALA A 1 654 ? 8.860 -0.572 9.417 1.00 74.44 654 ALA A C 1
ATOM 4980 O O . ALA A 1 654 ? 9.078 -0.367 8.228 1.00 74.44 654 ALA A O 1
ATOM 4981 N N . GLU A 1 655 ? 9.418 -1.584 10.090 1.00 79.19 655 GLU A N 1
ATOM 4982 C CA . GLU A 1 655 ? 10.331 -2.564 9.490 1.00 79.19 655 GLU A CA 1
ATOM 4983 C C . GLU A 1 655 ? 9.553 -3.687 8.787 1.00 79.19 655 GLU A C 1
ATOM 4985 O O . GLU A 1 655 ? 9.834 -3.996 7.632 1.00 79.19 655 GLU A O 1
ATOM 4990 N N . PHE A 1 656 ? 8.526 -4.255 9.434 1.00 83.69 656 PHE A N 1
ATOM 4991 C CA . PHE A 1 656 ? 7.850 -5.453 8.917 1.00 83.69 656 PHE A CA 1
ATOM 4992 C C . PHE A 1 656 ? 6.541 -5.202 8.153 1.00 83.69 656 PHE A C 1
ATOM 4994 O O . PHE A 1 656 ? 6.156 -6.047 7.352 1.00 83.69 656 PHE A O 1
ATOM 5001 N N . ILE A 1 657 ? 5.849 -4.068 8.323 1.00 82.62 657 ILE A N 1
ATOM 5002 C CA . ILE A 1 657 ? 4.619 -3.779 7.555 1.00 82.62 657 ILE A CA 1
ATOM 5003 C C . ILE A 1 657 ? 4.889 -3.688 6.044 1.00 82.62 657 ILE A C 1
ATOM 5005 O O . ILE A 1 657 ? 4.152 -4.324 5.290 1.00 82.62 657 ILE A O 1
ATOM 5009 N N . PRO A 1 658 ? 5.956 -3.015 5.561 1.00 73.69 658 PRO A N 1
ATOM 5010 C CA . PRO A 1 658 ? 6.271 -3.019 4.131 1.00 73.69 658 PRO A CA 1
ATOM 5011 C C . PRO A 1 658 ? 6.534 -4.428 3.580 1.00 73.69 658 PRO A C 1
ATOM 5013 O O . PRO A 1 658 ? 6.231 -4.702 2.420 1.00 73.69 658 PRO A O 1
ATOM 5016 N N . ILE A 1 659 ? 7.107 -5.315 4.400 1.00 77.38 659 ILE A N 1
ATOM 5017 C CA . ILE A 1 659 ? 7.334 -6.725 4.056 1.00 77.38 659 ILE A CA 1
ATOM 5018 C C . ILE A 1 659 ? 5.989 -7.462 3.990 1.00 77.38 659 ILE A C 1
ATOM 5020 O O . ILE A 1 659 ? 5.723 -8.170 3.018 1.00 77.38 659 ILE A O 1
ATOM 5024 N N . ALA A 1 660 ? 5.106 -7.239 4.969 1.00 77.31 660 ALA A N 1
ATOM 5025 C CA . ALA A 1 660 ? 3.762 -7.812 5.011 1.00 77.31 660 ALA A CA 1
ATOM 5026 C C . ALA A 1 660 ? 2.932 -7.442 3.772 1.00 77.31 660 ALA A C 1
ATOM 5028 O O . ALA A 1 660 ? 2.218 -8.282 3.232 1.00 77.31 660 ALA A O 1
ATOM 5029 N N . GLU A 1 661 ? 3.033 -6.196 3.305 1.00 72.69 661 GLU A N 1
ATOM 5030 C CA . GLU A 1 661 ? 2.338 -5.717 2.106 1.00 72.69 661 GLU A CA 1
ATOM 5031 C C . GLU A 1 661 ? 2.861 -6.377 0.827 1.00 72.69 661 GLU A C 1
ATOM 5033 O O . GLU A 1 661 ? 2.067 -6.776 -0.022 1.00 72.69 661 GLU A O 1
ATOM 5038 N N . ARG A 1 662 ? 4.185 -6.522 0.682 1.00 71.31 662 ARG A N 1
ATOM 5039 C CA . ARG A 1 662 ? 4.788 -7.178 -0.493 1.00 71.31 662 ARG A CA 1
ATOM 5040 C C . ARG A 1 662 ? 4.565 -8.689 -0.521 1.00 71.31 662 ARG A C 1
ATOM 5042 O O . ARG A 1 662 ? 4.566 -9.264 -1.606 1.00 71.31 662 ARG A O 1
ATOM 5049 N N . SER A 1 663 ? 4.363 -9.295 0.647 1.00 71.62 663 SER A N 1
ATOM 5050 C CA . SER A 1 663 ? 4.205 -10.745 0.826 1.00 71.62 663 SER A CA 1
ATOM 5051 C C . SER A 1 663 ? 2.740 -11.180 0.979 1.00 71.62 663 SER A C 1
ATOM 5053 O O . SER A 1 663 ? 2.480 -12.304 1.388 1.00 71.62 663 SER A O 1
ATOM 5055 N N . ASP A 1 664 ? 1.768 -10.304 0.687 1.00 76.19 664 ASP A N 1
ATOM 5056 C CA . ASP A 1 664 ? 0.319 -10.556 0.832 1.00 76.19 664 ASP A CA 1
ATOM 5057 C C . ASP A 1 664 ? -0.131 -10.954 2.266 1.00 76.19 664 ASP A C 1
ATOM 5059 O O . ASP A 1 664 ? -1.213 -11.512 2.463 1.00 76.19 664 ASP A O 1
ATOM 5063 N N . LEU A 1 665 ? 0.664 -10.639 3.295 1.00 85.50 665 LEU A N 1
ATOM 5064 C CA . LEU A 1 665 ? 0.395 -10.968 4.704 1.00 85.50 665 LEU A CA 1
ATOM 5065 C C . LEU A 1 665 ? -0.260 -9.824 5.491 1.00 85.50 665 LEU A C 1
ATOM 5067 O O . LEU A 1 665 ? -0.695 -10.034 6.625 1.00 85.50 665 LEU A O 1
ATOM 5071 N N . ILE A 1 666 ? -0.375 -8.624 4.912 1.00 87.75 666 ILE A N 1
ATOM 5072 C CA . ILE A 1 666 ? -0.892 -7.442 5.622 1.00 87.75 666 ILE A CA 1
ATOM 5073 C C . ILE A 1 666 ? -2.305 -7.643 6.190 1.00 87.75 666 ILE A C 1
ATOM 5075 O O . ILE A 1 666 ? -2.567 -7.258 7.325 1.00 87.75 666 ILE A O 1
ATOM 5079 N N . VAL A 1 667 ? -3.189 -8.341 5.467 1.00 89.62 667 VAL A N 1
ATOM 5080 C CA . VAL A 1 667 ? -4.555 -8.637 5.938 1.00 89.62 667 VAL A CA 1
ATOM 5081 C C . VAL A 1 667 ? -4.532 -9.519 7.188 1.00 89.62 667 VAL A C 1
ATOM 5083 O O . VAL A 1 667 ? -5.313 -9.306 8.116 1.00 89.62 667 VAL A O 1
ATOM 5086 N N . THR A 1 668 ? -3.622 -10.494 7.241 1.00 90.81 668 THR A N 1
ATOM 5087 C CA . THR A 1 668 ? -3.434 -11.371 8.406 1.00 90.81 668 THR A CA 1
ATOM 5088 C C . THR A 1 668 ? -2.978 -10.564 9.617 1.00 90.81 668 THR A C 1
ATOM 5090 O O . THR A 1 668 ? -3.560 -10.686 10.697 1.00 90.81 668 THR A O 1
ATOM 5093 N N . VAL A 1 669 ? -1.983 -9.696 9.425 1.00 92.44 669 VAL A N 1
ATOM 5094 C CA . VAL A 1 669 ? -1.422 -8.835 10.474 1.00 92.44 669 VAL A CA 1
ATOM 5095 C C . VAL A 1 669 ? -2.466 -7.840 10.999 1.00 92.44 669 VAL A C 1
ATOM 5097 O O . VAL A 1 669 ? -2.648 -7.706 12.212 1.00 92.44 669 VAL A O 1
ATOM 5100 N N . ASP A 1 670 ? -3.209 -7.191 10.106 1.00 94.56 670 ASP A N 1
ATOM 5101 C CA . ASP A 1 670 ? -4.249 -6.228 10.465 1.00 94.56 670 ASP A CA 1
ATOM 5102 C C . ASP A 1 670 ? -5.418 -6.883 11.208 1.00 94.56 670 ASP A C 1
ATOM 5104 O O . ASP A 1 670 ? -5.893 -6.342 12.212 1.00 94.56 670 ASP A O 1
ATOM 5108 N N . ARG A 1 671 ? -5.866 -8.067 10.762 1.00 94.00 671 ARG A N 1
ATOM 5109 C CA . ARG A 1 671 ? -6.907 -8.842 11.455 1.00 94.00 671 ARG A CA 1
ATOM 5110 C C . ARG A 1 671 ? -6.453 -9.287 12.834 1.00 94.00 671 ARG A C 1
ATOM 5112 O O . ARG A 1 671 ? -7.240 -9.190 13.775 1.00 94.00 671 ARG A O 1
ATOM 5119 N N . TRP A 1 672 ? -5.206 -9.737 12.970 1.00 94.62 672 TRP A N 1
ATOM 5120 C CA . TRP A 1 672 ? -4.633 -10.052 14.275 1.00 94.62 672 TRP A CA 1
ATOM 5121 C C . TRP A 1 672 ? -4.668 -8.821 15.189 1.00 94.62 672 TRP A C 1
ATOM 5123 O O . TRP A 1 672 ? -5.149 -8.900 16.320 1.00 94.62 672 TRP A O 1
ATOM 5133 N N . SER A 1 673 ? -4.250 -7.661 14.670 1.00 95.69 673 SER A N 1
ATOM 5134 C CA . SER A 1 673 ? -4.236 -6.401 15.415 1.00 95.69 673 SER A CA 1
ATOM 5135 C C . SER A 1 673 ? -5.641 -5.998 15.880 1.00 95.69 673 SER A C 1
ATOM 5137 O O . SER A 1 673 ? -5.844 -5.723 17.062 1.00 95.69 673 SER A O 1
ATOM 5139 N N . LEU A 1 674 ? -6.647 -6.045 15.000 1.00 96.19 674 LEU A N 1
ATOM 5140 C CA . LEU A 1 674 ? -8.039 -5.769 15.372 1.00 96.19 674 LEU A CA 1
ATOM 5141 C C . LEU A 1 674 ? -8.581 -6.769 16.395 1.00 96.19 674 LEU A C 1
ATOM 5143 O O . LEU A 1 674 ? -9.203 -6.359 17.374 1.00 96.19 674 LEU A O 1
ATOM 5147 N N . ALA A 1 675 ? -8.338 -8.067 16.200 1.00 95.19 675 ALA A N 1
ATOM 5148 C CA . ALA A 1 675 ? -8.776 -9.104 17.129 1.00 95.19 675 ALA A CA 1
ATOM 5149 C C . ALA A 1 675 ? -8.185 -8.891 18.526 1.00 95.19 675 ALA A C 1
ATOM 5151 O O . ALA A 1 675 ? -8.915 -8.938 19.520 1.00 95.19 675 ALA A O 1
ATOM 5152 N N . LYS A 1 676 ? -6.888 -8.572 18.605 1.00 94.88 676 LYS A N 1
ATOM 5153 C CA . LYS A 1 676 ? -6.236 -8.283 19.879 1.00 94.88 676 LYS A CA 1
ATOM 5154 C C . LYS A 1 676 ? -6.783 -7.013 20.527 1.00 94.88 676 LYS A C 1
ATOM 5156 O O . LYS A 1 676 ? -7.067 -7.039 21.722 1.00 94.88 676 LYS A O 1
ATOM 5161 N N . ALA A 1 677 ? -6.989 -5.938 19.763 1.00 96.88 677 ALA A N 1
ATOM 5162 C CA . ALA A 1 677 ? -7.572 -4.700 20.282 1.00 96.88 677 ALA A CA 1
ATOM 5163 C C . ALA A 1 677 ? -8.980 -4.934 20.850 1.00 96.88 677 ALA A C 1
ATOM 5165 O O . ALA A 1 677 ? 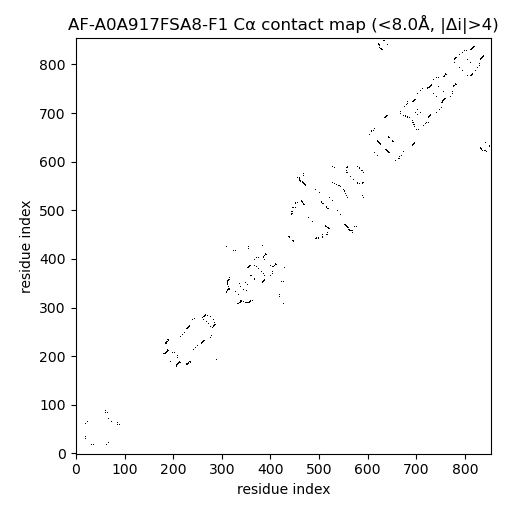-9.276 -4.493 21.958 1.00 96.88 677 ALA A O 1
ATOM 5166 N N . VAL A 1 678 ? -9.822 -5.681 20.132 1.00 96.56 678 VAL A N 1
ATOM 5167 C CA . VAL A 1 678 ? -11.171 -6.051 20.576 1.00 96.56 678 VAL A CA 1
ATOM 5168 C C . VAL A 1 678 ? -11.131 -6.879 21.867 1.00 96.56 678 VAL A C 1
ATOM 5170 O O . VAL A 1 678 ? -11.870 -6.569 22.800 1.00 96.56 678 VAL A O 1
ATOM 5173 N N . SER A 1 679 ? -10.239 -7.871 21.971 1.00 94.56 679 SER A N 1
ATOM 5174 C CA . SER A 1 679 ? -10.048 -8.638 23.216 1.00 94.56 679 SER A CA 1
ATOM 5175 C C . SER A 1 679 ? -9.665 -7.726 24.381 1.00 94.56 679 SER A C 1
ATOM 5177 O O . SER A 1 679 ? -10.300 -7.763 25.433 1.00 94.56 679 SER A O 1
ATOM 5179 N N . THR A 1 680 ? -8.683 -6.842 24.176 1.00 95.44 680 THR A N 1
ATOM 5180 C CA . THR A 1 680 ? -8.223 -5.894 25.199 1.00 95.44 680 THR A CA 1
ATOM 5181 C C . THR A 1 680 ? -9.350 -4.958 25.653 1.00 95.44 680 THR A C 1
ATOM 5183 O O . THR A 1 680 ? -9.503 -4.719 26.850 1.00 95.44 680 THR A O 1
ATOM 5186 N N . LEU A 1 681 ? -10.169 -4.447 24.727 1.00 96.50 681 LEU A N 1
ATOM 5187 C CA . LEU A 1 681 ? -11.335 -3.615 25.047 1.00 96.50 681 LEU A CA 1
ATOM 5188 C C . LEU A 1 681 ? -12.350 -4.370 25.917 1.00 96.50 681 LEU A C 1
ATOM 5190 O O . LEU A 1 681 ? -12.823 -3.829 26.918 1.00 96.50 681 LEU A O 1
ATOM 5194 N N . ALA A 1 682 ? -12.655 -5.624 25.571 1.00 94.88 682 ALA A N 1
ATOM 5195 C CA . ALA A 1 682 ? -13.578 -6.462 26.335 1.00 94.88 682 ALA A CA 1
ATOM 5196 C C . ALA A 1 682 ? -13.055 -6.770 27.748 1.00 94.88 682 ALA A C 1
ATOM 5198 O O . ALA A 1 682 ? -13.797 -6.646 28.724 1.00 94.88 682 ALA A O 1
ATOM 5199 N N . GLU A 1 683 ? -11.771 -7.121 27.873 1.00 93.94 683 GLU A N 1
ATOM 5200 C CA . GLU A 1 683 ? -11.107 -7.386 29.157 1.00 93.94 683 GLU A CA 1
ATOM 5201 C C . GLU A 1 683 ? -11.151 -6.157 30.075 1.00 93.94 683 GLU A C 1
ATOM 5203 O O . GLU A 1 683 ? -11.521 -6.249 31.248 1.00 93.94 683 GLU A O 1
ATOM 5208 N N . ARG A 1 684 ? -10.830 -4.981 29.527 1.00 94.19 684 ARG A N 1
ATOM 5209 C CA . ARG A 1 684 ? -10.845 -3.706 30.252 1.00 94.19 684 ARG A CA 1
ATOM 5210 C C . ARG A 1 684 ? -12.246 -3.299 30.700 1.00 94.19 684 ARG A C 1
ATOM 5212 O O . ARG A 1 684 ? -12.432 -2.916 31.856 1.00 94.19 684 ARG A O 1
ATOM 5219 N N . GLN A 1 685 ? -13.239 -3.473 29.830 1.00 91.62 685 GLN A N 1
ATOM 5220 C CA . GLN A 1 685 ? -14.643 -3.261 30.170 1.00 91.62 685 GLN A CA 1
ATOM 5221 C C . GLN A 1 685 ? -15.092 -4.179 31.317 1.00 91.62 685 GLN A C 1
ATOM 5223 O O . GLN A 1 685 ? -15.717 -3.711 32.269 1.00 91.62 685 GLN A O 1
ATOM 5228 N N . ALA A 1 686 ? -14.765 -5.474 31.255 1.00 91.81 686 ALA A N 1
ATOM 5229 C CA . ALA A 1 686 ? -15.125 -6.439 32.294 1.00 91.81 686 ALA A CA 1
ATOM 5230 C C . ALA A 1 686 ? -14.448 -6.133 33.643 1.00 91.81 686 ALA A C 1
ATOM 5232 O O . ALA A 1 686 ? -15.041 -6.362 34.697 1.00 91.81 686 ALA A O 1
ATOM 5233 N N . GLY A 1 687 ? -13.237 -5.570 33.611 1.00 91.88 687 GLY A N 1
ATOM 5234 C CA . GLY A 1 687 ? -12.514 -5.087 34.789 1.00 91.88 687 GLY A CA 1
ATOM 5235 C C . GLY A 1 687 ? -13.030 -3.766 35.376 1.00 91.88 687 GLY A C 1
ATOM 5236 O O . GLY A 1 687 ? -12.509 -3.328 36.399 1.00 91.88 687 GLY A O 1
ATOM 5237 N N . GLY A 1 688 ? -14.034 -3.127 34.761 1.00 91.56 688 GLY A N 1
ATOM 5238 C CA . GLY A 1 688 ? -14.576 -1.840 35.209 1.00 91.56 688 GLY A CA 1
ATOM 5239 C C . GLY A 1 688 ? -13.691 -0.633 34.884 1.00 91.56 688 GLY A C 1
ATOM 5240 O O . GLY A 1 688 ? -13.872 0.426 35.482 1.00 91.56 688 GLY A O 1
ATOM 5241 N N . ASP A 1 689 ? -12.751 -0.782 33.949 1.00 90.62 689 ASP A N 1
ATOM 5242 C CA . ASP A 1 689 ? -11.818 0.264 33.524 1.00 90.62 689 ASP A CA 1
ATOM 5243 C C . ASP A 1 689 ? -11.918 0.487 32.004 1.00 90.62 689 ASP A C 1
ATOM 5245 O O . ASP A 1 689 ? -11.012 0.090 31.268 1.00 90.62 689 ASP A O 1
ATOM 5249 N N . PRO A 1 690 ? -13.045 1.033 31.501 1.00 91.88 690 PRO A N 1
ATOM 5250 C CA . PRO A 1 690 ? -13.274 1.189 30.069 1.00 91.88 690 PRO A CA 1
ATOM 5251 C C . PRO A 1 690 ? -12.240 2.119 29.434 1.00 91.88 690 PRO A C 1
ATOM 5253 O O . PRO A 1 690 ? -11.916 3.179 29.973 1.00 91.88 690 PRO A O 1
ATOM 5256 N N . ILE A 1 691 ? -11.764 1.731 28.253 1.00 95.31 691 ILE A N 1
ATOM 5257 C CA . ILE A 1 691 ? -10.813 2.508 27.457 1.00 95.31 691 ILE A CA 1
ATOM 5258 C C . ILE A 1 691 ? -11.287 2.617 26.005 1.00 95.31 691 ILE A C 1
ATOM 5260 O O . ILE A 1 691 ? -12.111 1.823 25.551 1.00 95.31 691 ILE A O 1
ATOM 5264 N N . LYS A 1 692 ? -10.713 3.569 25.270 1.00 97.38 692 LYS A N 1
ATOM 5265 C CA . LYS A 1 692 ? -10.839 3.718 23.817 1.00 97.38 692 LYS A CA 1
ATOM 5266 C C . LYS A 1 692 ? -9.508 3.378 23.141 1.00 97.38 692 LYS A C 1
ATOM 5268 O O . LYS A 1 692 ? -8.454 3.844 23.579 1.00 97.38 692 LYS A O 1
ATOM 5273 N N . LEU A 1 693 ? -9.536 2.571 22.082 1.00 98.31 693 LEU A N 1
ATOM 5274 C CA . LEU A 1 693 ? -8.346 2.168 21.329 1.00 98.31 693 LEU A CA 1
ATOM 5275 C C . LEU A 1 693 ? -8.413 2.637 19.876 1.00 98.31 693 LEU A C 1
ATOM 5277 O O . LEU A 1 693 ? -9.381 2.359 19.170 1.00 98.31 693 LEU A O 1
ATOM 5281 N N . PHE A 1 694 ? -7.341 3.288 19.427 1.00 98.44 694 PHE A N 1
ATOM 5282 C CA . PHE A 1 694 ? -7.102 3.648 18.032 1.00 98.44 694 PHE A CA 1
ATOM 5283 C C . PHE A 1 694 ? -6.249 2.559 17.378 1.00 98.44 694 PHE A C 1
ATOM 5285 O O . PHE A 1 694 ? -5.166 2.237 17.874 1.00 98.44 694 PHE A O 1
ATOM 5292 N N . VAL A 1 695 ? -6.726 1.975 16.278 1.00 97.81 695 VAL A N 1
ATOM 5293 C CA . VAL A 1 695 ? -6.085 0.847 15.584 1.00 97.81 695 VAL A CA 1
ATOM 5294 C C . VAL A 1 695 ? -5.884 1.190 14.117 1.00 97.81 695 VAL A C 1
ATOM 5296 O O . VAL A 1 695 ? -6.845 1.458 13.403 1.00 97.81 695 VAL A O 1
ATOM 5299 N N . ASN A 1 696 ? -4.630 1.185 13.666 1.00 95.31 696 ASN A N 1
ATOM 5300 C CA . ASN A 1 696 ? -4.289 1.445 12.269 1.00 95.31 696 ASN A CA 1
ATOM 5301 C C . ASN A 1 696 ? -4.671 0.253 11.386 1.00 95.31 696 ASN A C 1
ATOM 5303 O O . ASN A 1 696 ? -4.483 -0.887 11.812 1.00 95.31 696 ASN A O 1
ATOM 5307 N N . GLN A 1 697 ? -5.218 0.519 10.200 1.00 94.75 697 GLN A N 1
ATOM 5308 C CA . GLN A 1 697 ? -5.580 -0.493 9.209 1.00 94.75 697 GLN A CA 1
ATOM 5309 C C . GLN A 1 697 ? -5.130 -0.072 7.808 1.00 94.75 697 GLN A C 1
ATOM 5311 O O . GLN A 1 697 ? -5.385 1.059 7.379 1.00 94.75 697 GLN A O 1
ATOM 5316 N N . SER A 1 698 ? -4.523 -1.005 7.074 1.00 88.94 698 SER A N 1
ATOM 5317 C CA . SER A 1 698 ? -4.126 -0.789 5.685 1.00 88.94 698 SER A CA 1
ATOM 5318 C C . SER A 1 698 ? -5.334 -0.806 4.752 1.00 88.94 698 SER A C 1
ATOM 5320 O O . SER A 1 698 ? -6.288 -1.566 4.936 1.00 88.94 698 SER A O 1
ATOM 5322 N N . SER A 1 699 ? -5.286 -0.005 3.685 1.00 85.69 699 SER A N 1
ATOM 5323 C CA . SER A 1 699 ? -6.363 0.047 2.686 1.00 85.69 699 SER A CA 1
ATOM 5324 C C . SER A 1 699 ? -6.656 -1.298 2.035 1.00 85.69 699 SER A C 1
ATOM 5326 O O . SER A 1 699 ? -7.820 -1.621 1.824 1.00 85.69 699 SER A O 1
ATOM 5328 N N . VAL A 1 700 ? -5.631 -2.117 1.792 1.00 83.19 700 VAL A N 1
ATOM 5329 C CA . VAL A 1 700 ? -5.794 -3.485 1.274 1.00 83.19 700 VAL A CA 1
ATOM 5330 C C . VAL A 1 700 ? -6.739 -4.304 2.160 1.00 83.19 700 VAL A C 1
ATOM 5332 O O . VAL A 1 700 ? -7.635 -4.964 1.643 1.00 83.19 700 VAL A O 1
ATOM 5335 N N . THR A 1 701 ? -6.602 -4.203 3.484 1.00 89.62 701 THR A N 1
ATOM 5336 C CA . THR A 1 701 ? -7.462 -4.900 4.449 1.00 89.62 701 THR A CA 1
ATOM 5337 C C . THR A 1 701 ? -8.877 -4.339 4.464 1.00 89.62 701 THR A C 1
ATOM 5339 O O . THR A 1 701 ? -9.840 -5.103 4.475 1.00 89.62 701 THR A O 1
ATOM 5342 N N . LEU A 1 702 ? -9.031 -3.012 4.448 1.00 90.38 702 LEU A N 1
ATOM 5343 C CA . LEU A 1 702 ? -10.351 -2.365 4.458 1.00 90.38 702 LEU A CA 1
ATOM 5344 C C . LEU A 1 702 ? -11.184 -2.717 3.216 1.00 90.38 702 LEU A C 1
ATOM 5346 O O . LEU A 1 702 ? -12.411 -2.760 3.289 1.00 90.38 702 LEU A O 1
ATOM 5350 N N . LEU A 1 703 ? -10.511 -2.969 2.092 1.00 85.31 703 LEU A N 1
ATOM 5351 C CA . LEU A 1 703 ? -11.114 -3.331 0.811 1.00 85.31 703 LEU A CA 1
ATOM 5352 C C . LEU A 1 703 ? -11.278 -4.849 0.621 1.00 85.31 703 LEU A C 1
ATOM 5354 O O . LEU A 1 703 ? -11.844 -5.264 -0.392 1.00 85.31 703 LEU A O 1
ATOM 5358 N N . ASP A 1 704 ? -10.800 -5.673 1.560 1.00 87.44 704 ASP A N 1
ATOM 5359 C CA . ASP A 1 704 ? -10.924 -7.129 1.483 1.00 87.44 704 ASP A CA 1
ATOM 5360 C C . ASP A 1 704 ? -12.390 -7.572 1.592 1.00 87.44 704 ASP A C 1
ATOM 5362 O O . ASP A 1 704 ? -13.169 -7.109 2.439 1.00 87.44 704 ASP A O 1
ATOM 5366 N N . GLU A 1 705 ? -12.774 -8.503 0.720 1.00 81.69 705 GLU A N 1
ATOM 5367 C CA . GLU A 1 705 ? -14.152 -8.966 0.619 1.00 81.69 705 GLU A CA 1
ATOM 5368 C C . GLU A 1 705 ? -14.544 -9.720 1.898 1.00 81.69 705 GLU A C 1
ATOM 5370 O O . GLU A 1 705 ? -13.976 -10.750 2.254 1.00 81.69 705 GLU A O 1
ATOM 5375 N N . GLY A 1 706 ? -15.535 -9.191 2.617 1.00 87.25 706 GLY A N 1
ATOM 5376 C CA . GLY A 1 706 ? -15.999 -9.765 3.880 1.00 87.25 706 GLY A CA 1
ATOM 5377 C C . GLY A 1 706 ? -15.337 -9.196 5.138 1.00 87.25 706 GLY A C 1
ATOM 5378 O O . GLY A 1 706 ? -15.791 -9.537 6.232 1.00 87.25 706 GLY A O 1
ATOM 5379 N N . GLN A 1 707 ? -14.369 -8.274 5.035 1.00 93.56 707 GLN A N 1
ATOM 5380 C CA . GLN A 1 707 ? -13.735 -7.654 6.209 1.00 93.56 707 GLN A CA 1
ATOM 5381 C C . GLN A 1 707 ? -14.751 -6.985 7.144 1.00 93.56 707 GLN A C 1
ATOM 5383 O O . GLN A 1 707 ? -14.720 -7.196 8.357 1.00 93.56 707 GLN A O 1
ATOM 5388 N N . SER A 1 708 ? -15.694 -6.218 6.586 1.00 92.19 708 SER A N 1
ATOM 5389 C CA . SER A 1 708 ? -16.755 -5.574 7.373 1.00 92.19 708 SER A CA 1
ATOM 5390 C C . SER A 1 708 ? -17.618 -6.609 8.108 1.00 92.19 708 SER A C 1
ATOM 5392 O O . SER A 1 708 ? -17.875 -6.471 9.302 1.00 92.19 708 SER A O 1
ATOM 5394 N N . ALA A 1 709 ? -18.017 -7.692 7.433 1.00 93.25 709 ALA A N 1
ATOM 5395 C CA . ALA A 1 709 ? -18.825 -8.752 8.039 1.00 93.25 709 ALA A CA 1
ATOM 5396 C C . ALA A 1 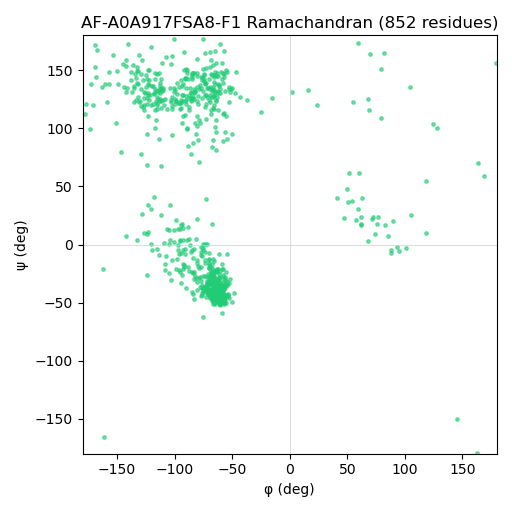709 ? -18.065 -9.501 9.147 1.00 93.25 709 ALA A C 1
ATOM 5398 O O . ALA A 1 709 ? -18.628 -9.769 10.211 1.00 93.25 709 ALA A O 1
ATOM 5399 N N . TRP A 1 710 ? -16.783 -9.797 8.920 1.00 95.44 710 TRP A N 1
ATOM 5400 C CA . TRP A 1 710 ? -15.904 -10.408 9.912 1.00 95.44 710 TRP A CA 1
ATOM 5401 C C . TRP A 1 710 ? -15.787 -9.538 11.169 1.00 95.44 710 TRP A C 1
ATOM 5403 O O . TRP A 1 710 ? -16.048 -10.023 12.272 1.00 95.44 710 TRP A O 1
ATOM 5413 N N . LEU A 1 711 ? -15.496 -8.242 11.008 1.00 95.38 711 LEU A N 1
ATOM 5414 C CA . LEU A 1 711 ? -15.350 -7.324 12.136 1.00 95.38 711 LEU A CA 1
ATOM 5415 C C . LEU A 1 711 ? -16.664 -7.169 12.916 1.00 95.38 711 LEU A C 1
ATOM 5417 O O . LEU A 1 711 ? -16.655 -7.207 14.143 1.00 95.38 711 LEU A O 1
ATOM 5421 N N . LYS A 1 712 ? -17.814 -7.089 12.236 1.00 93.50 712 LYS A N 1
ATOM 5422 C CA . LYS A 1 712 ? -19.128 -7.061 12.908 1.00 93.50 712 LYS A CA 1
ATOM 5423 C C . LYS A 1 712 ? -19.354 -8.271 13.800 1.00 93.50 712 LYS A C 1
ATOM 5425 O O . LYS A 1 712 ? -19.830 -8.131 14.925 1.00 93.50 712 LYS A O 1
ATOM 5430 N N . ASN A 1 713 ? -19.036 -9.461 13.301 1.00 94.31 713 ASN A N 1
ATOM 5431 C CA . ASN A 1 713 ? -19.196 -10.690 14.072 1.00 94.31 713 ASN A CA 1
ATOM 5432 C C . ASN A 1 713 ? -18.259 -10.704 15.282 1.00 94.31 713 ASN A C 1
ATOM 5434 O O . ASN A 1 713 ? -18.681 -11.083 16.373 1.00 94.31 713 ASN A O 1
ATOM 5438 N N . LEU A 1 714 ? -17.026 -10.228 15.106 1.00 94.69 714 LEU A N 1
ATOM 5439 C CA . LEU A 1 714 ? -16.040 -10.114 16.173 1.00 94.69 714 LEU A CA 1
ATOM 5440 C C . LEU A 1 714 ? -16.498 -9.152 17.288 1.00 94.69 714 LEU A C 1
ATOM 5442 O O . LEU A 1 714 ? -16.454 -9.520 18.464 1.00 94.69 714 LEU A O 1
ATOM 5446 N N . LEU A 1 715 ? -16.990 -7.962 16.922 1.00 93.94 715 LEU A N 1
ATOM 5447 C CA . LEU A 1 715 ? -17.513 -6.959 17.861 1.00 93.94 715 LEU A CA 1
ATOM 5448 C C . LEU A 1 715 ? -18.731 -7.481 18.632 1.00 93.94 715 LEU A C 1
ATOM 5450 O O . LEU A 1 715 ? -18.804 -7.337 19.853 1.00 93.94 715 LEU A O 1
ATOM 5454 N N . LYS A 1 716 ? -19.665 -8.140 17.933 1.00 91.12 716 LYS A N 1
ATOM 5455 C CA . LYS A 1 716 ? -20.854 -8.753 18.547 1.00 91.12 716 LYS A CA 1
ATOM 5456 C C . LYS A 1 716 ? -20.487 -9.873 19.513 1.00 91.12 716 LYS A C 1
ATOM 5458 O O . LYS A 1 716 ? -21.058 -9.939 20.597 1.00 91.12 716 LYS A O 1
ATOM 5463 N N . ALA A 1 717 ? -19.529 -10.725 19.147 1.00 92.38 717 ALA A N 1
ATOM 5464 C CA . ALA A 1 717 ? -19.089 -11.832 19.991 1.00 92.38 717 ALA A CA 1
ATOM 5465 C C . ALA A 1 717 ? -18.501 -11.353 21.330 1.00 92.38 717 ALA A C 1
ATOM 5467 O O . ALA A 1 717 ? -18.723 -11.995 22.352 1.00 92.38 717 ALA A O 1
ATOM 5468 N N . HIS A 1 718 ? -17.811 -10.209 21.335 1.00 91.38 718 HIS A N 1
ATOM 5469 C CA . HIS A 1 718 ? -17.159 -9.660 22.529 1.00 91.38 718 HIS A CA 1
ATOM 5470 C C . HIS A 1 718 ? -17.985 -8.590 23.260 1.00 91.38 718 HIS A C 1
ATOM 5472 O O . HIS A 1 718 ? -17.540 -8.088 24.288 1.00 91.38 718 HIS A O 1
ATOM 5478 N N . SER A 1 719 ? -19.186 -8.252 22.767 1.00 87.94 719 SER A N 1
ATOM 5479 C CA . SER A 1 719 ? -20.072 -7.230 23.357 1.00 87.94 719 SER A CA 1
ATOM 5480 C C . SER A 1 719 ? -19.349 -5.908 23.651 1.00 87.94 719 SER A C 1
ATOM 5482 O O . SER A 1 719 ? -19.445 -5.353 24.746 1.00 87.94 719 SER A O 1
ATOM 5484 N N . ILE A 1 720 ? -18.587 -5.429 22.666 1.00 88.38 720 ILE A N 1
ATOM 5485 C CA . ILE A 1 720 ? -17.712 -4.264 22.818 1.00 88.38 720 ILE A CA 1
ATOM 5486 C C . ILE A 1 720 ? -18.526 -2.991 23.081 1.00 88.38 720 ILE A C 1
ATOM 5488 O O . ILE A 1 720 ? -19.552 -2.783 22.425 1.00 88.38 720 ILE A O 1
ATOM 5492 N N . PRO A 1 721 ? -18.089 -2.118 24.012 1.00 82.31 721 PRO A N 1
ATOM 5493 C CA . PRO A 1 721 ? -18.746 -0.836 24.234 1.00 82.31 721 PRO A CA 1
ATOM 5494 C C . PRO A 1 721 ? -18.780 0.005 22.957 1.00 82.31 721 PRO A C 1
ATOM 5496 O O . PRO A 1 721 ? -17.786 0.093 22.231 1.00 82.31 721 PRO A O 1
ATOM 5499 N N . GLN A 1 722 ? -19.906 0.671 22.700 1.00 87.94 722 GLN A N 1
ATOM 5500 C CA . GLN A 1 722 ? -19.996 1.620 21.590 1.00 87.94 722 GLN A CA 1
ATOM 5501 C C . GLN A 1 722 ? -18.929 2.713 21.734 1.00 87.94 722 GLN A C 1
ATOM 5503 O O . GLN A 1 722 ? -18.627 3.148 22.844 1.00 87.94 722 GLN A O 1
ATOM 5508 N N . ASN A 1 723 ? -18.375 3.156 20.607 1.00 92.31 723 ASN A N 1
ATOM 5509 C CA . ASN A 1 723 ? -17.379 4.224 20.503 1.00 92.31 723 ASN A CA 1
ATOM 5510 C C . ASN A 1 723 ? -16.048 3.938 21.229 1.00 92.31 723 ASN A C 1
ATOM 5512 O O . ASN A 1 723 ? -15.274 4.855 21.487 1.00 92.31 723 ASN A O 1
ATOM 5516 N N . SER A 1 724 ? -15.760 2.676 21.563 1.00 95.75 724 SER A N 1
ATOM 5517 C CA . SER A 1 724 ? -14.484 2.279 22.186 1.00 95.75 724 SER A CA 1
ATOM 5518 C C . SER A 1 724 ? -13.408 1.859 21.177 1.00 95.75 724 SER A C 1
ATOM 5520 O O . SER A 1 724 ? -12.225 1.854 21.510 1.00 95.75 724 SER A O 1
ATOM 5522 N N . LEU A 1 725 ? -13.788 1.547 19.934 1.00 97.94 725 LEU A N 1
ATOM 5523 C CA . LEU A 1 725 ? -12.865 1.213 18.849 1.00 97.94 725 LEU A CA 1
ATOM 5524 C C . LEU A 1 725 ? -12.853 2.328 17.800 1.00 97.94 725 LEU A C 1
ATOM 5526 O O . LEU A 1 725 ? -13.892 2.641 17.212 1.00 97.94 725 LEU A O 1
ATOM 5530 N N . VAL A 1 726 ? -11.665 2.865 17.526 1.00 98.44 726 VAL A N 1
ATOM 5531 C CA . VAL A 1 726 ? -11.418 3.831 16.453 1.00 98.44 726 VAL A CA 1
ATOM 5532 C C . VAL A 1 726 ? -10.492 3.203 15.413 1.00 98.44 726 VAL A C 1
ATOM 5534 O O . VAL A 1 726 ? -9.373 2.811 15.737 1.00 98.44 726 VAL A O 1
ATOM 5537 N N . ILE A 1 727 ? -10.929 3.113 14.157 1.00 98.12 727 ILE A N 1
ATOM 5538 C CA . ILE A 1 727 ? -10.085 2.639 13.051 1.00 98.12 727 ILE A CA 1
ATOM 5539 C C . ILE A 1 727 ? -9.372 3.834 12.418 1.00 98.12 727 ILE A C 1
ATOM 5541 O O . ILE A 1 727 ? -10.025 4.755 11.924 1.00 98.12 727 ILE A O 1
ATOM 5545 N N . GLU A 1 728 ? -8.038 3.823 12.419 1.00 97.31 728 GLU A N 1
ATOM 5546 C CA . GLU A 1 728 ? -7.234 4.825 11.718 1.00 97.31 728 GLU A CA 1
ATOM 5547 C C . GLU A 1 728 ? -6.981 4.416 10.267 1.00 97.31 728 GLU A C 1
ATOM 5549 O O . GLU A 1 728 ? -6.485 3.323 9.992 1.00 97.31 728 GLU A O 1
ATOM 5554 N N . ILE A 1 729 ? -7.278 5.335 9.351 1.00 94.00 729 ILE A N 1
ATOM 5555 C CA . ILE A 1 729 ? -7.142 5.173 7.902 1.00 94.00 729 ILE A CA 1
ATOM 5556 C C . ILE A 1 729 ? -6.141 6.213 7.402 1.00 94.00 729 ILE A C 1
ATOM 5558 O O . ILE A 1 729 ? -6.179 7.370 7.823 1.00 94.00 729 ILE A O 1
ATOM 5562 N N . ASN A 1 730 ? -5.222 5.839 6.513 1.00 87.50 730 ASN A N 1
ATOM 5563 C CA . ASN A 1 730 ? -4.282 6.791 5.922 1.00 87.50 730 ASN A CA 1
ATOM 5564 C C . ASN A 1 730 ? -5.000 7.768 4.971 1.00 87.50 730 ASN A C 1
ATOM 5566 O O . ASN A 1 730 ? -5.787 7.353 4.122 1.00 87.50 730 ASN A O 1
ATOM 5570 N N . HIS A 1 731 ? -4.703 9.066 5.082 1.00 85.25 731 HIS A N 1
ATOM 5571 C CA . HIS A 1 731 ? -5.264 10.105 4.216 1.00 85.25 731 HIS A CA 1
ATOM 5572 C C . HIS A 1 731 ? -5.089 9.834 2.710 1.00 85.25 731 HIS A C 1
ATOM 5574 O O . HIS A 1 731 ? -6.053 9.966 1.958 1.00 85.25 731 HIS A O 1
ATOM 5580 N N . ASN A 1 732 ? -3.897 9.428 2.258 1.00 77.69 732 ASN A N 1
ATOM 5581 C CA . ASN A 1 732 ? -3.647 9.180 0.832 1.00 77.69 732 ASN A CA 1
ATOM 5582 C C . ASN A 1 732 ? -4.452 7.980 0.321 1.00 77.69 732 ASN A C 1
ATOM 5584 O O . ASN A 1 732 ? -4.988 8.010 -0.784 1.00 77.69 732 ASN A O 1
ATOM 5588 N N . ASP A 1 733 ? -4.573 6.943 1.141 1.00 78.50 733 ASP A N 1
ATOM 5589 C CA . ASP A 1 733 ? -5.341 5.748 0.807 1.00 78.50 733 ASP A CA 1
ATOM 5590 C C . ASP A 1 733 ? -6.839 6.049 0.711 1.00 78.50 733 ASP A C 1
ATOM 5592 O O . ASP A 1 733 ? -7.520 5.554 -0.192 1.00 78.50 733 ASP A O 1
ATOM 5596 N N . ALA A 1 734 ? -7.331 6.902 1.614 1.00 83.75 734 ALA A N 1
ATOM 5597 C CA . ALA A 1 734 ? -8.691 7.417 1.599 1.00 83.75 734 ALA A CA 1
ATOM 5598 C C . ALA A 1 734 ? -8.983 8.262 0.352 1.00 83.75 734 ALA A C 1
ATOM 5600 O O . ALA A 1 734 ? -10.074 8.150 -0.200 1.00 83.75 734 ALA A O 1
ATOM 5601 N N . LEU A 1 735 ? -8.019 9.056 -0.129 1.00 79.94 735 LEU A N 1
ATOM 5602 C CA . LEU A 1 735 ? -8.159 9.794 -1.391 1.00 79.94 735 LEU A CA 1
ATOM 5603 C C . LEU A 1 735 ? -8.247 8.854 -2.599 1.00 79.94 735 LEU A C 1
ATOM 5605 O O . LEU A 1 735 ? -9.070 9.068 -3.484 1.00 79.94 735 LEU A O 1
ATOM 5609 N N . LEU A 1 736 ? -7.416 7.808 -2.638 1.00 72.50 736 LEU A N 1
ATOM 5610 C CA . LEU A 1 736 ? -7.369 6.872 -3.766 1.00 72.50 736 LEU A CA 1
ATOM 5611 C C . LEU A 1 736 ? -8.597 5.953 -3.836 1.00 72.50 736 LEU A C 1
ATOM 5613 O O . LEU A 1 736 ? -9.026 5.599 -4.931 1.00 72.50 736 LEU A O 1
ATOM 5617 N N . ASN A 1 737 ? -9.164 5.572 -2.686 1.00 76.81 737 ASN A N 1
ATOM 5618 C CA . ASN A 1 737 ? -10.238 4.575 -2.582 1.00 76.81 737 ASN A CA 1
ATOM 5619 C C . ASN A 1 737 ? -11.493 5.119 -1.876 1.00 76.81 737 ASN A C 1
ATOM 5621 O O . ASN A 1 737 ? -12.179 4.390 -1.157 1.00 76.81 737 ASN A O 1
ATOM 5625 N N . GLN A 1 738 ? -11.794 6.404 -2.073 1.00 85.38 738 GLN A N 1
ATOM 5626 C CA . GLN A 1 738 ? -12.800 7.157 -1.316 1.00 85.38 738 GLN A CA 1
ATOM 5627 C C . GLN A 1 738 ? -14.167 6.465 -1.223 1.00 85.38 738 GLN A C 1
ATOM 5629 O O . GLN A 1 738 ? -14.718 6.350 -0.130 1.00 85.38 738 GLN A O 1
ATOM 5634 N N . GLN A 1 739 ? -14.722 5.998 -2.347 1.00 86.38 739 GLN A N 1
ATOM 5635 C CA . GLN A 1 739 ? -16.057 5.389 -2.370 1.00 86.38 739 GLN A CA 1
ATOM 5636 C C . GLN A 1 739 ? -16.093 4.061 -1.604 1.00 86.38 739 GLN A C 1
ATOM 5638 O O . GLN A 1 739 ? -16.956 3.865 -0.752 1.00 86.38 739 GLN A O 1
ATOM 5643 N N . SER A 1 740 ? -15.128 3.176 -1.844 1.00 87.31 740 SER A N 1
ATOM 5644 C CA . SER A 1 740 ? -15.075 1.873 -1.177 1.00 87.31 740 SER A CA 1
ATOM 5645 C C . SER A 1 740 ? -14.809 2.007 0.327 1.00 87.31 740 SER A C 1
ATOM 5647 O O . SER A 1 740 ? -15.419 1.309 1.135 1.00 87.31 740 SER A O 1
ATOM 5649 N N . ILE A 1 741 ? -13.950 2.951 0.730 1.00 91.69 741 ILE A N 1
ATOM 5650 C CA . ILE A 1 741 ? -13.713 3.251 2.149 1.00 91.69 741 ILE A CA 1
ATOM 5651 C C . ILE A 1 741 ? -14.965 3.858 2.791 1.00 91.69 741 ILE A C 1
ATOM 5653 O O . ILE A 1 741 ? -15.311 3.488 3.911 1.00 91.69 741 ILE A O 1
ATOM 5657 N N . ARG A 1 742 ? -15.698 4.731 2.087 1.00 93.06 742 ARG A N 1
ATOM 5658 C CA . ARG A 1 742 ? -16.988 5.250 2.569 1.00 93.06 742 ARG A CA 1
ATOM 5659 C C . ARG A 1 742 ? -17.960 4.116 2.876 1.00 93.06 742 ARG A C 1
ATOM 5661 O O . ARG A 1 742 ? -18.562 4.122 3.947 1.00 93.06 742 ARG A O 1
ATOM 5668 N N . GLU A 1 743 ? -18.109 3.168 1.956 1.00 91.50 743 GLU A N 1
ATOM 5669 C CA . GLU A 1 743 ? -19.000 2.013 2.112 1.00 91.50 743 GLU A CA 1
ATOM 5670 C C . GLU A 1 743 ? -18.587 1.139 3.301 1.00 91.50 743 GLU A C 1
ATOM 5672 O O . GLU A 1 743 ? -19.434 0.774 4.121 1.00 91.50 743 GLU A O 1
ATOM 5677 N N . PHE A 1 744 ? -17.284 0.877 3.457 1.00 93.81 744 PHE A N 1
ATOM 5678 C CA . PHE A 1 744 ? -16.748 0.171 4.620 1.00 93.81 744 PHE A CA 1
ATOM 5679 C C . PHE A 1 744 ? -17.112 0.881 5.930 1.00 93.81 744 PHE A C 1
ATOM 5681 O O . PHE A 1 744 ? -17.658 0.253 6.844 1.00 93.81 744 PHE A O 1
ATOM 5688 N N . CYS A 1 745 ? -16.859 2.192 6.009 1.00 94.69 745 CYS A N 1
ATOM 5689 C CA . CYS A 1 745 ? -17.130 2.963 7.215 1.00 94.69 745 CYS A CA 1
ATOM 5690 C C . CYS A 1 745 ? -18.629 2.996 7.534 1.00 94.69 745 CYS A C 1
ATOM 5692 O O . CYS A 1 745 ? -19.025 2.668 8.651 1.00 94.69 745 CYS A O 1
ATOM 5694 N N . GLN A 1 746 ? -19.479 3.307 6.548 1.00 92.69 746 GLN A N 1
ATOM 5695 C CA . GLN A 1 746 ? -20.941 3.306 6.699 1.00 92.69 746 GLN A CA 1
ATOM 5696 C C . GLN A 1 746 ? -21.476 1.959 7.188 1.00 92.69 746 GLN A C 1
ATOM 5698 O O . GLN A 1 746 ? -22.421 1.917 7.978 1.00 92.69 746 GLN A O 1
ATOM 5703 N N . GLY A 1 747 ? -20.837 0.866 6.768 1.00 91.31 747 GLY A N 1
ATOM 5704 C CA . GLY A 1 747 ? -21.161 -0.471 7.229 1.00 91.31 747 GLY A CA 1
ATOM 5705 C C . GLY A 1 747 ? -21.048 -0.640 8.744 1.00 91.31 747 GLY A C 1
ATOM 5706 O O . GLY A 1 747 ? -21.821 -1.418 9.286 1.00 91.31 747 GLY A O 1
ATOM 5707 N N . LEU A 1 748 ? -20.143 0.062 9.429 1.00 93.38 748 LEU A N 1
ATOM 5708 C CA . LEU A 1 748 ? -19.758 -0.220 10.821 1.00 93.38 748 LEU A CA 1
ATOM 5709 C C . LEU A 1 748 ? -20.158 0.865 11.836 1.00 93.38 748 LEU A C 1
ATOM 5711 O O . LEU A 1 748 ? -20.078 0.620 13.039 1.00 93.38 748 LEU A O 1
ATOM 5715 N N . ILE A 1 749 ? -20.632 2.034 11.389 1.00 90.94 749 ILE A N 1
ATOM 5716 C CA . ILE A 1 749 ? -21.063 3.127 12.288 1.00 90.94 749 ILE A CA 1
ATOM 5717 C C . ILE A 1 749 ? -22.149 2.657 13.260 1.00 90.94 749 ILE A C 1
ATOM 5719 O O . ILE A 1 749 ? -22.088 2.941 14.453 1.00 90.94 749 ILE A O 1
ATOM 5723 N N . TYR A 1 750 ? -23.142 1.912 12.766 1.00 87.81 750 TYR A N 1
ATOM 5724 C CA . TYR A 1 750 ? -24.243 1.412 13.599 1.00 87.81 750 TYR A CA 1
ATOM 5725 C C . TYR A 1 750 ? -23.811 0.322 14.588 1.00 87.81 750 TYR A C 1
ATOM 5727 O O . TYR A 1 750 ? -24.529 0.057 15.550 1.00 87.81 750 TYR A O 1
ATOM 5735 N N . ASP A 1 751 ? -22.639 -0.278 14.375 1.00 90.12 751 ASP A N 1
ATOM 5736 C CA . ASP A 1 751 ? -22.004 -1.203 15.313 1.00 90.12 751 ASP A CA 1
ATOM 5737 C C . ASP A 1 751 ? -21.118 -0.455 16.340 1.00 90.12 751 ASP A C 1
ATOM 5739 O O . ASP A 1 751 ? -20.472 -1.084 17.175 1.00 90.12 751 ASP A O 1
ATOM 5743 N N . GLY A 1 752 ? -21.113 0.887 16.321 1.00 90.00 752 GLY A N 1
ATOM 5744 C CA . GLY A 1 752 ? -20.419 1.737 17.292 1.00 90.00 752 GLY A CA 1
ATOM 5745 C C . GLY A 1 752 ? -18.929 1.941 17.012 1.00 90.00 752 GLY A C 1
ATOM 5746 O O . GLY A 1 752 ? -18.203 2.342 17.919 1.00 90.00 752 GLY A O 1
ATOM 5747 N N . VAL A 1 753 ? -18.457 1.648 15.796 1.00 96.69 753 VAL A N 1
ATOM 5748 C CA . VAL A 1 753 ? -17.066 1.902 15.386 1.00 96.69 753 VAL A CA 1
ATOM 5749 C C . VAL A 1 753 ? -16.912 3.354 14.944 1.00 96.69 753 VAL A C 1
ATOM 5751 O O . VAL A 1 753 ? -17.713 3.858 14.156 1.00 96.69 753 VAL A O 1
ATOM 5754 N N . GLN A 1 754 ? -15.857 4.011 15.421 1.00 97.38 754 GLN A N 1
ATOM 5755 C CA . GLN A 1 754 ? -15.463 5.349 14.983 1.00 97.38 754 GLN A CA 1
ATOM 5756 C C . GLN A 1 754 ? -14.282 5.281 14.010 1.00 97.38 754 GLN A C 1
ATOM 5758 O O . GLN A 1 754 ? -13.553 4.289 13.952 1.00 97.38 754 GLN A O 1
ATOM 5763 N N . PHE A 1 755 ? -14.066 6.358 13.259 1.00 97.56 755 PHE A N 1
ATOM 5764 C CA . PHE A 1 755 ? -13.011 6.425 12.249 1.00 97.56 755 PHE A CA 1
ATOM 5765 C C . PHE A 1 755 ? -12.129 7.649 12.449 1.00 97.56 755 PHE A C 1
ATOM 5767 O O . PHE A 1 755 ? -12.616 8.733 12.777 1.00 97.56 755 PHE A O 1
ATOM 5774 N N . CYS A 1 756 ? -10.832 7.465 12.225 1.00 97.25 756 CYS A N 1
ATOM 5775 C CA . CYS A 1 756 ? -9.819 8.504 12.285 1.00 97.25 756 CYS A CA 1
ATOM 5776 C C . CYS A 1 756 ? -9.105 8.608 10.937 1.00 97.25 756 CYS A C 1
ATOM 5778 O O . CYS A 1 756 ? -8.617 7.607 10.413 1.00 97.25 756 CYS A O 1
ATOM 5780 N N . LEU A 1 757 ? -9.006 9.812 10.380 1.00 94.56 757 LEU A N 1
ATOM 5781 C CA . LEU A 1 757 ? -8.177 10.063 9.208 1.00 94.56 757 LEU A CA 1
ATOM 5782 C C . LEU A 1 757 ? -6.773 10.474 9.662 1.00 94.56 757 LEU A C 1
ATOM 5784 O O . LEU A 1 757 ? -6.581 11.546 10.236 1.00 94.56 757 LEU A O 1
ATOM 5788 N N . SER A 1 758 ? -5.794 9.610 9.416 1.00 90.88 758 SER A N 1
ATOM 5789 C CA . SER A 1 758 ? -4.404 9.784 9.839 1.00 90.88 758 SER A CA 1
ATOM 5790 C C . SER A 1 758 ? -3.547 10.489 8.788 1.00 90.88 758 SER A C 1
ATOM 5792 O O . SER A 1 758 ? -3.787 10.362 7.584 1.00 90.88 758 SER A O 1
ATOM 5794 N N . ARG A 1 759 ? -2.523 11.225 9.249 1.00 83.62 759 ARG A N 1
ATOM 5795 C CA . ARG A 1 759 ? -1.629 12.050 8.412 1.00 83.62 759 ARG A CA 1
ATOM 5796 C C . ARG A 1 759 ? -2.398 13.040 7.537 1.00 83.62 759 ARG A C 1
ATOM 5798 O O . ARG A 1 759 ? -2.046 13.276 6.379 1.00 83.62 759 ARG A O 1
ATOM 5805 N N . TYR A 1 760 ? -3.470 13.598 8.086 1.00 85.25 760 TYR A N 1
ATOM 5806 C CA . TYR A 1 760 ? -4.366 14.463 7.347 1.00 85.25 760 TYR A CA 1
ATOM 5807 C C . TYR A 1 760 ? -3.675 15.761 6.950 1.00 85.25 760 TYR A C 1
ATOM 5809 O O . TYR A 1 760 ? -3.088 16.476 7.768 1.00 85.25 760 TYR A O 1
ATOM 5817 N N . ASN A 1 761 ? -3.750 16.048 5.657 1.00 78.94 761 ASN A N 1
ATOM 5818 C CA . ASN A 1 761 ? -3.069 17.165 5.044 1.00 78.94 761 ASN A CA 1
ATOM 5819 C C . ASN A 1 761 ? -3.909 17.715 3.887 1.00 78.94 761 ASN A C 1
ATOM 5821 O O . ASN A 1 761 ? -3.611 17.404 2.735 1.00 78.94 761 ASN A O 1
ATOM 5825 N N . PRO A 1 762 ? -4.944 18.519 4.174 1.00 66.00 762 PRO A N 1
ATOM 5826 C CA . PRO A 1 762 ? -5.825 19.015 3.134 1.00 66.00 762 PRO A CA 1
ATOM 5827 C C . PRO A 1 762 ? -5.047 19.918 2.178 1.00 66.00 762 PRO A C 1
ATOM 5829 O O . PRO A 1 762 ? -4.422 20.898 2.599 1.00 66.00 762 PRO A O 1
ATOM 5832 N N . ARG A 1 763 ? -5.080 19.592 0.885 1.00 66.19 763 ARG A N 1
ATOM 5833 C CA . ARG A 1 763 ? -4.654 20.494 -0.190 1.00 66.19 763 ARG A CA 1
ATOM 5834 C C . ARG A 1 763 ? -5.884 21.075 -0.873 1.00 66.19 763 ARG A C 1
ATOM 5836 O O . ARG A 1 763 ? -6.943 20.462 -0.873 1.00 66.19 763 ARG A O 1
ATOM 5843 N N . ASN A 1 764 ? -5.724 22.245 -1.488 1.00 47.28 764 ASN A N 1
ATOM 5844 C CA . ASN A 1 764 ? -6.829 22.988 -2.108 1.00 47.28 764 ASN A CA 1
ATOM 5845 C C . ASN A 1 764 ? -7.589 22.207 -3.202 1.00 47.28 764 ASN A C 1
ATOM 5847 O O . ASN A 1 764 ? -8.735 22.548 -3.470 1.00 47.28 764 ASN A O 1
ATOM 5851 N N . ASP A 1 765 ? -6.970 21.178 -3.793 1.00 45.38 765 ASP A N 1
ATOM 5852 C CA . ASP A 1 765 ? -7.526 20.373 -4.891 1.00 45.38 765 ASP A CA 1
ATOM 5853 C C . ASP A 1 765 ? -7.909 18.936 -4.471 1.00 45.38 765 ASP A C 1
ATOM 5855 O O . ASP A 1 765 ? -8.348 18.150 -5.311 1.00 45.38 765 ASP A O 1
ATOM 5859 N N . ASP A 1 766 ? -7.733 18.560 -3.198 1.00 58.19 766 ASP A N 1
ATOM 5860 C CA . ASP A 1 766 ? -8.126 17.229 -2.725 1.00 58.19 766 ASP A CA 1
ATOM 5861 C C . ASP A 1 766 ? -9.650 17.201 -2.511 1.00 58.19 766 ASP A C 1
ATOM 5863 O O . ASP A 1 766 ? -10.224 18.146 -1.965 1.00 58.19 766 ASP A O 1
ATOM 5867 N N . ALA A 1 767 ? -10.325 16.121 -2.925 1.00 57.59 767 ALA A N 1
ATOM 5868 C CA . ALA A 1 767 ? -11.737 15.925 -2.595 1.00 57.59 767 ALA A CA 1
ATOM 5869 C C . ALA A 1 767 ? -11.926 16.055 -1.072 1.00 57.59 767 ALA A C 1
ATOM 5871 O O . ALA A 1 767 ? -11.141 15.471 -0.320 1.00 57.59 767 ALA A O 1
ATOM 5872 N N . ASP A 1 768 ? -12.937 16.809 -0.612 1.00 77.44 768 ASP A N 1
ATOM 5873 C CA . ASP A 1 768 ? -13.144 17.058 0.824 1.00 77.44 768 ASP A CA 1
ATOM 5874 C C . ASP A 1 768 ? -13.518 15.750 1.538 1.00 77.44 768 ASP A C 1
ATOM 5876 O O . ASP A 1 768 ? -14.684 15.361 1.652 1.00 77.44 768 ASP A O 1
ATOM 5880 N N . LEU A 1 769 ? -12.492 15.036 2.005 1.00 84.25 769 LEU A N 1
ATOM 5881 C CA . LEU A 1 769 ? -12.653 13.754 2.671 1.00 84.25 769 LEU A CA 1
ATOM 5882 C C . LEU A 1 769 ? -13.474 13.884 3.952 1.00 84.25 769 LEU A C 1
ATOM 5884 O O . LEU A 1 769 ? -14.194 12.943 4.271 1.00 84.25 769 LEU A O 1
ATOM 5888 N N . LEU A 1 770 ? -13.420 15.031 4.637 1.00 86.62 770 LEU A N 1
ATOM 5889 C CA . LEU A 1 770 ? -14.172 15.261 5.873 1.00 86.62 770 LEU A CA 1
ATOM 5890 C C . LEU A 1 770 ? -15.667 15.425 5.623 1.00 86.62 770 LEU A C 1
ATOM 5892 O O . LEU A 1 770 ? -16.469 15.074 6.479 1.00 86.62 770 LEU A O 1
ATOM 5896 N N . GLU A 1 771 ? -16.053 15.963 4.467 1.00 85.12 771 GLU A N 1
ATOM 5897 C CA . GLU A 1 771 ? -17.459 15.999 4.051 1.00 85.12 771 GLU A CA 1
ATOM 5898 C C . GLU A 1 771 ? -17.933 14.626 3.561 1.00 85.12 771 GLU A C 1
ATOM 5900 O O . GLU A 1 771 ? -19.080 14.224 3.744 1.00 85.12 771 GLU A O 1
ATOM 5905 N N . SER A 1 772 ? -17.030 13.894 2.924 1.00 86.69 772 SER A N 1
ATOM 5906 C CA . SER A 1 772 ? -17.385 12.719 2.147 1.00 86.69 772 SER A CA 1
ATOM 5907 C C . SER A 1 772 ? -17.331 11.401 2.932 1.00 86.69 772 SER A C 1
ATOM 5909 O O . SER A 1 772 ? -17.923 10.413 2.499 1.00 86.69 772 SER A O 1
ATOM 5911 N N . LEU A 1 773 ? -16.589 11.350 4.039 1.00 91.44 773 LEU A N 1
ATOM 5912 C CA . LEU A 1 773 ? -16.388 10.155 4.853 1.00 91.44 773 LEU A CA 1
ATOM 5913 C C . LEU A 1 773 ? -16.959 10.380 6.260 1.00 91.44 773 LEU A C 1
ATOM 5915 O O . LEU A 1 773 ? -16.813 11.468 6.813 1.00 91.44 773 LEU A O 1
ATOM 5919 N N . PRO A 1 774 ? -17.566 9.355 6.879 1.00 92.75 774 PRO A N 1
ATOM 5920 C CA . PRO A 1 774 ? -18.102 9.445 8.234 1.00 92.75 774 PRO A CA 1
ATOM 5921 C C . PRO A 1 774 ? -16.975 9.316 9.272 1.00 92.75 774 PRO A C 1
ATOM 5923 O O . PRO A 1 774 ? -16.814 8.289 9.931 1.00 92.75 774 PRO A O 1
ATOM 5926 N N . ILE A 1 775 ? -16.149 10.354 9.367 1.00 94.50 775 ILE A N 1
ATOM 5927 C CA . ILE A 1 775 ? -14.971 10.416 10.233 1.00 94.50 775 ILE A CA 1
ATOM 5928 C C . ILE A 1 775 ? -15.337 11.084 11.563 1.00 94.50 775 ILE A C 1
ATOM 5930 O O . ILE A 1 775 ? -16.113 12.033 11.587 1.00 94.50 775 ILE A O 1
ATOM 5934 N N . SER A 1 776 ? -14.778 10.593 12.669 1.00 96.44 776 SER A N 1
ATOM 5935 C CA . SER A 1 776 ? -14.919 11.195 14.006 1.00 96.44 776 SER A CA 1
ATOM 5936 C C . SER A 1 776 ? -13.664 11.956 14.431 1.00 96.44 776 SER A C 1
ATOM 5938 O O . SER A 1 776 ? -13.764 12.951 15.140 1.00 96.44 776 SER A O 1
ATOM 5940 N N . TYR A 1 777 ? -12.496 11.508 13.961 1.00 97.44 777 TYR A N 1
ATOM 5941 C CA . TYR A 1 777 ? -11.199 12.060 14.337 1.00 97.44 777 TYR A CA 1
ATOM 5942 C C . TYR A 1 777 ? -10.341 12.390 13.124 1.00 97.44 777 TYR A C 1
ATOM 5944 O O . TYR A 1 777 ? -10.329 11.682 12.120 1.00 97.44 777 TYR A O 1
ATOM 5952 N N . VAL A 1 778 ? -9.534 13.428 13.246 1.00 95.69 778 VAL A N 1
ATOM 5953 C CA . VAL A 1 778 ? -8.493 13.758 12.282 1.00 95.69 778 VAL A CA 1
ATOM 5954 C C . VAL A 1 778 ? -7.183 13.890 13.019 1.00 95.69 778 VAL A C 1
ATOM 5956 O O . VAL A 1 778 ? -7.060 14.685 13.942 1.00 95.69 778 VAL A O 1
ATOM 5959 N N . LYS A 1 779 ? -6.173 13.156 12.574 1.00 95.31 779 LYS A N 1
ATOM 5960 C CA . LYS A 1 779 ? -4.812 13.286 13.078 1.00 95.31 779 LYS A CA 1
ATOM 5961 C C . LYS A 1 779 ? -3.997 14.053 12.054 1.00 95.31 779 LYS A C 1
ATOM 5963 O O . LYS A 1 779 ? -3.972 13.667 10.883 1.00 95.31 779 LYS A O 1
ATOM 5968 N N . LEU A 1 780 ? -3.381 15.154 12.486 1.00 91.12 780 LEU A N 1
ATOM 5969 C CA . LEU A 1 780 ? -2.610 16.044 11.608 1.00 91.12 780 LEU A CA 1
ATOM 5970 C C . LEU A 1 780 ? -1.486 15.289 10.880 1.00 91.12 780 LEU A C 1
ATOM 5972 O O . LEU A 1 780 ? -1.187 14.151 11.205 1.00 91.12 780 LEU A O 1
ATOM 5976 N N . ALA A 1 781 ? -0.879 15.886 9.859 1.00 85.06 781 ALA A N 1
ATOM 5977 C CA . ALA A 1 781 ? 0.360 15.375 9.271 1.00 85.06 781 ALA A CA 1
ATOM 5978 C C . ALA A 1 781 ? 1.592 15.954 9.980 1.00 85.06 781 ALA A C 1
ATOM 5980 O O . ALA A 1 781 ? 1.564 17.120 10.375 1.00 85.06 781 ALA A O 1
ATOM 5981 N N . ASP A 1 782 ? 2.699 15.199 10.016 1.00 79.12 782 ASP A N 1
ATOM 5982 C CA . ASP A 1 782 ? 3.957 15.587 10.685 1.00 79.12 782 ASP A CA 1
ATOM 5983 C C . ASP A 1 782 ? 4.417 17.006 10.331 1.00 79.12 782 ASP A C 1
ATOM 5985 O O . ASP A 1 782 ? 4.789 17.784 11.200 1.00 79.12 782 ASP A O 1
ATOM 5989 N N . ARG A 1 783 ? 4.311 17.399 9.054 1.00 80.81 783 ARG A N 1
ATOM 5990 C CA . ARG A 1 783 ? 4.719 18.738 8.587 1.00 80.81 783 ARG A CA 1
ATOM 5991 C C . ARG A 1 783 ? 3.995 19.892 9.295 1.00 80.81 783 ARG A C 1
ATOM 5993 O O . ARG A 1 783 ? 4.500 21.008 9.309 1.00 80.81 783 ARG A O 1
ATOM 6000 N N . LEU A 1 784 ? 2.770 19.653 9.769 1.00 83.38 784 LEU A N 1
ATOM 6001 C CA . LEU A 1 784 ? 1.960 20.656 10.457 1.00 83.38 784 LEU A CA 1
ATOM 6002 C C . LEU A 1 784 ? 2.353 20.738 11.933 1.00 83.38 784 LEU A C 1
ATOM 6004 O O . LEU A 1 784 ? 2.274 21.810 12.517 1.00 83.38 784 LEU A O 1
ATOM 6008 N N . THR A 1 785 ? 2.814 19.639 12.527 1.00 81.31 785 THR A N 1
ATOM 6009 C CA . THR A 1 785 ? 3.235 19.606 13.931 1.00 81.31 785 THR A CA 1
ATOM 6010 C C . THR A 1 785 ? 4.727 19.895 14.117 1.00 81.31 785 THR A C 1
ATOM 6012 O O . THR A 1 785 ? 5.115 20.329 15.196 1.00 81.31 785 THR A O 1
ATOM 6015 N N . SER A 1 786 ? 5.553 19.763 13.073 1.00 76.19 786 SER A N 1
ATOM 6016 C CA . SER A 1 786 ? 7.003 19.999 13.132 1.00 76.19 786 SER A CA 1
ATOM 6017 C C . SER A 1 786 ? 7.439 21.453 12.891 1.00 76.19 786 SER A C 1
ATOM 6019 O O . SER A 1 786 ? 8.533 21.829 13.297 1.00 76.19 786 SER A O 1
ATOM 6021 N N . ASP A 1 787 ? 6.630 22.279 12.212 1.00 81.31 787 ASP A N 1
ATOM 6022 C CA . ASP A 1 787 ? 7.005 23.648 11.789 1.00 81.31 787 ASP A CA 1
ATOM 6023 C C . ASP A 1 787 ? 6.105 24.733 12.420 1.00 81.31 787 ASP A C 1
ATOM 6025 O O . ASP A 1 787 ? 5.691 25.716 11.796 1.00 81.31 787 ASP A O 1
ATOM 6029 N N . LEU A 1 788 ? 5.781 24.549 13.705 1.00 85.38 788 LEU A N 1
ATOM 6030 C CA . LEU A 1 788 ? 4.876 25.418 14.471 1.00 85.38 788 LEU A CA 1
ATOM 6031 C C . LEU A 1 788 ? 5.414 26.839 14.701 1.00 85.38 788 LEU A C 1
ATOM 6033 O O . LEU A 1 788 ? 4.656 27.726 15.103 1.00 85.38 788 LEU A O 1
ATOM 6037 N N . ALA A 1 789 ? 6.698 27.092 14.428 1.00 84.44 789 ALA A N 1
ATOM 6038 C CA . ALA A 1 789 ? 7.310 28.417 14.531 1.00 84.44 789 ALA A CA 1
ATOM 6039 C C . ALA A 1 789 ? 6.757 29.406 13.488 1.00 84.44 789 ALA A C 1
ATOM 6041 O O . ALA A 1 789 ? 6.704 30.616 13.741 1.00 84.44 789 ALA A O 1
ATOM 6042 N N . ARG A 1 790 ? 6.273 28.913 12.343 1.00 88.06 790 ARG A N 1
ATOM 6043 C CA . ARG A 1 790 ? 5.734 29.742 11.258 1.00 88.06 790 ARG A CA 1
ATOM 6044 C C . ARG A 1 790 ? 4.278 30.131 11.501 1.00 88.06 790 ARG A 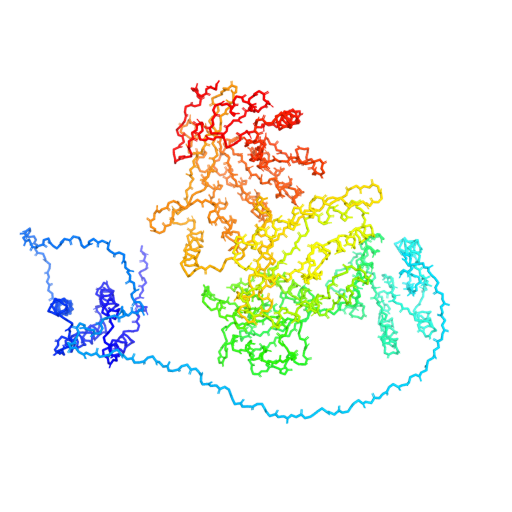C 1
ATOM 6046 O O . ARG A 1 790 ? 3.426 29.275 11.723 1.00 88.06 790 ARG A O 1
ATOM 6053 N N . GLN A 1 791 ? 3.970 31.425 11.375 1.00 88.81 791 GLN A N 1
ATOM 6054 C CA . GLN A 1 791 ? 2.595 31.932 11.512 1.00 88.81 791 GLN A CA 1
ATOM 6055 C C . GLN A 1 791 ? 1.644 31.293 10.491 1.00 88.81 791 GLN A C 1
ATOM 6057 O O . GLN A 1 791 ? 0.555 30.875 10.857 1.00 88.81 791 GLN A O 1
ATOM 6062 N N . GLU A 1 792 ? 2.092 31.133 9.246 1.00 87.88 792 GLU A N 1
ATOM 6063 C CA . GLU A 1 792 ? 1.307 30.527 8.162 1.00 87.88 792 GLU A CA 1
ATOM 6064 C C . GLU A 1 792 ? 0.854 29.097 8.490 1.00 87.88 792 GLU A C 1
ATOM 6066 O O . GLU A 1 792 ? -0.259 28.708 8.149 1.00 87.88 792 GLU A O 1
ATOM 6071 N N . VAL A 1 793 ? 1.709 28.314 9.159 1.00 86.88 793 VAL A N 1
ATOM 6072 C CA . VAL A 1 793 ? 1.397 26.935 9.563 1.00 86.88 793 VAL A CA 1
ATOM 6073 C C . VAL A 1 793 ? 0.365 26.941 10.689 1.00 86.88 793 VAL A C 1
ATOM 6075 O O . VAL A 1 793 ? -0.607 26.194 10.624 1.00 86.88 793 VAL A O 1
ATOM 6078 N N . ARG A 1 794 ? 0.508 27.832 11.678 1.00 90.75 794 ARG A N 1
ATOM 6079 C CA . ARG A 1 794 ? -0.485 27.993 12.755 1.00 90.75 794 ARG A CA 1
ATOM 6080 C C . ARG A 1 794 ? -1.855 28.408 12.219 1.00 90.75 794 ARG A C 1
ATOM 6082 O O . ARG A 1 794 ? -2.866 27.838 12.619 1.00 90.75 794 ARG A O 1
ATOM 6089 N N . ASP A 1 795 ? -1.888 29.350 11.279 1.00 89.81 795 ASP A N 1
ATOM 6090 C CA . ASP A 1 795 ? -3.130 29.798 10.644 1.00 89.81 795 ASP A CA 1
ATOM 6091 C C . ASP A 1 795 ? -3.782 28.663 9.830 1.00 89.81 795 ASP A C 1
ATOM 6093 O O . ASP A 1 795 ? -5.002 28.494 9.878 1.00 89.81 795 ASP A O 1
ATOM 6097 N N . GLN A 1 796 ? -2.981 27.836 9.140 1.00 89.00 796 GLN A N 1
ATOM 6098 C CA . GLN A 1 796 ? -3.462 26.630 8.449 1.00 89.00 796 GLN A CA 1
ATOM 6099 C C . GLN A 1 796 ? -4.078 25.617 9.417 1.00 89.00 796 GLN A C 1
ATOM 6101 O O . GLN A 1 796 ? -5.169 25.114 9.152 1.00 89.00 796 GLN A O 1
ATOM 6106 N N . ILE A 1 797 ? -3.408 25.328 10.536 1.00 90.88 797 ILE A N 1
ATOM 6107 C CA . ILE A 1 797 ? -3.917 24.403 11.559 1.00 90.88 797 ILE A CA 1
ATOM 6108 C C . ILE A 1 797 ? -5.238 24.916 12.123 1.00 90.88 797 ILE A C 1
ATOM 6110 O O . ILE A 1 797 ? -6.190 24.151 12.224 1.00 90.88 797 ILE A O 1
ATOM 6114 N N . LYS A 1 798 ? -5.320 26.215 12.421 1.00 92.75 798 LYS A N 1
ATOM 6115 C CA . LYS A 1 798 ? -6.541 26.832 12.935 1.00 92.75 798 LYS A CA 1
ATOM 6116 C C . LYS A 1 798 ? -7.702 26.734 11.950 1.00 92.75 798 LYS A C 1
ATOM 6118 O O . LYS A 1 798 ? -8.791 26.313 12.323 1.00 92.75 798 LYS A O 1
ATOM 6123 N N . ALA A 1 799 ? -7.468 27.063 10.680 1.00 90.50 799 ALA A N 1
ATOM 6124 C CA . ALA A 1 799 ? -8.491 26.940 9.644 1.00 90.50 799 ALA A CA 1
ATOM 6125 C C . ALA A 1 799 ? -8.964 25.486 9.462 1.00 90.50 799 ALA A C 1
ATOM 6127 O O . ALA A 1 799 ? -10.154 25.245 9.238 1.00 90.50 799 ALA A O 1
ATOM 6128 N N . LEU A 1 800 ? -8.041 24.525 9.574 1.00 90.25 800 LEU A N 1
ATOM 6129 C CA . LEU A 1 800 ? -8.328 23.094 9.528 1.00 90.25 800 LEU A CA 1
ATOM 6130 C C . LEU A 1 800 ? -9.178 22.664 10.726 1.00 90.25 800 LEU A C 1
ATOM 6132 O O . LEU A 1 800 ? -10.216 22.038 10.517 1.00 90.25 800 LEU A O 1
ATOM 6136 N N . ALA A 1 801 ? -8.778 23.034 11.945 1.00 91.88 801 ALA A N 1
ATOM 6137 C CA . ALA A 1 801 ? -9.510 22.734 13.171 1.00 91.88 801 ALA A CA 1
ATOM 6138 C C . ALA A 1 801 ? -10.931 23.308 13.131 1.00 91.88 801 ALA A C 1
ATOM 6140 O O . ALA A 1 801 ? -11.897 22.558 13.244 1.00 91.88 801 ALA A O 1
ATOM 6141 N N . ASP A 1 802 ? -11.076 24.593 12.796 1.00 91.56 802 ASP A N 1
ATOM 6142 C CA . ASP A 1 802 ? -12.382 25.236 12.627 1.00 91.56 802 ASP A CA 1
ATOM 6143 C C . ASP A 1 802 ? -13.247 24.509 11.574 1.00 91.56 802 ASP A C 1
ATOM 6145 O O . ASP A 1 802 ? -14.471 24.407 11.701 1.00 91.56 802 ASP A O 1
ATOM 6149 N N . GLY A 1 803 ? -12.625 24.022 10.495 1.00 90.25 803 GLY A N 1
ATOM 6150 C CA . GLY A 1 803 ? -13.284 23.235 9.454 1.00 90.25 803 GLY A CA 1
ATOM 6151 C C . GLY A 1 803 ? -13.763 21.866 9.936 1.00 90.25 803 GLY A C 1
ATOM 6152 O O . GLY A 1 803 ? -14.886 21.473 9.607 1.00 90.25 803 GLY A O 1
ATOM 6153 N N . ALA A 1 804 ? -12.941 21.165 10.714 1.00 91.88 804 ALA A N 1
ATOM 6154 C CA . ALA A 1 804 ? -13.265 19.875 11.315 1.00 91.88 804 ALA A CA 1
ATOM 6155 C C . ALA A 1 804 ? -14.388 20.015 12.357 1.00 91.88 804 ALA A C 1
ATOM 6157 O O . ALA A 1 804 ? -15.406 19.327 12.268 1.00 91.88 804 ALA A O 1
ATOM 6158 N N . HIS A 1 805 ? -14.290 20.999 13.254 1.00 94.44 805 HIS A N 1
ATOM 6159 C CA . HIS A 1 805 ? -15.280 21.251 14.305 1.00 94.44 805 HIS A CA 1
ATOM 6160 C C . HIS A 1 805 ? -16.662 21.605 13.763 1.00 94.44 805 HIS A C 1
ATOM 6162 O O . HIS A 1 805 ? -17.667 21.124 14.283 1.00 94.44 805 HIS A O 1
ATOM 6168 N N . ARG A 1 806 ? -16.747 22.377 12.667 1.00 92.31 806 ARG A N 1
ATOM 6169 C CA . ARG A 1 806 ? -18.030 22.648 11.984 1.00 92.31 806 ARG A CA 1
ATOM 6170 C C . ARG A 1 806 ? -18.744 21.381 11.502 1.00 92.31 806 ARG A C 1
ATOM 6172 O O . ARG A 1 806 ? -19.948 21.426 11.266 1.00 92.31 806 ARG A O 1
ATOM 6179 N N . ARG A 1 807 ? -18.010 20.278 11.347 1.00 89.88 807 ARG A N 1
ATOM 6180 C CA . ARG A 1 807 ? -18.510 18.964 10.925 1.00 89.88 807 ARG A CA 1
ATOM 6181 C C . ARG A 1 807 ? -18.620 17.973 12.092 1.00 89.88 807 ARG A C 1
ATOM 6183 O O . ARG A 1 807 ? -18.978 16.825 11.866 1.00 89.88 807 ARG A O 1
ATOM 6190 N N . GLY A 1 808 ? -18.339 18.407 13.324 1.00 92.50 808 GLY A N 1
ATOM 6191 C CA . GLY A 1 808 ? -18.340 17.546 14.510 1.00 92.50 808 GLY A CA 1
ATOM 6192 C C . GLY A 1 808 ? -17.158 16.574 14.575 1.00 92.50 808 GLY A C 1
ATOM 6193 O O . GLY A 1 808 ? -17.276 15.536 15.216 1.00 92.50 808 GLY A O 1
ATOM 6194 N N . VAL A 1 809 ? -16.051 16.888 13.895 1.00 95.62 809 VAL A N 1
ATOM 6195 C CA . VAL A 1 809 ? -14.828 16.074 13.867 1.00 95.62 809 VAL A CA 1
ATOM 6196 C C . VAL A 1 809 ? -13.800 16.661 14.829 1.00 95.62 809 VAL A C 1
ATOM 6198 O O . VAL A 1 809 ? -13.526 17.860 14.768 1.00 95.62 809 VAL A O 1
ATOM 6201 N N . GLU A 1 810 ? -13.218 15.819 15.680 1.00 96.00 810 GLU A N 1
ATOM 6202 C CA . GLU A 1 810 ? -12.185 16.204 16.649 1.00 96.00 810 GLU A CA 1
ATOM 6203 C C . GLU A 1 810 ? -10.779 16.079 16.036 1.00 96.00 810 GLU A C 1
ATOM 6205 O O . GLU A 1 810 ? -10.518 15.204 15.204 1.00 96.00 810 GLU A O 1
ATOM 6210 N N . VAL A 1 811 ? -9.848 16.943 16.439 1.00 96.19 811 VAL A N 1
ATOM 6211 C CA . VAL A 1 811 ? -8.504 17.034 15.860 1.00 96.19 811 VAL A CA 1
ATOM 6212 C C . VAL A 1 811 ? -7.427 16.645 16.868 1.00 96.19 811 VAL A C 1
ATOM 6214 O O . VAL A 1 811 ? -7.375 17.141 17.992 1.00 96.19 811 VAL A O 1
ATOM 6217 N N . ILE A 1 812 ? -6.519 15.777 16.424 1.00 95.81 812 ILE A N 1
ATOM 6218 C CA . ILE A 1 812 ? -5.399 15.233 17.185 1.00 95.81 812 ILE A CA 1
ATOM 6219 C C . ILE A 1 812 ? -4.083 15.776 16.609 1.00 95.81 812 ILE A C 1
ATOM 6221 O O . ILE A 1 812 ? -3.711 15.491 15.465 1.00 95.81 812 ILE A O 1
ATOM 6225 N N . GLY A 1 813 ? -3.341 16.529 17.419 1.00 91.50 813 GLY A N 1
ATOM 6226 C CA . GLY A 1 813 ? -1.954 16.903 17.153 1.00 91.50 813 GLY A CA 1
ATOM 6227 C C . GLY A 1 813 ? -1.000 15.815 17.643 1.00 91.50 813 GLY A C 1
ATOM 6228 O O . GLY A 1 813 ? -1.030 15.448 18.813 1.00 91.50 813 GLY A O 1
ATOM 6229 N N . HIS A 1 814 ? -0.146 15.281 16.773 1.00 87.56 814 HIS A N 1
ATOM 6230 C CA . HIS A 1 814 ? 0.760 14.184 17.127 1.00 87.56 814 HIS A CA 1
ATOM 6231 C C . HIS A 1 814 ? 2.241 14.551 16.948 1.00 87.56 814 HIS A C 1
ATOM 6233 O O . HIS A 1 814 ? 2.560 15.589 16.368 1.00 87.56 814 HIS A O 1
ATOM 6239 N N . CYS A 1 815 ? 3.134 13.682 17.436 1.00 80.81 815 CYS A N 1
ATOM 6240 C CA . CYS A 1 815 ? 4.588 13.901 17.476 1.00 80.81 815 CYS A CA 1
ATOM 6241 C C . CYS A 1 815 ? 4.989 15.096 18.359 1.00 80.81 815 CYS A C 1
ATOM 6243 O O . CYS A 1 815 ? 5.879 15.866 18.016 1.00 80.81 815 CYS A O 1
ATOM 6245 N N . ILE A 1 816 ? 4.318 15.261 19.506 1.00 84.81 816 ILE A N 1
ATOM 6246 C CA . ILE A 1 816 ? 4.596 16.366 20.431 1.00 84.81 816 ILE A CA 1
ATOM 6247 C C . ILE A 1 816 ? 5.706 15.983 21.409 1.00 84.81 816 ILE A C 1
ATOM 6249 O O . ILE A 1 816 ? 5.543 15.075 22.229 1.00 84.81 816 ILE A O 1
ATOM 6253 N N . GLU A 1 817 ? 6.831 16.686 21.319 1.00 82.19 817 GLU A N 1
ATOM 6254 C CA . GLU A 1 817 ? 8.035 16.414 22.117 1.00 82.19 817 GLU A CA 1
ATOM 6255 C C . GLU A 1 817 ? 8.297 17.469 23.200 1.00 82.19 817 GLU A C 1
ATOM 6257 O O . GLU A 1 817 ? 9.025 17.199 24.153 1.00 82.19 817 GLU A O 1
ATOM 6262 N N . ASP A 1 818 ? 7.667 18.643 23.105 1.00 83.56 818 ASP A N 1
ATOM 6263 C CA . ASP A 1 818 ? 7.896 19.762 24.016 1.00 83.56 818 ASP A CA 1
ATOM 6264 C C . ASP A 1 818 ? 6.610 20.547 24.347 1.00 83.56 818 ASP A C 1
ATOM 6266 O O . ASP A 1 818 ? 5.642 20.592 23.578 1.00 83.56 818 ASP A O 1
ATOM 6270 N N . ALA A 1 819 ? 6.604 21.190 25.519 1.00 84.62 819 ALA A N 1
ATOM 6271 C CA . ALA A 1 819 ? 5.446 21.916 26.044 1.00 84.62 819 ALA A CA 1
ATOM 6272 C C . ALA A 1 819 ? 5.060 23.156 25.214 1.00 84.62 819 ALA A C 1
ATOM 6274 O O . ALA A 1 819 ? 3.894 23.549 25.201 1.00 84.62 819 ALA A O 1
ATOM 6275 N N . GLN A 1 820 ? 6.009 23.776 24.506 1.00 87.81 820 GLN A N 1
ATOM 6276 C CA . GLN A 1 820 ? 5.730 24.944 23.672 1.00 87.81 820 GLN A CA 1
ATOM 6277 C C . GLN A 1 820 ? 4.931 24.541 22.428 1.00 87.81 820 GLN A C 1
ATOM 6279 O O . GLN A 1 820 ? 3.966 25.223 22.068 1.00 87.81 820 GLN A O 1
ATOM 6284 N N . SER A 1 821 ? 5.286 23.418 21.805 1.00 87.12 821 SER A N 1
ATOM 6285 C CA . SER A 1 821 ? 4.533 22.815 20.705 1.00 87.12 821 SER A CA 1
ATOM 6286 C C . SER A 1 821 ? 3.114 22.442 21.144 1.00 87.12 821 SER A C 1
ATOM 6288 O O . SER A 1 821 ? 2.149 22.812 20.473 1.00 87.12 821 SER A O 1
ATOM 6290 N N . ALA A 1 822 ? 2.967 21.814 22.318 1.00 87.06 822 ALA A N 1
ATOM 6291 C CA . ALA A 1 822 ? 1.662 21.510 22.912 1.00 87.06 822 ALA A CA 1
ATOM 6292 C C . ALA A 1 822 ? 0.793 22.765 23.114 1.00 87.06 822 ALA A C 1
ATOM 6294 O O . ALA A 1 822 ? -0.342 22.818 22.636 1.00 87.06 822 ALA A O 1
ATOM 6295 N N . ALA A 1 823 ? 1.337 23.805 23.756 1.00 86.56 823 ALA A N 1
ATOM 6296 C CA . ALA A 1 823 ? 0.627 25.064 23.984 1.00 86.56 823 ALA A CA 1
ATOM 6297 C C . ALA A 1 823 ? 0.232 25.754 22.666 1.00 86.56 823 ALA A C 1
ATOM 6299 O O . ALA A 1 823 ? -0.863 26.302 22.541 1.00 86.56 823 ALA A O 1
ATOM 6300 N N . THR A 1 824 ? 1.106 25.703 21.658 1.00 89.62 824 THR A N 1
ATOM 6301 C CA . THR A 1 824 ? 0.844 26.293 20.338 1.00 89.62 824 THR A CA 1
ATOM 6302 C C . THR A 1 824 ? -0.306 25.592 19.620 1.00 89.62 824 THR A C 1
ATOM 6304 O O . THR A 1 824 ? -1.171 26.261 19.051 1.00 89.62 824 THR A O 1
ATOM 6307 N N . LEU A 1 825 ? -0.349 24.259 19.663 1.00 88.69 825 LEU A N 1
ATOM 6308 C CA . LEU A 1 825 ? -1.435 23.477 19.072 1.00 88.69 825 LEU A CA 1
ATOM 6309 C C . LEU A 1 825 ? -2.759 23.704 19.796 1.00 88.69 825 LEU A C 1
ATOM 6311 O O . LEU A 1 825 ? -3.777 23.904 19.137 1.00 88.69 825 LEU A O 1
ATOM 6315 N N . TRP A 1 826 ? -2.741 23.772 21.128 1.00 89.69 826 TRP A N 1
ATOM 6316 C CA . TRP A 1 826 ? -3.934 24.108 21.901 1.00 89.69 826 TRP A CA 1
ATOM 6317 C C . TRP A 1 826 ? -4.496 25.484 21.514 1.00 89.69 826 TRP A C 1
ATOM 6319 O O . TRP A 1 826 ? -5.674 25.601 21.178 1.00 89.69 826 TRP A O 1
ATOM 6329 N N . MET A 1 827 ? -3.649 26.519 21.439 1.00 89.06 827 MET A N 1
ATOM 6330 C CA . MET A 1 827 ? -4.059 27.853 20.967 1.00 89.06 827 MET A CA 1
ATOM 6331 C C . MET A 1 827 ? -4.557 27.865 19.511 1.00 89.06 827 MET A C 1
ATOM 6333 O O . MET A 1 827 ? -5.266 28.790 19.110 1.00 89.06 827 MET A O 1
ATOM 6337 N N . SER A 1 828 ? -4.183 26.856 18.722 1.00 89.94 828 SER A N 1
ATOM 6338 C CA . SER A 1 828 ? -4.600 26.689 17.326 1.00 89.94 828 SER A CA 1
ATOM 6339 C C . SER A 1 828 ? -5.898 25.882 17.177 1.00 89.94 828 SER A C 1
ATOM 6341 O O . SER A 1 828 ? -6.319 25.649 16.050 1.00 89.94 828 SER A O 1
ATOM 6343 N N . GLY A 1 829 ? -6.550 25.491 18.280 1.00 90.25 829 GLY A N 1
ATOM 6344 C CA . GLY A 1 829 ? -7.856 24.823 18.265 1.00 90.25 829 GLY A CA 1
ATOM 6345 C C . GLY A 1 829 ? -7.800 23.296 18.188 1.00 90.25 829 GLY A C 1
ATOM 6346 O O . GLY A 1 829 ? -8.772 22.680 17.781 1.00 90.25 829 GLY A O 1
ATOM 6347 N N . ILE A 1 830 ? -6.675 22.676 18.540 1.00 93.81 830 ILE A N 1
ATOM 6348 C CA . ILE A 1 830 ? -6.560 21.212 18.606 1.00 93.81 830 ILE A CA 1
ATOM 6349 C C . ILE A 1 830 ? -7.239 20.677 19.869 1.00 93.81 830 ILE A C 1
ATOM 6351 O O . ILE A 1 830 ? -7.105 21.287 20.924 1.00 93.81 830 ILE A O 1
ATOM 6355 N N . ASP A 1 831 ? -7.922 19.534 19.771 1.00 94.19 831 ASP A N 1
ATOM 6356 C CA . ASP A 1 831 ? -8.672 18.926 20.882 1.00 94.19 831 ASP A CA 1
ATOM 6357 C C . ASP A 1 831 ? -7.808 17.962 21.702 1.00 94.19 831 ASP A C 1
ATOM 6359 O O . ASP A 1 831 ? -7.893 17.910 22.932 1.00 94.19 831 ASP A O 1
ATOM 6363 N N . PHE A 1 832 ? -6.933 17.220 21.021 1.00 94.81 832 PHE A N 1
ATOM 6364 C CA . PHE A 1 832 ? -6.101 16.189 21.629 1.00 94.81 832 PHE A CA 1
ATOM 6365 C C . PHE A 1 832 ? -4.643 16.281 21.199 1.00 94.81 832 PHE A C 1
ATOM 6367 O O . PHE A 1 832 ? -4.336 16.633 20.061 1.00 94.81 832 PHE A O 1
ATOM 6374 N N . ILE A 1 833 ? -3.733 15.878 22.083 1.00 92.31 833 ILE A N 1
ATOM 6375 C CA . ILE A 1 833 ? -2.313 15.740 21.771 1.00 92.31 833 ILE A CA 1
ATOM 6376 C C . ILE A 1 833 ? -1.783 14.331 22.031 1.00 92.31 833 ILE A C 1
ATOM 6378 O O . ILE A 1 833 ? -2.233 13.621 22.930 1.00 92.31 833 ILE A O 1
ATOM 6382 N N . GLN A 1 834 ? -0.776 13.947 21.250 1.00 91.25 834 GLN A N 1
ATOM 6383 C CA . GLN A 1 834 ? -0.054 12.688 21.385 1.00 91.25 834 GLN A CA 1
ATOM 6384 C C . GLN A 1 834 ? 1.443 12.894 21.124 1.00 91.25 834 GLN A C 1
ATOM 6386 O O . GLN A 1 834 ? 1.843 13.499 20.130 1.00 91.25 834 GLN A O 1
ATOM 6391 N N . GLY A 1 835 ? 2.297 12.328 21.972 1.00 85.38 835 GLY A N 1
ATOM 6392 C CA . GLY A 1 835 ? 3.741 12.336 21.756 1.00 85.38 835 GLY A CA 1
ATOM 6393 C C . GLY A 1 835 ? 4.528 12.011 23.017 1.00 85.38 835 GLY A C 1
ATOM 6394 O O . GLY A 1 835 ? 3.949 11.762 24.076 1.00 85.38 835 GLY A O 1
ATOM 6395 N N . ASN A 1 836 ? 5.854 12.019 22.900 1.00 83.38 836 ASN A N 1
ATOM 6396 C CA . ASN A 1 836 ? 6.749 11.654 23.998 1.00 83.38 836 ASN A CA 1
ATOM 6397 C C . ASN A 1 836 ? 6.726 12.662 25.155 1.00 83.38 836 ASN A C 1
ATOM 6399 O O . ASN A 1 836 ? 7.056 12.273 26.272 1.00 83.38 836 ASN A O 1
ATOM 6403 N N . LEU A 1 837 ? 6.277 13.904 24.917 1.00 84.50 837 LEU A N 1
ATOM 6404 C CA . LEU A 1 837 ? 5.968 14.859 25.986 1.00 84.50 837 LEU A CA 1
ATOM 6405 C C . LEU A 1 837 ? 4.906 14.309 26.948 1.00 84.50 837 LEU A C 1
ATOM 6407 O O . LEU A 1 837 ? 5.018 14.490 28.155 1.00 84.50 837 LEU A O 1
ATOM 6411 N N . VAL A 1 838 ? 3.864 13.676 26.398 1.00 82.75 838 VAL A N 1
ATOM 6412 C CA . VAL A 1 838 ? 2.751 13.119 27.175 1.00 82.75 838 VAL A CA 1
ATOM 6413 C C . VAL A 1 838 ? 3.211 11.837 27.851 1.00 82.75 838 VAL A C 1
ATOM 6415 O O . VAL A 1 838 ? 3.220 11.730 29.073 1.00 82.75 838 VAL A O 1
ATOM 6418 N N . HIS A 1 839 ? 3.581 10.853 27.033 1.00 85.81 839 HIS A N 1
ATOM 6419 C CA . HIS A 1 839 ? 4.150 9.594 27.479 1.00 85.81 839 HIS A CA 1
ATOM 6420 C C . HIS A 1 839 ? 4.727 8.839 26.278 1.00 85.81 839 HIS A C 1
ATOM 6422 O O . HIS A 1 839 ? 4.156 8.833 25.181 1.00 85.81 839 HIS A O 1
ATOM 6428 N N . SER A 1 840 ? 5.842 8.144 26.489 1.00 84.81 840 SER A N 1
ATOM 6429 C CA . SER A 1 840 ? 6.371 7.212 25.489 1.00 84.81 840 SER A CA 1
ATOM 6430 C C . SER A 1 840 ? 5.464 5.986 25.353 1.00 84.81 840 SER A C 1
ATOM 6432 O O . SER A 1 840 ? 4.777 5.598 26.298 1.00 84.81 840 SER A O 1
ATOM 6434 N N . ALA A 1 841 ? 5.454 5.348 24.186 1.00 87.00 841 ALA A N 1
ATOM 6435 C CA . ALA A 1 841 ? 4.688 4.119 24.008 1.00 87.00 841 ALA A CA 1
ATOM 6436 C C . ALA A 1 841 ? 5.187 3.013 24.956 1.00 87.00 841 ALA A C 1
ATOM 6438 O O . ALA A 1 841 ? 6.393 2.811 25.095 1.00 87.00 841 ALA A O 1
ATOM 6439 N N . SER A 1 842 ? 4.270 2.287 25.595 1.00 89.69 842 SER A N 1
ATOM 6440 C CA . SER A 1 842 ? 4.614 1.239 26.560 1.00 89.69 842 SER A CA 1
ATOM 6441 C C . SER A 1 842 ? 3.674 0.039 26.452 1.00 89.69 842 SER A C 1
ATOM 6443 O O . SER A 1 842 ? 2.563 0.163 25.950 1.00 89.69 842 SER A O 1
ATOM 6445 N N . ALA A 1 843 ? 4.088 -1.132 26.936 1.00 88.00 843 ALA A N 1
ATOM 6446 C CA . ALA A 1 843 ? 3.198 -2.296 27.004 1.00 88.00 843 ALA A CA 1
ATOM 6447 C C . ALA A 1 843 ? 2.055 -2.117 28.027 1.00 88.00 843 ALA A C 1
ATOM 6449 O O . ALA A 1 843 ? 1.072 -2.853 27.985 1.00 88.00 843 ALA A O 1
ATOM 6450 N N . SER A 1 844 ? 2.184 -1.148 28.941 1.00 86.88 844 SER A N 1
ATOM 6451 C CA . SER A 1 844 ? 1.180 -0.847 29.955 1.00 86.88 844 SER A CA 1
ATOM 6452 C C . SER A 1 844 ? 0.108 0.100 29.415 1.00 86.88 844 SER A C 1
ATOM 6454 O O . SER A 1 844 ? 0.385 1.028 28.656 1.00 86.88 844 SER A O 1
ATOM 6456 N N . LEU A 1 845 ? -1.123 -0.127 29.867 1.00 88.81 845 LEU A N 1
ATOM 6457 C CA . LEU A 1 845 ? -2.275 0.756 29.680 1.00 88.81 845 LEU A CA 1
ATOM 6458 C C . LEU A 1 845 ? -2.522 1.622 30.935 1.00 88.81 845 LEU A C 1
ATOM 6460 O O . LEU A 1 845 ? -3.641 2.075 31.170 1.00 88.81 845 LEU A O 1
ATOM 6464 N N . GLU A 1 846 ? -1.510 1.799 31.785 1.00 82.94 846 GLU A N 1
ATOM 6465 C CA . GLU A 1 846 ? -1.569 2.647 32.976 1.00 82.94 846 GLU A CA 1
ATOM 6466 C C . GLU A 1 846 ? -1.077 4.060 32.643 1.00 82.94 846 GLU A C 1
ATOM 6468 O O . GLU A 1 846 ? 0.103 4.278 32.376 1.00 82.94 846 GLU A O 1
ATOM 6473 N N . PHE A 1 847 ? -1.996 5.026 32.654 1.00 84.44 847 PHE A N 1
ATOM 6474 C CA . PHE A 1 847 ? -1.698 6.449 32.501 1.00 84.44 847 PHE A CA 1
ATOM 6475 C C . PHE A 1 847 ? -2.723 7.287 33.285 1.00 84.44 847 PHE A C 1
ATOM 6477 O O . PHE A 1 847 ? -3.918 6.979 33.276 1.00 84.44 847 PHE A O 1
ATOM 6484 N N . GLY A 1 848 ? -2.258 8.328 33.983 1.00 80.06 848 GLY A N 1
ATOM 6485 C CA . GLY A 1 848 ? -3.085 9.198 34.828 1.00 80.06 848 GLY A CA 1
ATOM 6486 C C . GLY A 1 848 ? -3.749 10.331 34.046 1.00 80.06 848 GLY A C 1
ATOM 6487 O O . GLY A 1 848 ? -3.284 11.467 34.107 1.00 80.06 848 GLY A O 1
ATOM 6488 N N . PHE A 1 849 ? -4.830 10.030 33.316 1.00 82.94 849 PHE A N 1
ATOM 6489 C CA . PHE A 1 849 ? -5.571 11.023 32.515 1.00 82.94 849 PHE A CA 1
ATOM 6490 C C . PHE A 1 849 ? -6.179 12.158 33.358 1.00 82.94 849 PHE A C 1
ATOM 6492 O O . PHE A 1 849 ? -6.316 13.287 32.901 1.00 82.94 849 PHE A O 1
ATOM 6499 N N . ASP A 1 850 ? -6.509 11.874 34.616 1.00 70.62 850 ASP A N 1
ATOM 6500 C CA . ASP A 1 850 ? -7.062 12.816 35.591 1.00 70.62 850 ASP A CA 1
ATOM 6501 C C . ASP A 1 850 ? -6.054 13.871 36.076 1.00 70.62 850 ASP A C 1
ATOM 6503 O O . ASP A 1 850 ? -6.453 14.921 36.579 1.00 70.62 850 ASP A O 1
ATOM 6507 N N . GLN A 1 851 ? -4.756 13.604 35.918 1.00 62.28 851 GLN A N 1
ATOM 6508 C CA . GLN A 1 851 ? -3.665 14.484 36.349 1.00 62.28 851 GLN A CA 1
ATOM 6509 C C . GLN A 1 851 ? -2.967 15.178 35.174 1.00 62.28 851 GLN A C 1
ATOM 6511 O O . GLN A 1 851 ? -2.166 16.088 35.382 1.00 62.28 851 GLN A O 1
ATOM 6516 N N . SER A 1 852 ? -3.273 14.770 33.942 1.00 58.56 852 SER A N 1
ATOM 6517 C CA . SER A 1 852 ? -2.712 15.342 32.724 1.00 58.56 852 SER A CA 1
ATOM 6518 C C . SER A 1 852 ? -3.555 16.526 32.247 1.00 58.56 852 SER A C 1
ATOM 6520 O O . SER A 1 852 ? -4.439 16.379 31.405 1.00 58.56 852 SER A O 1
ATOM 6522 N N . VAL A 1 853 ? -3.280 17.704 32.803 1.00 51.69 853 VAL A N 1
ATOM 6523 C CA . VAL A 1 853 ? -3.702 18.997 32.245 1.00 51.69 853 VAL A CA 1
ATOM 6524 C C . VAL A 1 853 ? -2.433 19.723 31.805 1.00 51.69 853 VAL A C 1
ATOM 6526 O O . VAL A 1 853 ? -1.466 19.763 32.568 1.00 51.69 853 VAL A O 1
ATOM 6529 N N . LEU A 1 854 ? -2.424 20.227 30.569 1.00 51.69 854 LEU A N 1
ATOM 6530 C CA . LEU A 1 854 ? -1.332 21.047 30.034 1.00 51.69 854 LEU A CA 1
ATOM 6531 C C . LEU A 1 854 ? -1.286 22.440 30.666 1.00 51.69 854 LEU A C 1
ATOM 6533 O O . LEU A 1 854 ? -2.371 23.024 30.891 1.00 51.69 854 LEU A O 1
#

pLDDT: mean 71.82, std 20.45, range [21.89, 98.44]

Solvent-accessible surface area (backbone atoms only — not comparable to full-atom values): 49421 Å² total; per-residue (Å²): 140,80,86,78,86,76,97,75,89,73,79,65,63,68,58,50,56,55,49,55,54,51,47,73,71,76,60,88,52,73,65,56,56,54,50,48,53,51,53,52,49,53,52,62,72,66,60,58,85,47,77,66,42,50,49,48,53,51,53,52,45,56,50,51,51,50,51,70,71,38,94,77,62,98,47,70,67,64,48,52,52,50,50,51,52,46,52,51,54,52,55,65,74,62,73,84,81,87,87,88,84,91,84,84,89,79,85,76,87,73,70,82,76,71,91,66,80,88,72,82,75,91,65,80,62,102,62,60,73,59,80,78,46,96,81,75,78,79,82,81,76,83,79,74,88,74,85,80,81,84,83,85,86,78,85,83,86,78,90,82,83,88,83,90,86,90,87,89,80,85,84,80,92,77,93,85,78,70,85,49,78,77,50,32,32,38,32,44,45,78,74,42,78,60,52,51,48,36,50,52,53,44,50,73,68,57,41,50,72,45,83,29,84,49,72,66,58,50,54,52,43,63,71,75,46,84,47,48,34,36,41,33,34,42,85,48,63,88,48,43,70,64,52,40,51,50,53,58,53,48,44,74,76,37,86,75,64,59,44,35,37,36,35,36,54,66,85,64,60,68,78,70,44,52,72,77,48,64,82,40,79,42,80,42,63,46,73,52,52,48,68,55,51,49,55,51,48,49,52,51,67,75,66,46,85,80,72,58,52,31,39,34,38,39,32,62,52,66,68,60,43,51,51,56,45,51,52,38,45,78,69,63,31,44,72,47,82,36,62,55,80,88,54,44,67,68,43,46,72,73,69,56,47,53,28,36,40,33,34,43,85,39,96,95,52,46,34,45,59,54,38,41,56,38,53,71,33,88,92,46,45,81,54,46,31,34,35,38,33,81,66,92,53,61,69,61,56,48,50,33,43,73,43,65,39,74,47,73,42,61,55,86,69,53,65,70,58,55,50,50,53,52,52,52,52,36,52,50,48,40,56,73,74,57,80,77,97,63,47,61,92,84,24,75,42,45,39,47,72,55,50,50,53,53,44,58,76,42,56,53,34,72,47,28,29,40,36,23,36,37,51,62,63,57,67,61,48,35,74,72,57,35,68,72,53,41,51,56,52,50,48,53,50,43,30,49,52,25,65,76,40,60,92,40,58,31,20,62,73,53,98,54,30,34,39,34,49,46,75,52,72,61,50,69,68,53,46,49,53,50,52,46,48,54,45,50,56,48,51,70,42,76,44,76,54,94,90,38,79,46,73,58,49,61,21,31,2,33,27,50,26,50,73,19,85,89,35,58,66,54,41,51,53,50,10,52,53,30,16,58,56,6,72,80,36,96,74,19,53,31,72,64,71,83,75,48,74,70,53,50,56,50,50,53,53,51,50,55,50,56,76,41,47,92,77,64,77,27,60,46,66,30,30,26,60,46,44,41,51,88,43,49,71,74,47,34,27,39,53,41,60,33,33,42,49,99,88,65,50,81,42,51,46,86,70,50,48,67,51,24,57,76,67,75,39,40,49,59,54,42,50,51,52,51,54,51,52,52,52,54,46,32,54,28,44,75,70,73,53,65,50,30,41,36,40,70,50,56,62,72,40,67,69,37,90,58,42,66,60,53,51,53,52,52,44,62,74,54,67,54,64,67,66,25,42,29,43,30,34,50,39,70,54,44,67,77,40,44,68,63,52,32,53,46,50,66,70,36,44,90,74,25,46,38,28,26,36,30,56,38,72,93,51,99,83,54,78,62,54,80,81,67,32,89,53,44,32,36,28,50,24,66,76,64,56,73,45,62,88,40,67,70,45,42,53,50,47,27,56,49,30,57,56,33,48,78,70,68,25,45,35,33,46,49,80,33,70,46,70,66,60,49,54,50,41,45,78,28,58,38,47,25,40,27,23,62,57,79,42,64,72,31,79,59,91,82,74,66,42,82,73,49,61,121

Mean predicted aligned error: 22.63 Å